Protein AF-A0A350BWB2-F1 (afdb_monomer)

Mean predicted aligned error: 15.2 Å

Radius of gyration: 39.46 Å; Cα contacts (8 Å, |Δi|>4): 2607; chains: 1; bounding box: 106×67×143 Å

Secondary structure (DSSP, 8-state):
------------------------PPPEEBSEEEEE-EEEEEEEBSS-TTEEEEEEEEEES--SEEEEEEETTEESEESSHHHHHHHSSS-----TT-PPP---EEEGGGT-EE--B--B-SS-B---SSS--GGGGS-TTS-TT---EE--B--B-----S--EESS-BPTT-EEEE-SSSEEEEEEEE--SS-PPPHHHHHHHT-SSGGGSBHHHHHH-SSHHHHS-TT---TTEEEEEEEEE--TT--SPPPEEEEEE-B-EE-TTTTS--EE-GGGHHHHHHHGGG--TT-EEEEEETTT--B---SS-EEEEEEEEEE-TTS-EEEEEEEEETTSPPP---TT-EEEEEETTEEEEEE-TT-BSSSS-EE--S-SEEE--EEEBTEEE-TT--HHHHHHHHSTT--EEEEESS-GGGGG-EE-SPEEETTEEES-SSS-B--TTEEEEEETTEEEPPTTS-SSTTTTTT-EEEEEEEPTTS-EEEEEEEEEEEETTTTEEEESSPPPTTS-TT-S--SS--EEEEES---EE----HHHHHHHHHH-TTTS----GGGB-HHHHHHHHHHHTPBPPEEEEEEHHHHTT--TT-EEEES-TTS---EEEEEEEE--S-EEETTEEEEEEEEEEEEE-S-EE--TTSEEPTT-EEEETTEEEEPPSEE-TTSS-SSPPBSEEEEEE--TTS------SEEEEESSS---TTS-SSSEEEEGGGTEEEEESBSS--GGG-TTGGGGT-SS--GGG-BS-----EE-TTS-HHHHHHHHHTTTTEEEEEETTEEEEEE--PPPSS--GGGEEEGGGEEEEEEEEE--GGG--SEEEEEEEEGGGTTEEEEEEEE-HHHHHHTTT---EEEEE-TT---HHHHHHHHHHHHHHTT--EEEEEEE-GGGGG--TT-EEEEEEGGGTEEEEEEEEEEEEE-TTS-EEEEEEE--SGGG-----------S----SS---PPPPPPPEEEEEEEEETTEEEEEEEPPTT--TTTEEEEEEEESSSSTTSEEEE----S---SSEEEEEEES-----TT-B---TTPPTT-BEEEEEEETTTTEEEESS---------S---------------SS--EEPP-------EEEEEEEEESS--------------

Foldseek 3Di:
DPDDDDDDDPQPPDFDADQPADDAFFWAWFFKFKWFWHWDDKFAFLLARLKIKTKTFHHFFFFLAFFWKQWQNRTQAQAADLSCVAQADPPRDQDPPRQRHHHHDYHLLLQKGFEFDQQFDDAFDFFADDDDFVVVQQDDPPDPDDFDARDTAGDGHDDADPDGIDQRHYAAQTWHFDPPPFTKIKGKHRQAQDTWDNRHQQCQLRPPDLSSHTPCCSVPPPGSVVVPHRVPDRHSTIMMMMITRHDRPDRYDITIMTTTLGFWFFQQCLVVKFFFFLLCVVLQVVCVLVAAFFDFKWKAFPVVRHTLDDPATKGFLAKDWDQGSVRDTTIITFIAGLLGDGGDADQQTKMWIDDPNRITITGHANHWPDPDWFFFDAFLKAWWPDWFFQKTAGVPGDPQNLVQLQWPFWKKFWAFQSHRSSLQYIWTSWDDDPRMTHNTHYRYTDDPRTTMIGRFQKTAGDPPQALDWPSQAQWKKKKWDAAPVRDIDIDIFGFHTAHSNRRMTGTPDGDRSVCHANPDDGVDTMTMITGGIRRTGSAQQLLSVLVRQQCDPPLHVVDDVVQAPVVQSSVQSVQQLDAWKFKFKDFCVLLPFAFFQWKWFADDRPPNGAKIFTFHDKDPDWQQDPNTTMIMTITDSMGHHQEEEDDQSDFDDFQGWYDDQLWIFGDHGGGPNVDDDPGDTDQKGWIATDPRRDPPRIHDRIRITGQHDEAALVNGSGTFDADPVVSGRHHGRIQQAQLNVPSSQSSQNDSDSISSPRGLAGWTDTRRSVDDNVVSSVLSCLLQQWDWFRDPSHIGIDHQAAADPDDDPLQEAEPVFFDDDKDKDFPDPLQQAFKEWEWEQEVSSVRHIDIDMDGDPVSCVVVVNDHRYHYYYRHTGHDPRSSVLSVLLSNVLSVFGMKIKTKGALSCVPDTQQHKGFYHYVVVPGDRFIWGWHDWDADPNNMIITITTGDDNVSNRRHRDDDDSPPDPPPDDDDSPQDDWDDWADWDWDDPDVQKIKIKTWGGLSDDPVWKDKWWWWDQDDDPPDIDTDPFDWPDDDSTMTMTIDGDDDDDDFFDDDDDVPDDPRKTFHDVQQDPVQRKTDIPDDDDDDDDDDDDDDDDDDDDDDDDDDPDDIDGDDDDDDDDIDGAFMFMDTPDPDDDDTDTDGDDDD

Structure (mmCIF, N/CA/C/O backbone):
data_AF-A0A350BWB2-F1
#
_entry.id   AF-A0A350BWB2-F1
#
loop_
_atom_site.group_PDB
_atom_site.id
_atom_site.type_symbol
_atom_site.label_atom_id
_atom_site.label_alt_id
_atom_site.label_comp_id
_atom_site.label_asym_id
_atom_site.label_entity_id
_atom_site.label_seq_id
_atom_site.pdbx_PDB_ins_code
_atom_site.Cartn_x
_atom_site.Cartn_y
_atom_site.Cartn_z
_atom_site.occupancy
_atom_site.B_iso_or_equiv
_atom_site.auth_seq_id
_atom_site.auth_comp_id
_atom_site.auth_asym_id
_atom_site.auth_atom_id
_atom_site.pdbx_PDB_model_num
ATOM 1 N N . ASP A 1 1 ? 66.773 4.063 32.942 1.00 42.44 1 ASP A N 1
ATOM 2 C CA . ASP A 1 1 ? 66.621 3.094 31.844 1.00 42.44 1 ASP A CA 1
ATOM 3 C C . ASP A 1 1 ? 65.324 2.323 31.968 1.00 42.44 1 ASP A C 1
ATOM 5 O O . ASP A 1 1 ? 65.250 1.336 32.687 1.00 42.44 1 ASP A O 1
ATOM 9 N N . VAL A 1 2 ? 64.278 2.819 31.308 1.00 38.03 2 VAL A N 1
ATOM 10 C CA . VAL A 1 2 ? 63.053 2.050 31.067 1.00 38.03 2 VAL A CA 1
ATOM 11 C C . VAL A 1 2 ? 63.307 1.299 29.765 1.00 38.03 2 VAL A C 1
ATOM 13 O O . VAL A 1 2 ? 63.425 1.932 28.719 1.00 38.03 2 VAL A O 1
ATOM 16 N N . SER A 1 3 ? 63.490 -0.022 29.823 1.00 45.19 3 SER A N 1
ATOM 17 C CA . SER A 1 3 ? 63.681 -0.814 28.608 1.00 45.19 3 SER A CA 1
ATOM 18 C C . SER A 1 3 ? 62.367 -0.863 27.831 1.00 45.19 3 SER A C 1
ATOM 20 O O . SER A 1 3 ? 61.437 -1.573 28.215 1.00 45.19 3 SER A O 1
ATOM 22 N N . THR A 1 4 ? 62.282 -0.114 26.739 1.00 43.50 4 THR A N 1
ATOM 23 C CA . THR A 1 4 ? 61.265 -0.320 25.709 1.00 43.50 4 THR A CA 1
ATOM 24 C C . THR A 1 4 ? 61.541 -1.660 25.037 1.00 43.50 4 THR A C 1
ATOM 26 O O . THR A 1 4 ? 62.596 -1.853 24.433 1.00 43.50 4 THR A O 1
ATOM 29 N N . ARG A 1 5 ? 60.619 -2.609 25.196 1.00 46.88 5 ARG A N 1
ATOM 30 C CA . ARG A 1 5 ? 60.636 -3.892 24.494 1.00 46.88 5 ARG A CA 1
ATOM 31 C C . ARG A 1 5 ? 59.687 -3.752 23.308 1.00 46.88 5 ARG A C 1
ATOM 33 O O . ARG A 1 5 ? 58.508 -3.487 23.524 1.00 46.88 5 ARG A O 1
ATOM 40 N N . GLU A 1 6 ? 60.195 -3.886 22.087 1.00 48.97 6 GLU A N 1
ATOM 41 C CA . GLU A 1 6 ? 59.332 -4.085 20.920 1.00 48.97 6 GLU A CA 1
ATOM 42 C C . GLU A 1 6 ? 58.594 -5.416 21.093 1.00 48.97 6 GLU A C 1
ATOM 44 O O . GLU A 1 6 ? 59.198 -6.440 21.426 1.00 48.97 6 GLU A O 1
ATOM 49 N N . VAL A 1 7 ? 57.274 -5.372 20.936 1.00 46.03 7 VAL A N 1
ATOM 50 C CA . VAL A 1 7 ? 56.407 -6.547 20.887 1.00 46.03 7 VAL A CA 1
ATOM 51 C C . VAL A 1 7 ? 55.892 -6.615 19.457 1.00 46.03 7 VAL A C 1
ATOM 53 O O . VAL A 1 7 ? 55.115 -5.758 19.044 1.00 46.03 7 VAL A O 1
ATOM 56 N N . GLU A 1 8 ? 56.366 -7.598 18.694 1.00 45.47 8 GLU A N 1
ATOM 57 C CA . GLU A 1 8 ? 55.754 -7.965 17.418 1.00 45.47 8 GLU A CA 1
ATOM 58 C C . GLU A 1 8 ? 54.410 -8.638 17.709 1.00 45.47 8 GLU A C 1
ATOM 60 O O . GLU A 1 8 ? 54.341 -9.633 18.434 1.00 45.47 8 GLU A O 1
ATOM 65 N N . TYR A 1 9 ? 53.338 -8.079 17.154 1.00 45.09 9 TYR A N 1
ATOM 66 C CA . TYR A 1 9 ? 52.053 -8.756 17.051 1.00 45.09 9 TYR A CA 1
ATOM 67 C C . TYR A 1 9 ? 51.957 -9.315 15.633 1.00 45.09 9 TYR A C 1
ATOM 69 O O . TYR A 1 9 ? 52.077 -8.556 14.671 1.00 45.09 9 TYR A O 1
ATOM 77 N N . ASP A 1 10 ? 51.730 -10.622 15.496 1.00 47.88 10 ASP A N 1
ATOM 78 C CA . ASP A 1 10 ? 51.314 -11.204 14.221 1.00 47.88 10 ASP A CA 1
ATOM 79 C C . ASP A 1 10 ? 49.934 -10.630 13.875 1.00 47.88 10 ASP A C 1
ATOM 81 O O . ASP A 1 10 ? 48.904 -11.090 14.373 1.00 47.88 10 ASP A O 1
ATOM 85 N N . VAL A 1 11 ? 49.907 -9.581 13.052 1.00 50.56 11 VAL A N 1
ATOM 86 C CA . VAL A 1 11 ? 48.665 -9.089 12.456 1.00 50.56 11 VAL A CA 1
ATOM 87 C C . VAL A 1 11 ? 48.263 -10.111 11.392 1.00 50.56 11 VAL A C 1
ATOM 89 O O . VAL A 1 11 ? 49.033 -10.336 10.454 1.00 50.56 11 VAL A O 1
ATOM 92 N N . PRO A 1 12 ? 47.095 -10.768 11.505 1.00 47.25 12 PRO A N 1
ATOM 93 C CA . PRO A 1 12 ? 46.642 -11.687 10.474 1.00 47.25 12 PRO A CA 1
ATOM 94 C C . PRO A 1 12 ? 46.481 -10.919 9.157 1.00 47.25 12 PRO A C 1
ATOM 96 O O . PRO A 1 12 ? 45.591 -10.087 9.008 1.00 47.25 12 PRO A O 1
ATOM 99 N N . THR A 1 13 ? 47.365 -11.193 8.199 1.00 52.56 13 THR A N 1
ATOM 100 C CA . THR A 1 13 ? 47.349 -10.598 6.851 1.00 52.56 13 THR A CA 1
ATOM 101 C C . THR A 1 13 ? 46.398 -11.331 5.900 1.00 52.56 13 THR A C 1
ATOM 103 O O . THR A 1 13 ? 46.124 -10.849 4.801 1.00 52.56 13 THR A O 1
ATOM 106 N N . GLU A 1 14 ? 45.866 -12.483 6.321 1.00 54.72 14 GLU A N 1
ATOM 107 C CA . GLU A 1 14 ? 44.925 -13.297 5.557 1.00 54.72 14 GLU A CA 1
ATOM 108 C C . GLU A 1 14 ? 43.503 -13.174 6.121 1.00 54.72 14 GLU A C 1
ATOM 110 O O . GLU A 1 14 ? 43.213 -13.577 7.249 1.00 54.72 14 GLU A O 1
ATOM 115 N N . LEU A 1 15 ? 42.600 -12.640 5.298 1.00 59.91 15 LEU A N 1
ATOM 116 C CA . LEU A 1 15 ? 41.173 -12.542 5.579 1.00 59.91 15 LEU A CA 1
ATOM 117 C C . LEU A 1 15 ? 40.404 -13.619 4.798 1.00 59.91 15 LEU A C 1
ATOM 119 O O . LEU A 1 15 ? 40.282 -13.538 3.575 1.00 59.91 15 LEU A O 1
ATOM 123 N N . ASP A 1 16 ? 39.856 -14.616 5.497 1.00 62.59 16 ASP A N 1
ATOM 124 C CA . ASP A 1 16 ? 39.038 -15.673 4.883 1.00 62.59 16 ASP A CA 1
ATOM 125 C C . ASP A 1 16 ? 37.584 -15.204 4.679 1.00 62.59 16 ASP A C 1
ATOM 127 O O . ASP A 1 16 ? 36.755 -15.197 5.597 1.00 62.59 16 ASP A O 1
ATOM 131 N N . LEU A 1 17 ? 37.263 -14.800 3.448 1.00 67.00 17 LEU A N 1
ATOM 132 C CA . LEU A 1 17 ? 35.926 -14.366 3.050 1.00 67.00 17 LEU A CA 1
ATOM 133 C C . LEU A 1 17 ? 35.028 -15.570 2.711 1.00 67.00 17 LEU A C 1
ATOM 135 O O . LEU A 1 17 ? 34.913 -15.995 1.559 1.00 67.00 17 LEU A O 1
ATOM 139 N N . LYS A 1 18 ? 34.324 -16.104 3.715 1.00 66.88 18 LYS A N 1
ATOM 140 C CA . LYS A 1 18 ? 33.342 -17.186 3.513 1.00 66.88 18 LYS A CA 1
ATOM 141 C C . LYS A 1 18 ? 31.977 -16.661 3.075 1.00 66.88 18 LYS A C 1
ATOM 143 O O . LYS A 1 18 ? 31.115 -16.339 3.895 1.00 66.88 18 LYS A O 1
ATOM 148 N N . PHE A 1 19 ? 31.735 -16.674 1.770 1.00 67.38 19 PHE A N 1
ATOM 149 C CA . PHE A 1 19 ? 30.406 -16.459 1.198 1.00 67.38 19 PHE A CA 1
ATOM 150 C C . PHE A 1 19 ? 29.638 -17.787 1.202 1.00 67.38 19 PHE A C 1
ATOM 152 O O . PHE A 1 19 ? 29.778 -18.599 0.292 1.00 67.38 19 PHE A O 1
ATOM 159 N N . ASN A 1 20 ? 28.838 -18.042 2.241 1.00 68.62 20 ASN A N 1
ATOM 160 C CA . ASN A 1 20 ? 27.991 -19.241 2.352 1.00 68.62 20 ASN A CA 1
ATOM 161 C C . ASN A 1 20 ? 26.819 -19.208 1.344 1.00 68.62 20 ASN A C 1
ATOM 163 O O . ASN A 1 20 ? 25.651 -19.115 1.730 1.00 68.62 20 ASN A O 1
ATOM 167 N N . MET A 1 21 ? 27.126 -19.249 0.046 1.00 77.56 21 MET A N 1
ATOM 168 C CA . MET A 1 21 ? 26.142 -19.255 -1.032 1.00 77.56 21 MET A CA 1
ATOM 169 C C . MET A 1 21 ? 25.388 -20.585 -1.035 1.00 77.56 21 MET A C 1
ATOM 171 O O . MET A 1 21 ? 25.976 -21.660 -1.133 1.00 77.56 21 MET A O 1
ATOM 175 N N . GLN A 1 22 ? 24.067 -20.511 -0.905 1.00 78.62 22 GLN A N 1
ATOM 176 C CA . GLN A 1 22 ? 23.173 -21.665 -0.907 1.00 78.62 22 GLN A CA 1
ATOM 177 C C . GLN A 1 22 ? 21.912 -21.317 -1.688 1.00 78.62 22 GLN A C 1
ATOM 179 O O . GLN A 1 22 ? 21.411 -20.196 -1.592 1.00 78.62 22 GLN A O 1
ATOM 184 N N . ALA A 1 23 ? 21.370 -22.289 -2.420 1.00 80.69 23 ALA A N 1
ATOM 185 C CA . ALA A 1 23 ? 20.078 -22.129 -3.071 1.00 80.69 23 ALA A CA 1
ATOM 186 C C . ALA A 1 23 ? 18.986 -21.914 -2.011 1.00 80.69 23 ALA A C 1
ATOM 188 O O . ALA A 1 23 ? 18.803 -22.742 -1.115 1.00 80.69 23 ALA A O 1
ATOM 189 N N . LYS A 1 24 ? 18.267 -20.793 -2.107 1.00 85.62 24 LYS A N 1
ATOM 190 C CA . LYS A 1 24 ? 17.168 -20.430 -1.208 1.00 85.62 24 LYS A CA 1
ATOM 191 C C . LYS A 1 24 ? 16.029 -19.802 -2.001 1.00 85.62 24 LYS A C 1
ATOM 193 O O . LYS A 1 24 ? 16.261 -19.117 -2.993 1.00 85.62 24 LYS A O 1
ATOM 198 N N . PHE A 1 25 ? 14.805 -20.029 -1.536 1.00 88.75 25 PHE A N 1
ATOM 199 C CA . PHE A 1 25 ? 13.625 -19.335 -2.043 1.00 88.75 25 PHE A CA 1
ATOM 200 C C . PHE A 1 25 ? 13.619 -17.892 -1.537 1.00 88.75 25 PHE A C 1
ATOM 202 O O . PHE A 1 25 ? 13.942 -17.646 -0.372 1.00 88.75 25 PHE A O 1
ATOM 209 N N . LEU A 1 26 ? 13.243 -16.956 -2.406 1.00 92.00 26 LEU A N 1
ATOM 210 C CA . LEU A 1 26 ? 13.038 -15.561 -2.031 1.00 92.00 26 LEU A CA 1
ATOM 211 C C . LEU A 1 26 ? 11.595 -15.357 -1.551 1.00 92.00 26 LEU A C 1
ATOM 213 O O . LEU A 1 26 ? 10.675 -15.940 -2.126 1.00 92.00 26 LEU A O 1
ATOM 217 N N . PRO A 1 27 ? 11.369 -14.549 -0.503 1.00 94.12 27 PRO A N 1
ATOM 218 C CA . PRO A 1 27 ? 10.026 -14.269 -0.024 1.00 94.12 27 PRO A CA 1
ATOM 219 C C . PRO A 1 27 ? 9.282 -13.295 -0.946 1.00 94.12 27 PRO A C 1
ATOM 221 O O . PRO A 1 27 ? 9.893 -12.462 -1.615 1.00 94.12 27 PRO A O 1
ATOM 224 N N . VAL A 1 28 ? 7.951 -13.336 -0.902 1.00 94.44 28 VAL A N 1
ATOM 225 C CA . VAL A 1 28 ? 7.087 -12.260 -1.417 1.00 94.44 28 VAL A CA 1
ATOM 226 C C . VAL A 1 28 ? 6.718 -11.351 -0.255 1.00 94.44 28 VAL A C 1
ATOM 228 O O . VAL A 1 28 ? 6.311 -11.842 0.799 1.00 94.44 28 VAL A O 1
ATOM 231 N N . VAL A 1 29 ? 6.848 -10.036 -0.429 1.00 95.12 29 VAL A N 1
ATOM 232 C CA . VAL A 1 29 ? 6.621 -9.071 0.654 1.00 95.12 29 VAL A CA 1
ATOM 233 C C . VAL A 1 29 ? 5.465 -8.135 0.323 1.00 95.12 29 VAL A C 1
ATOM 235 O O . VAL A 1 29 ? 5.483 -7.476 -0.713 1.00 95.12 29 VAL A O 1
ATOM 238 N N . TYR A 1 30 ? 4.498 -8.032 1.231 1.00 95.44 30 TYR A N 1
ATOM 239 C CA . TYR A 1 30 ? 3.396 -7.072 1.198 1.00 95.44 30 TYR A CA 1
ATOM 240 C C . TYR A 1 30 ? 3.505 -6.090 2.366 1.00 95.44 30 TYR A C 1
ATOM 242 O O . TYR A 1 30 ? 3.940 -6.464 3.457 1.00 95.44 30 TYR A O 1
ATOM 250 N N . GLY A 1 31 ? 3.072 -4.845 2.160 1.00 94.62 31 GLY A N 1
ATOM 251 C CA . GLY A 1 31 ? 3.166 -3.811 3.192 1.00 94.62 31 GLY A CA 1
ATOM 252 C C . GLY A 1 31 ? 4.623 -3.456 3.521 1.00 94.62 31 GLY A C 1
ATOM 253 O O . GLY A 1 31 ? 5.437 -3.362 2.607 1.00 94.62 31 GLY A O 1
ATOM 254 N N . VAL A 1 32 ? 4.973 -3.241 4.792 1.00 95.44 32 VAL A N 1
ATOM 255 C CA . VAL A 1 32 ? 6.356 -2.956 5.223 1.00 95.44 32 VAL A CA 1
ATOM 256 C C . VAL A 1 32 ? 6.872 -4.023 6.177 1.00 95.44 32 VAL A C 1
ATOM 258 O O . VAL A 1 32 ? 6.314 -4.222 7.253 1.00 95.44 32 VAL A O 1
ATOM 261 N N . GLN A 1 33 ? 7.956 -4.700 5.798 1.00 94.62 33 GLN A N 1
ATOM 262 C CA . GLN A 1 33 ? 8.518 -5.799 6.582 1.00 94.62 33 GLN A CA 1
ATOM 263 C C . GLN A 1 33 ? 10.042 -5.862 6.444 1.00 94.62 33 GLN A C 1
ATOM 265 O O . GLN A 1 33 ? 10.607 -5.441 5.432 1.00 94.62 33 GLN A O 1
ATOM 270 N N . ARG A 1 34 ? 10.706 -6.420 7.458 1.00 94.12 34 ARG A N 1
ATOM 271 C CA . ARG A 1 34 ? 12.128 -6.749 7.396 1.00 94.12 34 ARG A CA 1
ATOM 272 C C . ARG A 1 34 ? 12.345 -8.112 6.746 1.00 94.12 34 ARG A C 1
ATOM 274 O O . ARG A 1 34 ? 11.670 -9.086 7.073 1.00 94.12 34 ARG A O 1
ATOM 281 N N . ILE A 1 35 ? 13.339 -8.184 5.875 1.00 93.81 35 ILE A N 1
ATOM 282 C CA . ILE A 1 35 ? 13.767 -9.405 5.198 1.00 93.81 35 ILE A CA 1
ATOM 283 C C . ILE A 1 35 ? 15.278 -9.585 5.287 1.00 93.81 35 ILE A C 1
ATOM 285 O O . ILE A 1 35 ? 16.040 -8.620 5.387 1.00 93.81 35 ILE A O 1
ATOM 289 N N . ASP A 1 36 ? 15.701 -10.843 5.240 1.00 90.50 36 ASP A N 1
ATOM 290 C CA . ASP A 1 36 ? 17.112 -11.198 5.180 1.00 90.50 36 ASP A CA 1
ATOM 291 C C . ASP A 1 36 ? 17.651 -11.019 3.758 1.00 90.50 36 ASP A C 1
ATOM 293 O O . ASP A 1 36 ? 16.947 -11.242 2.771 1.00 90.50 36 ASP A O 1
ATOM 297 N N . SER A 1 37 ? 18.923 -10.645 3.660 1.00 89.81 37 SER A N 1
ATOM 298 C CA . SER A 1 37 ? 19.649 -10.613 2.395 1.00 89.81 37 SER A CA 1
ATOM 299 C C . SER A 1 37 ? 20.270 -11.984 2.096 1.00 89.81 37 SER A C 1
ATOM 301 O O . SER A 1 37 ? 20.828 -12.641 2.979 1.00 89.81 37 SER A O 1
ATOM 303 N N . ILE A 1 38 ? 20.158 -12.451 0.850 1.00 89.81 38 ILE A N 1
ATOM 304 C CA . ILE A 1 38 ? 20.660 -13.769 0.432 1.00 89.81 38 ILE A CA 1
ATOM 305 C C . ILE A 1 38 ? 21.788 -13.588 -0.589 1.00 89.81 38 ILE A C 1
ATOM 307 O O . ILE A 1 38 ? 21.505 -13.157 -1.707 1.00 89.81 38 ILE A O 1
ATOM 311 N N . PRO A 1 39 ? 23.053 -13.915 -0.263 1.00 89.19 39 PRO A N 1
ATOM 312 C CA . PRO A 1 39 ? 24.157 -13.762 -1.206 1.00 89.19 39 PRO A CA 1
ATOM 313 C C . PRO A 1 39 ? 23.993 -14.717 -2.394 1.00 89.19 39 PRO A C 1
ATOM 315 O O . PRO A 1 39 ? 23.750 -15.911 -2.211 1.00 89.19 39 PRO A O 1
ATOM 318 N N . MET A 1 40 ? 24.147 -14.185 -3.605 1.00 88.69 40 MET A N 1
ATOM 319 C CA . MET A 1 40 ? 24.031 -14.936 -4.866 1.00 88.69 40 MET A CA 1
ATOM 320 C C . MET A 1 40 ? 25.247 -14.780 -5.787 1.00 88.69 40 MET A C 1
ATOM 322 O O . MET A 1 40 ? 25.415 -15.565 -6.714 1.00 88.69 40 MET A O 1
ATOM 326 N N . PHE A 1 41 ? 26.084 -13.773 -5.542 1.00 89.75 41 PHE A N 1
ATOM 327 C CA . PHE A 1 41 ? 27.330 -13.532 -6.263 1.00 89.75 41 PHE A CA 1
ATOM 328 C C . PHE A 1 41 ? 28.309 -12.823 -5.327 1.00 89.75 41 PHE A C 1
ATOM 330 O O . PHE A 1 41 ? 27.880 -11.951 -4.567 1.00 89.75 41 PHE A O 1
ATOM 337 N N . ALA A 1 42 ? 29.596 -13.157 -5.412 1.00 90.25 42 ALA A N 1
ATOM 338 C CA . ALA A 1 42 ? 30.676 -12.411 -4.777 1.00 90.25 42 ALA A CA 1
ATOM 339 C C . ALA A 1 42 ? 31.986 -12.575 -5.567 1.00 90.25 42 ALA A C 1
ATOM 341 O O . ALA A 1 42 ? 32.315 -13.691 -5.965 1.00 90.25 42 ALA A O 1
ATOM 342 N N . ASP A 1 43 ? 32.727 -11.486 -5.776 1.00 91.88 43 ASP A N 1
ATOM 343 C CA . ASP A 1 43 ? 34.082 -11.500 -6.348 1.00 91.88 43 ASP A CA 1
ATOM 344 C C . ASP A 1 43 ? 34.856 -10.235 -5.931 1.00 91.88 43 ASP A C 1
ATOM 346 O O . ASP A 1 43 ? 34.266 -9.245 -5.492 1.00 91.88 43 ASP A O 1
ATOM 350 N N . THR A 1 44 ? 36.176 -10.251 -6.078 1.00 91.94 44 THR A N 1
ATOM 351 C CA . THR A 1 44 ? 37.066 -9.112 -5.833 1.00 91.94 44 THR A CA 1
ATOM 352 C C . THR A 1 44 ? 37.638 -8.573 -7.137 1.00 91.94 44 THR A C 1
ATOM 354 O O . THR A 1 44 ? 37.592 -9.225 -8.187 1.00 91.94 44 THR A O 1
ATOM 357 N N . ARG A 1 45 ? 38.183 -7.356 -7.111 1.00 90.88 45 ARG A N 1
ATOM 358 C CA . ARG A 1 45 ? 38.934 -6.839 -8.262 1.00 90.88 45 ARG A CA 1
ATOM 359 C C . ARG A 1 45 ? 40.333 -7.426 -8.296 1.00 90.88 45 ARG A C 1
ATOM 361 O O . ARG A 1 45 ? 40.979 -7.560 -7.261 1.00 90.88 45 ARG A O 1
ATOM 368 N N . PHE A 1 46 ? 40.828 -7.735 -9.496 1.00 89.81 46 PHE A N 1
ATOM 369 C CA . PHE A 1 46 ? 42.159 -8.318 -9.629 1.00 89.81 46 PHE A CA 1
ATOM 370 C C . PHE A 1 46 ? 43.261 -7.362 -9.149 1.00 89.81 46 PHE A C 1
ATOM 372 O O . PHE A 1 46 ? 44.101 -7.746 -8.340 1.00 89.81 46 PHE A O 1
ATOM 379 N N . ASN A 1 47 ? 43.245 -6.118 -9.628 1.00 90.62 47 ASN A N 1
ATOM 380 C CA . ASN A 1 47 ? 44.221 -5.098 -9.247 1.00 90.62 47 ASN A CA 1
ATOM 381 C C . ASN A 1 47 ? 43.969 -4.457 -7.871 1.00 90.62 47 ASN A C 1
ATOM 383 O O . ASN A 1 47 ? 44.775 -3.636 -7.439 1.00 90.62 47 ASN A O 1
ATOM 387 N N . LEU A 1 48 ? 42.859 -4.786 -7.202 1.00 88.81 48 LEU A N 1
ATOM 388 C CA . LEU A 1 48 ? 42.482 -4.218 -5.909 1.00 88.81 48 LEU A CA 1
ATOM 389 C C . LEU A 1 48 ? 41.707 -5.253 -5.082 1.00 88.81 48 LEU A C 1
ATOM 391 O O . LEU A 1 48 ? 40.479 -5.230 -5.022 1.00 88.81 48 LEU A O 1
ATOM 395 N N . SER A 1 49 ? 42.436 -6.161 -4.434 1.00 84.44 49 SER A N 1
ATOM 396 C CA . SER A 1 49 ? 41.858 -7.259 -3.644 1.00 84.44 49 SER A CA 1
ATOM 397 C C . SER A 1 49 ? 41.038 -6.794 -2.437 1.00 84.44 49 SER A C 1
ATOM 399 O O . SER A 1 49 ? 40.164 -7.529 -1.986 1.00 84.44 49 SER A O 1
ATOM 401 N N . THR A 1 50 ? 41.278 -5.576 -1.942 1.00 87.19 50 THR A N 1
ATOM 402 C CA . THR A 1 50 ? 40.505 -4.957 -0.854 1.00 87.19 50 THR A CA 1
ATOM 403 C C . THR A 1 50 ? 39.106 -4.522 -1.283 1.00 87.19 50 THR A C 1
ATOM 405 O O . THR A 1 50 ? 38.261 -4.266 -0.430 1.00 87.19 50 THR A O 1
ATOM 408 N N . GLN A 1 51 ? 38.830 -4.444 -2.589 1.00 90.62 51 GLN A N 1
ATOM 409 C CA . GLN A 1 51 ? 37.513 -4.103 -3.108 1.00 90.62 51 GLN A CA 1
ATOM 410 C C . GLN A 1 51 ? 36.715 -5.370 -3.444 1.00 90.62 51 GLN A C 1
ATOM 412 O O . GLN A 1 51 ? 37.034 -6.093 -4.392 1.00 90.62 51 GLN A O 1
ATOM 417 N N . VAL A 1 52 ? 35.650 -5.608 -2.676 1.00 90.75 52 VAL A N 1
ATOM 418 C CA . VAL A 1 52 ? 34.769 -6.777 -2.804 1.00 90.75 52 VAL A CA 1
ATOM 419 C C . VAL A 1 52 ? 33.416 -6.346 -3.351 1.00 90.75 52 VAL A C 1
ATOM 421 O O . VAL A 1 52 ? 32.815 -5.395 -2.860 1.00 90.75 52 VAL A O 1
ATOM 424 N N . HIS A 1 53 ? 32.894 -7.073 -4.335 1.00 92.50 53 HIS A N 1
ATOM 425 C CA . HIS A 1 53 ? 31.556 -6.855 -4.872 1.00 92.50 53 HIS A CA 1
ATOM 426 C C . HIS A 1 53 ? 30.682 -8.071 -4.611 1.00 92.50 53 HIS A C 1
ATOM 428 O O . HIS A 1 53 ? 31.071 -9.191 -4.932 1.00 92.50 53 HIS A O 1
ATOM 434 N N . ALA A 1 54 ? 29.480 -7.844 -4.091 1.00 91.19 54 ALA A N 1
ATOM 435 C CA . ALA A 1 54 ? 28.503 -8.891 -3.835 1.00 91.19 54 ALA A CA 1
ATOM 436 C C . ALA A 1 54 ? 27.113 -8.506 -4.350 1.00 91.19 54 ALA A C 1
ATOM 438 O O . ALA A 1 54 ? 26.746 -7.330 -4.389 1.00 91.19 54 ALA A O 1
ATOM 439 N N . LEU A 1 55 ? 26.326 -9.510 -4.732 1.00 92.38 55 LEU A N 1
ATOM 440 C CA . LEU A 1 55 ? 24.900 -9.357 -5.008 1.00 92.38 55 LEU A CA 1
ATOM 441 C C . LEU A 1 55 ? 24.097 -10.123 -3.967 1.00 92.38 55 LEU A C 1
ATOM 443 O O . LEU A 1 55 ? 24.368 -11.298 -3.704 1.00 92.38 55 LEU A O 1
ATOM 447 N N . TYR A 1 56 ? 23.075 -9.465 -3.430 1.00 92.44 56 TYR A N 1
ATOM 448 C CA . TYR A 1 56 ? 22.177 -10.023 -2.433 1.00 92.44 56 TYR A CA 1
ATOM 449 C C . TYR A 1 56 ? 20.730 -10.002 -2.921 1.00 92.44 56 TYR A C 1
ATOM 451 O O . TYR A 1 56 ? 20.177 -8.935 -3.173 1.00 92.44 56 TYR A O 1
ATOM 459 N N . GLY A 1 57 ? 20.097 -11.167 -3.022 1.00 93.44 57 GLY A N 1
ATOM 460 C CA . GLY A 1 57 ? 18.665 -11.293 -3.281 1.00 93.44 57 GLY A CA 1
ATOM 461 C C . GLY A 1 57 ? 17.848 -10.899 -2.056 1.00 93.44 57 GLY A C 1
ATOM 462 O O . GLY A 1 57 ? 18.222 -11.225 -0.929 1.00 93.44 57 GLY A O 1
ATOM 463 N N . LEU A 1 58 ? 16.743 -10.196 -2.291 1.00 94.19 58 LEU A N 1
ATOM 464 C CA . LEU A 1 58 ? 15.866 -9.654 -1.257 1.00 94.19 58 LEU A CA 1
ATOM 465 C C . LEU A 1 58 ? 14.471 -10.288 -1.322 1.00 94.19 58 LEU A C 1
ATOM 467 O O . LEU A 1 58 ? 14.016 -10.898 -0.359 1.00 94.19 58 LEU A O 1
ATOM 471 N N . ALA A 1 59 ? 13.793 -10.163 -2.462 1.00 94.44 59 ALA A N 1
ATOM 472 C CA . ALA A 1 59 ? 12.410 -10.603 -2.614 1.00 94.44 59 ALA A CA 1
ATOM 473 C C . ALA A 1 59 ? 12.111 -11.073 -4.042 1.00 94.44 59 ALA A C 1
ATOM 475 O O . ALA A 1 59 ? 12.768 -10.663 -5.003 1.00 94.44 59 ALA A O 1
ATOM 476 N N . GLU A 1 60 ? 11.101 -11.930 -4.163 1.00 91.62 60 GLU A N 1
ATOM 477 C CA . GLU A 1 60 ? 10.534 -12.346 -5.439 1.00 91.62 60 GLU A CA 1
ATOM 478 C C . GLU A 1 60 ? 9.526 -11.301 -5.940 1.00 91.62 60 GLU A C 1
ATOM 480 O O . GLU A 1 60 ? 8.581 -10.932 -5.242 1.00 91.62 60 GLU A O 1
ATOM 485 N N . GLY A 1 61 ? 9.714 -10.846 -7.177 1.00 88.44 61 GLY A N 1
ATOM 486 C CA . GLY A 1 61 ? 8.915 -9.801 -7.805 1.00 88.44 61 GLY A CA 1
ATOM 487 C C . GLY A 1 61 ? 9.351 -8.379 -7.446 1.00 88.44 61 GLY A C 1
ATOM 488 O O . GLY A 1 61 ? 10.358 -8.144 -6.773 1.00 88.44 61 GLY A O 1
ATOM 489 N N . ARG A 1 62 ? 8.573 -7.413 -7.944 1.00 90.25 62 ARG A N 1
ATOM 490 C CA . ARG A 1 62 ? 8.844 -5.988 -7.766 1.00 90.25 62 ARG A CA 1
ATOM 491 C C . ARG A 1 62 ? 8.440 -5.521 -6.370 1.00 90.25 62 ARG A C 1
ATOM 493 O O . ARG A 1 62 ? 7.264 -5.581 -6.026 1.00 90.25 62 ARG A O 1
ATOM 500 N N . ILE A 1 63 ? 9.376 -4.946 -5.622 1.00 93.25 63 ILE A N 1
ATOM 501 C CA . ILE A 1 63 ? 9.084 -4.201 -4.388 1.00 93.25 63 ILE A CA 1
ATOM 502 C C . ILE A 1 63 ? 9.116 -2.690 -4.653 1.00 93.25 63 ILE A C 1
ATOM 504 O O . ILE A 1 63 ? 9.781 -2.214 -5.575 1.00 93.25 63 ILE A O 1
ATOM 508 N N . THR A 1 64 ? 8.369 -1.924 -3.862 1.00 91.75 64 THR A N 1
ATOM 509 C CA . THR A 1 64 ? 8.138 -0.491 -4.099 1.00 91.75 64 THR A CA 1
ATOM 510 C C . THR A 1 64 ? 9.335 0.369 -3.682 1.00 91.75 64 THR A C 1
ATOM 512 O O . THR A 1 64 ? 9.613 1.376 -4.327 1.00 91.75 64 THR A O 1
ATOM 515 N N . GLY A 1 65 ? 10.076 -0.024 -2.643 1.00 92.88 65 GLY A N 1
ATOM 516 C CA . GLY A 1 65 ? 11.265 0.706 -2.197 1.00 92.88 65 GLY A CA 1
ATOM 517 C C . GLY A 1 65 ? 11.926 0.093 -0.967 1.00 92.88 65 GLY A C 1
ATOM 518 O O . GLY A 1 65 ? 11.360 -0.789 -0.319 1.00 92.88 65 GLY A O 1
ATOM 519 N N . LEU A 1 66 ? 13.124 0.574 -0.634 1.00 94.25 66 LEU A N 1
ATOM 520 C CA . LEU A 1 66 ? 13.887 0.132 0.535 1.00 94.25 66 LEU A CA 1
ATOM 521 C C . LEU A 1 66 ? 13.957 1.261 1.569 1.00 94.25 66 LEU A C 1
ATOM 523 O O . LEU A 1 66 ? 14.559 2.299 1.312 1.00 94.25 66 LEU A O 1
ATOM 527 N N . TYR A 1 67 ? 13.317 1.083 2.723 1.00 94.50 67 TYR A N 1
ATOM 528 C CA . TYR A 1 67 ? 13.190 2.132 3.740 1.00 94.50 67 TYR A CA 1
ATOM 529 C C . TYR A 1 67 ? 14.411 2.254 4.646 1.00 94.50 67 TYR A C 1
ATOM 531 O O . TYR A 1 67 ? 14.811 3.374 4.950 1.00 94.50 67 TYR A O 1
ATOM 539 N N . ASP A 1 68 ? 14.984 1.129 5.064 1.00 93.31 68 ASP A N 1
ATOM 540 C CA . ASP A 1 68 ? 16.111 1.077 5.996 1.00 93.31 68 ASP A CA 1
ATOM 541 C C . ASP A 1 68 ? 16.973 -0.162 5.726 1.00 93.31 68 ASP A C 1
ATOM 543 O O . ASP A 1 68 ? 16.479 -1.194 5.255 1.00 93.31 68 ASP A O 1
ATOM 547 N N . LEU A 1 69 ? 18.263 -0.051 6.029 1.00 90.44 69 LEU A N 1
ATOM 548 C CA . LEU A 1 69 ? 19.229 -1.140 5.995 1.00 90.44 69 LEU A CA 1
ATOM 549 C C . LEU A 1 69 ? 19.747 -1.377 7.408 1.00 90.44 69 LEU A C 1
ATOM 551 O O . LEU A 1 69 ? 20.206 -0.456 8.078 1.00 90.44 69 LEU A O 1
ATOM 555 N N . GLN A 1 70 ? 19.694 -2.629 7.842 1.00 87.62 70 GLN A N 1
ATOM 556 C CA . GLN A 1 70 ? 20.262 -3.054 9.109 1.00 87.62 70 GLN A CA 1
ATOM 557 C C . GLN A 1 70 ? 21.605 -3.732 8.849 1.00 87.62 70 GLN A C 1
ATOM 559 O O . GLN A 1 70 ? 21.650 -4.778 8.195 1.00 87.62 70 GLN A O 1
ATOM 564 N N . LEU A 1 71 ? 22.670 -3.131 9.369 1.00 80.88 71 LEU A N 1
ATOM 565 C CA . LEU A 1 71 ? 24.052 -3.591 9.274 1.00 80.88 71 LEU A CA 1
ATOM 566 C C . LEU A 1 71 ? 24.429 -4.244 10.602 1.00 80.88 71 LEU A C 1
ATOM 568 O O . LEU A 1 71 ? 24.315 -3.616 11.652 1.00 80.88 71 LEU A O 1
ATOM 572 N N . ASP A 1 72 ? 24.763 -5.535 10.576 1.00 77.19 72 ASP A N 1
ATOM 573 C CA . ASP A 1 72 ? 25.124 -6.321 11.769 1.00 77.19 72 ASP A CA 1
ATOM 574 C C . ASP A 1 72 ? 24.122 -6.193 12.938 1.00 77.19 72 ASP A C 1
ATOM 576 O O . ASP A 1 72 ? 24.474 -6.207 14.114 1.00 77.19 72 ASP A O 1
ATOM 580 N N . GLY A 1 73 ? 22.829 -6.076 12.607 1.00 77.94 73 GLY A N 1
ATOM 581 C CA . GLY A 1 73 ? 21.735 -5.944 13.581 1.00 77.94 73 GLY A CA 1
ATOM 582 C C . GLY A 1 73 ? 21.440 -4.509 14.044 1.00 77.94 73 GLY A C 1
ATOM 583 O O . GLY A 1 73 ? 20.518 -4.293 14.842 1.00 77.94 73 GLY A O 1
ATOM 584 N N . HIS A 1 74 ? 22.156 -3.511 13.528 1.00 82.19 74 HIS A N 1
ATOM 585 C CA . HIS A 1 74 ? 21.942 -2.097 13.824 1.00 82.19 74 HIS A CA 1
ATOM 586 C C . HIS A 1 74 ? 21.238 -1.384 12.669 1.00 82.19 74 HIS A C 1
ATOM 588 O O . HIS A 1 74 ? 21.625 -1.518 11.516 1.00 82.19 74 HIS A O 1
ATOM 594 N N . SER A 1 75 ? 20.178 -0.634 12.983 1.00 87.56 75 SER A N 1
ATOM 595 C CA . SER A 1 75 ? 19.394 0.138 12.008 1.00 87.56 75 SER A CA 1
ATOM 596 C C . SER A 1 75 ? 20.144 1.389 11.576 1.00 87.56 75 SER A C 1
ATOM 598 O O . SER A 1 75 ? 20.604 2.142 12.448 1.00 87.56 75 SER A O 1
ATOM 600 N N . SER A 1 76 ? 20.230 1.619 10.259 1.00 87.62 76 SER A N 1
ATOM 601 C CA . SER A 1 76 ? 20.877 2.797 9.660 1.00 87.62 76 SER A CA 1
ATOM 602 C C . SER A 1 76 ? 20.152 4.101 9.953 1.00 87.62 76 SER A C 1
ATOM 604 O O . SER A 1 76 ? 20.746 5.176 9.881 1.00 87.62 76 SER A O 1
ATOM 606 N N . ILE A 1 77 ? 18.886 4.010 10.354 1.00 89.44 77 ILE A N 1
ATOM 607 C CA . ILE A 1 77 ? 18.099 5.150 10.812 1.00 89.44 77 ILE A CA 1
ATOM 608 C C . ILE A 1 77 ? 17.935 5.074 12.323 1.00 89.44 77 ILE A C 1
ATOM 610 O O . ILE A 1 77 ? 17.613 4.009 12.859 1.00 89.44 77 ILE A O 1
ATOM 614 N N . CYS A 1 78 ? 18.162 6.189 13.020 1.00 88.69 78 CYS A N 1
ATOM 615 C CA . CYS A 1 78 ? 17.997 6.217 14.469 1.00 88.69 78 CYS A CA 1
ATOM 616 C C . CYS A 1 78 ? 16.516 6.070 14.824 1.00 88.69 78 CYS A C 1
ATOM 618 O O . CYS A 1 78 ? 15.643 6.623 14.153 1.00 88.69 78 CYS A O 1
ATOM 620 N N . MET A 1 79 ? 16.210 5.335 15.885 1.00 86.50 79 MET A N 1
ATOM 621 C CA . MET A 1 79 ? 14.841 5.095 16.329 1.00 86.50 79 MET A CA 1
ATOM 622 C C . MET A 1 79 ? 14.158 6.399 16.758 1.00 86.50 79 MET A C 1
ATOM 624 O O . MET A 1 79 ? 13.010 6.659 16.388 1.00 86.50 79 MET A O 1
ATOM 628 N N . ASP A 1 80 ? 14.862 7.222 17.533 1.00 85.00 80 ASP A N 1
ATOM 629 C CA . ASP A 1 80 ? 14.412 8.521 18.026 1.00 85.00 80 ASP A CA 1
ATOM 630 C C . ASP A 1 80 ? 15.601 9.407 18.446 1.00 85.00 80 ASP A C 1
ATOM 632 O O . ASP A 1 80 ? 16.753 9.117 18.126 1.00 85.00 80 ASP A O 1
ATOM 636 N N . LYS A 1 81 ? 15.313 10.520 19.135 1.00 82.81 81 LYS A N 1
ATOM 637 C CA . LYS A 1 81 ? 16.332 11.458 19.615 1.00 82.81 81 LYS A CA 1
ATOM 638 C C . LYS A 1 81 ? 17.319 10.830 20.598 1.00 82.81 81 LYS A C 1
ATOM 640 O O . LYS A 1 81 ? 18.495 11.154 20.511 1.00 82.81 81 LYS A O 1
ATOM 645 N N . GLN A 1 82 ? 16.866 9.963 21.500 1.00 82.38 82 GLN A N 1
ATOM 646 C CA . GLN A 1 82 ? 17.765 9.345 22.474 1.00 82.38 82 GLN A CA 1
ATOM 647 C C . GLN A 1 82 ? 18.770 8.436 21.763 1.00 82.38 82 GLN A C 1
ATOM 649 O O . GLN A 1 82 ? 19.953 8.473 22.070 1.00 82.38 82 GLN A O 1
ATOM 654 N N . ASP A 1 83 ? 18.304 7.675 20.774 1.00 82.06 83 ASP A N 1
ATOM 655 C CA . ASP A 1 83 ? 19.164 6.828 19.945 1.00 82.06 83 ASP A CA 1
ATOM 656 C C . ASP A 1 83 ? 20.134 7.652 19.078 1.00 82.06 83 ASP A C 1
ATOM 658 O O . ASP A 1 83 ? 21.298 7.294 18.935 1.00 82.06 83 ASP A O 1
ATOM 662 N N . TYR A 1 84 ? 19.692 8.795 18.544 1.00 83.19 84 TYR A N 1
ATOM 663 C CA . TYR A 1 84 ? 20.565 9.711 17.799 1.00 83.19 84 TYR A CA 1
ATOM 664 C C . TYR A 1 84 ? 21.639 10.365 18.674 1.00 83.19 84 TYR A C 1
ATOM 666 O O . TYR A 1 84 ? 22.767 10.522 18.226 1.00 83.19 84 TYR A O 1
ATOM 674 N N . ASP A 1 85 ? 21.317 10.742 19.912 1.00 81.88 85 ASP A N 1
ATOM 675 C CA . ASP A 1 85 ? 22.295 11.347 20.825 1.00 81.88 85 ASP A CA 1
ATOM 676 C C . ASP A 1 85 ? 23.414 10.356 21.220 1.00 81.88 85 ASP A C 1
ATOM 678 O O . ASP A 1 85 ? 24.440 10.778 21.738 1.00 81.88 85 ASP A O 1
ATOM 682 N N . VAL A 1 86 ? 23.218 9.055 20.966 1.00 79.75 86 VAL A N 1
ATOM 683 C CA . VAL A 1 86 ? 24.182 7.977 21.238 1.00 79.75 86 VAL A CA 1
ATOM 684 C C . VAL A 1 86 ? 24.897 7.544 19.958 1.00 79.75 86 VAL A C 1
ATOM 686 O O . VAL A 1 86 ? 26.118 7.528 19.907 1.00 79.75 86 VAL A O 1
ATOM 689 N N . ARG A 1 87 ? 24.138 7.194 18.912 1.00 79.94 87 ARG A N 1
ATOM 690 C CA . ARG A 1 87 ? 24.655 6.594 17.671 1.00 79.94 87 ARG A CA 1
ATOM 691 C C . ARG A 1 87 ? 24.685 7.551 16.482 1.00 79.94 87 ARG A C 1
ATOM 693 O O . ARG A 1 87 ? 25.045 7.130 15.395 1.00 79.94 87 ARG A O 1
ATOM 700 N N . GLY A 1 88 ? 24.199 8.782 16.612 1.00 73.56 88 GLY A N 1
ATOM 701 C CA . GLY A 1 88 ? 23.992 9.717 15.494 1.00 73.56 88 GLY A CA 1
ATOM 702 C C . GLY A 1 88 ? 24.992 10.872 15.428 1.00 73.56 88 GLY A C 1
ATOM 703 O O . GLY A 1 88 ? 24.988 11.630 14.455 1.00 73.56 88 GLY A O 1
ATOM 704 N N . THR A 1 89 ? 25.848 11.028 16.437 1.00 65.25 89 THR A N 1
ATOM 705 C CA . THR A 1 89 ? 26.913 12.036 16.471 1.00 65.25 89 THR A CA 1
ATOM 706 C C . THR A 1 89 ? 28.228 11.443 15.980 1.00 65.25 89 THR A C 1
ATOM 708 O O . THR A 1 89 ? 28.559 10.317 16.316 1.00 65.25 89 THR A O 1
ATOM 711 N N . ILE A 1 90 ? 29.001 12.206 15.200 1.00 56.62 90 ILE A N 1
ATOM 712 C CA . ILE A 1 90 ? 30.326 11.789 14.693 1.00 56.62 90 ILE A CA 1
ATOM 713 C C . ILE A 1 90 ? 31.315 11.517 15.850 1.00 56.62 90 ILE A C 1
ATOM 715 O O . ILE A 1 90 ? 32.259 10.757 15.684 1.00 56.62 90 ILE A O 1
ATOM 719 N N . GLU A 1 91 ? 31.062 12.091 17.028 1.00 48.25 91 GLU A N 1
ATOM 720 C CA . GLU A 1 91 ? 31.802 11.879 18.278 1.00 48.25 91 GLU A CA 1
ATOM 721 C C . GLU A 1 91 ? 31.256 10.685 19.084 1.00 48.25 91 GLU A C 1
ATOM 723 O O . GLU A 1 91 ? 30.976 10.827 20.275 1.00 48.25 91 GLU A O 1
ATOM 728 N N . VAL A 1 92 ? 31.021 9.520 18.467 1.00 44.72 92 VAL A N 1
ATOM 729 C CA . VAL A 1 92 ? 30.732 8.338 19.297 1.00 44.72 92 VAL A CA 1
ATOM 730 C C . VAL A 1 92 ? 32.011 7.987 20.046 1.00 44.72 92 VAL A C 1
ATOM 732 O O . VAL A 1 92 ? 33.079 7.906 19.439 1.00 44.72 92 VAL A O 1
ATOM 735 N N . ALA A 1 93 ? 31.883 7.873 21.368 1.00 40.97 93 ALA A N 1
ATOM 736 C CA . ALA A 1 93 ? 32.954 7.526 22.281 1.00 40.97 93 ALA A CA 1
ATOM 737 C C . ALA A 1 93 ? 33.758 6.352 21.715 1.00 40.97 93 ALA A C 1
ATOM 739 O O . ALA A 1 93 ? 33.193 5.311 21.388 1.00 40.97 93 ALA A O 1
ATOM 740 N N . GLU A 1 94 ? 35.070 6.534 21.587 1.00 39.91 94 GLU A N 1
ATOM 741 C CA . GLU A 1 94 ? 35.971 5.398 21.488 1.00 39.91 94 GLU A CA 1
ATOM 742 C C . GLU A 1 94 ? 35.727 4.558 22.746 1.00 39.91 94 GLU A C 1
ATOM 744 O O . GLU A 1 94 ? 36.091 4.964 23.853 1.00 39.91 94 GLU A O 1
ATOM 749 N N . ASP A 1 95 ? 35.073 3.406 22.598 1.00 45.12 95 ASP A N 1
ATOM 750 C CA . ASP A 1 95 ? 35.182 2.370 23.613 1.00 45.12 95 ASP A CA 1
ATOM 751 C C . ASP A 1 95 ? 36.678 2.089 23.823 1.00 45.12 95 ASP A C 1
ATOM 753 O O . ASP A 1 95 ? 37.487 2.243 22.902 1.00 45.12 95 ASP A O 1
ATOM 757 N N . ALA A 1 96 ? 37.062 1.650 25.022 1.00 42.12 96 ALA A N 1
ATOM 758 C CA . ALA A 1 96 ? 38.458 1.359 25.375 1.00 42.12 96 ALA A CA 1
ATOM 759 C C . ALA A 1 96 ? 39.168 0.367 24.414 1.00 42.12 96 ALA A C 1
ATOM 761 O O . ALA A 1 96 ? 40.393 0.255 24.454 1.00 42.12 96 ALA A O 1
ATOM 762 N N . ASP A 1 97 ? 38.401 -0.298 23.539 1.00 42.66 97 ASP A N 1
ATOM 763 C CA . ASP A 1 97 ? 38.829 -1.249 22.510 1.00 42.66 97 ASP A CA 1
ATOM 764 C C . ASP A 1 97 ? 38.901 -0.660 21.075 1.00 42.66 97 ASP A C 1
ATOM 766 O O . ASP A 1 97 ? 39.175 -1.394 20.125 1.00 42.66 97 ASP A O 1
ATOM 770 N N . GLY A 1 98 ? 38.653 0.642 20.868 1.00 41.81 98 GLY A N 1
ATOM 771 C CA . GLY A 1 98 ? 38.854 1.329 19.579 1.00 41.81 98 GLY A CA 1
ATOM 772 C C . GLY A 1 98 ? 37.884 0.949 18.447 1.00 41.81 98 GLY A C 1
ATOM 773 O O . GLY A 1 98 ? 38.198 1.153 17.274 1.00 41.81 98 GLY A O 1
ATOM 774 N N . THR A 1 99 ? 36.712 0.384 18.760 1.00 44.44 99 THR A N 1
ATOM 775 C CA . THR A 1 99 ? 35.702 0.005 17.753 1.00 44.44 99 THR A CA 1
ATOM 776 C C . THR A 1 99 ? 34.753 1.177 17.485 1.00 44.44 99 THR A C 1
ATOM 778 O O . THR A 1 99 ? 34.097 1.660 18.401 1.00 44.44 99 THR A O 1
ATOM 781 N N . ILE A 1 100 ? 34.670 1.643 16.233 1.00 50.97 100 ILE A N 1
ATOM 782 C CA . ILE A 1 100 ? 33.751 2.722 15.834 1.00 50.97 100 ILE A CA 1
ATOM 783 C C . ILE A 1 100 ? 32.315 2.185 15.837 1.00 50.97 100 ILE A C 1
ATOM 785 O O . ILE A 1 100 ? 31.983 1.271 15.079 1.00 50.97 100 ILE A O 1
ATOM 789 N N . ASP A 1 101 ? 31.458 2.782 16.660 1.00 56.44 101 ASP A N 1
ATOM 790 C CA . ASP A 1 101 ? 30.039 2.448 16.736 1.00 56.44 101 ASP A CA 1
ATOM 791 C C . ASP A 1 101 ? 29.289 2.865 15.453 1.00 56.44 101 ASP A C 1
ATOM 793 O O . ASP A 1 101 ? 29.611 3.854 14.786 1.00 56.44 101 ASP A O 1
ATOM 797 N N . PHE A 1 102 ? 28.269 2.096 15.070 1.00 67.88 102 PHE A N 1
ATOM 798 C CA . PHE A 1 102 ? 27.565 2.303 13.804 1.00 67.88 102 PHE A CA 1
ATOM 799 C C . PHE A 1 102 ? 26.742 3.606 13.782 1.00 67.88 102 PHE A C 1
ATOM 801 O O . PHE A 1 102 ? 25.706 3.706 14.451 1.00 67.88 102 PHE A O 1
ATOM 808 N N . LEU A 1 103 ? 27.151 4.559 12.930 1.00 75.38 103 LEU A N 1
ATOM 809 C CA . LEU A 1 103 ? 26.512 5.872 12.804 1.00 75.38 103 LEU A CA 1
ATOM 810 C C . LEU A 1 103 ? 25.116 5.781 12.159 1.00 75.38 103 LEU A C 1
ATOM 812 O O . LEU A 1 103 ? 24.980 5.549 10.953 1.00 75.38 103 LEU A O 1
ATOM 816 N N . CYS A 1 104 ? 24.065 6.034 12.940 1.00 83.94 104 CYS A N 1
ATOM 817 C CA . CYS A 1 104 ? 22.694 6.126 12.436 1.00 83.94 104 CYS A CA 1
ATOM 818 C C . CYS A 1 104 ? 22.328 7.552 11.996 1.00 83.94 104 CYS A C 1
ATOM 820 O O . CYS A 1 104 ? 22.934 8.537 12.413 1.00 83.94 104 CYS A O 1
ATOM 822 N N . LYS A 1 105 ? 21.315 7.687 11.129 1.00 85.25 105 LYS A N 1
ATOM 823 C CA . LYS A 1 105 ? 20.917 8.975 10.535 1.00 85.25 105 LYS A CA 1
ATOM 824 C C . LYS A 1 105 ? 19.413 9.220 10.650 1.00 85.25 105 LYS A C 1
ATOM 826 O O . LYS A 1 105 ? 18.616 8.315 10.443 1.00 85.25 105 LYS A O 1
ATOM 831 N N . GLY A 1 106 ? 19.006 10.466 10.897 1.00 87.88 106 GLY A N 1
ATOM 832 C CA . GLY A 1 106 ? 17.589 10.854 10.990 1.00 87.88 106 GLY A CA 1
ATOM 833 C C . GLY A 1 106 ? 16.794 10.078 12.040 1.00 87.88 106 GLY A C 1
ATOM 834 O O . GLY A 1 106 ? 17.366 9.529 12.972 1.00 87.88 106 GLY A O 1
ATOM 835 N N . PHE A 1 107 ? 15.467 10.063 11.895 1.00 88.94 107 PHE A N 1
ATOM 836 C CA . PHE A 1 107 ? 14.560 9.589 12.940 1.00 88.94 107 PHE A CA 1
ATOM 837 C C . PHE A 1 107 ? 13.427 8.718 12.381 1.00 88.94 107 PHE A C 1
ATOM 839 O O . PHE A 1 107 ? 12.570 9.195 11.627 1.00 88.94 107 PHE A O 1
ATOM 846 N N . GLN A 1 108 ? 13.368 7.446 12.782 1.00 90.38 108 GLN A N 1
ATOM 847 C CA . GLN A 1 108 ? 12.301 6.532 12.371 1.00 90.38 108 GLN A CA 1
ATOM 848 C C . GLN A 1 108 ? 10.932 6.998 12.872 1.00 90.38 108 GLN A C 1
ATOM 850 O O . GLN A 1 108 ? 9.948 6.922 12.134 1.00 90.38 108 GLN A O 1
ATOM 855 N N . ASN A 1 109 ? 10.858 7.533 14.095 1.00 88.06 109 ASN A N 1
ATOM 856 C CA . ASN A 1 109 ? 9.619 8.080 14.654 1.00 88.06 109 ASN A CA 1
ATOM 857 C C . ASN A 1 109 ? 9.120 9.346 13.929 1.00 88.06 109 ASN A C 1
ATOM 859 O O . ASN A 1 109 ? 7.960 9.722 14.075 1.00 88.06 109 ASN A O 1
ATOM 863 N N . TYR A 1 110 ? 9.960 9.996 13.115 1.00 88.94 110 TYR A N 1
ATOM 864 C CA . TYR A 1 110 ? 9.546 1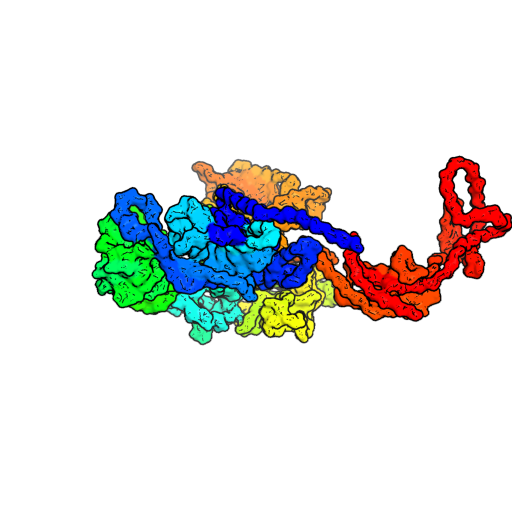1.109 12.246 1.00 88.94 110 TYR A CA 1
ATOM 865 C C . TYR A 1 110 ? 9.117 10.613 10.856 1.00 88.94 110 TYR A C 1
ATOM 867 O O .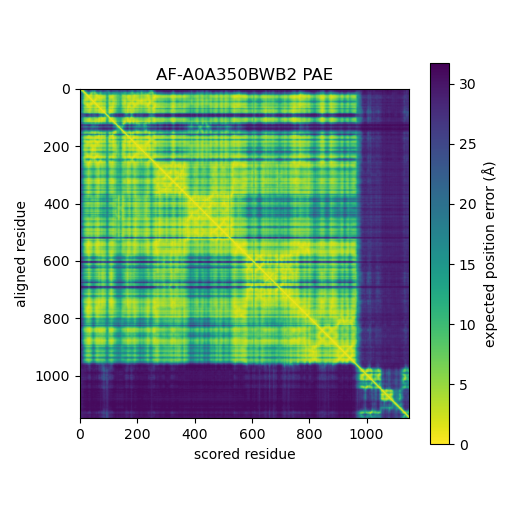 TYR A 1 110 ? 8.750 11.409 9.994 1.00 88.94 110 TYR A O 1
ATOM 875 N N . GLY A 1 111 ? 9.188 9.299 10.619 1.00 89.94 111 GLY A N 1
ATOM 876 C CA . GLY A 1 111 ? 8.943 8.674 9.324 1.00 89.94 111 GLY A CA 1
ATOM 877 C C . GLY A 1 111 ? 10.071 8.870 8.315 1.00 89.94 111 GLY A C 1
ATOM 878 O O . GLY A 1 111 ? 9.824 8.779 7.111 1.00 89.94 111 GLY A O 1
ATOM 879 N N . ASN A 1 112 ? 11.297 9.152 8.775 1.00 92.50 112 ASN A N 1
ATOM 880 C CA . ASN A 1 112 ? 12.450 9.207 7.885 1.00 92.50 112 ASN A CA 1
ATOM 881 C C . ASN A 1 112 ? 12.804 7.809 7.366 1.00 92.50 112 ASN A C 1
ATOM 883 O O . ASN A 1 112 ? 12.695 6.810 8.075 1.00 92.50 112 ASN A O 1
ATOM 887 N N . THR A 1 113 ? 13.236 7.776 6.112 1.00 93.44 113 THR A N 1
ATOM 888 C CA . THR A 1 113 ? 13.680 6.603 5.349 1.00 93.44 113 THR A CA 1
ATOM 889 C C . THR A 1 113 ? 14.984 6.946 4.635 1.00 93.44 113 THR A C 1
ATOM 891 O O . THR A 1 113 ? 15.282 8.130 4.455 1.00 93.44 113 THR A O 1
ATOM 894 N N . LEU A 1 114 ? 15.746 5.944 4.205 1.00 91.88 114 LEU A N 1
ATOM 895 C CA . LEU A 1 114 ? 16.964 6.152 3.431 1.00 91.88 114 LEU A CA 1
ATOM 896 C C . LEU A 1 114 ? 16.637 6.782 2.078 1.00 91.88 114 LEU A C 1
ATOM 898 O O . LEU A 1 114 ? 15.573 6.554 1.506 1.00 91.88 114 LEU A O 1
ATOM 902 N N . VAL A 1 115 ? 17.569 7.565 1.544 1.00 90.88 115 VAL A N 1
ATOM 903 C CA . VAL A 1 115 ? 17.458 8.141 0.196 1.00 90.88 115 VAL A CA 1
ATOM 904 C C . VAL A 1 115 ? 18.612 7.661 -0.657 1.00 90.88 115 VAL A C 1
ATOM 906 O O . VAL A 1 115 ? 19.764 7.721 -0.237 1.00 90.88 115 VAL A O 1
ATOM 909 N N . GLY A 1 116 ? 18.300 7.203 -1.865 1.00 90.56 116 GLY A N 1
ATOM 910 C CA . GLY A 1 116 ? 19.310 6.913 -2.873 1.00 90.56 116 GLY A CA 1
ATOM 911 C C . GLY A 1 116 ? 19.597 8.121 -3.766 1.00 90.56 116 GLY A C 1
ATOM 912 O O . GLY A 1 116 ? 18.724 8.960 -3.985 1.00 90.56 116 GLY A O 1
ATOM 913 N N . TYR A 1 117 ? 20.804 8.182 -4.315 1.00 90.75 117 TYR A N 1
ATOM 914 C CA . TYR A 1 117 ? 21.190 9.097 -5.387 1.00 90.75 117 TYR A CA 1
ATOM 915 C C . TYR A 1 117 ? 21.467 8.310 -6.672 1.00 90.75 117 TYR A C 1
ATOM 917 O O . TYR A 1 117 ? 21.790 7.123 -6.629 1.00 90.75 117 TYR A O 1
ATOM 925 N N . ASP A 1 118 ? 21.340 8.959 -7.828 1.00 90.44 118 ASP A N 1
ATOM 926 C CA . ASP A 1 118 ? 21.739 8.349 -9.096 1.00 90.44 118 ASP A CA 1
ATOM 927 C C . ASP A 1 118 ? 23.271 8.374 -9.202 1.00 90.44 118 ASP A C 1
ATOM 929 O O . ASP A 1 118 ? 23.878 9.435 -9.379 1.00 90.44 118 ASP A O 1
ATOM 933 N N . ALA A 1 119 ? 23.901 7.212 -9.024 1.00 89.69 119 ALA A N 1
ATOM 934 C CA . ALA A 1 119 ? 25.345 7.046 -9.183 1.00 89.69 119 ALA A CA 1
ATOM 935 C C . ALA A 1 119 ? 25.749 6.833 -10.651 1.00 89.69 119 ALA A C 1
ATOM 937 O O . ALA A 1 119 ? 26.939 6.849 -10.977 1.00 89.69 119 ALA A O 1
ATOM 938 N N . SER A 1 120 ? 24.785 6.614 -11.550 1.00 85.25 120 SER A N 1
ATOM 939 C CA . SER A 1 120 ? 25.059 6.458 -12.971 1.00 85.25 120 SER A CA 1
ATOM 940 C C . SER A 1 120 ? 25.425 7.816 -13.581 1.00 85.25 120 SER A C 1
ATOM 942 O O . SER A 1 120 ? 24.725 8.814 -13.429 1.00 85.25 120 SER A O 1
ATOM 944 N N . SER A 1 121 ? 26.576 7.887 -14.243 1.00 74.75 121 SER A N 1
ATOM 945 C CA . SER A 1 121 ? 27.180 9.143 -14.691 1.00 74.75 121 SER A CA 1
ATOM 946 C C . SER A 1 121 ? 27.798 9.009 -16.083 1.00 74.75 121 SER A C 1
ATOM 948 O O . SER A 1 121 ? 28.136 7.914 -16.527 1.00 74.75 121 SER A O 1
ATOM 950 N N . GLY A 1 122 ? 27.955 10.138 -16.776 1.00 68.06 122 GLY A N 1
ATOM 951 C CA . GLY A 1 122 ? 28.573 10.181 -18.101 1.00 68.06 122 GLY A CA 1
ATOM 952 C C . GLY A 1 122 ? 27.661 9.722 -19.242 1.00 68.06 122 GLY A C 1
ATOM 953 O O . GLY A 1 122 ? 26.457 9.512 -19.077 1.00 68.06 122 GLY A O 1
ATOM 954 N N . GLN A 1 123 ? 28.252 9.630 -20.434 1.00 63.78 123 GLN A N 1
ATOM 955 C CA . GLN A 1 123 ? 27.566 9.110 -21.614 1.00 63.78 123 GLN A CA 1
ATOM 956 C C . GLN A 1 123 ? 27.359 7.604 -21.477 1.00 63.78 123 GLN A C 1
ATOM 958 O O . GLN A 1 123 ? 28.179 6.903 -20.882 1.00 63.78 123 GLN A O 1
ATOM 963 N N . ALA A 1 124 ? 26.250 7.124 -22.030 1.00 67.50 124 ALA A N 1
ATOM 964 C CA . ALA A 1 124 ? 25.980 5.703 -22.135 1.00 67.50 124 ALA A CA 1
ATOM 965 C C . ALA A 1 124 ? 27.122 5.038 -22.925 1.00 67.50 124 ALA A C 1
ATOM 967 O O . ALA A 1 124 ? 27.499 5.505 -24.001 1.00 67.50 124 ALA A O 1
ATOM 968 N N . VAL A 1 125 ? 27.732 4.006 -22.345 1.00 66.31 125 VAL A N 1
ATOM 969 C CA . VAL A 1 125 ? 28.833 3.277 -22.969 1.00 66.31 125 VAL A CA 1
ATOM 970 C C . VAL A 1 125 ? 28.240 2.044 -23.625 1.00 66.31 125 VAL A C 1
ATOM 972 O O . VAL A 1 125 ? 27.821 1.096 -22.956 1.00 66.31 125 VAL A O 1
ATOM 975 N N . SER A 1 126 ? 28.233 2.057 -24.955 1.00 61.66 126 SER A N 1
ATOM 976 C CA . SER A 1 126 ? 28.017 0.835 -25.716 1.00 61.66 126 SER A CA 1
ATOM 977 C C . SER A 1 126 ? 29.227 -0.079 -25.514 1.00 61.66 126 SER A C 1
ATOM 979 O O . SER A 1 126 ? 30.354 0.406 -25.395 1.00 61.66 126 SER A O 1
ATOM 981 N N . GLN A 1 127 ? 29.002 -1.393 -25.411 1.00 61.16 127 GLN A N 1
ATOM 982 C CA . GLN A 1 127 ? 30.032 -2.379 -25.037 1.00 61.16 127 GLN A CA 1
ATOM 983 C C . GLN A 1 127 ? 31.347 -2.191 -25.823 1.00 61.16 127 GLN A C 1
ATOM 985 O O . GLN A 1 127 ? 31.344 -1.671 -26.937 1.00 61.16 127 GLN A O 1
ATOM 990 N N . THR A 1 128 ? 32.488 -2.645 -25.297 1.00 47.69 128 THR A N 1
ATOM 991 C CA . THR A 1 128 ? 33.758 -2.649 -26.047 1.00 47.69 128 THR A CA 1
ATOM 992 C C . THR A 1 128 ? 34.436 -4.028 -25.977 1.00 47.69 128 THR A C 1
ATOM 994 O O . THR A 1 128 ? 34.984 -4.390 -24.943 1.00 47.69 128 THR A O 1
ATOM 997 N N . THR A 1 129 ? 34.371 -4.763 -27.104 1.00 49.22 129 THR A N 1
ATOM 998 C CA . THR A 1 129 ? 35.141 -5.959 -27.553 1.00 49.22 129 THR A CA 1
ATOM 999 C C . THR A 1 129 ? 35.170 -7.180 -26.605 1.00 49.22 129 THR A C 1
ATOM 1001 O O . THR A 1 129 ? 35.663 -7.068 -25.489 1.00 49.22 129 THR A O 1
ATOM 1004 N N . SER A 1 130 ? 34.698 -8.387 -26.962 1.00 45.81 130 SER A N 1
ATOM 1005 C CA . SER A 1 130 ? 34.996 -9.232 -28.142 1.00 45.81 130 SER A CA 1
ATOM 1006 C C . SER A 1 130 ? 34.003 -10.405 -28.350 1.00 45.81 130 SER A C 1
ATOM 1008 O O . SER A 1 130 ? 34.382 -11.400 -28.969 1.00 45.81 130 SER A O 1
ATOM 1010 N N . ALA A 1 131 ? 32.755 -10.356 -27.875 1.00 43.22 131 ALA A N 1
ATOM 1011 C CA . ALA A 1 131 ? 31.771 -11.403 -28.185 1.00 43.22 131 ALA A CA 1
ATOM 1012 C C . ALA A 1 131 ? 30.586 -10.869 -29.004 1.00 43.22 131 ALA A C 1
ATOM 1014 O O . ALA A 1 131 ? 29.957 -9.877 -28.645 1.00 43.22 131 ALA A O 1
ATOM 1015 N N . VAL A 1 132 ? 30.252 -11.599 -30.073 1.00 48.88 132 VAL A N 1
ATOM 1016 C CA . VAL A 1 132 ? 29.054 -11.489 -30.919 1.00 48.88 132 VAL A CA 1
ATOM 1017 C C . VAL A 1 132 ? 29.031 -10.341 -31.948 1.00 48.88 132 VAL A C 1
ATOM 1019 O O . VAL A 1 132 ? 28.202 -9.435 -31.900 1.00 48.88 132 VAL A O 1
ATOM 1022 N N . GLY A 1 133 ? 29.912 -10.412 -32.955 1.00 49.62 133 GLY A N 1
ATOM 1023 C CA . GLY A 1 133 ? 29.738 -9.667 -34.213 1.00 49.62 133 GLY A CA 1
ATOM 1024 C C . GLY A 1 133 ? 28.637 -10.294 -35.081 1.00 49.62 133 GLY A C 1
ATOM 1025 O O . GLY A 1 133 ? 28.199 -11.409 -34.811 1.00 49.62 133 GLY A O 1
ATOM 1026 N N . GLN A 1 134 ? 28.203 -9.648 -36.175 1.00 57.47 134 GLN A N 1
ATOM 1027 C CA . GLN A 1 134 ? 27.207 -10.238 -37.095 1.00 57.47 134 GLN A CA 1
ATOM 1028 C C . GLN A 1 134 ? 27.551 -11.690 -37.504 1.00 57.47 134 GLN A C 1
ATOM 1030 O O . GLN A 1 134 ? 26.659 -12.526 -37.663 1.00 57.47 134 GLN A O 1
ATOM 1035 N N . ASN A 1 135 ? 28.845 -12.008 -37.614 1.00 54.97 135 ASN A N 1
ATOM 1036 C CA . ASN A 1 135 ? 29.367 -13.335 -37.947 1.00 54.97 135 ASN A CA 1
ATOM 1037 C C . ASN A 1 135 ? 29.014 -14.421 -36.915 1.00 54.97 135 ASN A C 1
ATOM 1039 O O . ASN A 1 135 ? 28.734 -15.551 -37.304 1.00 54.97 135 ASN A O 1
ATOM 1043 N N . ASP A 1 136 ? 28.929 -14.087 -35.629 1.00 54.00 136 ASP A N 1
ATOM 1044 C CA . ASP A 1 136 ? 28.535 -15.027 -34.570 1.00 54.00 136 ASP A CA 1
ATOM 1045 C C . ASP A 1 136 ? 27.019 -15.322 -34.592 1.00 54.00 136 ASP A C 1
ATOM 1047 O O . ASP A 1 136 ? 26.556 -16.339 -34.074 1.00 54.00 136 ASP A O 1
ATOM 1051 N N . PHE A 1 137 ? 26.243 -14.471 -35.276 1.00 57.38 137 PHE A N 1
ATOM 1052 C CA . PHE A 1 137 ? 24.817 -14.661 -35.574 1.00 57.38 137 PHE A CA 1
ATOM 1053 C C . PHE A 1 137 ? 24.553 -15.291 -36.940 1.00 57.38 137 PHE A C 1
ATOM 1055 O O . PHE A 1 137 ? 23.409 -15.620 -37.244 1.00 57.38 137 PHE A O 1
ATOM 1062 N N . SER A 1 138 ? 25.582 -15.444 -37.775 1.00 52.47 138 SER A N 1
ATOM 1063 C CA . SER A 1 138 ? 25.451 -15.874 -39.172 1.00 52.47 138 SER A CA 1
ATOM 1064 C C . SER A 1 138 ? 25.326 -17.392 -39.341 1.00 52.47 138 SER A C 1
ATOM 1066 O O . SER A 1 138 ? 25.004 -17.851 -40.436 1.00 52.47 138 SER A O 1
ATOM 1068 N N . PHE A 1 139 ? 25.561 -18.177 -38.281 1.00 53.12 139 PHE A N 1
ATOM 1069 C CA . PHE A 1 139 ? 25.532 -19.640 -38.325 1.00 53.12 139 PHE A CA 1
ATOM 1070 C C . PHE A 1 139 ? 24.303 -20.201 -37.601 1.00 53.12 139 PHE A C 1
ATOM 1072 O O . PHE A 1 139 ? 24.224 -20.206 -36.371 1.00 53.12 139 PHE A O 1
ATOM 1079 N N . ASN A 1 140 ? 23.358 -20.718 -38.387 1.00 47.72 140 ASN A N 1
ATOM 1080 C CA . ASN A 1 140 ? 22.209 -21.490 -37.920 1.00 47.72 140 ASN A CA 1
ATOM 1081 C C . ASN A 1 140 ? 22.729 -22.791 -37.262 1.00 47.72 140 ASN A C 1
ATOM 1083 O O . ASN A 1 140 ? 23.024 -23.758 -37.958 1.00 47.72 140 ASN A O 1
ATOM 1087 N N . GLY A 1 141 ? 22.945 -22.796 -35.941 1.00 49.25 141 GLY A N 1
ATOM 1088 C CA . GLY A 1 141 ? 23.316 -24.016 -35.203 1.00 49.25 141 GLY A CA 1
ATOM 1089 C C . GLY A 1 141 ? 24.298 -23.883 -34.033 1.00 49.25 141 GLY A C 1
ATOM 1090 O O . GLY A 1 141 ? 24.415 -24.836 -33.273 1.00 49.25 141 GLY A O 1
ATOM 1091 N N . LYS A 1 142 ? 24.986 -22.746 -33.836 1.00 46.06 142 LYS A N 1
ATOM 1092 C CA . LYS A 1 142 ? 25.883 -22.556 -32.665 1.00 46.06 142 LYS A CA 1
ATOM 1093 C C . LYS A 1 142 ? 25.244 -21.823 -31.477 1.00 46.06 142 LYS A C 1
ATOM 1095 O O . LYS A 1 142 ? 25.802 -21.854 -30.386 1.00 46.06 142 LYS A O 1
ATOM 1100 N N . SER A 1 143 ? 24.076 -21.210 -31.673 1.00 48.75 143 SER A N 1
ATOM 1101 C CA . SER A 1 143 ? 23.498 -20.238 -30.730 1.00 48.75 143 SER A CA 1
ATOM 1102 C C . SER A 1 143 ? 22.016 -20.499 -30.430 1.00 48.75 143 SER A C 1
ATOM 1104 O O . SER A 1 143 ? 21.237 -19.562 -30.267 1.00 48.75 143 SER A O 1
ATOM 1106 N N . THR A 1 144 ? 21.590 -21.765 -30.365 1.00 39.69 144 THR A N 1
ATOM 1107 C CA . THR A 1 144 ? 20.282 -22.124 -29.792 1.00 39.69 144 THR A CA 1
ATOM 1108 C C . THR A 1 144 ? 20.309 -21.833 -28.291 1.00 39.69 144 THR A C 1
ATOM 1110 O O . THR A 1 144 ? 20.692 -22.689 -27.501 1.00 39.69 144 THR A O 1
ATOM 1113 N N . GLY A 1 145 ? 19.966 -20.602 -27.899 1.00 42.94 145 GLY A N 1
ATOM 1114 C CA . GLY A 1 145 ? 19.743 -20.233 -26.496 1.00 42.94 145 GLY A CA 1
ATOM 1115 C C . GLY A 1 145 ? 20.247 -18.854 -26.065 1.00 42.94 145 GLY A C 1
ATOM 1116 O O . GLY A 1 145 ? 19.751 -18.335 -25.071 1.00 42.94 145 GLY A O 1
ATOM 1117 N N . VAL A 1 146 ? 21.174 -18.223 -26.797 1.00 46.28 146 VAL A N 1
ATOM 1118 C CA . VAL A 1 146 ? 21.715 -16.903 -26.418 1.00 46.28 146 VAL A CA 1
ATOM 1119 C C . VAL A 1 146 ? 21.151 -15.834 -27.347 1.00 46.28 146 VAL A C 1
ATOM 1121 O O . VAL A 1 146 ? 21.625 -15.647 -28.465 1.00 46.28 146 VAL A O 1
ATOM 1124 N N . VAL A 1 147 ? 20.116 -15.138 -26.880 1.00 54.88 147 VAL A N 1
ATOM 1125 C CA . VAL A 1 147 ? 19.610 -13.912 -27.504 1.00 54.88 147 VAL A CA 1
ATOM 1126 C C . VAL A 1 147 ? 20.353 -12.737 -26.866 1.00 54.88 147 VAL A C 1
ATOM 1128 O O . VAL A 1 147 ? 20.100 -12.442 -25.698 1.00 54.88 147 VAL A O 1
ATOM 1131 N N . PRO A 1 148 ? 21.268 -12.055 -27.568 1.00 54.72 148 PRO A N 1
ATOM 1132 C CA . PRO A 1 148 ? 21.978 -10.936 -26.982 1.00 54.72 148 PRO A CA 1
ATOM 1133 C C . PRO A 1 148 ? 21.092 -9.704 -26.948 1.00 54.72 148 PRO A C 1
ATOM 1135 O O . PRO A 1 148 ? 20.454 -9.322 -27.933 1.00 54.72 148 PRO A O 1
ATOM 1138 N N . GLN A 1 149 ? 21.100 -9.063 -25.792 1.00 60.62 149 GLN A N 1
ATOM 1139 C CA . GLN A 1 149 ? 20.628 -7.712 -25.606 1.00 60.62 149 GLN A CA 1
ATOM 1140 C C . GLN A 1 149 ? 21.826 -6.773 -25.528 1.00 60.62 149 GLN A C 1
ATOM 1142 O O . GLN A 1 149 ? 22.768 -6.971 -24.758 1.00 60.62 149 GLN A O 1
ATOM 1147 N N . PHE A 1 150 ? 21.776 -5.750 -26.369 1.00 66.06 150 PHE A N 1
ATOM 1148 C CA . PHE A 1 150 ? 22.691 -4.626 -26.382 1.00 66.06 150 PHE A CA 1
ATOM 1149 C C . PHE A 1 150 ? 21.987 -3.492 -25.652 1.00 66.06 150 PHE A C 1
ATOM 1151 O O . PHE A 1 150 ? 21.361 -2.627 -26.264 1.00 66.06 150 PHE A O 1
ATOM 1158 N N . ASP A 1 151 ? 22.029 -3.581 -24.325 1.00 69.12 151 ASP A N 1
ATOM 1159 C CA . ASP A 1 151 ? 21.650 -2.483 -23.453 1.00 69.12 151 ASP A CA 1
ATOM 1160 C C . ASP A 1 151 ? 22.909 -1.722 -23.057 1.00 69.12 151 ASP A C 1
ATOM 1162 O O . ASP A 1 151 ? 23.890 -2.317 -22.599 1.00 69.12 151 ASP A O 1
ATOM 1166 N N . ASP A 1 152 ? 22.873 -0.405 -23.234 1.00 69.56 152 ASP A N 1
ATOM 1167 C CA . ASP A 1 152 ? 23.935 0.449 -22.731 1.00 69.56 152 ASP A CA 1
ATOM 1168 C C . ASP A 1 152 ? 23.976 0.403 -21.206 1.00 69.56 152 ASP A C 1
ATOM 1170 O O . ASP A 1 152 ? 22.938 0.409 -20.527 1.00 69.56 152 ASP A O 1
ATOM 1174 N N . PHE A 1 153 ? 25.196 0.445 -20.681 1.00 76.81 153 PHE A N 1
ATOM 1175 C CA . PHE A 1 153 ? 25.446 0.728 -19.279 1.00 76.81 153 PHE A CA 1
ATOM 1176 C C . PHE A 1 153 ? 26.046 2.125 -19.148 1.00 76.81 153 PHE A C 1
ATOM 1178 O O . PHE A 1 153 ? 26.641 2.672 -20.078 1.00 76.81 153 PHE A O 1
ATOM 1185 N N . LYS A 1 154 ? 25.894 2.716 -17.971 1.00 80.12 154 LYS A N 1
ATOM 1186 C CA . LYS A 1 154 ? 26.533 3.990 -17.644 1.00 80.12 154 LYS A CA 1
ATOM 1187 C C . LYS A 1 154 ? 27.663 3.758 -16.643 1.00 80.12 154 LYS A C 1
ATOM 1189 O O . LYS A 1 154 ? 27.461 2.989 -15.700 1.00 80.12 154 LYS A O 1
ATOM 1194 N N . PRO A 1 155 ? 28.827 4.406 -16.804 1.00 80.69 155 PRO A N 1
ATOM 1195 C CA . PRO A 1 155 ? 29.848 4.451 -15.767 1.00 80.69 155 PRO A CA 1
ATOM 1196 C C . PRO A 1 155 ? 29.258 4.900 -14.428 1.00 80.69 155 PRO A C 1
ATOM 1198 O O . PRO A 1 155 ? 28.403 5.783 -14.376 1.00 80.69 155 PRO A O 1
ATOM 1201 N N . VAL A 1 156 ? 29.714 4.296 -13.336 1.00 86.50 156 VAL A N 1
ATOM 1202 C CA . VAL A 1 156 ? 29.191 4.585 -11.998 1.00 86.50 156 VAL A CA 1
ATOM 1203 C C . VAL A 1 156 ? 30.216 5.393 -11.216 1.00 86.50 156 VAL A C 1
ATOM 1205 O O . VAL A 1 156 ? 31.380 5.000 -11.139 1.00 86.50 156 VAL A O 1
ATOM 1208 N N . VAL A 1 157 ? 29.777 6.514 -10.644 1.00 87.06 157 VAL A N 1
ATOM 1209 C CA . VAL A 1 157 ? 30.572 7.363 -9.754 1.00 87.06 157 VAL A CA 1
ATOM 1210 C C . VAL A 1 157 ? 29.831 7.481 -8.434 1.00 87.06 157 VAL A C 1
ATOM 1212 O O . VAL A 1 157 ? 28.764 8.095 -8.352 1.00 87.06 157 VAL A O 1
ATOM 1215 N N . PHE A 1 158 ? 30.409 6.881 -7.401 1.00 88.44 158 PHE A N 1
ATOM 1216 C CA . PHE A 1 158 ? 29.851 6.936 -6.063 1.00 88.44 158 PHE A CA 1
ATOM 1217 C C . PHE A 1 158 ? 30.173 8.255 -5.375 1.00 88.44 158 PHE A C 1
ATOM 1219 O O . PHE A 1 158 ? 31.185 8.905 -5.641 1.00 88.44 158 PHE A O 1
ATOM 1226 N N . LYS A 1 159 ? 29.257 8.651 -4.502 1.00 83.69 159 LYS A N 1
ATOM 1227 C CA . LYS A 1 159 ? 29.349 9.828 -3.649 1.00 83.69 159 LYS A CA 1
ATOM 1228 C C . LYS A 1 159 ? 28.909 9.431 -2.252 1.00 83.69 159 LYS A C 1
ATOM 1230 O O . LYS A 1 159 ? 27.996 8.616 -2.092 1.00 83.69 159 LYS A O 1
ATOM 1235 N N . HIS A 1 160 ? 29.482 10.053 -1.241 1.00 73.50 160 HIS A N 1
ATOM 1236 C CA . HIS A 1 160 ? 28.917 10.012 0.099 1.00 73.50 160 HIS A CA 1
ATOM 1237 C C . HIS A 1 160 ? 27.872 11.127 0.182 1.00 73.50 160 HIS A C 1
ATOM 1239 O O . HIS A 1 160 ? 28.164 12.298 -0.050 1.00 73.50 160 HIS A O 1
ATOM 1245 N N . SER A 1 161 ? 26.601 10.742 0.333 1.00 60.28 161 SER A N 1
ATOM 1246 C CA . SER A 1 161 ? 25.476 11.680 0.242 1.00 60.28 161 SER A CA 1
ATOM 1247 C C . SER A 1 161 ? 25.392 12.559 1.492 1.00 60.28 161 SER A C 1
ATOM 1249 O O . SER A 1 161 ? 25.221 12.036 2.592 1.00 60.28 161 SER A O 1
ATOM 1251 N N . GLU A 1 162 ? 25.388 13.886 1.314 1.00 54.72 162 GLU A N 1
ATOM 1252 C CA . GLU A 1 162 ? 25.090 14.864 2.379 1.00 54.72 162 GLU A CA 1
ATOM 1253 C C . GLU A 1 162 ? 23.636 14.754 2.883 1.00 54.72 162 GLU A C 1
ATOM 1255 O O . GLU A 1 162 ? 23.329 15.086 4.027 1.00 54.72 162 GLU A O 1
ATOM 1260 N N . ARG A 1 163 ? 22.713 14.262 2.038 1.00 58.62 163 ARG A N 1
ATOM 1261 C CA . ARG A 1 163 ? 21.309 13.991 2.391 1.00 58.62 163 ARG A CA 1
ATOM 1262 C C . ARG A 1 163 ? 21.064 12.493 2.454 1.00 58.62 163 ARG A C 1
ATOM 1264 O O . ARG A 1 163 ? 20.760 11.856 1.447 1.00 58.62 163 ARG A O 1
ATOM 1271 N N . ALA A 1 164 ? 21.167 11.931 3.649 1.00 73.81 164 ALA A N 1
ATOM 1272 C CA . ALA A 1 164 ? 20.981 10.498 3.842 1.00 73.81 164 ALA A CA 1
ATOM 1273 C C . ALA A 1 164 ? 19.526 10.065 4.086 1.00 73.81 164 ALA A C 1
ATOM 1275 O O . ALA A 1 164 ? 19.243 8.869 4.074 1.00 73.81 164 ALA A O 1
ATOM 1276 N N . ILE A 1 165 ? 18.609 11.016 4.302 1.00 88.25 165 ILE A N 1
ATOM 1277 C CA . ILE A 1 165 ? 17.236 10.738 4.736 1.00 88.25 165 ILE A CA 1
ATOM 1278 C C . ILE A 1 165 ? 16.176 11.456 3.893 1.00 88.25 165 ILE A C 1
ATOM 1280 O O . ILE A 1 165 ? 16.401 12.543 3.358 1.00 88.25 165 ILE A O 1
ATOM 1284 N N . GLY A 1 166 ? 14.994 10.849 3.807 1.00 88.44 166 GLY A N 1
ATOM 1285 C CA . GLY A 1 166 ? 13.827 11.347 3.081 1.00 88.44 166 GLY A CA 1
ATOM 1286 C C . GLY A 1 166 ? 12.581 10.504 3.352 1.00 88.44 166 GLY A C 1
ATOM 1287 O O . GLY A 1 166 ? 12.474 9.877 4.403 1.00 88.44 166 GLY A O 1
ATOM 1288 N N . ASN A 1 167 ? 11.630 10.489 2.410 1.00 87.06 167 ASN A N 1
ATOM 1289 C CA . ASN A 1 167 ? 10.282 9.936 2.636 1.00 87.06 167 ASN A CA 1
ATOM 1290 C C . ASN A 1 167 ? 9.939 8.684 1.810 1.00 87.06 167 ASN A C 1
ATOM 1292 O O . ASN A 1 167 ? 8.887 8.087 2.045 1.00 87.06 167 ASN A O 1
ATOM 1296 N N . ASN A 1 168 ? 10.761 8.321 0.824 1.00 86.38 168 ASN A N 1
ATOM 1297 C CA . ASN A 1 168 ? 10.389 7.352 -0.213 1.00 86.38 168 ASN A CA 1
ATOM 1298 C C . ASN A 1 168 ? 11.150 6.023 -0.109 1.00 86.38 168 ASN A C 1
ATOM 1300 O O . ASN A 1 168 ? 10.764 5.058 -0.765 1.00 86.38 168 ASN A O 1
ATOM 1304 N N . GLY A 1 169 ? 12.208 5.960 0.701 1.00 92.00 169 GLY A N 1
ATOM 1305 C CA . GLY A 1 169 ? 13.206 4.903 0.602 1.00 92.00 169 GLY A CA 1
ATOM 1306 C C . GLY A 1 169 ? 14.137 5.061 -0.608 1.00 92.00 169 GLY A C 1
ATOM 1307 O O . GLY A 1 169 ? 14.005 5.976 -1.428 1.00 92.00 169 GLY A O 1
ATOM 1308 N N . ILE A 1 170 ? 15.075 4.126 -0.735 1.00 93.94 170 ILE A N 1
ATOM 1309 C CA . ILE A 1 170 ? 15.898 3.937 -1.930 1.00 93.94 170 ILE A CA 1
ATOM 1310 C C . ILE A 1 170 ? 15.007 3.336 -3.025 1.00 93.94 170 ILE A C 1
ATOM 1312 O O . ILE A 1 170 ? 14.334 2.323 -2.810 1.00 93.94 170 ILE A O 1
ATOM 1316 N N . LEU A 1 171 ? 15.002 3.971 -4.198 1.00 94.38 171 LEU A N 1
ATOM 1317 C CA . LEU A 1 171 ? 14.234 3.551 -5.372 1.00 94.38 171 LEU A CA 1
ATOM 1318 C C . LEU A 1 171 ? 15.124 2.803 -6.373 1.00 94.38 171 LEU A C 1
ATOM 1320 O O . LEU A 1 171 ? 16.339 2.711 -6.210 1.00 94.38 171 LEU A O 1
ATOM 1324 N N . HIS A 1 172 ? 14.502 2.244 -7.409 1.00 93.88 172 HIS A N 1
ATOM 1325 C CA . HIS A 1 172 ? 15.180 1.438 -8.421 1.00 93.88 172 HIS A CA 1
ATOM 1326 C C . HIS A 1 172 ? 16.382 2.148 -9.068 1.00 93.88 172 HIS A C 1
ATOM 1328 O O . HIS A 1 172 ? 16.257 3.285 -9.509 1.00 93.88 172 HIS A O 1
ATOM 1334 N N . GLU A 1 173 ? 17.504 1.431 -9.159 1.00 92.62 173 GLU A N 1
ATOM 1335 C CA . GLU A 1 173 ? 18.803 1.866 -9.698 1.00 92.62 173 GLU A CA 1
ATOM 1336 C C . GLU A 1 173 ? 19.470 3.022 -8.940 1.00 92.62 173 GLU A C 1
ATOM 1338 O O . GLU A 1 173 ? 20.529 3.489 -9.355 1.00 92.62 173 GLU A O 1
ATOM 1343 N N . LEU A 1 174 ? 18.919 3.438 -7.795 1.00 93.12 174 LEU A N 1
ATOM 1344 C CA . LEU A 1 174 ? 19.563 4.422 -6.934 1.00 93.12 174 LEU A CA 1
ATOM 1345 C C . LEU A 1 174 ? 20.538 3.754 -5.959 1.00 93.12 174 LEU A C 1
ATOM 1347 O O . LEU A 1 174 ? 20.335 2.623 -5.502 1.00 93.12 174 LEU A O 1
ATOM 1351 N N . THR A 1 175 ? 21.589 4.495 -5.621 1.00 92.94 175 THR A N 1
ATOM 1352 C CA . THR A 1 175 ? 22.667 4.069 -4.732 1.00 92.94 175 THR A CA 1
ATOM 1353 C C . THR A 1 175 ? 22.608 4.805 -3.399 1.00 92.94 175 THR A C 1
ATOM 1355 O O . THR A 1 175 ? 22.311 5.996 -3.353 1.00 92.94 175 THR A O 1
ATOM 1358 N N . HIS A 1 176 ? 22.928 4.113 -2.309 1.00 91.44 176 HIS A N 1
ATOM 1359 C CA . HIS A 1 176 ? 23.215 4.711 -1.006 1.00 91.44 176 HIS A CA 1
ATOM 1360 C C . HIS A 1 176 ? 24.620 4.312 -0.550 1.00 91.44 176 HIS A C 1
ATOM 1362 O O . HIS A 1 176 ? 25.061 3.204 -0.847 1.00 91.44 176 HIS A O 1
ATOM 1368 N N . SER A 1 177 ? 25.315 5.203 0.158 1.00 88.62 177 SER A N 1
ATOM 1369 C CA . SER A 1 177 ? 26.693 4.977 0.614 1.00 88.62 177 SER A CA 1
ATOM 1370 C C . SER A 1 177 ? 26.795 5.111 2.131 1.00 88.62 177 SER A C 1
ATOM 1372 O O . SER A 1 177 ? 26.172 6.011 2.704 1.00 88.62 177 SER A O 1
ATOM 1374 N N . PHE A 1 178 ? 27.613 4.264 2.750 1.00 82.12 178 PHE A N 1
ATOM 1375 C CA . PHE A 1 178 ? 27.991 4.338 4.159 1.00 82.12 178 PHE A CA 1
ATOM 1376 C C . PHE A 1 178 ? 29.509 4.457 4.289 1.00 82.12 178 PHE A C 1
ATOM 1378 O O . PHE A 1 178 ? 30.232 3.812 3.540 1.00 82.12 178 PHE A O 1
ATOM 1385 N N . ASP A 1 179 ? 29.958 5.264 5.248 1.00 78.44 179 ASP A N 1
ATOM 1386 C CA . ASP A 1 179 ? 31.374 5.412 5.621 1.00 78.44 179 ASP A CA 1
ATOM 1387 C C . ASP A 1 179 ? 31.765 4.523 6.815 1.00 78.44 179 ASP A C 1
ATOM 1389 O O . ASP A 1 179 ? 32.939 4.259 7.037 1.00 78.44 179 ASP A O 1
ATOM 1393 N N . SER A 1 180 ? 30.778 4.081 7.603 1.00 73.69 180 SER A N 1
ATOM 1394 C CA . SER A 1 180 ? 30.939 3.287 8.827 1.00 73.69 180 SER A CA 1
ATOM 1395 C C . SER A 1 180 ? 29.850 2.197 8.884 1.00 73.69 180 SER A C 1
ATOM 1397 O O . SER A 1 180 ? 28.720 2.458 8.447 1.00 73.69 180 SER A O 1
ATOM 1399 N N . PRO A 1 181 ? 30.155 0.972 9.367 1.00 68.00 181 PRO A N 1
ATOM 1400 C CA . PRO A 1 181 ? 31.434 0.552 9.957 1.00 68.00 181 PRO A CA 1
ATOM 1401 C C . PRO A 1 181 ? 32.504 0.203 8.908 1.00 68.00 181 PRO A C 1
ATOM 1403 O O . PRO A 1 181 ? 33.668 0.090 9.253 1.00 68.00 181 PRO A O 1
ATOM 1406 N N . ILE A 1 182 ? 32.102 0.055 7.642 1.00 78.12 182 ILE A N 1
ATOM 1407 C CA . ILE A 1 182 ? 32.967 -0.176 6.481 1.00 78.12 182 ILE A CA 1
ATOM 1408 C C . ILE A 1 182 ? 32.510 0.741 5.344 1.00 78.12 182 ILE A C 1
ATOM 1410 O O . ILE A 1 182 ? 31.301 0.943 5.162 1.00 78.12 182 ILE A O 1
ATOM 1414 N N . ASP A 1 183 ? 33.455 1.260 4.558 1.00 85.25 183 ASP A N 1
ATOM 1415 C CA . ASP A 1 183 ? 33.151 2.022 3.344 1.00 85.25 183 ASP A CA 1
ATOM 1416 C C . ASP A 1 183 ? 32.420 1.115 2.347 1.00 85.25 183 ASP A C 1
ATOM 1418 O O . ASP A 1 183 ? 32.974 0.137 1.821 1.00 85.25 183 ASP A O 1
ATOM 1422 N N . CYS A 1 184 ? 31.133 1.401 2.136 1.00 87.62 184 CYS A N 1
ATOM 1423 C CA . CYS A 1 184 ? 30.306 0.614 1.242 1.00 87.62 184 CYS A CA 1
ATOM 1424 C C . CYS A 1 184 ? 29.319 1.427 0.406 1.00 87.62 184 CYS A C 1
ATOM 1426 O O . CYS A 1 184 ? 28.713 2.406 0.847 1.00 87.62 184 CYS A O 1
ATOM 1428 N N . HIS A 1 185 ? 29.106 0.954 -0.822 1.00 91.56 185 HIS A N 1
ATOM 1429 C CA . HIS A 1 185 ? 28.153 1.512 -1.776 1.00 91.56 185 HIS A CA 1
ATOM 1430 C C . HIS A 1 185 ? 27.134 0.458 -2.184 1.00 91.56 185 HIS A C 1
ATOM 1432 O O . HIS A 1 185 ? 27.485 -0.628 -2.646 1.00 91.56 185 HIS A O 1
ATOM 1438 N N . LEU A 1 186 ? 25.856 0.791 -2.038 1.00 92.38 186 LEU A N 1
ATOM 1439 C CA . LEU A 1 186 ? 24.752 -0.146 -2.174 1.00 92.38 186 LEU A CA 1
ATOM 1440 C C . LEU A 1 186 ? 23.777 0.341 -3.244 1.00 92.38 186 LEU A C 1
ATOM 1442 O O . LEU A 1 186 ? 23.098 1.346 -3.053 1.00 92.38 186 LEU A O 1
ATOM 1446 N N . THR A 1 187 ? 23.697 -0.364 -4.370 1.00 94.38 187 THR A N 1
ATOM 1447 C CA . THR A 1 187 ? 22.807 -0.021 -5.491 1.00 94.38 187 THR A CA 1
ATOM 1448 C C . THR A 1 187 ? 21.613 -0.961 -5.531 1.00 94.38 187 THR A C 1
ATOM 1450 O O . THR A 1 187 ? 21.768 -2.175 -5.691 1.00 94.38 187 THR A O 1
ATOM 1453 N N . PHE A 1 188 ? 20.413 -0.399 -5.409 1.00 95.25 188 PHE A N 1
ATOM 1454 C CA . PHE A 1 188 ? 19.185 -1.168 -5.256 1.00 95.25 188 PHE A CA 1
ATOM 1455 C C . PHE A 1 188 ? 18.486 -1.452 -6.592 1.00 95.25 188 PHE A C 1
ATOM 1457 O O . PHE A 1 188 ? 18.225 -0.560 -7.394 1.00 95.25 188 PHE A O 1
ATOM 1464 N N . HIS A 1 189 ? 18.115 -2.710 -6.813 1.00 95.62 189 HIS A N 1
ATOM 1465 C CA . HIS A 1 189 ? 17.351 -3.177 -7.964 1.00 95.62 189 HIS A CA 1
ATOM 1466 C C . HIS A 1 189 ? 15.998 -3.713 -7.495 1.00 95.62 189 HIS A C 1
ATOM 1468 O O . HIS A 1 189 ? 15.929 -4.680 -6.746 1.00 95.62 189 HIS A O 1
ATOM 1474 N N . SER A 1 190 ? 14.909 -3.066 -7.918 1.00 93.94 190 SER A N 1
ATOM 1475 C CA . SER A 1 190 ? 13.571 -3.278 -7.347 1.00 93.94 190 SER A CA 1
ATOM 1476 C C . SER A 1 190 ? 12.872 -4.570 -7.765 1.00 93.94 190 SER A C 1
ATOM 1478 O O . SER A 1 190 ? 11.853 -4.895 -7.169 1.00 93.94 190 SER A O 1
ATOM 1480 N N . GLY A 1 191 ? 13.389 -5.299 -8.758 1.00 92.50 191 GLY A N 1
ATOM 1481 C CA . GLY A 1 191 ? 12.793 -6.540 -9.256 1.00 92.50 191 GLY A CA 1
ATOM 1482 C C . GLY A 1 191 ? 11.742 -6.336 -10.340 1.00 92.50 191 GLY A C 1
ATOM 1483 O O . GLY A 1 191 ? 10.717 -7.008 -10.338 1.00 92.50 191 GLY A O 1
ATOM 1484 N N . LYS A 1 192 ? 11.969 -5.399 -11.267 1.00 89.62 192 LYS A N 1
ATOM 1485 C CA . LYS A 1 192 ? 11.080 -5.202 -12.426 1.00 89.62 192 LYS A CA 1
ATOM 1486 C C . LYS A 1 192 ? 11.104 -6.421 -13.367 1.00 89.62 192 LYS A C 1
ATOM 1488 O O . LYS A 1 192 ? 12.130 -7.089 -13.495 1.00 89.62 192 LYS A O 1
ATOM 1493 N N . ALA A 1 193 ? 10.004 -6.641 -14.092 1.00 83.69 193 ALA A N 1
ATOM 1494 C CA . ALA A 1 193 ? 9.899 -7.685 -15.122 1.00 83.69 193 ALA A CA 1
ATOM 1495 C C . ALA A 1 193 ? 10.941 -7.526 -16.235 1.00 83.69 193 ALA A C 1
ATOM 1497 O O . ALA A 1 193 ? 11.509 -8.503 -16.719 1.00 83.69 193 ALA A O 1
ATOM 1498 N N . TYR A 1 194 ? 11.242 -6.277 -16.587 1.00 84.06 194 TYR A N 1
ATOM 1499 C CA . TYR A 1 194 ? 12.408 -5.915 -17.374 1.00 84.06 194 TYR A CA 1
ATOM 1500 C C . TYR A 1 194 ? 13.334 -5.067 -16.508 1.00 84.06 194 TYR A C 1
ATOM 1502 O O . TYR A 1 194 ? 13.053 -3.903 -16.225 1.00 84.06 194 TYR A O 1
ATOM 1510 N N . GLN A 1 195 ? 14.421 -5.678 -16.055 1.00 87.81 195 GLN A N 1
ATOM 1511 C CA . GLN A 1 195 ? 15.425 -5.050 -15.208 1.00 87.81 195 GLN A CA 1
ATOM 1512 C C . GLN A 1 195 ? 16.787 -5.227 -15.863 1.00 87.81 195 GLN A C 1
ATOM 1514 O O . GLN A 1 195 ? 17.135 -6.335 -16.272 1.00 87.81 195 GLN A O 1
ATOM 1519 N N . LYS A 1 196 ? 17.541 -4.134 -16.000 1.00 85.75 196 LYS A N 1
ATOM 1520 C CA . LYS A 1 196 ? 18.875 -4.159 -16.602 1.00 85.75 196 LYS A CA 1
ATOM 1521 C C . LYS A 1 196 ? 19.882 -4.826 -15.666 1.00 85.75 196 LYS A C 1
ATOM 1523 O O . LYS A 1 196 ? 19.658 -4.945 -14.464 1.00 85.75 196 LYS A O 1
ATOM 1528 N N . ALA A 1 197 ? 21.001 -5.271 -16.231 1.00 87.94 197 ALA A N 1
ATOM 1529 C CA . ALA A 1 197 ? 22.131 -5.715 -15.426 1.00 87.94 197 ALA A CA 1
ATOM 1530 C C . ALA A 1 197 ? 22.689 -4.520 -14.640 1.00 87.94 197 ALA A C 1
ATOM 1532 O O . ALA A 1 197 ? 22.628 -3.381 -15.102 1.00 87.94 197 ALA A O 1
ATOM 1533 N N . ASN A 1 198 ? 23.259 -4.766 -13.460 1.00 91.62 198 ASN A N 1
ATOM 1534 C CA . ASN A 1 198 ? 23.838 -3.689 -12.667 1.00 91.62 198 ASN A CA 1
ATOM 1535 C C . ASN A 1 198 ? 24.990 -2.997 -13.433 1.00 91.62 198 ASN A C 1
ATOM 1537 O O . ASN A 1 198 ? 25.957 -3.648 -13.832 1.00 91.62 198 ASN A O 1
ATOM 1541 N N . ASN A 1 199 ? 24.896 -1.672 -13.592 1.00 89.19 199 ASN A N 1
ATOM 1542 C CA . ASN A 1 199 ? 25.860 -0.859 -14.340 1.00 89.19 199 ASN A CA 1
ATOM 1543 C C . ASN A 1 199 ? 27.309 -1.020 -13.853 1.00 89.19 199 ASN A C 1
ATOM 1545 O O . ASN A 1 199 ? 28.223 -1.122 -14.670 1.00 89.19 199 ASN A O 1
ATOM 1549 N N . ARG A 1 200 ? 27.531 -1.077 -12.532 1.00 90.81 200 ARG A N 1
ATOM 1550 C CA . ARG A 1 200 ? 28.869 -1.214 -11.941 1.00 90.81 200 ARG A CA 1
ATOM 1551 C C . ARG A 1 200 ? 29.471 -2.578 -12.264 1.00 90.81 200 ARG A C 1
ATOM 1553 O O . ARG A 1 200 ? 30.603 -2.635 -12.737 1.00 90.81 200 ARG A O 1
ATOM 1560 N N . MET A 1 201 ? 28.691 -3.646 -12.102 1.00 90.69 201 MET A N 1
ATOM 1561 C CA . MET A 1 201 ? 29.106 -5.014 -12.436 1.00 90.69 201 MET A CA 1
ATOM 1562 C C . MET A 1 201 ? 29.509 -5.147 -13.907 1.00 90.69 201 MET A C 1
ATOM 1564 O O . MET A 1 201 ? 30.571 -5.682 -14.220 1.00 90.69 201 MET A O 1
ATOM 1568 N N . VAL A 1 202 ? 28.685 -4.602 -14.808 1.00 87.31 202 VAL A N 1
ATOM 1569 C CA . VAL A 1 202 ? 28.991 -4.578 -16.243 1.00 87.31 202 VAL A CA 1
ATOM 1570 C C . VAL A 1 202 ? 30.252 -3.752 -16.507 1.00 87.31 202 VAL A C 1
ATOM 1572 O O . VAL A 1 202 ? 31.136 -4.225 -17.211 1.00 87.31 202 VAL A O 1
ATOM 1575 N N . SER A 1 203 ? 30.388 -2.564 -15.909 1.00 86.06 203 SER A N 1
ATOM 1576 C CA . SER A 1 203 ? 31.545 -1.688 -16.142 1.00 86.06 203 SER A CA 1
ATOM 1577 C C . SER A 1 203 ? 32.887 -2.325 -15.765 1.00 86.06 203 SER A C 1
ATOM 1579 O O . SER A 1 203 ? 33.861 -2.162 -16.495 1.00 86.06 203 SER A O 1
ATOM 1581 N N . ILE A 1 204 ? 32.932 -3.094 -14.671 1.00 89.19 204 ILE A N 1
ATOM 1582 C CA . ILE A 1 204 ? 34.144 -3.789 -14.216 1.00 89.19 204 ILE A CA 1
ATOM 1583 C C . ILE A 1 204 ? 34.443 -4.970 -15.132 1.00 89.19 204 ILE A C 1
ATOM 1585 O O . ILE A 1 204 ? 35.559 -5.107 -15.631 1.00 89.19 204 ILE A O 1
ATOM 1589 N N . ALA A 1 205 ? 33.438 -5.807 -15.400 1.00 87.56 205 ALA A N 1
ATOM 1590 C CA . ALA A 1 205 ? 33.632 -6.990 -16.228 1.00 87.56 205 ALA A CA 1
ATOM 1591 C C . ALA A 1 205 ? 34.028 -6.645 -17.670 1.00 87.56 205 ALA A C 1
ATOM 1593 O O . ALA A 1 205 ? 34.738 -7.412 -18.323 1.00 87.56 205 ALA A O 1
ATOM 1594 N N . GLN A 1 206 ? 33.586 -5.484 -18.156 1.00 80.81 206 GLN A N 1
ATOM 1595 C CA . GLN A 1 206 ? 33.848 -4.994 -19.506 1.00 80.81 206 GLN A CA 1
ATOM 1596 C C . GLN A 1 206 ? 35.046 -4.033 -19.589 1.00 80.81 206 GLN A C 1
ATOM 1598 O O . GLN A 1 206 ? 35.285 -3.457 -20.651 1.00 80.81 206 GLN A O 1
ATOM 1603 N N . ALA A 1 207 ? 35.829 -3.880 -18.513 1.00 82.75 207 ALA A N 1
ATOM 1604 C CA . ALA A 1 207 ? 37.002 -3.011 -18.506 1.00 82.75 207 ALA A CA 1
ATOM 1605 C C . ALA A 1 207 ? 37.990 -3.373 -19.635 1.00 82.75 207 ALA A C 1
ATOM 1607 O O . ALA A 1 207 ? 38.278 -4.550 -19.910 1.00 82.75 207 ALA A O 1
ATOM 1608 N N . ALA A 1 208 ? 38.505 -2.338 -20.309 1.00 80.31 208 ALA A N 1
ATOM 1609 C CA . ALA A 1 208 ? 39.442 -2.492 -21.419 1.00 80.31 208 ALA A CA 1
ATOM 1610 C C . ALA A 1 208 ? 40.723 -3.199 -20.955 1.00 80.31 208 ALA A C 1
ATOM 1612 O O . ALA A 1 208 ? 41.126 -4.198 -21.557 1.00 80.31 208 ALA A O 1
ATOM 1613 N N . ASN A 1 209 ? 41.296 -2.739 -19.840 1.00 85.75 209 ASN A N 1
ATOM 1614 C CA . ASN A 1 209 ? 42.426 -3.385 -19.189 1.00 85.75 209 ASN A CA 1
ATOM 1615 C C . ASN A 1 209 ? 41.970 -4.665 -18.464 1.00 85.75 209 ASN A C 1
ATOM 1617 O O . ASN A 1 209 ? 41.013 -4.642 -17.692 1.00 85.75 209 ASN A O 1
ATOM 1621 N N . ALA A 1 210 ? 42.647 -5.789 -18.713 1.00 83.62 210 ALA A N 1
ATOM 1622 C CA . ALA A 1 210 ? 42.324 -7.067 -18.081 1.00 83.62 210 ALA A CA 1
ATOM 1623 C C . ALA A 1 210 ? 42.571 -7.067 -16.566 1.00 83.62 210 ALA A C 1
ATOM 1625 O O . ALA A 1 210 ? 41.870 -7.773 -15.847 1.00 83.62 210 ALA A O 1
ATOM 1626 N N . ASP A 1 211 ? 43.504 -6.247 -16.081 1.00 87.31 211 ASP A N 1
ATOM 1627 C CA . ASP A 1 211 ? 43.823 -6.184 -14.654 1.00 87.31 211 ASP A CA 1
ATOM 1628 C C . ASP A 1 211 ? 42.788 -5.400 -13.837 1.00 87.31 211 ASP A C 1
ATOM 1630 O O . ASP A 1 211 ? 42.697 -5.556 -12.624 1.00 87.31 211 ASP A O 1
ATOM 1634 N N . GLU A 1 212 ? 41.961 -4.588 -14.495 1.00 88.31 212 GLU A N 1
ATOM 1635 C CA . GLU A 1 212 ? 40.878 -3.840 -13.850 1.00 88.31 212 GLU A CA 1
ATOM 1636 C C . GLU A 1 212 ? 39.607 -4.674 -13.641 1.00 88.31 212 GLU A C 1
ATOM 1638 O O . GLU A 1 212 ? 38.669 -4.190 -12.996 1.00 88.31 212 GLU A O 1
ATOM 1643 N N . ARG A 1 213 ? 39.579 -5.895 -14.188 1.00 89.75 213 ARG A N 1
ATOM 1644 C CA . ARG A 1 213 ? 38.452 -6.832 -14.158 1.00 89.75 213 ARG A CA 1
ATOM 1645 C C . ARG A 1 213 ? 38.370 -7.586 -12.829 1.00 89.75 213 ARG A C 1
ATOM 1647 O O . ARG A 1 213 ? 39.215 -7.445 -11.942 1.00 89.75 213 ARG A O 1
ATOM 1654 N N . PHE A 1 214 ? 37.338 -8.412 -12.702 1.00 93.31 214 PHE A N 1
ATOM 1655 C CA . PHE A 1 214 ? 37.188 -9.304 -11.559 1.00 93.31 214 PHE A CA 1
ATOM 1656 C C . PHE A 1 214 ? 38.294 -10.370 -11.503 1.00 93.31 214 PHE A C 1
ATOM 1658 O O . PHE A 1 214 ? 38.803 -10.808 -12.541 1.00 93.31 214 PHE A O 1
ATOM 1665 N N . LYS A 1 215 ? 38.655 -10.810 -10.292 1.00 91.62 215 LYS A N 1
ATOM 1666 C CA . LYS A 1 215 ? 39.716 -11.797 -10.054 1.00 91.62 215 LYS A CA 1
ATOM 1667 C C . LYS A 1 215 ? 39.416 -13.115 -10.759 1.00 91.62 215 LYS A C 1
ATOM 1669 O O . LYS A 1 215 ? 40.223 -13.559 -11.578 1.00 91.62 215 LYS A O 1
ATOM 1674 N N . VAL A 1 216 ? 38.249 -13.706 -10.483 1.00 90.81 216 VAL A N 1
ATOM 1675 C CA . VAL A 1 216 ? 37.849 -14.997 -11.067 1.00 90.81 216 VAL A CA 1
ATOM 1676 C C . VAL A 1 216 ? 37.699 -14.873 -12.580 1.00 90.81 216 VAL A C 1
ATOM 1678 O O . VAL A 1 216 ? 38.144 -15.749 -13.322 1.00 90.81 216 VAL A O 1
ATOM 1681 N N . GLN A 1 217 ? 37.135 -13.761 -13.056 1.00 91.06 217 GLN A N 1
ATOM 1682 C CA . GLN A 1 217 ? 37.023 -13.491 -14.487 1.00 91.06 217 GLN A CA 1
ATOM 1683 C C . GLN A 1 217 ? 38.384 -13.555 -15.178 1.00 91.06 217 GLN A C 1
ATOM 1685 O O . GLN A 1 217 ? 38.548 -14.266 -16.160 1.00 91.06 217 GLN A O 1
ATOM 1690 N N . ARG A 1 218 ? 39.366 -12.811 -14.675 1.00 88.50 218 ARG A N 1
ATOM 1691 C CA . ARG A 1 218 ? 40.678 -12.714 -15.311 1.00 88.50 218 ARG A CA 1
ATOM 1692 C C . ARG A 1 218 ? 41.450 -14.035 -15.262 1.00 88.50 218 ARG A C 1
ATOM 1694 O O . ARG A 1 218 ? 42.154 -14.355 -16.213 1.00 88.50 218 ARG A O 1
ATOM 1701 N N . ASP A 1 219 ? 41.329 -14.788 -14.173 1.00 90.00 219 ASP A N 1
ATOM 1702 C CA . ASP A 1 219 ? 42.047 -16.055 -14.006 1.00 90.00 219 ASP A CA 1
ATOM 1703 C C . ASP A 1 219 ? 41.496 -17.188 -14.882 1.00 90.00 219 ASP A C 1
ATOM 1705 O O . ASP A 1 219 ? 42.265 -18.021 -15.359 1.00 90.00 219 ASP A O 1
ATOM 1709 N N . TYR A 1 220 ? 40.170 -17.248 -15.055 1.00 88.62 220 TYR A N 1
ATOM 1710 C CA . TYR A 1 220 ? 39.494 -18.433 -15.599 1.00 88.62 220 TYR A CA 1
ATOM 1711 C C . TYR A 1 220 ? 38.692 -18.175 -16.882 1.00 88.62 220 TYR A C 1
ATOM 1713 O O . TYR A 1 220 ? 38.281 -19.135 -17.536 1.00 88.62 220 TYR A O 1
ATOM 1721 N N . TYR A 1 221 ? 38.454 -16.916 -17.267 1.00 83.00 221 TYR A N 1
ATOM 1722 C CA . TYR A 1 221 ? 37.608 -16.567 -18.412 1.00 83.00 221 TYR A CA 1
ATOM 1723 C C . TYR A 1 221 ? 38.385 -15.798 -19.484 1.00 83.00 221 TYR A C 1
ATOM 1725 O O . TYR A 1 221 ? 38.928 -14.720 -19.260 1.00 83.00 221 TYR A O 1
ATOM 1733 N N . ASN A 1 222 ? 38.350 -16.323 -20.711 1.00 71.62 222 ASN A N 1
ATOM 1734 C CA . ASN A 1 222 ? 39.012 -15.710 -21.868 1.00 71.62 222 ASN A CA 1
ATOM 1735 C C . ASN A 1 222 ? 38.151 -14.638 -22.568 1.00 71.62 222 ASN A C 1
ATOM 1737 O O . ASN A 1 222 ? 38.681 -13.803 -23.297 1.00 71.62 222 ASN A O 1
ATOM 1741 N N . GLN A 1 223 ? 36.826 -14.661 -22.370 1.00 68.19 223 GLN A N 1
ATOM 1742 C CA . GLN A 1 223 ? 35.867 -13.718 -22.961 1.00 68.19 223 GLN A CA 1
ATOM 1743 C C . GLN A 1 223 ? 35.187 -12.896 -21.862 1.00 68.19 223 GLN A C 1
ATOM 1745 O O . GLN A 1 223 ? 34.754 -13.452 -20.851 1.00 68.19 223 GLN A O 1
ATOM 1750 N N . LYS A 1 224 ? 35.077 -11.576 -22.061 1.00 73.06 224 LYS A N 1
ATOM 1751 C CA . LYS A 1 224 ? 34.585 -10.643 -21.033 1.00 73.06 224 LYS A CA 1
ATOM 1752 C C . LYS A 1 224 ? 33.127 -10.925 -20.672 1.00 73.06 224 LYS A C 1
ATOM 1754 O O . LYS A 1 224 ? 32.753 -10.954 -19.505 1.00 73.06 224 LYS A O 1
ATOM 1759 N N . GLU A 1 225 ? 32.318 -11.156 -21.696 1.00 67.00 225 GLU A N 1
ATOM 1760 C CA . GLU A 1 225 ? 30.862 -11.237 -21.672 1.00 67.00 225 GLU A CA 1
ATOM 1761 C C . GLU A 1 225 ? 30.343 -12.566 -21.121 1.00 67.00 225 GLU A C 1
ATOM 1763 O O . GLU A 1 225 ? 29.188 -12.624 -20.711 1.00 67.00 225 GLU A O 1
ATOM 1768 N N . VAL A 1 226 ? 31.180 -13.610 -21.094 1.00 74.38 226 VAL A N 1
ATOM 1769 C CA . VAL A 1 226 ? 30.837 -14.932 -20.537 1.00 74.38 226 VAL A CA 1
ATOM 1770 C C . VAL A 1 226 ? 30.793 -14.896 -19.010 1.00 74.38 226 VAL A C 1
ATOM 1772 O O . VAL A 1 226 ? 30.055 -15.667 -18.409 1.00 74.38 226 VAL A O 1
ATOM 1775 N N . TYR A 1 227 ? 31.559 -13.996 -18.389 1.00 84.12 227 TYR A N 1
ATOM 1776 C CA . TYR A 1 227 ? 31.571 -13.844 -16.937 1.00 84.12 227 TYR A CA 1
ATOM 1777 C C . TYR A 1 227 ? 30.423 -12.960 -16.442 1.00 84.12 227 TYR A C 1
ATOM 1779 O O . TYR A 1 227 ? 29.562 -13.407 -15.690 1.00 84.12 227 TYR A O 1
ATOM 1787 N N . TRP A 1 228 ? 30.400 -11.695 -16.876 1.00 84.62 228 TRP A N 1
ATOM 1788 C CA . TRP A 1 228 ? 29.309 -10.771 -16.583 1.00 84.62 228 TRP A CA 1
ATOM 1789 C C . TRP A 1 228 ? 29.171 -9.734 -17.698 1.00 84.62 228 TRP A C 1
ATOM 1791 O O . TRP A 1 228 ? 30.144 -9.149 -18.174 1.00 84.62 228 TRP A O 1
ATOM 1801 N N . GLY A 1 229 ? 27.939 -9.467 -18.110 1.00 78.75 229 GLY A N 1
ATOM 1802 C CA . GLY A 1 229 ? 27.628 -8.541 -19.197 1.00 78.75 229 GLY A CA 1
ATOM 1803 C C . GLY A 1 229 ? 26.155 -8.145 -19.168 1.00 78.75 229 GLY A C 1
ATOM 1804 O O . GLY A 1 229 ? 25.421 -8.648 -18.317 1.00 78.75 229 GLY A O 1
ATOM 1805 N N . PRO A 1 230 ? 25.682 -7.292 -20.090 1.00 76.31 230 PRO A N 1
ATOM 1806 C CA . PRO A 1 230 ? 24.303 -6.790 -20.073 1.00 76.31 230 PRO A CA 1
ATOM 1807 C C . PRO A 1 230 ? 23.209 -7.869 -20.110 1.00 76.31 230 PRO A C 1
ATOM 1809 O O . PRO A 1 230 ? 22.086 -7.607 -19.693 1.00 76.31 230 PRO A O 1
ATOM 1812 N N . ASN A 1 231 ? 23.530 -9.091 -20.549 1.00 75.94 231 ASN A N 1
ATOM 1813 C CA . ASN A 1 231 ? 22.611 -10.235 -20.541 1.00 75.94 231 ASN A CA 1
ATOM 1814 C C . ASN A 1 231 ? 22.467 -10.920 -19.170 1.00 75.94 231 ASN A C 1
ATOM 1816 O O . ASN A 1 231 ? 21.482 -11.624 -18.951 1.00 75.94 231 ASN A O 1
ATOM 1820 N N . HIS A 1 232 ? 23.404 -10.704 -18.242 1.00 82.75 232 HIS A N 1
ATOM 1821 C CA . HIS A 1 232 ? 23.384 -11.263 -16.888 1.00 82.75 232 HIS A CA 1
ATOM 1822 C C . HIS A 1 232 ? 22.460 -10.432 -15.997 1.00 82.75 232 HIS A C 1
ATOM 1824 O O . HIS A 1 232 ? 22.886 -9.543 -15.258 1.00 82.75 232 HIS A O 1
ATOM 1830 N N . ARG A 1 233 ? 21.159 -10.683 -16.138 1.00 84.31 233 ARG A N 1
ATOM 1831 C CA . ARG A 1 233 ? 20.090 -9.910 -15.502 1.00 84.31 233 ARG A CA 1
ATOM 1832 C C . ARG A 1 233 ? 19.279 -10.783 -14.574 1.00 84.31 233 ARG A C 1
ATOM 1834 O O . ARG A 1 233 ? 18.984 -11.934 -14.881 1.00 84.31 233 ARG A O 1
ATOM 1841 N N . LEU A 1 234 ? 18.853 -10.179 -13.477 1.00 88.81 234 LEU A N 1
ATOM 1842 C CA . LEU A 1 234 ? 17.939 -10.785 -12.525 1.00 88.81 234 LEU A CA 1
ATOM 1843 C C . LEU A 1 234 ? 16.572 -10.143 -12.744 1.00 88.81 234 LEU A C 1
ATOM 1845 O O . LEU A 1 234 ? 16.324 -9.018 -12.308 1.00 88.81 234 LEU A O 1
ATOM 1849 N N . LEU A 1 235 ? 15.728 -10.834 -13.505 1.00 88.06 235 LEU A N 1
ATOM 1850 C CA . LEU A 1 235 ? 14.369 -10.394 -13.814 1.00 88.06 235 LEU A CA 1
ATOM 1851 C C . LEU A 1 235 ? 13.431 -10.783 -12.673 1.00 88.06 235 LEU A C 1
ATOM 1853 O O . LEU A 1 235 ? 13.616 -11.836 -12.058 1.00 88.06 235 LEU A O 1
ATOM 1857 N N . ASP A 1 236 ? 12.433 -9.941 -12.392 1.00 86.94 236 ASP A N 1
ATOM 1858 C CA . ASP A 1 236 ? 11.430 -10.193 -11.345 1.00 86.94 236 ASP A CA 1
ATOM 1859 C C . ASP A 1 236 ? 12.048 -10.591 -9.991 1.00 86.94 236 ASP A C 1
ATOM 1861 O O . ASP A 1 236 ? 11.498 -11.395 -9.243 1.00 86.94 236 ASP A O 1
ATOM 1865 N N . THR A 1 237 ? 13.237 -10.065 -9.698 1.00 92.19 237 THR A N 1
ATOM 1866 C CA . THR A 1 237 ? 14.005 -10.360 -8.489 1.00 92.19 237 THR A CA 1
ATOM 1867 C C . THR A 1 237 ? 14.522 -9.050 -7.927 1.00 92.19 237 THR A C 1
ATOM 1869 O O . THR A 1 237 ? 15.327 -8.368 -8.571 1.00 92.19 237 THR A O 1
ATOM 1872 N N . ALA A 1 238 ? 14.052 -8.682 -6.739 1.00 95.19 238 ALA A N 1
ATOM 1873 C CA . ALA A 1 238 ? 14.602 -7.547 -6.022 1.00 95.19 238 ALA A CA 1
ATOM 1874 C C . ALA A 1 238 ? 15.963 -7.944 -5.440 1.00 95.19 238 ALA A C 1
ATOM 1876 O O . ALA A 1 238 ? 16.070 -8.965 -4.754 1.00 95.19 238 ALA A O 1
ATOM 1877 N N . TYR A 1 239 ? 17.002 -7.159 -5.715 1.00 95.12 239 TYR A N 1
ATOM 1878 C CA . TYR A 1 239 ? 18.353 -7.432 -5.234 1.00 95.12 239 TYR A CA 1
ATOM 1879 C C . TYR A 1 239 ? 19.126 -6.149 -4.923 1.00 95.12 239 TYR A C 1
ATOM 1881 O O . TYR A 1 239 ? 18.794 -5.058 -5.387 1.00 95.12 239 TYR A O 1
ATOM 1889 N N . LEU A 1 240 ? 20.178 -6.288 -4.125 1.00 94.31 240 LEU A N 1
ATOM 1890 C CA . LEU A 1 240 ? 21.112 -5.229 -3.776 1.00 94.31 240 LEU A CA 1
ATOM 1891 C C . LEU A 1 240 ? 22.491 -5.591 -4.320 1.00 94.31 240 LEU A C 1
ATOM 1893 O O . LEU A 1 240 ? 22.988 -6.687 -4.069 1.00 94.31 240 LEU A O 1
ATOM 1897 N N . HIS A 1 241 ? 23.109 -4.682 -5.064 1.00 94.25 241 HIS A N 1
ATOM 1898 C CA . HIS A 1 241 ? 24.543 -4.746 -5.333 1.00 94.25 241 HIS A CA 1
ATOM 1899 C C . HIS A 1 241 ? 25.275 -3.999 -4.232 1.00 94.25 241 HIS A C 1
ATOM 1901 O O . HIS A 1 241 ? 24.916 -2.861 -3.951 1.00 94.25 241 HIS A O 1
ATOM 1907 N N . ALA A 1 242 ? 26.274 -4.636 -3.635 1.00 92.44 242 ALA A N 1
ATOM 1908 C CA . ALA A 1 242 ? 27.118 -4.046 -2.617 1.00 92.44 242 ALA A CA 1
ATOM 1909 C C . ALA A 1 242 ? 28.578 -4.040 -3.069 1.00 92.44 242 ALA A C 1
ATOM 1911 O O . ALA A 1 242 ? 29.097 -5.060 -3.522 1.00 92.44 242 ALA A O 1
ATOM 1912 N N . GLU A 1 243 ? 29.227 -2.891 -2.942 1.00 93.00 243 GLU A N 1
ATOM 1913 C CA . GLU A 1 243 ? 30.666 -2.704 -3.103 1.00 93.00 243 GLU A CA 1
ATOM 1914 C C . GLU A 1 243 ? 31.247 -2.349 -1.738 1.00 93.00 243 GLU A C 1
ATOM 1916 O O . GLU A 1 243 ? 30.812 -1.372 -1.139 1.00 93.00 243 GLU A O 1
ATOM 1921 N N . PHE A 1 244 ? 32.187 -3.159 -1.259 1.00 89.69 244 PHE A N 1
ATOM 1922 C CA . PHE A 1 244 ? 32.909 -2.977 -0.002 1.00 89.69 244 PHE A CA 1
ATOM 1923 C C . PHE A 1 244 ? 34.345 -2.595 -0.282 1.00 89.69 244 PHE A C 1
ATOM 1925 O O . PHE A 1 244 ? 34.952 -3.123 -1.220 1.00 89.69 244 PHE A O 1
ATOM 1932 N N . ARG A 1 245 ? 34.905 -1.757 0.581 1.00 88.44 245 ARG A N 1
ATOM 1933 C CA . ARG A 1 245 ? 36.336 -1.510 0.634 1.00 88.44 245 ARG A CA 1
ATOM 1934 C C . ARG A 1 245 ? 36.869 -1.905 2.004 1.00 88.44 245 ARG A C 1
ATOM 1936 O O . ARG A 1 245 ? 36.599 -1.229 2.984 1.00 88.44 245 ARG A O 1
ATOM 1943 N N . ILE A 1 246 ? 37.634 -2.991 2.025 1.00 83.00 246 ILE A N 1
ATOM 1944 C CA . ILE A 1 246 ? 38.219 -3.552 3.240 1.00 83.00 246 ILE A CA 1
ATOM 1945 C C . ILE A 1 246 ? 39.452 -2.740 3.638 1.00 83.00 246 ILE A C 1
ATOM 1947 O O . ILE A 1 246 ? 40.338 -2.506 2.806 1.00 83.00 246 ILE A O 1
ATOM 1951 N N . THR A 1 247 ? 39.505 -2.324 4.899 1.00 77.75 247 THR A N 1
ATOM 1952 C CA . THR A 1 247 ? 40.640 -1.601 5.496 1.00 77.75 247 THR A CA 1
ATOM 1953 C C . THR A 1 247 ? 41.384 -2.449 6.535 1.00 77.75 247 THR A C 1
ATOM 1955 O O . THR A 1 247 ? 40.946 -3.539 6.905 1.00 77.75 247 THR A O 1
ATOM 1958 N N . GLU A 1 248 ? 42.575 -2.007 6.949 1.00 64.06 248 GLU A N 1
ATOM 1959 C CA . GLU A 1 248 ? 43.411 -2.732 7.915 1.00 64.06 248 GLU A CA 1
ATOM 1960 C C . GLU A 1 248 ? 42.714 -2.797 9.287 1.00 64.06 248 GLU A C 1
ATOM 1962 O O . GLU A 1 248 ? 42.354 -1.768 9.848 1.00 64.06 248 GLU A O 1
ATOM 1967 N N . GLY A 1 249 ? 42.492 -4.013 9.803 1.00 62.66 249 GLY A N 1
ATOM 1968 C CA . GLY A 1 249 ? 41.758 -4.271 11.053 1.00 62.66 249 GLY A CA 1
ATOM 1969 C C . GLY A 1 249 ? 40.356 -4.875 10.870 1.00 62.66 249 GLY A C 1
ATOM 1970 O O . GLY A 1 249 ? 39.813 -5.464 11.806 1.00 62.66 249 GLY A O 1
ATOM 1971 N N . GLU A 1 250 ? 39.781 -4.829 9.666 1.00 66.44 250 GLU A N 1
ATOM 1972 C CA . GLU A 1 250 ? 38.470 -5.427 9.388 1.00 66.44 250 GLU A CA 1
ATOM 1973 C C . GLU A 1 250 ? 38.583 -6.929 9.084 1.00 66.44 250 GLU A C 1
ATOM 1975 O O . GLU A 1 250 ? 39.232 -7.349 8.127 1.00 66.44 250 GLU A O 1
ATOM 1980 N N . THR A 1 251 ? 37.909 -7.764 9.883 1.00 66.38 251 THR A N 1
ATOM 1981 C CA . THR A 1 251 ? 38.007 -9.234 9.769 1.00 66.38 251 THR A CA 1
ATOM 1982 C C . THR A 1 251 ? 36.736 -9.928 9.272 1.00 66.38 251 THR A C 1
ATOM 1984 O O . THR A 1 251 ? 36.717 -11.153 9.117 1.00 66.38 251 THR A O 1
ATOM 1987 N N . LYS A 1 252 ? 35.644 -9.190 9.025 1.00 68.38 252 LYS A N 1
ATOM 1988 C CA . LYS A 1 252 ? 34.360 -9.744 8.557 1.00 68.38 252 LYS A CA 1
ATOM 1989 C C . LYS A 1 252 ? 33.615 -8.740 7.686 1.00 68.38 252 LYS A C 1
ATOM 1991 O O . LYS A 1 252 ? 33.603 -7.554 7.982 1.00 68.38 252 LYS A O 1
ATOM 1996 N N . LEU A 1 253 ? 32.930 -9.238 6.656 1.00 74.25 253 LEU A N 1
ATOM 1997 C CA . LEU A 1 253 ? 31.965 -8.436 5.906 1.00 74.25 253 LEU A CA 1
ATOM 1998 C C . LEU A 1 253 ? 30.652 -8.304 6.696 1.00 74.25 253 LEU A C 1
ATOM 2000 O O . LEU A 1 253 ? 30.199 -9.306 7.268 1.00 74.25 253 LEU A O 1
ATOM 2004 N N . PRO A 1 254 ? 30.013 -7.122 6.685 1.00 73.81 254 PRO A N 1
ATOM 2005 C CA . PRO A 1 254 ? 28.769 -6.896 7.407 1.00 73.81 254 PRO A CA 1
ATOM 2006 C C . PRO A 1 254 ? 27.624 -7.727 6.823 1.00 73.81 254 PRO A C 1
ATOM 2008 O O . PRO A 1 254 ? 27.534 -7.963 5.612 1.00 73.81 254 PRO A O 1
ATOM 2011 N N . LYS A 1 255 ? 26.703 -8.160 7.685 1.00 78.88 255 LYS A N 1
ATOM 2012 C CA . LYS A 1 255 ? 25.450 -8.807 7.272 1.00 78.88 255 LYS A CA 1
ATOM 2013 C C . LYS A 1 255 ? 24.350 -7.769 7.085 1.00 78.88 255 LYS A C 1
ATOM 2015 O O . LYS A 1 255 ? 24.119 -6.948 7.969 1.00 78.88 255 LYS A O 1
ATOM 2020 N N . PHE A 1 256 ? 23.603 -7.883 5.985 1.00 81.19 256 PHE A N 1
ATOM 2021 C CA . PHE A 1 256 ? 22.478 -6.993 5.682 1.00 81.19 256 PHE A CA 1
ATOM 2022 C C . PHE A 1 256 ? 21.144 -7.646 6.020 1.00 81.19 256 PHE A C 1
ATOM 2024 O O . PHE A 1 256 ? 20.857 -8.772 5.598 1.00 81.19 256 PHE A O 1
ATOM 2031 N N . LYS A 1 257 ? 20.275 -6.890 6.680 1.00 90.94 257 LYS A N 1
ATOM 2032 C CA . LYS A 1 257 ? 18.825 -7.074 6.578 1.00 90.94 257 LYS A CA 1
ATOM 2033 C C . LYS A 1 257 ? 18.221 -5.800 6.006 1.00 90.94 257 LYS A C 1
ATOM 2035 O O . LYS A 1 257 ? 18.716 -4.710 6.271 1.00 90.94 257 LYS A O 1
ATOM 2040 N N . ALA A 1 258 ? 17.169 -5.924 5.212 1.00 93.31 258 ALA A N 1
ATOM 2041 C CA . ALA A 1 258 ? 16.516 -4.780 4.584 1.00 93.31 258 ALA A CA 1
ATOM 2042 C C . ALA A 1 258 ? 15.093 -4.633 5.114 1.00 93.31 258 ALA A C 1
ATOM 2044 O O . ALA A 1 258 ? 14.351 -5.613 5.181 1.00 93.31 258 ALA A O 1
ATOM 2045 N N . VAL A 1 259 ? 14.695 -3.409 5.452 1.00 95.31 259 VAL A N 1
ATOM 2046 C CA . VAL A 1 259 ? 13.291 -3.059 5.663 1.00 95.31 259 VAL A CA 1
ATOM 2047 C C . VAL A 1 259 ? 12.732 -2.572 4.337 1.00 95.31 259 VAL A C 1
ATOM 2049 O O . VAL A 1 259 ? 13.162 -1.545 3.805 1.00 95.31 259 VAL A O 1
ATOM 2052 N N . VAL A 1 260 ? 11.777 -3.315 3.785 1.00 95.00 260 VAL A N 1
ATOM 2053 C CA . VAL A 1 260 ? 11.256 -3.067 2.438 1.00 95.00 260 VAL A CA 1
ATOM 2054 C C . VAL A 1 260 ? 9.806 -2.618 2.466 1.00 95.00 260 VAL A C 1
ATOM 2056 O O . VAL A 1 260 ? 8.996 -3.151 3.223 1.00 95.00 260 VAL A O 1
ATOM 2059 N N . LYS A 1 261 ? 9.470 -1.670 1.587 1.00 94.62 261 LYS A N 1
ATOM 2060 C CA . LYS A 1 261 ? 8.099 -1.404 1.151 1.00 94.62 261 LYS A CA 1
ATOM 2061 C C . LYS A 1 261 ? 7.796 -2.393 0.028 1.00 94.62 261 LYS A C 1
ATOM 2063 O O . LYS A 1 261 ? 8.397 -2.312 -1.042 1.00 94.62 261 LYS A O 1
ATOM 2068 N N . GLY A 1 262 ? 6.918 -3.347 0.306 1.00 93.81 262 GLY A N 1
ATOM 2069 C CA . GLY A 1 262 ? 6.604 -4.506 -0.522 1.00 93.81 262 GLY A CA 1
ATOM 2070 C C . GLY A 1 262 ? 5.911 -4.190 -1.848 1.00 93.81 262 GLY A C 1
ATOM 2071 O O . GLY A 1 262 ? 5.988 -3.078 -2.374 1.00 93.81 262 GLY A O 1
ATOM 2072 N N . VAL A 1 263 ? 5.256 -5.202 -2.407 1.00 92.62 263 VAL A N 1
ATOM 2073 C CA . VAL A 1 263 ? 4.560 -5.155 -3.699 1.00 92.62 263 VAL A CA 1
ATOM 2074 C C . VAL A 1 263 ? 3.410 -4.141 -3.661 1.00 92.62 263 VAL A C 1
ATOM 2076 O O . VAL A 1 263 ? 2.675 -4.053 -2.674 1.00 92.62 263 VAL A O 1
ATOM 2079 N N . SER A 1 264 ? 3.243 -3.381 -4.746 1.00 91.88 264 SER A N 1
ATOM 2080 C CA . SER A 1 264 ? 2.028 -2.595 -4.966 1.00 91.88 264 SER A CA 1
ATOM 2081 C C . SER A 1 264 ? 0.949 -3.475 -5.603 1.00 91.88 264 SER A C 1
ATOM 2083 O O . SER A 1 264 ? 1.222 -4.225 -6.534 1.00 91.88 264 SER A O 1
ATOM 2085 N N . VAL A 1 265 ? -0.270 -3.413 -5.073 1.00 93.38 265 VAL A N 1
ATOM 2086 C CA . VAL A 1 265 ? -1.389 -4.287 -5.447 1.00 93.38 265 VAL A CA 1
ATOM 2087 C C . VAL A 1 265 ? -2.508 -3.475 -6.086 1.00 93.38 265 VAL A C 1
ATOM 2089 O O . VAL A 1 265 ? -2.787 -2.347 -5.672 1.00 93.38 265 VAL A O 1
ATOM 2092 N N . GLU A 1 266 ? -3.172 -4.056 -7.083 1.00 92.88 266 GLU A N 1
ATOM 2093 C CA . GLU A 1 266 ? -4.366 -3.463 -7.691 1.00 92.88 266 GLU A CA 1
ATOM 2094 C C . GLU A 1 266 ? -5.528 -3.475 -6.686 1.00 92.88 266 GLU A C 1
ATOM 2096 O O . GLU A 1 266 ? -5.958 -4.533 -6.220 1.00 92.88 266 GLU A O 1
ATOM 2101 N N . CYS A 1 267 ? -6.021 -2.284 -6.355 1.00 94.56 267 CYS A N 1
ATOM 2102 C CA . CYS A 1 267 ? -7.021 -2.042 -5.322 1.00 94.56 267 CYS A CA 1
ATOM 2103 C C . CYS A 1 267 ? -8.436 -1.838 -5.884 1.00 94.56 267 CYS A C 1
ATOM 2105 O O . CYS A 1 267 ? -9.382 -1.773 -5.101 1.00 94.56 267 CYS A O 1
ATOM 2107 N N . PHE A 1 268 ? -8.624 -1.757 -7.208 1.00 94.19 268 PHE A N 1
ATOM 2108 C CA . PHE A 1 268 ? -9.947 -1.728 -7.849 1.00 94.19 268 PHE A CA 1
ATOM 2109 C C . PHE A 1 268 ? -10.888 -0.616 -7.342 1.00 94.19 268 PHE A C 1
ATOM 2111 O O . PHE A 1 268 ? -12.110 -0.786 -7.346 1.00 94.19 268 PHE A O 1
ATOM 2118 N N . ASN A 1 269 ? -10.342 0.510 -6.864 1.00 94.38 269 ASN A N 1
ATOM 2119 C CA . ASN A 1 269 ? -11.090 1.575 -6.186 1.00 94.38 269 ASN A CA 1
ATOM 2120 C C . ASN A 1 269 ? -11.998 1.050 -5.059 1.00 94.38 269 ASN A C 1
ATOM 2122 O O . ASN A 1 269 ? -13.096 1.577 -4.850 1.00 94.38 269 ASN A O 1
ATOM 2126 N N . TYR A 1 270 ? -11.575 -0.004 -4.344 1.00 94.44 270 TYR A N 1
ATOM 2127 C CA . TYR A 1 270 ? -12.414 -0.658 -3.339 1.00 94.44 270 TYR A CA 1
ATOM 2128 C C . TYR A 1 270 ? -12.935 0.335 -2.296 1.00 94.44 270 TYR A C 1
ATOM 2130 O O . TYR A 1 270 ? -14.084 0.232 -1.895 1.00 94.44 270 TYR A O 1
ATOM 2138 N N . ASP A 1 271 ? -12.151 1.342 -1.921 1.00 92.31 271 ASP A N 1
ATOM 2139 C CA . ASP A 1 271 ? -12.474 2.365 -0.922 1.00 92.31 271 ASP A CA 1
ATOM 2140 C C . ASP A 1 271 ? -13.240 3.581 -1.480 1.00 92.31 271 ASP A C 1
ATOM 2142 O O . ASP A 1 271 ? -13.370 4.597 -0.797 1.00 92.31 271 ASP A O 1
ATOM 2146 N N . HIS A 1 272 ? -13.747 3.497 -2.717 1.00 92.81 272 HIS A N 1
ATOM 2147 C CA . HIS A 1 272 ? -14.382 4.605 -3.449 1.00 92.81 272 HIS A CA 1
ATOM 2148 C C . HIS A 1 272 ? -13.474 5.822 -3.651 1.00 92.81 272 HIS A C 1
ATOM 2150 O O . HIS A 1 272 ? -13.964 6.938 -3.843 1.00 92.81 272 HIS A O 1
ATOM 2156 N N . SER A 1 273 ? -12.156 5.622 -3.621 1.00 92.62 273 SER A N 1
ATOM 2157 C CA . SER A 1 273 ? -11.201 6.640 -4.036 1.00 92.62 273 SER A CA 1
ATOM 2158 C C . SER A 1 273 ? -10.608 6.321 -5.405 1.00 92.62 273 SER A C 1
ATOM 2160 O O . SER A 1 273 ? -10.306 5.171 -5.737 1.00 92.62 273 SER A O 1
ATOM 2162 N N . TYR A 1 274 ? -10.471 7.362 -6.224 1.00 92.38 274 TYR A N 1
ATOM 2163 C CA . TYR A 1 274 ? -10.172 7.232 -7.649 1.00 92.38 274 TYR A CA 1
ATOM 2164 C C . TYR A 1 274 ? -8.826 7.854 -8.001 1.00 92.38 274 TYR A C 1
ATOM 2166 O O . TYR A 1 274 ? -8.425 8.873 -7.428 1.00 92.38 274 TYR A O 1
ATOM 2174 N N . ALA A 1 275 ? -8.135 7.238 -8.960 1.00 89.62 275 ALA A N 1
ATOM 2175 C CA . ALA A 1 275 ? -6.903 7.772 -9.511 1.00 89.62 275 ALA A CA 1
ATOM 2176 C C . ALA A 1 275 ? -7.186 8.996 -10.389 1.00 89.62 275 ALA A C 1
ATOM 2178 O O . ALA A 1 275 ? -8.233 9.097 -11.036 1.00 89.62 275 ALA A O 1
ATOM 2179 N N . LEU A 1 276 ? -6.232 9.928 -10.418 1.00 91.75 276 LEU A N 1
ATOM 2180 C CA . LEU A 1 276 ? -6.256 11.024 -11.381 1.00 91.75 276 LEU A CA 1
ATOM 2181 C C . LEU A 1 276 ? -6.183 10.449 -12.799 1.00 91.75 276 LEU A C 1
ATOM 2183 O O . LEU A 1 276 ? -5.400 9.538 -13.055 1.00 91.75 276 LEU A O 1
ATOM 2187 N N . ASP A 1 277 ? -6.972 11.000 -13.722 1.00 92.12 277 ASP A N 1
ATOM 2188 C CA . ASP A 1 277 ? -6.935 10.591 -15.128 1.00 92.12 277 ASP A CA 1
ATOM 2189 C C . ASP A 1 277 ? -5.550 10.903 -15.711 1.00 92.12 277 ASP A C 1
ATOM 2191 O O . ASP A 1 277 ? -5.166 12.072 -15.854 1.00 92.12 277 ASP A O 1
ATOM 2195 N N . ILE A 1 278 ? -4.801 9.849 -16.046 1.00 88.12 278 ILE A N 1
ATOM 2196 C CA . ILE A 1 278 ? -3.421 9.968 -16.523 1.00 88.12 278 ILE A CA 1
ATOM 2197 C C . ILE A 1 278 ? -3.323 10.757 -17.831 1.00 88.12 278 ILE A C 1
ATOM 2199 O O . ILE A 1 278 ? -2.366 11.503 -18.026 1.00 88.12 278 ILE A O 1
ATOM 2203 N N . SER A 1 279 ? -4.379 10.727 -18.658 1.00 87.00 279 SER A N 1
ATOM 2204 C CA . SER A 1 279 ? -4.459 11.518 -19.894 1.00 87.00 279 SER A CA 1
ATOM 2205 C C . SER A 1 279 ? -4.503 13.029 -19.669 1.00 87.00 279 SER A C 1
ATOM 2207 O O . SER A 1 279 ? -4.432 13.816 -20.611 1.00 87.00 279 SER A O 1
ATOM 2209 N N . ARG A 1 280 ? -4.635 13.461 -18.413 1.00 87.69 280 ARG A N 1
ATOM 2210 C CA . ARG A 1 280 ? -4.724 14.863 -18.002 1.00 87.69 280 ARG A CA 1
ATOM 2211 C C . ARG A 1 280 ? -3.803 15.171 -16.819 1.00 87.69 280 ARG A C 1
ATOM 2213 O O . ARG A 1 280 ? -4.001 16.184 -16.146 1.00 87.69 280 ARG A O 1
ATOM 2220 N N . LEU A 1 281 ? -2.789 14.339 -16.562 1.00 81.25 281 LEU A N 1
ATOM 2221 C CA . LEU A 1 281 ? -1.997 14.377 -15.328 1.00 81.25 281 LEU A CA 1
ATOM 2222 C C . LEU A 1 281 ? -1.303 15.724 -15.061 1.00 81.25 281 LEU A C 1
ATOM 2224 O O . LEU A 1 281 ? -1.318 16.203 -13.925 1.00 81.25 281 LEU A O 1
ATOM 2228 N N . SER A 1 282 ? -0.749 16.367 -16.094 1.00 79.06 282 SER A N 1
ATOM 2229 C CA . SER A 1 282 ? -0.107 17.686 -15.973 1.00 79.06 282 SER A CA 1
ATOM 2230 C C . SER A 1 282 ? -1.102 18.756 -15.515 1.00 79.06 282 SER A C 1
ATOM 2232 O O . SER A 1 282 ? -0.849 19.483 -14.552 1.00 79.06 282 SER A O 1
ATOM 2234 N N . SER A 1 283 ? -2.279 18.794 -16.148 1.00 82.62 283 SER A N 1
ATOM 2235 C CA . SER A 1 283 ? -3.359 19.696 -15.754 1.00 82.62 283 SER A CA 1
ATOM 2236 C C . SER A 1 283 ? -3.851 19.381 -14.342 1.00 82.62 283 SER A C 1
ATOM 2238 O O . SER A 1 283 ? -3.885 20.280 -13.509 1.00 82.62 283 SER A O 1
ATOM 2240 N N . ASN A 1 284 ? -4.100 18.111 -14.014 1.00 87.50 284 ASN A N 1
ATOM 2241 C CA . ASN A 1 284 ? -4.583 17.698 -12.699 1.00 87.50 284 ASN A CA 1
ATOM 2242 C C . ASN A 1 284 ? -3.632 18.110 -11.569 1.00 87.50 284 ASN A C 1
ATOM 2244 O O . ASN A 1 284 ? -4.064 18.706 -10.583 1.00 87.50 284 ASN A O 1
ATOM 2248 N N . THR A 1 285 ? -2.331 17.860 -11.732 1.00 84.25 285 THR A N 1
ATOM 2249 C CA . THR A 1 285 ? -1.315 18.176 -10.714 1.00 84.25 285 THR A CA 1
ATOM 2250 C C . THR A 1 285 ? -1.322 19.660 -10.344 1.00 84.25 285 THR A C 1
ATOM 2252 O O . THR A 1 285 ? -1.232 20.008 -9.168 1.00 84.25 285 THR A O 1
ATOM 2255 N N . SER A 1 286 ? -1.508 20.544 -11.330 1.00 86.44 286 SER A N 1
ATOM 2256 C CA . SER A 1 286 ? -1.575 21.994 -11.104 1.00 86.44 286 SER A CA 1
ATOM 2257 C C . SER A 1 286 ? -2.820 22.446 -10.324 1.00 86.44 286 SER A C 1
ATOM 2259 O O . SER A 1 286 ? -2.773 23.465 -9.628 1.00 86.44 286 SER A O 1
ATOM 2261 N N . GLN A 1 287 ? -3.915 21.680 -10.409 1.00 89.88 287 GLN A N 1
ATOM 2262 C CA . GLN A 1 287 ? -5.209 22.027 -9.818 1.00 89.88 287 GLN A CA 1
ATOM 2263 C C . GLN A 1 287 ? -5.433 21.442 -8.419 1.00 89.88 287 GLN A C 1
ATOM 2265 O O . GLN A 1 287 ? -6.305 21.931 -7.712 1.00 89.88 287 GLN A O 1
ATOM 2270 N N . LEU A 1 288 ? -4.641 20.460 -7.970 1.00 88.38 288 LEU A N 1
ATOM 2271 C CA . LEU A 1 288 ? -4.804 19.788 -6.665 1.00 88.38 288 LEU A CA 1
ATOM 2272 C C . LEU A 1 288 ? -4.929 20.739 -5.462 1.00 88.38 288 LEU A C 1
ATOM 2274 O O . LEU A 1 288 ? -5.596 20.414 -4.485 1.00 88.38 288 LEU A O 1
ATOM 2278 N N . LYS A 1 289 ? -4.283 21.908 -5.515 1.00 86.88 289 LYS A N 1
ATOM 2279 C CA . LYS A 1 289 ? -4.339 22.931 -4.458 1.00 86.88 289 LYS A CA 1
ATOM 2280 C C . LYS A 1 289 ? -5.701 23.628 -4.335 1.00 86.88 289 LYS A C 1
ATOM 2282 O O . LYS A 1 289 ? -5.976 24.211 -3.294 1.00 86.88 289 LYS A O 1
ATOM 2287 N N . ASN A 1 290 ? -6.529 23.568 -5.377 1.00 87.88 290 ASN A N 1
ATOM 2288 C CA . ASN A 1 290 ? -7.837 24.222 -5.439 1.00 87.88 290 ASN A CA 1
ATOM 2289 C C . ASN A 1 290 ? -8.964 23.349 -4.865 1.00 87.88 290 ASN A C 1
ATOM 2291 O O . ASN A 1 290 ? -10.105 23.789 -4.849 1.00 87.88 290 ASN A O 1
ATOM 2295 N N . PHE A 1 291 ? -8.651 22.127 -4.422 1.00 87.88 291 PHE A N 1
ATOM 2296 C CA . PHE A 1 291 ? -9.617 21.178 -3.878 1.00 87.88 291 PHE A CA 1
ATOM 2297 C C . PHE A 1 291 ? -9.200 20.754 -2.469 1.00 87.88 291 PHE A C 1
ATOM 2299 O O . PHE A 1 291 ? -8.211 20.034 -2.278 1.00 87.88 291 PHE A O 1
ATOM 2306 N N . GLN A 1 292 ? -9.952 21.212 -1.477 1.00 81.19 292 GLN A N 1
ATOM 2307 C CA . GLN A 1 292 ? -9.707 20.983 -0.061 1.00 81.19 292 GLN A CA 1
ATOM 2308 C C . GLN A 1 292 ? -10.802 20.116 0.561 1.00 81.19 292 GLN A C 1
ATOM 2310 O O . GLN A 1 292 ? -11.919 19.996 0.061 1.00 81.19 292 GLN A O 1
ATOM 2315 N N . ILE A 1 293 ? -10.460 19.473 1.677 1.00 78.12 293 ILE A N 1
ATOM 2316 C CA . ILE A 1 293 ? -11.426 18.692 2.451 1.00 78.12 293 ILE A CA 1
ATOM 2317 C C . ILE A 1 293 ? -12.560 19.618 2.905 1.00 78.12 293 ILE A C 1
ATOM 2319 O O . ILE A 1 293 ? -12.320 20.698 3.448 1.00 78.12 293 ILE A O 1
ATOM 2323 N N . GLY A 1 294 ? -13.797 19.171 2.698 1.00 74.44 294 GLY A N 1
ATOM 2324 C CA . GLY A 1 294 ? -15.005 19.912 3.042 1.00 74.44 294 GLY A CA 1
ATOM 2325 C C . GLY A 1 294 ? -15.567 20.800 1.931 1.00 74.44 294 GLY A C 1
ATOM 2326 O O . GLY A 1 294 ? -16.692 21.273 2.110 1.00 74.44 294 GLY A O 1
ATOM 2327 N N . ASP A 1 295 ? -14.858 20.982 0.812 1.00 79.19 295 ASP A N 1
ATOM 2328 C CA . ASP A 1 295 ? -15.363 21.735 -0.340 1.00 79.19 295 ASP A CA 1
ATOM 2329 C C . ASP A 1 295 ? -16.573 21.033 -0.965 1.00 79.19 295 ASP A C 1
ATOM 2331 O O . ASP A 1 295 ? -16.593 19.805 -1.114 1.00 79.19 295 ASP A O 1
ATOM 2335 N N . GLN A 1 296 ? -17.580 21.822 -1.346 1.00 84.44 296 GLN A N 1
ATOM 2336 C CA . GLN A 1 296 ? -18.690 21.351 -2.169 1.00 84.44 296 GLN A CA 1
ATOM 2337 C C . GLN A 1 296 ? -18.249 21.283 -3.626 1.00 84.44 296 GLN A C 1
ATOM 2339 O O . GLN A 1 296 ? -17.649 22.226 -4.137 1.00 84.44 296 GLN A O 1
ATOM 2344 N N . VAL A 1 297 ? -18.568 20.178 -4.290 1.00 90.06 297 VAL A N 1
ATOM 2345 C CA . VAL A 1 297 ? -18.147 19.913 -5.666 1.00 90.06 297 VAL A CA 1
ATOM 2346 C C . VAL A 1 297 ? -19.341 19.513 -6.517 1.00 90.06 297 VAL A C 1
ATOM 2348 O O . VAL A 1 297 ? -20.296 18.913 -6.027 1.00 90.06 297 VAL A O 1
ATOM 2351 N N . GLN A 1 298 ? -19.272 19.799 -7.810 1.00 93.75 298 GLN A N 1
ATOM 2352 C CA . GLN A 1 298 ? -20.147 19.169 -8.796 1.00 93.75 298 GLN A CA 1
ATOM 2353 C C . GLN A 1 298 ? -19.389 18.050 -9.496 1.00 93.75 298 GLN A C 1
ATOM 2355 O O . GLN A 1 298 ? -18.186 18.168 -9.726 1.00 93.75 298 GLN A O 1
ATOM 2360 N N . LEU A 1 299 ? -20.080 16.963 -9.828 1.00 95.56 299 LEU A N 1
ATOM 2361 C CA . LEU A 1 299 ? -19.487 15.807 -10.491 1.00 95.56 299 LEU A CA 1
ATOM 2362 C C . LEU A 1 299 ? -20.075 15.655 -11.881 1.00 95.56 299 LEU A C 1
ATOM 2364 O O . LEU A 1 299 ? -21.286 15.719 -12.046 1.00 95.56 299 LEU A O 1
ATOM 2368 N N . TYR A 1 300 ? -19.230 15.385 -12.867 1.00 95.44 300 TYR A N 1
ATOM 2369 C CA . TYR A 1 300 ? -19.652 15.219 -14.253 1.00 95.44 300 TYR A CA 1
ATOM 2370 C C . TYR A 1 300 ? -18.951 14.027 -14.884 1.00 95.44 300 TYR A C 1
ATOM 2372 O O . TYR A 1 300 ? -17.775 13.768 -14.629 1.00 95.44 300 TYR A O 1
ATOM 2380 N N . ASN A 1 301 ? -19.647 13.311 -15.760 1.00 94.38 301 ASN A N 1
ATOM 2381 C CA . ASN A 1 301 ? -19.025 12.290 -16.589 1.00 94.38 301 ASN A CA 1
ATOM 2382 C C . ASN A 1 301 ? -18.112 12.951 -17.636 1.00 94.38 301 ASN A C 1
ATOM 2384 O O . ASN A 1 301 ? -18.541 13.825 -18.383 1.00 94.38 301 ASN A O 1
ATOM 2388 N N . THR A 1 302 ? -16.859 12.510 -17.743 1.00 91.62 302 THR A N 1
ATOM 2389 C CA . THR A 1 302 ? -15.870 13.122 -18.648 1.00 91.62 302 THR A CA 1
ATOM 2390 C C . THR A 1 302 ? -16.228 12.944 -20.124 1.00 91.62 302 THR A C 1
ATOM 2392 O O . THR A 1 302 ? -15.822 13.757 -20.950 1.00 91.62 302 THR A O 1
ATOM 2395 N N . VAL A 1 303 ? -16.953 11.876 -20.472 1.00 85.69 303 VAL A N 1
ATOM 2396 C CA . VAL A 1 303 ? -17.297 11.535 -21.859 1.00 85.69 303 VAL A CA 1
ATOM 2397 C C . VAL A 1 303 ? -18.629 12.158 -22.266 1.00 85.69 303 VAL A C 1
ATOM 2399 O O . VAL A 1 303 ? -18.700 12.816 -23.297 1.00 85.69 303 VAL A O 1
ATOM 2402 N N . THR A 1 304 ? -19.684 11.950 -21.476 1.00 89.62 304 THR A N 1
ATOM 2403 C CA . THR A 1 304 ? -21.032 12.441 -21.808 1.00 89.62 304 THR A CA 1
ATOM 2404 C C . THR A 1 304 ? -21.275 13.871 -21.349 1.00 89.62 304 THR A C 1
ATOM 2406 O O . THR A 1 304 ? -22.234 14.484 -21.799 1.00 89.62 304 THR A O 1
ATOM 2409 N N . THR A 1 305 ? -20.432 14.413 -20.463 1.00 89.44 305 THR A N 1
ATOM 2410 C CA . THR A 1 305 ? -20.588 15.725 -19.802 1.00 89.44 305 THR A CA 1
ATOM 2411 C C . THR A 1 305 ? -21.846 15.872 -18.945 1.00 89.44 305 THR A C 1
ATOM 2413 O O . THR A 1 305 ? -22.096 16.940 -18.397 1.00 89.44 305 THR A O 1
ATOM 2416 N N . ASN A 1 306 ? -22.602 14.788 -18.762 1.00 93.94 306 ASN A N 1
ATOM 2417 C CA . ASN A 1 306 ? -23.763 14.761 -17.883 1.00 93.94 306 ASN A CA 1
ATOM 2418 C C . ASN A 1 306 ? -23.325 14.876 -16.422 1.00 93.94 306 ASN A C 1
ATOM 2420 O O . ASN A 1 306 ? -22.360 14.224 -16.005 1.00 93.94 306 ASN A O 1
ATOM 2424 N N . GLU A 1 307 ? -24.063 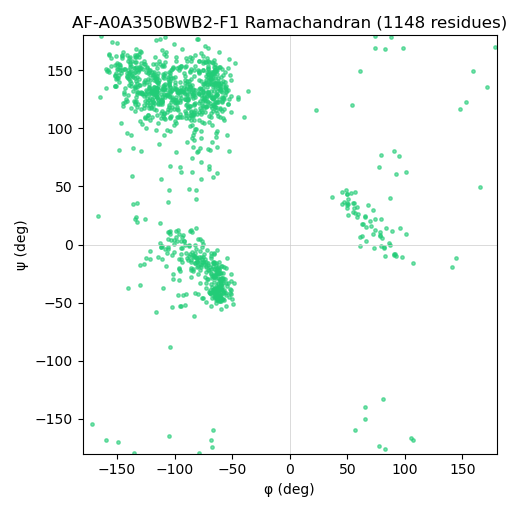15.668 -15.647 1.00 93.38 307 GLU A N 1
ATOM 2425 C CA . GLU A 1 307 ? -23.877 15.757 -14.201 1.00 93.38 307 GLU A CA 1
ATOM 2426 C C . GLU A 1 307 ? -24.223 14.416 -13.534 1.00 93.38 307 GLU A C 1
ATOM 2428 O O . GLU A 1 307 ? -25.206 13.754 -13.874 1.00 93.38 307 GLU A O 1
ATOM 2433 N N . ILE A 1 308 ? -23.399 14.006 -12.576 1.00 93.44 308 ILE A N 1
ATOM 2434 C CA . ILE A 1 308 ? -23.648 12.872 -11.689 1.00 93.44 308 ILE A CA 1
ATOM 2435 C C . ILE A 1 308 ? -24.407 13.436 -10.489 1.00 93.44 308 ILE A C 1
ATOM 2437 O O . ILE A 1 308 ? -23.817 13.888 -9.508 1.00 93.44 308 ILE A O 1
ATOM 2441 N N . THR A 1 309 ? -25.730 13.482 -10.609 1.00 88.81 309 THR A N 1
ATOM 2442 C CA . THR A 1 309 ? -26.615 14.184 -9.672 1.00 88.81 309 THR A CA 1
ATOM 2443 C C . THR A 1 309 ? -26.798 13.441 -8.345 1.00 88.81 309 THR A C 1
ATOM 2445 O O . THR A 1 309 ? -26.816 12.212 -8.310 1.00 88.81 309 THR A O 1
ATOM 2448 N N . SER A 1 310 ? -27.024 14.192 -7.265 1.00 85.25 310 SER A N 1
ATOM 2449 C CA . SER A 1 310 ? -27.475 13.704 -5.953 1.00 85.25 310 SER A CA 1
ATOM 2450 C C . SER A 1 310 ? -28.526 14.666 -5.390 1.00 85.25 310 SER A C 1
ATOM 2452 O O . SER A 1 310 ? -28.514 15.851 -5.721 1.00 85.25 310 SER A O 1
ATOM 2454 N N . LEU A 1 311 ? -29.436 14.170 -4.541 1.00 82.81 311 LEU A N 1
ATOM 2455 C CA . LEU A 1 311 ? -30.454 14.995 -3.867 1.00 82.81 311 LEU A CA 1
ATOM 2456 C C . LEU A 1 311 ? -29.835 16.044 -2.934 1.00 82.81 311 LEU A C 1
ATOM 2458 O O . LEU A 1 311 ? -30.450 17.070 -2.650 1.00 82.81 311 LEU A O 1
ATOM 2462 N N . THR A 1 312 ? -28.619 15.786 -2.460 1.00 80.75 312 THR A N 1
ATOM 2463 C CA . THR A 1 312 ? -27.831 16.722 -1.661 1.00 80.75 312 THR A CA 1
ATOM 2464 C C . THR A 1 312 ? -26.441 16.930 -2.271 1.00 80.75 312 THR A C 1
ATOM 2466 O O . THR A 1 312 ? -25.963 16.051 -2.997 1.00 80.75 312 THR A O 1
ATOM 2469 N N . PRO A 1 313 ? -25.772 18.074 -2.018 1.00 82.75 313 PRO A N 1
ATOM 2470 C CA . PRO A 1 313 ? -24.497 18.386 -2.660 1.00 82.75 313 PRO A CA 1
ATOM 2471 C C . PRO A 1 313 ? -23.413 17.355 -2.357 1.00 82.75 313 PRO A C 1
ATOM 2473 O O . PRO A 1 313 ? -23.311 16.864 -1.229 1.00 82.75 313 PRO A O 1
ATOM 2476 N N . TRP A 1 314 ? -22.558 17.097 -3.344 1.00 87.94 314 TRP A N 1
ATOM 2477 C CA . TRP A 1 314 ? -21.331 16.342 -3.138 1.00 87.94 314 TRP A CA 1
ATOM 2478 C C . TRP A 1 314 ? -20.306 17.181 -2.385 1.00 87.94 314 TRP A C 1
ATOM 2480 O O . TRP A 1 314 ? -20.158 18.381 -2.619 1.00 87.94 314 TRP A O 1
ATOM 2490 N N . VAL A 1 315 ? -19.575 16.530 -1.490 1.00 83.19 315 VAL A N 1
ATOM 2491 C CA . VAL A 1 315 ? -18.540 17.137 -0.663 1.00 83.19 315 VAL A CA 1
ATOM 2492 C C . VAL A 1 315 ? -17.295 16.262 -0.696 1.00 83.19 315 VAL A C 1
ATOM 2494 O O . VAL A 1 315 ? -17.385 15.031 -0.642 1.00 83.19 315 VAL A O 1
ATOM 2497 N N . ILE A 1 316 ? -16.121 16.892 -0.742 1.00 85.81 316 ILE A N 1
ATOM 2498 C CA . ILE A 1 316 ? -14.849 16.194 -0.537 1.00 85.81 316 ILE A CA 1
ATOM 2499 C C . ILE A 1 316 ? -14.794 15.730 0.920 1.00 85.81 316 ILE A C 1
ATOM 2501 O O . ILE A 1 316 ? -14.568 16.524 1.835 1.00 85.81 316 ILE A O 1
ATOM 2505 N N . HIS A 1 317 ? -15.036 14.439 1.126 1.00 81.69 317 HIS A N 1
ATOM 2506 C CA . HIS A 1 317 ? -15.043 13.804 2.437 1.00 81.69 317 HIS A CA 1
ATOM 2507 C C . HIS A 1 317 ? -13.623 13.517 2.914 1.00 81.69 317 HIS A C 1
ATOM 2509 O O . HIS A 1 317 ? -13.317 13.733 4.075 1.00 81.69 317 HIS A O 1
ATOM 2515 N N . ASP A 1 318 ? -12.748 13.031 2.037 1.00 84.19 318 ASP A N 1
ATOM 2516 C CA . ASP A 1 318 ? -11.356 12.747 2.387 1.00 84.19 318 ASP A CA 1
ATOM 2517 C C . ASP A 1 318 ? -10.431 13.060 1.209 1.00 84.19 318 ASP A C 1
ATOM 2519 O O . ASP A 1 318 ? -10.825 12.956 0.042 1.00 84.19 318 ASP A O 1
ATOM 2523 N N . ARG A 1 319 ? -9.190 13.427 1.522 1.00 86.56 319 ARG A N 1
ATOM 2524 C CA . ARG A 1 319 ? -8.115 13.674 0.562 1.00 86.56 319 ARG A CA 1
ATOM 2525 C C . ARG A 1 319 ? -6.820 13.151 1.154 1.00 86.56 319 ARG A C 1
ATOM 2527 O O . ARG A 1 319 ? -6.389 13.594 2.210 1.00 86.56 319 ARG A O 1
ATOM 2534 N N . TRP A 1 320 ? -6.148 12.287 0.414 1.00 87.88 320 TRP A N 1
ATOM 2535 C CA . TRP A 1 320 ? -4.937 11.634 0.887 1.00 87.88 320 TRP A CA 1
ATOM 2536 C C . TRP A 1 320 ? -3.991 11.321 -0.266 1.00 87.88 320 TRP A C 1
ATOM 2538 O O . TRP A 1 320 ? -4.320 11.542 -1.434 1.00 87.88 320 TRP A O 1
ATOM 2548 N N . PHE A 1 321 ? -2.793 10.844 0.058 1.00 91.06 321 PHE A N 1
ATOM 2549 C CA . PHE A 1 321 ? -1.820 10.415 -0.937 1.00 91.06 321 PHE A CA 1
ATOM 2550 C C . PHE A 1 321 ? -0.991 9.229 -0.448 1.00 91.06 321 PHE A C 1
ATOM 2552 O O . PHE A 1 321 ? -0.895 8.976 0.751 1.00 91.06 321 PHE A O 1
ATOM 2559 N N . PHE A 1 322 ? -0.356 8.549 -1.395 1.00 92.12 322 PHE A N 1
ATOM 2560 C CA . PHE A 1 322 ? 0.694 7.565 -1.150 1.00 92.12 322 PHE A CA 1
ATOM 2561 C C . PHE A 1 322 ? 1.862 7.796 -2.112 1.00 92.12 322 PHE A C 1
ATOM 2563 O O . PHE A 1 322 ? 1.704 8.473 -3.135 1.00 92.12 322 PHE A O 1
ATOM 2570 N N . TYR A 1 323 ? 3.031 7.248 -1.784 1.00 91.38 323 TYR A N 1
ATOM 2571 C CA . TYR A 1 323 ? 4.176 7.229 -2.701 1.00 91.38 323 TYR A CA 1
ATOM 2572 C C . TYR A 1 323 ? 4.202 5.918 -3.485 1.00 91.38 323 TYR A C 1
ATOM 2574 O O . TYR A 1 323 ? 4.187 4.841 -2.875 1.00 91.38 323 TYR A O 1
ATOM 2582 N N . ASP A 1 324 ? 4.246 6.021 -4.813 1.00 89.00 324 ASP A N 1
ATOM 2583 C CA . ASP A 1 324 ? 4.417 4.875 -5.710 1.00 89.00 324 ASP A CA 1
ATOM 2584 C C . ASP A 1 324 ? 5.880 4.403 -5.789 1.00 89.00 324 ASP A C 1
ATOM 2586 O O . ASP A 1 324 ? 6.778 4.950 -5.146 1.00 89.00 324 ASP A O 1
ATOM 2590 N N . ALA A 1 325 ? 6.118 3.369 -6.598 1.00 86.94 325 ALA A N 1
ATOM 2591 C CA . ALA A 1 325 ? 7.437 2.774 -6.804 1.00 86.94 325 ALA A CA 1
ATOM 2592 C C . ALA A 1 325 ? 8.400 3.656 -7.626 1.00 86.94 325 ALA A C 1
ATOM 2594 O O . ALA A 1 325 ? 9.563 3.293 -7.807 1.00 86.94 325 ALA A O 1
ATOM 2595 N N . GLU A 1 326 ? 7.927 4.791 -8.146 1.00 87.00 326 GLU A N 1
ATOM 2596 C CA . GLU A 1 326 ? 8.739 5.840 -8.761 1.00 87.00 326 GLU A CA 1
ATOM 2597 C C . GLU A 1 326 ? 8.975 7.026 -7.802 1.00 87.00 326 GLU A C 1
ATOM 2599 O O . GLU A 1 326 ? 9.649 7.989 -8.163 1.00 87.00 326 GLU A O 1
ATOM 2604 N N . GLY A 1 327 ? 8.454 6.968 -6.570 1.00 88.19 327 GLY A N 1
ATOM 2605 C CA . GLY A 1 327 ? 8.573 8.029 -5.572 1.00 88.19 327 GLY A CA 1
ATOM 2606 C C . GLY A 1 327 ? 7.626 9.213 -5.784 1.00 88.19 327 GLY A C 1
ATOM 2607 O O . GLY A 1 327 ? 7.777 10.240 -5.114 1.00 88.19 327 GLY A O 1
ATOM 2608 N N . SER A 1 328 ? 6.651 9.094 -6.688 1.00 87.81 328 SER A N 1
ATOM 2609 C CA . SER A 1 328 ? 5.679 10.146 -6.985 1.00 87.81 328 SER A CA 1
ATOM 2610 C C . SER A 1 328 ? 4.483 10.091 -6.034 1.00 87.81 328 SER A C 1
ATOM 2612 O O . SER A 1 328 ? 4.005 9.021 -5.648 1.00 87.81 328 SER A O 1
ATOM 2614 N N . LYS A 1 329 ? 3.978 11.270 -5.643 1.00 89.56 329 LYS A N 1
ATOM 2615 C CA . LYS A 1 329 ? 2.772 11.387 -4.810 1.00 89.56 329 LYS A CA 1
ATOM 2616 C C . LYS A 1 329 ? 1.525 11.148 -5.650 1.00 89.56 329 LYS A C 1
ATOM 2618 O O . LYS A 1 329 ? 1.176 11.969 -6.495 1.00 89.56 329 LYS A O 1
ATOM 2623 N N . ASN A 1 330 ? 0.805 10.082 -5.338 1.00 89.81 330 ASN A N 1
ATOM 2624 C CA . ASN A 1 330 ? -0.470 9.761 -5.957 1.00 89.81 330 ASN A CA 1
ATOM 2625 C C . ASN A 1 330 ? -1.603 10.199 -5.039 1.00 89.81 330 ASN A C 1
ATOM 2627 O O . ASN A 1 330 ? -1.847 9.576 -4.009 1.00 89.81 330 ASN A O 1
ATOM 2631 N N . TYR A 1 331 ? -2.285 11.286 -5.406 1.00 90.50 331 TYR A N 1
ATOM 2632 C CA . TYR A 1 331 ? -3.432 11.780 -4.649 1.00 90.50 331 TYR A CA 1
ATOM 2633 C C . TYR A 1 331 ? -4.694 10.966 -4.940 1.00 90.50 331 TYR A C 1
ATOM 2635 O O . TYR A 1 331 ? -4.902 10.458 -6.047 1.00 90.50 331 TYR A O 1
ATOM 2643 N N . ARG A 1 332 ? -5.539 10.867 -3.918 1.00 91.00 332 ARG A N 1
ATOM 2644 C CA . ARG A 1 332 ? -6.818 10.165 -3.912 1.00 91.00 332 ARG A CA 1
ATOM 2645 C C . ARG A 1 332 ? -7.840 10.998 -3.144 1.00 91.00 332 ARG A C 1
ATOM 2647 O O . ARG A 1 332 ? -7.496 11.697 -2.189 1.00 91.00 332 ARG A O 1
ATOM 2654 N N . PHE A 1 333 ? -9.088 10.923 -3.587 1.00 91.12 333 PHE A N 1
ATOM 2655 C CA . PHE A 1 333 ? -10.202 11.685 -3.031 1.00 91.12 333 PHE A CA 1
ATOM 2656 C C . PHE A 1 333 ? -11.370 10.747 -2.765 1.00 91.12 333 PHE A C 1
ATOM 2658 O O . PHE A 1 333 ? -11.681 9.907 -3.607 1.00 91.12 333 PHE A O 1
ATOM 2665 N N . ILE A 1 334 ? -12.014 10.917 -1.614 1.00 90.06 334 ILE A N 1
ATOM 2666 C CA . ILE A 1 334 ? -13.298 10.294 -1.300 1.00 90.06 334 ILE A CA 1
ATOM 2667 C C . ILE A 1 334 ? -14.343 11.395 -1.315 1.00 90.06 334 ILE A C 1
ATOM 2669 O O . ILE A 1 334 ? -14.183 12.429 -0.664 1.00 90.06 334 ILE A O 1
ATOM 2673 N N . ILE A 1 335 ? -15.417 11.161 -2.055 1.00 90.62 335 ILE A N 1
ATOM 2674 C CA . ILE A 1 335 ? -16.500 12.119 -2.239 1.00 90.62 335 ILE A CA 1
ATOM 2675 C C . ILE A 1 335 ? -17.764 11.479 -1.686 1.00 90.62 335 ILE A C 1
ATOM 2677 O O . ILE A 1 335 ? -18.067 10.330 -2.011 1.00 90.62 335 ILE A O 1
ATOM 2681 N N . LYS A 1 336 ? -18.478 12.215 -0.836 1.00 86.75 336 LYS A N 1
ATOM 2682 C CA . LYS A 1 336 ? -19.774 11.796 -0.300 1.00 86.75 336 LYS A CA 1
ATOM 2683 C C . LYS A 1 336 ? -20.772 12.931 -0.389 1.00 86.75 336 LYS A C 1
ATOM 2685 O O . LYS A 1 336 ? -20.379 14.096 -0.371 1.00 86.75 336 LYS A O 1
ATOM 2690 N N . ASN A 1 337 ? -22.053 12.609 -0.479 1.00 82.31 337 ASN A N 1
ATOM 2691 C CA . ASN A 1 337 ? -23.088 13.615 -0.294 1.00 82.31 337 ASN A CA 1
ATOM 2692 C C . ASN A 1 337 ? -23.310 13.888 1.206 1.00 82.31 337 ASN A C 1
ATOM 2694 O O . ASN A 1 337 ? -22.683 13.275 2.076 1.00 82.31 337 ASN A O 1
ATOM 2698 N N . SER A 1 338 ? -24.193 14.832 1.524 1.00 69.88 338 SER A N 1
ATOM 2699 C CA . SER A 1 338 ? -24.421 15.262 2.908 1.00 69.88 338 SER A CA 1
ATOM 2700 C C . SER A 1 338 ? -24.980 14.153 3.816 1.00 69.88 338 SER A C 1
ATOM 2702 O O . SER A 1 338 ? -24.729 14.188 5.018 1.00 69.88 338 SER A O 1
ATOM 2704 N N . VAL A 1 339 ? -25.653 13.145 3.249 1.00 71.31 339 VAL A N 1
ATOM 2705 C CA . VAL A 1 339 ? -26.205 11.987 3.974 1.00 71.31 339 VAL A CA 1
ATOM 2706 C C . VAL A 1 339 ? -25.239 10.793 4.032 1.00 71.31 339 VAL A C 1
ATOM 2708 O O . VAL A 1 339 ? -25.568 9.760 4.608 1.00 71.31 339 VAL A O 1
ATOM 2711 N N . GLY A 1 340 ? -24.021 10.942 3.497 1.00 74.88 340 GLY A N 1
ATOM 2712 C CA . GLY A 1 340 ? -22.953 9.945 3.589 1.00 74.88 340 GLY A CA 1
ATOM 2713 C C . GLY A 1 340 ? -22.936 8.898 2.472 1.00 74.88 340 GLY A C 1
ATOM 2714 O O . GLY A 1 340 ? -22.196 7.920 2.582 1.00 74.88 340 GLY A O 1
ATOM 2715 N N . GLU A 1 341 ? -23.698 9.091 1.398 1.00 85.81 341 GLU A N 1
ATOM 2716 C CA . GLU A 1 341 ? -23.694 8.207 0.228 1.00 85.81 341 GLU A CA 1
ATOM 2717 C C . GLU A 1 341 ? -22.532 8.536 -0.715 1.00 85.81 341 GLU A C 1
ATOM 2719 O O . GLU A 1 341 ? -22.060 9.673 -0.776 1.00 85.81 341 GLU A O 1
ATOM 2724 N N . TYR A 1 342 ? -22.086 7.536 -1.475 1.00 90.94 342 TYR A N 1
ATOM 2725 C CA . TYR A 1 342 ? -21.020 7.660 -2.471 1.00 90.94 342 TYR A CA 1
ATOM 2726 C C . TYR A 1 342 ? -21.596 7.884 -3.878 1.00 90.94 342 TYR A C 1
ATOM 2728 O O . TYR A 1 342 ? -22.673 7.365 -4.186 1.00 90.94 342 TYR A O 1
ATOM 2736 N N . PRO A 1 343 ? -20.882 8.590 -4.774 1.00 92.81 343 PRO A N 1
ATOM 2737 C CA . PRO A 1 343 ? -21.288 8.685 -6.170 1.00 92.81 343 PRO A CA 1
ATOM 2738 C C . PRO A 1 343 ? -21.231 7.313 -6.850 1.00 92.81 343 PRO A C 1
ATOM 2740 O O . PRO A 1 343 ? -20.286 6.544 -6.666 1.00 92.81 343 PRO A O 1
ATOM 2743 N N . THR A 1 344 ? -22.230 7.017 -7.682 1.00 91.62 344 THR A N 1
ATOM 2744 C CA . THR A 1 344 ? -22.246 5.785 -8.482 1.00 91.62 344 THR A CA 1
ATOM 2745 C C . THR A 1 344 ? -21.382 5.973 -9.725 1.00 91.62 344 THR A C 1
ATOM 2747 O O . THR A 1 344 ? -21.813 6.564 -10.715 1.00 91.62 344 THR A O 1
ATOM 2750 N N . ILE A 1 345 ? -20.149 5.470 -9.675 1.00 91.88 345 ILE A N 1
ATOM 2751 C CA . ILE A 1 345 ? -19.198 5.501 -10.790 1.00 91.88 345 ILE A CA 1
ATOM 2752 C C . ILE A 1 345 ? -19.044 4.085 -11.347 1.00 91.88 345 ILE A C 1
ATOM 2754 O O . ILE A 1 345 ? -18.757 3.141 -10.614 1.00 91.88 345 ILE A O 1
ATOM 2758 N N . LEU A 1 346 ? -19.232 3.924 -12.658 1.00 90.38 346 LEU A N 1
ATOM 2759 C CA . LEU A 1 346 ? -18.971 2.649 -13.331 1.00 90.38 346 LEU A CA 1
ATOM 2760 C C . LEU A 1 346 ? -17.473 2.319 -13.277 1.00 90.38 346 LEU A C 1
ATOM 2762 O O . LEU A 1 346 ? -16.641 3.218 -13.367 1.00 90.38 346 LEU A O 1
ATOM 2766 N N . SER A 1 347 ? -17.114 1.036 -13.236 1.00 87.69 347 SER A N 1
ATOM 2767 C CA . SER A 1 347 ? -15.705 0.601 -13.233 1.00 87.69 347 SER A CA 1
ATOM 2768 C C . SER A 1 347 ? -14.914 1.076 -14.456 1.00 87.69 347 SER A C 1
ATOM 2770 O O . SER A 1 347 ? -13.710 1.295 -14.371 1.00 87.69 347 SER A O 1
ATOM 2772 N N . THR A 1 348 ? -15.589 1.273 -15.590 1.00 89.00 348 THR A N 1
ATOM 2773 C CA . THR A 1 348 ? -15.025 1.825 -16.832 1.00 89.00 348 THR A CA 1
ATOM 2774 C C . THR A 1 348 ? -15.179 3.346 -16.941 1.00 89.00 348 THR A C 1
ATOM 2776 O O . THR A 1 348 ? -14.863 3.936 -17.976 1.00 89.00 348 THR A O 1
ATOM 2779 N N . GLY A 1 349 ? -15.731 3.984 -15.910 1.00 90.69 349 GLY A N 1
ATOM 2780 C CA . GLY A 1 349 ? -16.114 5.385 -15.896 1.00 90.69 349 GLY A CA 1
ATOM 2781 C C . GLY A 1 349 ? -14.923 6.336 -15.824 1.00 90.69 349 GLY A C 1
ATOM 2782 O O . GLY A 1 349 ? -13.923 6.088 -15.150 1.00 90.69 349 GLY A O 1
ATOM 2783 N N . ARG A 1 350 ? -15.072 7.475 -16.499 1.00 93.06 350 ARG A N 1
ATOM 2784 C CA . ARG A 1 350 ? -14.215 8.654 -16.355 1.00 93.06 350 ARG A CA 1
ATOM 2785 C C . ARG A 1 350 ? -15.104 9.805 -15.922 1.00 93.06 350 ARG A C 1
ATOM 2787 O O . ARG A 1 350 ? -16.170 10.002 -16.509 1.00 93.06 350 ARG A O 1
ATOM 2794 N N . PHE A 1 351 ? -14.682 10.549 -14.915 1.00 94.94 351 PHE A N 1
ATOM 2795 C CA . PHE A 1 351 ? -15.456 11.666 -14.384 1.00 94.94 351 PHE A CA 1
ATOM 2796 C C . PHE A 1 351 ? -14.526 12.792 -13.944 1.00 94.94 351 PHE A C 1
ATOM 2798 O O . PHE A 1 351 ? -13.316 12.600 -13.839 1.00 94.94 351 PHE A O 1
ATOM 2805 N N . TYR A 1 352 ? -15.069 13.975 -13.709 1.00 95.00 352 TYR A N 1
ATOM 2806 C CA . TYR A 1 352 ? -14.331 15.069 -13.099 1.00 95.00 352 TYR A CA 1
ATOM 2807 C C . TYR A 1 352 ? -15.169 15.733 -12.023 1.00 95.00 352 TYR A C 1
ATOM 2809 O O . TYR A 1 352 ? -16.399 15.719 -12.081 1.00 95.00 352 TYR A O 1
ATOM 2817 N N . MET A 1 353 ? -14.478 16.305 -11.044 1.00 94.81 353 MET A N 1
ATOM 2818 C CA . MET A 1 353 ? -15.090 17.199 -10.074 1.00 94.81 353 MET A CA 1
ATOM 2819 C C . MET A 1 353 ? -14.777 18.647 -10.436 1.00 94.81 353 MET A C 1
ATOM 2821 O O . MET A 1 353 ? -13.681 18.943 -10.923 1.00 94.81 353 MET A O 1
ATOM 2825 N N . GLU A 1 354 ? -15.741 19.534 -10.218 1.00 93.81 354 GLU A N 1
ATOM 2826 C CA . GLU A 1 354 ? -15.635 20.958 -10.520 1.00 93.81 354 GLU A CA 1
ATOM 2827 C C . GLU A 1 354 ? -15.917 21.811 -9.276 1.00 93.81 354 GLU A C 1
ATOM 2829 O O . GLU A 1 354 ? -16.905 21.587 -8.572 1.00 93.81 354 GLU A O 1
ATOM 2834 N N . VAL A 1 355 ? -15.037 22.787 -9.024 1.00 89.12 355 VAL A N 1
ATOM 2835 C CA . VAL A 1 355 ? -15.181 23.845 -8.008 1.00 89.12 355 VAL A CA 1
ATOM 2836 C C . VAL A 1 355 ? -14.817 25.166 -8.665 1.00 89.12 355 VAL A C 1
ATOM 2838 O O . VAL A 1 355 ? -13.719 25.297 -9.200 1.00 89.12 355 VAL A O 1
ATOM 2841 N N . SER A 1 356 ? -15.712 26.156 -8.638 1.00 87.19 356 SER A N 1
ATOM 2842 C CA . SER A 1 356 ? -15.447 27.499 -9.188 1.00 87.19 356 SER A CA 1
ATOM 2843 C C . SER A 1 356 ? -14.871 27.472 -10.617 1.00 87.19 356 SER A C 1
ATOM 2845 O O . SER A 1 356 ? -13.902 28.168 -10.915 1.00 87.19 356 SER A O 1
ATOM 2847 N N . SER A 1 357 ? -15.430 26.624 -11.493 1.00 87.69 357 SER A N 1
ATOM 2848 C CA . SER A 1 357 ? -14.962 26.384 -12.876 1.00 87.69 357 SER A CA 1
ATOM 2849 C C . SER A 1 357 ? -13.579 25.723 -13.023 1.00 87.69 357 SER A C 1
ATOM 2851 O O . SER A 1 357 ? -13.112 25.507 -14.143 1.00 87.69 357 SER A O 1
ATOM 2853 N N . VAL A 1 358 ? -12.918 25.357 -11.924 1.00 92.69 358 VAL A N 1
ATOM 2854 C CA . VAL A 1 358 ? -11.699 24.542 -11.925 1.00 92.69 358 VAL A CA 1
ATOM 2855 C C . VAL A 1 358 ? -12.081 23.069 -11.912 1.00 92.69 358 VAL A C 1
ATOM 2857 O O . VAL A 1 358 ? -12.909 22.654 -11.107 1.00 92.69 358 VAL A O 1
ATOM 2860 N N . ARG A 1 359 ? -11.444 22.264 -12.770 1.00 94.19 359 ARG A N 1
ATOM 2861 C CA . ARG A 1 359 ? -11.739 20.833 -12.929 1.00 94.19 359 ARG A CA 1
ATOM 2862 C C . ARG A 1 359 ? -10.575 19.953 -12.496 1.00 94.19 359 ARG A C 1
ATOM 2864 O O . ARG A 1 359 ? -9.429 20.234 -12.845 1.00 94.19 359 ARG A O 1
ATOM 2871 N N . LEU A 1 360 ? -10.893 18.849 -11.826 1.00 94.69 360 LEU A N 1
ATOM 2872 C CA . LEU A 1 360 ? -9.966 17.750 -11.559 1.00 94.69 360 LEU A CA 1
ATOM 2873 C C . LEU A 1 360 ? -10.550 16.447 -12.104 1.00 94.69 360 LEU A C 1
ATOM 2875 O O . LEU A 1 360 ? -11.662 16.069 -11.744 1.00 94.69 360 LEU A O 1
ATOM 2879 N N . TYR A 1 361 ? -9.812 15.785 -12.994 1.00 94.31 361 TYR A N 1
ATOM 2880 C CA . TYR A 1 361 ? -10.278 14.619 -13.745 1.00 94.31 361 TYR A CA 1
ATOM 2881 C C . TYR A 1 361 ? -9.786 13.312 -13.127 1.00 94.31 361 TYR A C 1
ATOM 2883 O O . TYR A 1 361 ? -8.613 13.186 -12.773 1.00 94.31 361 TYR A O 1
ATOM 2891 N N . PHE A 1 362 ? -10.663 12.315 -13.107 1.00 94.69 362 PHE A N 1
ATOM 2892 C CA . PHE A 1 362 ? -10.454 10.995 -12.530 1.00 94.69 362 PHE A CA 1
ATOM 2893 C C . PHE A 1 362 ? -10.817 9.882 -13.510 1.00 94.69 362 PHE A C 1
ATOM 2895 O O . PHE A 1 362 ? -11.646 10.043 -14.415 1.00 94.69 362 PHE A O 1
ATOM 2902 N N . ALA A 1 363 ? -10.219 8.722 -13.276 1.00 93.44 363 ALA A N 1
ATOM 2903 C CA . ALA A 1 363 ? -10.491 7.498 -14.005 1.00 93.44 363 ALA A CA 1
ATOM 2904 C C . ALA A 1 363 ? -10.651 6.334 -13.015 1.00 93.44 363 ALA A C 1
ATOM 2906 O O . ALA A 1 363 ? -9.873 6.204 -12.069 1.00 93.44 363 ALA A O 1
ATOM 2907 N N . ALA A 1 364 ? -11.678 5.507 -13.220 1.00 93.88 364 ALA A N 1
ATOM 2908 C CA . ALA A 1 364 ? -11.873 4.268 -12.467 1.00 93.88 364 ALA A CA 1
ATOM 2909 C C . ALA A 1 364 ? -10.932 3.148 -12.958 1.00 93.88 364 ALA A C 1
ATOM 2911 O O . ALA A 1 364 ? -10.367 3.238 -14.048 1.00 93.88 364 ALA A O 1
ATOM 2912 N N . TYR A 1 365 ? -10.782 2.077 -12.178 1.00 91.56 365 TYR A N 1
ATOM 2913 C CA . TYR A 1 365 ? -9.757 1.041 -12.372 1.00 91.56 365 TYR A CA 1
ATOM 2914 C C . TYR A 1 365 ? -9.803 0.342 -13.738 1.00 91.56 365 TYR A C 1
ATOM 2916 O O . TYR A 1 365 ? -8.769 -0.076 -14.253 1.00 91.56 365 TYR A O 1
ATOM 2924 N N . ALA A 1 366 ? -10.985 0.216 -14.350 1.00 90.00 366 ALA A N 1
ATOM 2925 C CA . ALA A 1 366 ? -11.164 -0.378 -15.676 1.00 90.00 366 ALA A CA 1
ATOM 2926 C C . ALA A 1 366 ? -11.413 0.679 -16.764 1.00 90.00 366 ALA A C 1
ATOM 2928 O O . ALA A 1 366 ? -11.816 0.344 -17.882 1.00 90.00 366 ALA A O 1
ATOM 2929 N N . ALA A 1 367 ? -11.209 1.963 -16.456 1.00 92.38 367 ALA A N 1
ATOM 2930 C CA . ALA A 1 367 ? -11.333 3.035 -17.424 1.00 92.38 367 ALA A CA 1
ATOM 2931 C C . ALA A 1 367 ? -10.238 2.910 -18.480 1.00 92.38 367 ALA A C 1
ATOM 2933 O O . ALA A 1 367 ? -9.039 2.897 -18.190 1.00 92.38 367 ALA A O 1
ATOM 2934 N N . LYS A 1 368 ? -10.675 2.864 -19.732 1.00 91.06 368 LYS A N 1
ATOM 2935 C CA . LYS A 1 368 ? -9.807 2.786 -20.899 1.00 91.06 368 LYS A CA 1
ATOM 2936 C C . LYS A 1 368 ? -9.829 4.110 -21.657 1.00 91.06 368 LYS A C 1
ATOM 2938 O O . LYS A 1 368 ? -10.825 4.836 -21.636 1.00 91.06 368 LYS A O 1
ATOM 2943 N N . ALA A 1 369 ? -8.756 4.403 -22.386 1.00 90.19 369 ALA A N 1
ATOM 2944 C CA . ALA A 1 369 ? -8.726 5.504 -23.347 1.00 90.19 369 ALA A CA 1
ATOM 2945 C C . ALA A 1 369 ? -9.790 5.323 -24.440 1.00 90.19 369 ALA A C 1
ATOM 2947 O O . ALA A 1 369 ? -10.347 6.302 -24.933 1.00 90.19 369 ALA A O 1
ATOM 2948 N N . HIS A 1 370 ? -10.105 4.064 -24.756 1.00 85.00 370 HIS A N 1
ATOM 2949 C CA . HIS A 1 370 ? -11.104 3.663 -25.733 1.00 85.00 370 HIS A CA 1
ATOM 2950 C C . HIS A 1 370 ? -12.057 2.627 -25.121 1.00 85.00 370 HIS A C 1
ATOM 2952 O O . HIS A 1 370 ? -11.611 1.702 -24.449 1.00 85.00 370 HIS A O 1
ATOM 2958 N N . GLY A 1 371 ? -13.367 2.753 -25.362 1.00 76.56 371 GLY A N 1
ATOM 2959 C CA . GLY A 1 371 ? -14.380 1.864 -24.767 1.00 76.56 371 GLY A CA 1
ATOM 2960 C C . GLY A 1 371 ? -14.322 0.401 -25.232 1.00 76.56 371 GLY A C 1
ATOM 2961 O O . GLY A 1 371 ? -14.883 -0.473 -24.579 1.00 76.56 371 GLY A O 1
ATOM 2962 N N . THR A 1 372 ? -13.623 0.122 -26.331 1.00 84.00 372 THR A N 1
ATOM 2963 C CA . THR A 1 372 ? -13.374 -1.220 -26.869 1.00 84.00 372 THR A CA 1
ATOM 2964 C C . THR A 1 372 ? -11.905 -1.367 -27.241 1.00 84.00 372 THR A C 1
ATOM 2966 O O . THR A 1 372 ? -11.222 -0.366 -27.478 1.00 84.00 372 THR A O 1
ATOM 2969 N N . ASP A 1 373 ? -11.423 -2.610 -27.284 1.00 89.44 373 ASP A N 1
ATOM 2970 C CA . ASP A 1 373 ? -10.075 -2.899 -27.766 1.00 89.44 373 ASP A CA 1
ATOM 2971 C C . ASP A 1 373 ? -9.951 -2.443 -29.232 1.00 89.44 373 ASP A C 1
ATOM 2973 O O . ASP A 1 373 ? -10.863 -2.636 -30.042 1.00 89.44 373 ASP A O 1
ATOM 2977 N N . LYS A 1 374 ? -8.843 -1.776 -29.552 1.00 93.62 374 LYS A N 1
ATOM 2978 C CA . LYS A 1 374 ? -8.580 -1.159 -30.857 1.00 93.62 374 LYS A CA 1
ATOM 2979 C C . LYS A 1 374 ? -7.587 -1.983 -31.650 1.00 93.62 374 LYS A C 1
ATOM 2981 O O . LYS A 1 374 ? -6.716 -2.611 -31.065 1.00 93.62 374 LYS A O 1
ATOM 2986 N N . SER A 1 375 ? -7.711 -1.988 -32.972 1.00 92.06 375 SER A N 1
ATOM 2987 C CA . SER A 1 375 ? -6.741 -2.657 -33.840 1.00 92.06 375 SER A CA 1
ATOM 2988 C C . SER A 1 375 ? -5.394 -1.950 -33.766 1.00 92.06 375 SER A C 1
ATOM 2990 O O . SER A 1 375 ? -5.338 -0.725 -33.829 1.00 92.06 375 SER A O 1
ATOM 2992 N N . VAL A 1 376 ? -4.311 -2.711 -33.650 1.00 92.81 376 VAL A N 1
ATOM 2993 C CA . VAL A 1 376 ? -2.953 -2.168 -33.763 1.00 92.81 376 VAL A CA 1
ATOM 2994 C C . VAL A 1 376 ? -2.753 -1.591 -35.170 1.00 92.81 376 VAL A C 1
ATOM 2996 O O . VAL A 1 376 ? -3.286 -2.119 -36.147 1.00 92.81 376 VAL A O 1
ATOM 2999 N N . GLY A 1 377 ? -2.017 -0.480 -35.266 1.00 90.56 377 GLY A N 1
ATOM 3000 C CA . GLY A 1 377 ? -1.620 0.120 -36.538 1.00 90.56 377 GLY A CA 1
ATOM 3001 C C . GLY A 1 377 ? -0.616 -0.738 -37.319 1.00 90.56 377 GLY A C 1
ATOM 3002 O O . GLY A 1 377 ? -0.367 -1.899 -36.999 1.00 90.56 377 GLY A O 1
ATOM 3003 N N . ALA A 1 378 ? -0.015 -0.161 -38.360 1.00 89.81 378 ALA A N 1
ATOM 3004 C CA . ALA A 1 378 ? 0.973 -0.879 -39.157 1.00 89.81 378 ALA A CA 1
ATOM 3005 C C . ALA A 1 378 ? 2.225 -1.219 -38.329 1.00 89.81 378 ALA A C 1
ATOM 3007 O O . ALA A 1 378 ? 2.588 -0.509 -37.387 1.00 89.81 378 ALA A O 1
ATOM 3008 N N . ALA A 1 379 ? 2.914 -2.294 -38.722 1.00 91.00 379 ALA A N 1
ATOM 3009 C CA . ALA A 1 379 ? 4.205 -2.658 -38.153 1.00 91.00 379 ALA A CA 1
ATOM 3010 C C . ALA A 1 379 ? 5.160 -1.457 -38.164 1.00 91.00 379 ALA A C 1
ATOM 3012 O O . ALA A 1 379 ? 5.426 -0.876 -39.222 1.00 91.00 379 ALA A O 1
ATOM 3013 N N . LEU A 1 380 ? 5.756 -1.133 -37.016 1.00 94.62 380 LEU A N 1
ATOM 3014 C CA . LEU A 1 380 ? 6.837 -0.150 -36.948 1.00 94.62 380 LEU A CA 1
ATOM 3015 C C . LEU A 1 380 ? 8.144 -0.780 -37.437 1.00 94.62 380 LEU A C 1
ATOM 3017 O O . LEU A 1 380 ? 9.052 -1.069 -36.660 1.00 94.62 380 LEU A O 1
ATOM 3021 N N . SER A 1 381 ? 8.217 -1.018 -38.744 1.00 93.06 381 SER A N 1
ATOM 3022 C CA . SER A 1 381 ? 9.356 -1.644 -39.405 1.00 93.06 381 SER A CA 1
ATOM 3023 C C . SER A 1 381 ? 9.697 -0.963 -40.727 1.00 93.06 381 SER A C 1
ATOM 3025 O O . SER A 1 381 ? 8.856 -0.320 -41.353 1.00 93.06 381 SER A O 1
ATOM 3027 N N . THR A 1 382 ? 10.952 -1.084 -41.148 1.00 94.50 382 THR A N 1
ATOM 3028 C CA . THR A 1 382 ? 11.436 -0.542 -42.420 1.00 94.50 382 THR A CA 1
ATOM 3029 C C . THR A 1 382 ? 12.589 -1.373 -42.963 1.00 94.50 382 THR A C 1
ATOM 3031 O O . THR A 1 382 ? 13.408 -1.903 -42.208 1.00 94.50 382 THR A O 1
ATOM 3034 N N . THR A 1 383 ? 12.689 -1.457 -44.287 1.00 93.00 383 THR A N 1
ATOM 3035 C CA . THR A 1 383 ? 13.860 -2.026 -44.960 1.00 93.00 383 THR A CA 1
ATOM 3036 C C . THR A 1 383 ? 15.071 -1.114 -44.772 1.00 93.00 383 THR A C 1
ATOM 3038 O O . THR A 1 383 ? 14.945 0.111 -44.699 1.00 93.00 383 THR A O 1
ATOM 3041 N N . ILE A 1 384 ? 16.250 -1.722 -44.685 1.00 93.62 384 ILE A N 1
ATOM 3042 C CA . ILE A 1 384 ? 17.522 -1.014 -44.541 1.00 93.62 384 ILE A CA 1
ATOM 3043 C C . ILE A 1 384 ? 18.031 -0.555 -45.910 1.00 93.62 384 ILE A C 1
ATOM 3045 O O . ILE A 1 384 ? 18.152 -1.367 -46.827 1.00 93.62 384 ILE A O 1
ATOM 3049 N N . SER A 1 385 ? 18.400 0.722 -46.023 1.00 92.38 385 SER A N 1
ATOM 3050 C CA . SER A 1 385 ? 18.942 1.329 -47.246 1.00 92.38 385 SER A CA 1
ATOM 3051 C C . SER A 1 385 ? 20.471 1.389 -47.283 1.00 92.38 385 SER A C 1
ATOM 3053 O O . SER A 1 385 ? 21.046 1.519 -48.358 1.00 92.38 385 SER A O 1
ATOM 3055 N N . GLY A 1 386 ? 21.144 1.310 -46.132 1.00 92.31 386 GLY A N 1
ATOM 3056 C CA . GLY A 1 386 ? 22.606 1.363 -46.042 1.00 92.31 386 GLY A CA 1
ATOM 3057 C C . GLY A 1 386 ? 23.127 0.760 -44.740 1.00 92.31 386 GLY A C 1
ATOM 3058 O O . GLY A 1 386 ? 22.423 0.771 -43.730 1.00 92.31 386 GLY A O 1
ATOM 3059 N N . ARG A 1 387 ? 24.348 0.215 -44.769 1.00 91.38 387 ARG A N 1
ATOM 3060 C CA . ARG A 1 387 ? 25.022 -0.383 -43.609 1.00 91.38 387 ARG A CA 1
ATOM 3061 C C . ARG A 1 387 ? 26.454 0.113 -43.505 1.00 91.38 387 ARG A C 1
ATOM 3063 O O . ARG A 1 387 ? 27.120 0.278 -44.523 1.00 91.38 387 ARG A O 1
ATOM 3070 N N . GLY A 1 388 ? 26.917 0.297 -42.280 1.00 88.19 388 GLY A N 1
ATOM 3071 C CA . GLY A 1 388 ? 28.288 0.676 -41.974 1.00 88.19 388 GLY A CA 1
ATOM 3072 C C . GLY A 1 388 ? 28.739 0.120 -40.628 1.00 88.19 388 GLY A C 1
ATOM 3073 O O . GLY A 1 388 ? 28.060 -0.704 -40.007 1.00 88.19 388 GLY A O 1
ATOM 3074 N N . ALA A 1 389 ? 29.898 0.585 -40.171 1.00 86.94 389 ALA A N 1
ATOM 3075 C CA . ALA A 1 389 ? 30.383 0.305 -38.825 1.00 86.94 389 ALA A CA 1
ATOM 3076 C C . ALA A 1 389 ? 29.421 0.928 -37.802 1.00 86.94 389 ALA A C 1
ATOM 3078 O O . ALA A 1 389 ? 29.252 2.144 -37.786 1.00 86.94 389 ALA A O 1
ATOM 3079 N N . GLN A 1 390 ? 28.756 0.091 -36.998 1.00 83.12 390 GLN A N 1
ATOM 3080 C CA . GLN A 1 390 ? 27.768 0.494 -35.982 1.00 83.12 390 GLN A CA 1
ATOM 3081 C C . GLN A 1 390 ? 26.669 1.438 -36.509 1.00 83.12 390 GLN A C 1
ATOM 3083 O O . GLN A 1 390 ? 26.086 2.222 -35.759 1.00 83.12 390 GLN A O 1
ATOM 3088 N N . GLN A 1 391 ? 26.391 1.382 -37.814 1.00 89.50 391 GLN A N 1
ATOM 3089 C CA . GLN A 1 391 ? 25.488 2.304 -38.495 1.00 89.50 391 GLN A CA 1
ATOM 3090 C C . GLN A 1 391 ? 24.527 1.566 -39.419 1.00 89.50 391 GLN A C 1
ATOM 3092 O O . GLN A 1 391 ? 24.930 0.696 -40.197 1.00 89.50 391 GLN A O 1
ATOM 3097 N N . ILE A 1 392 ? 23.255 1.959 -39.362 1.00 91.88 392 ILE A N 1
ATOM 3098 C CA . ILE A 1 392 ? 22.200 1.490 -40.264 1.00 91.88 392 ILE A CA 1
ATOM 3099 C C . ILE A 1 392 ? 21.392 2.693 -40.759 1.00 91.88 392 ILE A C 1
ATOM 3101 O O . ILE A 1 392 ? 20.870 3.462 -39.956 1.00 91.88 392 ILE A O 1
ATOM 3105 N N . SER A 1 393 ? 21.244 2.833 -42.077 1.00 94.38 393 SER A N 1
ATOM 3106 C CA . SER A 1 393 ? 20.429 3.879 -42.713 1.00 94.38 393 SER A CA 1
ATOM 3107 C C . SER A 1 393 ? 19.086 3.327 -43.208 1.00 94.38 393 SER A C 1
ATOM 3109 O O . SER A 1 393 ? 19.020 2.194 -43.691 1.00 94.38 393 SER A O 1
ATOM 3111 N N . ILE A 1 394 ? 18.019 4.128 -43.104 1.00 93.12 394 ILE A N 1
ATOM 3112 C CA . ILE A 1 394 ? 16.615 3.728 -43.342 1.00 93.12 394 ILE A CA 1
ATOM 3113 C C . ILE A 1 394 ? 15.819 4.775 -44.152 1.00 93.12 394 ILE A C 1
ATOM 3115 O O . ILE A 1 394 ? 14.811 5.324 -43.704 1.00 93.12 394 ILE A O 1
ATOM 3119 N N . SER A 1 395 ? 16.269 5.095 -45.365 1.00 82.38 395 SER A N 1
ATOM 3120 C CA . SER A 1 395 ? 15.735 6.225 -46.149 1.00 82.38 395 SER A CA 1
ATOM 3121 C C . SER A 1 395 ? 14.251 6.124 -46.557 1.00 82.38 395 SER A C 1
ATOM 3123 O O . SER A 1 395 ? 13.613 7.162 -46.738 1.00 82.38 395 SER A O 1
ATOM 3125 N N . SER A 1 396 ? 13.674 4.921 -46.652 1.00 85.44 396 SER A N 1
ATOM 3126 C CA . SER A 1 396 ? 12.275 4.674 -47.052 1.00 85.44 396 SER A CA 1
ATOM 3127 C C . SER A 1 396 ? 11.291 4.475 -45.885 1.00 85.44 396 SER A C 1
ATOM 3129 O O . SER A 1 396 ? 10.153 4.062 -46.105 1.00 85.44 396 SER A O 1
ATOM 3131 N N . ALA A 1 397 ? 11.695 4.776 -44.647 1.00 90.19 397 ALA A N 1
ATOM 3132 C CA . ALA A 1 397 ? 10.849 4.585 -43.469 1.00 90.19 397 ALA A CA 1
ATOM 3133 C C . ALA A 1 397 ? 9.613 5.508 -43.452 1.00 90.19 397 ALA A C 1
ATOM 3135 O O . ALA A 1 397 ? 9.692 6.688 -43.819 1.00 90.19 397 ALA A O 1
ATOM 3136 N N . SER A 1 398 ? 8.483 4.992 -42.956 1.00 93.88 398 SER A N 1
ATOM 3137 C CA . SER A 1 398 ? 7.265 5.782 -42.729 1.00 93.88 398 SER A CA 1
ATOM 3138 C C . SER A 1 398 ? 7.471 6.841 -41.636 1.00 93.88 398 SER A C 1
ATOM 3140 O O . SER A 1 398 ? 8.347 6.705 -40.778 1.00 93.88 398 SER A O 1
ATOM 3142 N N . ASN A 1 399 ? 6.639 7.889 -41.617 1.00 94.44 399 ASN A N 1
ATOM 3143 C CA . ASN A 1 399 ? 6.712 8.921 -40.572 1.00 94.44 399 ASN A CA 1
ATOM 3144 C C . ASN A 1 399 ? 6.507 8.342 -39.164 1.00 94.44 399 ASN A C 1
ATOM 3146 O O . ASN A 1 399 ? 7.165 8.787 -38.230 1.00 94.44 399 ASN A O 1
ATOM 3150 N N . ALA A 1 400 ? 5.675 7.306 -39.026 1.00 94.88 400 ALA A N 1
ATOM 3151 C CA . ALA A 1 400 ? 5.475 6.597 -37.765 1.00 94.88 400 ALA A CA 1
ATOM 3152 C C . ALA A 1 400 ? 6.763 5.915 -37.275 1.00 94.88 400 ALA A C 1
ATOM 3154 O O . ALA A 1 400 ? 7.128 6.069 -36.113 1.00 94.88 400 ALA A O 1
ATOM 3155 N N . VAL A 1 401 ? 7.502 5.234 -38.161 1.00 95.94 401 VAL A N 1
ATOM 3156 C CA . VAL A 1 401 ? 8.799 4.623 -37.814 1.00 95.94 401 VAL A CA 1
ATOM 3157 C C . VAL A 1 401 ? 9.812 5.696 -37.418 1.00 95.94 401 VAL A C 1
ATOM 3159 O O . VAL A 1 401 ? 10.459 5.575 -36.383 1.00 95.94 401 VAL A O 1
ATOM 3162 N N . LYS A 1 402 ? 9.917 6.776 -38.201 1.00 95.44 402 LYS A N 1
ATOM 3163 C CA . LYS A 1 402 ? 10.839 7.886 -37.907 1.00 95.44 402 LYS A CA 1
ATOM 3164 C C . LYS A 1 402 ? 10.519 8.556 -36.569 1.00 95.44 402 LYS A C 1
ATOM 3166 O O . LYS A 1 402 ? 11.438 8.852 -35.815 1.00 95.44 402 LYS A O 1
ATOM 3171 N N . ALA A 1 403 ? 9.236 8.769 -36.276 1.00 95.44 403 ALA A N 1
ATOM 3172 C CA . ALA A 1 403 ? 8.784 9.331 -35.010 1.00 95.44 403 ALA A CA 1
ATOM 3173 C C . ALA A 1 403 ? 9.100 8.392 -33.841 1.00 95.44 403 ALA A C 1
ATOM 3175 O O . ALA A 1 403 ? 9.651 8.840 -32.844 1.00 95.44 403 ALA A O 1
ATOM 3176 N N . ALA A 1 404 ? 8.834 7.091 -33.982 1.00 96.00 404 ALA A N 1
ATOM 3177 C CA . ALA A 1 404 ? 9.099 6.115 -32.931 1.00 96.00 404 ALA A CA 1
ATOM 3178 C C . ALA A 1 404 ? 10.597 5.985 -32.602 1.00 96.00 404 ALA A C 1
ATOM 3180 O O . ALA A 1 404 ? 10.953 5.864 -31.436 1.00 96.00 404 ALA A O 1
ATOM 3181 N N . LEU A 1 405 ? 11.478 6.065 -33.604 1.00 95.19 405 LEU A N 1
ATOM 3182 C CA . LEU A 1 405 ? 12.936 6.048 -33.411 1.00 95.19 405 LEU A CA 1
ATOM 3183 C C . LEU A 1 405 ? 13.492 7.328 -32.772 1.00 95.19 405 LEU A C 1
ATOM 3185 O O . LEU A 1 405 ? 14.597 7.303 -32.239 1.00 95.19 405 LEU A O 1
ATOM 3189 N N . ALA A 1 406 ? 12.757 8.440 -32.861 1.00 94.38 406 ALA A N 1
ATOM 3190 C CA . ALA A 1 406 ? 13.136 9.719 -32.265 1.00 94.38 406 ALA A CA 1
ATOM 3191 C C . ALA A 1 406 ? 12.653 9.880 -30.811 1.00 94.38 406 ALA A C 1
ATOM 3193 O O . ALA A 1 406 ? 13.097 10.805 -30.133 1.00 94.38 406 ALA A O 1
ATOM 3194 N N . LEU A 1 407 ? 11.746 9.015 -30.340 1.00 93.88 407 LEU A N 1
ATOM 3195 C CA . LEU A 1 407 ? 11.256 9.034 -28.961 1.00 93.88 407 LEU A CA 1
ATOM 3196 C C . LEU A 1 407 ? 12.331 8.559 -27.978 1.00 93.88 407 LEU A C 1
ATOM 3198 O O . LEU A 1 407 ? 13.185 7.726 -28.298 1.00 93.88 407 LEU A O 1
ATOM 3202 N N . SER A 1 408 ? 12.265 9.074 -26.750 1.00 86.81 408 SER A N 1
ATOM 3203 C CA . SER A 1 408 ? 13.204 8.683 -25.701 1.00 86.81 408 SER A CA 1
ATOM 3204 C C . SER A 1 408 ? 13.007 7.216 -25.313 1.00 86.81 408 SER A C 1
ATOM 3206 O O . SER A 1 408 ? 11.883 6.730 -25.187 1.00 86.81 408 SER A O 1
ATOM 3208 N N . GLY A 1 409 ? 14.110 6.491 -25.114 1.00 84.12 409 GLY A N 1
ATOM 3209 C CA . GLY A 1 409 ? 14.070 5.078 -24.728 1.00 84.12 409 GLY A CA 1
ATOM 3210 C C . GLY A 1 409 ? 13.669 4.120 -25.854 1.00 84.12 409 GLY A C 1
ATOM 3211 O O . GLY A 1 409 ? 13.396 2.951 -25.577 1.00 84.12 409 GLY A O 1
ATOM 3212 N N . ALA A 1 410 ? 13.640 4.574 -27.111 1.00 91.12 410 ALA A N 1
ATOM 3213 C CA . ALA A 1 410 ? 13.428 3.696 -28.253 1.00 91.12 410 ALA A CA 1
ATOM 3214 C C . ALA A 1 410 ? 14.493 2.586 -28.309 1.00 91.12 410 ALA A C 1
ATOM 3216 O O . ALA A 1 410 ? 15.686 2.801 -28.090 1.00 91.12 410 ALA A O 1
ATOM 3217 N N . SER A 1 411 ? 14.044 1.377 -28.623 1.00 89.75 411 SER A N 1
ATOM 3218 C CA . SER A 1 411 ? 14.887 0.214 -28.880 1.00 89.75 411 SER A CA 1
ATOM 3219 C C . SER A 1 411 ? 14.501 -0.400 -30.215 1.00 89.75 411 SER A C 1
ATOM 3221 O O . SER A 1 411 ? 13.351 -0.305 -30.654 1.00 89.75 411 SER A O 1
ATOM 3223 N N . VAL A 1 412 ? 15.461 -1.030 -30.878 1.00 90.94 412 VAL A N 1
ATOM 3224 C CA . VAL A 1 412 ? 15.251 -1.670 -32.171 1.00 90.94 412 VAL A CA 1
ATOM 3225 C C . VAL A 1 412 ? 15.644 -3.135 -32.146 1.00 90.94 412 VAL A C 1
ATOM 3227 O O . VAL A 1 412 ? 16.508 -3.579 -31.394 1.00 90.94 412 VAL A O 1
ATOM 3230 N N . LYS A 1 413 ? 14.993 -3.886 -33.020 1.00 88.44 413 LYS A N 1
ATOM 3231 C CA . LYS A 1 413 ? 15.272 -5.275 -33.349 1.00 88.44 413 LYS A CA 1
ATOM 3232 C C . LYS A 1 413 ? 15.654 -5.327 -34.815 1.00 88.44 413 LYS A C 1
ATOM 3234 O O . LYS A 1 413 ? 15.171 -4.534 -35.624 1.00 88.44 413 LYS A O 1
ATOM 3239 N N . LEU A 1 414 ? 16.522 -6.262 -35.152 1.00 85.69 414 LEU A N 1
ATOM 3240 C CA . LEU A 1 414 ? 17.030 -6.425 -36.502 1.00 85.69 414 LEU A CA 1
ATOM 3241 C C . LEU A 1 414 ? 16.625 -7.800 -37.020 1.00 85.69 414 LEU A C 1
ATOM 3243 O O . LEU A 1 414 ? 16.650 -8.781 -36.281 1.00 85.69 414 LEU A O 1
ATOM 3247 N N . THR A 1 415 ? 16.262 -7.888 -38.292 1.00 86.69 415 THR A N 1
ATOM 3248 C CA . THR A 1 415 ? 15.995 -9.174 -38.949 1.00 86.69 415 THR A CA 1
ATOM 3249 C C . THR A 1 415 ? 17.166 -9.551 -39.843 1.00 86.69 415 THR A C 1
ATOM 3251 O O . THR A 1 415 ? 17.831 -8.679 -40.401 1.00 86.69 415 THR A O 1
ATOM 3254 N N . SER A 1 416 ? 17.430 -10.850 -39.981 1.00 83.31 416 SER A N 1
ATOM 3255 C CA . SER A 1 416 ? 18.520 -11.373 -40.804 1.00 83.31 416 SER A CA 1
ATOM 3256 C C . SER A 1 416 ? 18.004 -12.413 -41.790 1.00 83.31 416 SER A C 1
ATOM 3258 O O . SER A 1 416 ? 17.219 -13.281 -41.427 1.00 83.31 416 SER A O 1
ATOM 3260 N N . SER A 1 417 ? 18.493 -12.344 -43.025 1.00 84.88 417 SER A N 1
ATOM 3261 C CA . SER A 1 417 ? 18.273 -13.327 -44.092 1.00 84.88 417 SER A CA 1
ATOM 3262 C C . SER A 1 417 ? 19.004 -14.654 -43.858 1.00 84.88 417 SER A C 1
ATOM 3264 O O . SER A 1 417 ? 18.667 -15.651 -44.490 1.00 84.88 417 SER A O 1
ATOM 3266 N N . LYS A 1 418 ? 19.990 -14.688 -42.947 1.00 78.25 418 LYS A N 1
ATOM 3267 C CA . LYS A 1 418 ? 20.745 -15.903 -42.589 1.00 78.25 418 LYS A CA 1
ATOM 3268 C C . LYS A 1 418 ? 20.296 -16.548 -41.279 1.00 78.25 418 LYS A C 1
ATOM 3270 O O . LYS A 1 418 ? 20.513 -17.742 -41.092 1.00 78.25 418 LYS A O 1
ATOM 3275 N N . ASN A 1 419 ? 19.706 -15.774 -40.366 1.00 75.25 419 ASN A N 1
ATOM 3276 C CA . ASN A 1 419 ? 19.291 -16.260 -39.051 1.00 75.25 419 ASN A CA 1
ATOM 3277 C C . ASN A 1 419 ? 18.026 -15.547 -38.561 1.00 75.25 419 ASN A C 1
ATOM 3279 O O . ASN A 1 419 ? 18.075 -14.420 -38.065 1.00 75.25 419 ASN A O 1
ATOM 3283 N N . ASN A 1 420 ? 16.895 -16.246 -38.624 1.00 73.69 420 ASN A N 1
ATOM 3284 C CA . ASN A 1 420 ? 15.606 -15.702 -38.200 1.00 73.69 420 ASN A CA 1
ATOM 3285 C C . ASN A 1 420 ? 15.535 -15.418 -36.691 1.00 73.69 420 ASN A C 1
ATOM 3287 O O . ASN A 1 420 ? 14.746 -14.574 -36.275 1.00 73.69 420 ASN A O 1
ATOM 3291 N N . SER A 1 421 ? 16.389 -16.041 -35.871 1.00 73.19 421 SER A N 1
ATOM 3292 C CA . SER A 1 421 ? 16.425 -15.800 -34.420 1.00 73.19 421 SER A CA 1
ATOM 3293 C C . SER A 1 421 ? 16.923 -14.392 -34.066 1.00 73.19 421 SER A C 1
ATOM 3295 O O . SER A 1 421 ? 16.775 -13.951 -32.926 1.00 73.19 421 SER A O 1
ATOM 3297 N N . PHE A 1 422 ? 17.484 -13.658 -35.035 1.00 74.88 422 PHE A N 1
ATOM 3298 C CA . PHE A 1 422 ? 18.019 -12.313 -34.824 1.00 74.88 422 PHE A CA 1
ATOM 3299 C C . PHE A 1 422 ? 16.952 -11.297 -34.389 1.00 74.88 422 PHE A C 1
ATOM 3301 O O . PHE A 1 422 ? 17.256 -10.370 -33.642 1.00 74.88 422 PHE A O 1
ATOM 3308 N N . ILE A 1 423 ? 15.681 -11.537 -34.734 1.00 78.31 423 ILE A N 1
ATOM 3309 C CA . ILE A 1 423 ? 14.546 -10.705 -34.305 1.00 78.31 423 ILE A CA 1
ATOM 3310 C C . ILE A 1 423 ? 14.361 -10.678 -32.776 1.00 78.31 423 ILE A C 1
ATOM 3312 O O . ILE A 1 423 ? 13.769 -9.751 -32.214 1.00 78.31 423 ILE A O 1
ATOM 3316 N N . HIS A 1 424 ? 14.887 -11.674 -32.061 1.00 77.50 424 HIS A N 1
ATOM 3317 C CA . HIS A 1 424 ? 14.816 -11.703 -30.605 1.00 77.50 424 HIS A CA 1
ATOM 3318 C C . HIS A 1 424 ? 15.845 -10.769 -29.953 1.00 77.50 424 HIS A C 1
ATOM 3320 O O . HIS A 1 424 ? 15.593 -10.314 -28.834 1.00 77.50 424 HIS A O 1
ATOM 3326 N N . ALA A 1 425 ? 16.931 -10.407 -30.652 1.00 76.25 425 ALA A N 1
ATOM 3327 C CA . ALA A 1 425 ? 17.914 -9.446 -30.157 1.00 76.25 425 ALA A CA 1
ATOM 3328 C C . ALA A 1 425 ? 17.267 -8.072 -29.933 1.00 76.25 425 ALA A C 1
ATOM 3330 O O . ALA A 1 425 ? 16.260 -7.734 -30.560 1.00 76.25 425 ALA A O 1
ATOM 3331 N N . ASN A 1 426 ? 17.817 -7.295 -29.006 1.00 80.88 426 ASN A N 1
ATOM 3332 C CA . ASN A 1 426 ? 17.344 -5.945 -28.714 1.00 80.88 426 ASN A CA 1
ATOM 3333 C C . ASN A 1 426 ? 18.530 -4.990 -28.652 1.00 80.88 426 ASN A C 1
ATOM 3335 O O . ASN A 1 426 ? 19.507 -5.290 -27.973 1.00 80.88 426 ASN A O 1
ATOM 3339 N N . PHE A 1 427 ? 18.425 -3.861 -29.341 1.00 81.69 427 PHE A N 1
ATOM 3340 C CA . PHE A 1 427 ? 19.440 -2.819 -29.380 1.00 81.69 427 PHE A CA 1
ATOM 3341 C C . PHE A 1 427 ? 18.826 -1.522 -28.863 1.00 81.69 427 PHE A C 1
ATOM 3343 O O . PHE A 1 427 ? 17.870 -1.010 -29.446 1.00 81.69 427 PHE A O 1
ATOM 3350 N N . SER A 1 428 ? 19.359 -0.995 -27.769 1.00 80.56 428 SER A N 1
ATOM 3351 C CA . SER A 1 428 ? 19.006 0.322 -27.234 1.00 80.56 428 SER A CA 1
ATOM 3352 C C . SER A 1 428 ? 20.229 1.247 -27.278 1.00 80.56 428 SER A C 1
ATOM 3354 O O . SER A 1 428 ? 21.293 0.830 -27.730 1.00 80.56 428 SER A O 1
ATOM 3356 N N . GLY A 1 429 ? 20.072 2.521 -26.901 1.00 75.25 429 GLY A N 1
ATOM 3357 C CA . GLY A 1 429 ? 21.221 3.426 -26.751 1.00 75.25 429 GLY A CA 1
ATOM 3358 C C . GLY A 1 429 ? 21.769 4.072 -28.029 1.00 75.25 429 GLY A C 1
ATOM 3359 O O . GLY A 1 429 ? 22.663 4.914 -27.978 1.00 75.25 429 GLY A O 1
ATOM 3360 N N . PHE A 1 430 ? 21.213 3.723 -29.190 1.00 84.19 430 PHE A N 1
ATOM 3361 C CA . PHE A 1 430 ? 21.572 4.349 -30.459 1.00 84.19 430 PHE A CA 1
ATOM 3362 C C . PHE A 1 430 ? 21.145 5.825 -30.507 1.00 84.19 430 PHE A C 1
ATOM 3364 O O . PHE A 1 430 ? 20.161 6.234 -29.888 1.00 84.19 430 PHE A O 1
ATOM 3371 N N . THR A 1 431 ? 21.821 6.607 -31.348 1.00 88.56 431 THR A N 1
ATOM 3372 C CA . THR A 1 431 ? 21.382 7.963 -31.703 1.00 88.56 431 THR A CA 1
ATOM 3373 C C . THR A 1 431 ? 20.736 7.943 -33.078 1.00 88.56 431 THR A C 1
ATOM 3375 O O . THR A 1 431 ? 21.365 7.542 -34.060 1.00 88.56 431 THR A O 1
ATOM 3378 N N . TYR A 1 432 ? 19.494 8.413 -33.173 1.00 92.00 432 TYR A N 1
ATOM 3379 C CA . TYR A 1 432 ? 18.788 8.533 -34.443 1.00 92.00 432 TYR A CA 1
ATOM 3380 C C . TYR A 1 432 ? 18.881 9.956 -35.003 1.00 92.00 432 TYR A C 1
ATOM 3382 O O . TYR A 1 432 ? 18.376 10.908 -34.412 1.00 92.00 432 TYR A O 1
ATOM 3390 N N . SER A 1 433 ? 19.526 10.109 -36.159 1.00 91.88 433 SER A N 1
ATOM 3391 C CA . SER A 1 433 ? 19.632 11.390 -36.865 1.00 91.88 433 SER A CA 1
ATOM 3392 C C . SER A 1 433 ? 19.781 11.173 -38.370 1.00 91.88 433 SER A C 1
ATOM 3394 O O . SER A 1 433 ? 20.357 10.182 -38.813 1.00 91.88 433 SER A O 1
ATOM 3396 N N . SER A 1 434 ? 19.227 12.076 -39.185 1.00 91.19 434 SER A N 1
ATOM 3397 C CA . SER A 1 434 ? 19.340 12.030 -40.657 1.00 91.19 434 SER A CA 1
ATOM 3398 C C . SER A 1 434 ? 18.998 10.659 -41.277 1.00 91.19 434 SER A C 1
ATOM 3400 O O . SER A 1 434 ? 19.705 10.167 -42.155 1.00 91.19 434 SER A O 1
ATOM 3402 N N . ASN A 1 435 ? 17.917 10.022 -40.805 1.00 93.19 435 ASN A N 1
ATOM 3403 C CA . ASN A 1 435 ? 17.489 8.666 -41.196 1.00 93.19 435 ASN A CA 1
ATOM 3404 C C . ASN A 1 435 ? 18.552 7.572 -40.970 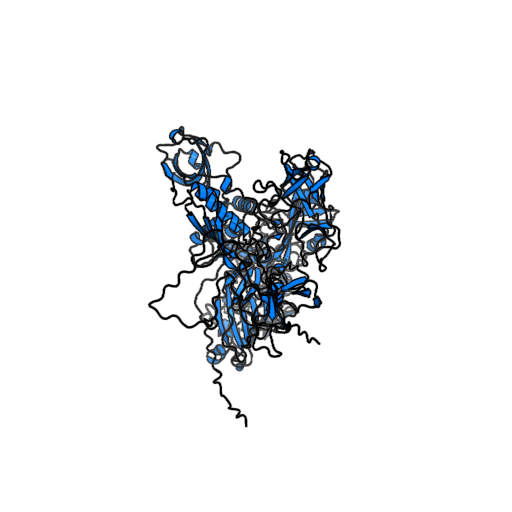1.00 93.19 435 ASN A C 1
ATOM 3406 O O . ASN A 1 435 ? 18.559 6.562 -41.675 1.00 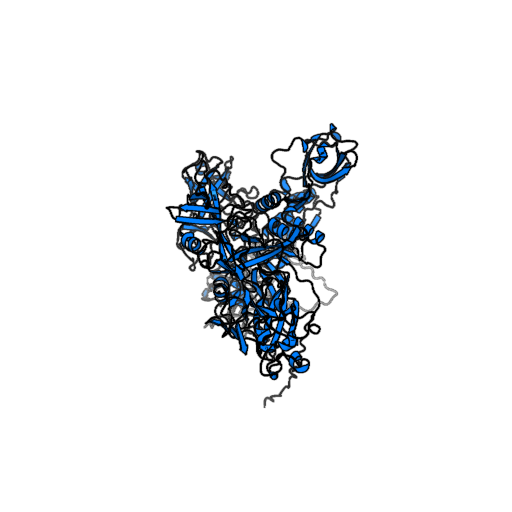93.19 435 ASN A O 1
ATOM 3410 N N . THR A 1 436 ? 19.455 7.771 -40.011 1.00 93.38 436 THR A N 1
ATOM 3411 C CA . THR A 1 436 ? 20.526 6.834 -39.670 1.00 93.38 436 THR A CA 1
ATOM 3412 C C . THR A 1 436 ? 20.525 6.562 -38.169 1.00 93.38 436 THR A C 1
ATOM 3414 O O . THR A 1 436 ? 20.461 7.478 -37.350 1.00 93.38 436 THR A O 1
ATOM 3417 N N . LEU A 1 437 ? 20.578 5.280 -37.820 1.00 91.88 437 LEU A N 1
ATOM 3418 C CA . LEU A 1 437 ? 20.828 4.780 -36.475 1.00 91.88 437 LEU A CA 1
ATOM 3419 C C . LEU A 1 437 ? 22.342 4.707 -36.302 1.00 91.88 437 LEU A C 1
ATOM 3421 O O . LEU A 1 437 ? 22.997 3.915 -36.979 1.00 91.88 437 LEU A O 1
ATOM 3425 N N . ASN A 1 438 ? 22.887 5.558 -35.441 1.00 88.75 438 ASN A N 1
ATOM 3426 C CA . ASN A 1 438 ? 24.307 5.610 -35.111 1.00 88.75 438 ASN A CA 1
ATOM 3427 C C . ASN A 1 438 ? 24.561 4.913 -33.776 1.00 88.75 438 ASN A C 1
ATOM 3429 O O . ASN A 1 438 ? 23.686 4.919 -32.911 1.00 88.75 438 ASN A O 1
ATOM 3433 N N . ASN A 1 439 ? 25.767 4.370 -33.597 1.00 81.44 439 ASN A N 1
ATOM 3434 C CA . ASN A 1 439 ? 26.158 3.609 -32.404 1.00 81.44 439 ASN A CA 1
ATOM 3435 C C . ASN A 1 439 ? 25.256 2.383 -32.168 1.00 81.44 439 ASN A C 1
ATOM 3437 O O . ASN A 1 439 ? 24.965 2.009 -31.036 1.00 81.44 439 ASN A O 1
ATOM 3441 N N . LEU A 1 440 ? 24.759 1.774 -33.248 1.00 81.69 440 LEU A N 1
ATOM 3442 C CA . LEU A 1 440 ? 23.876 0.620 -33.172 1.00 81.69 440 LEU A CA 1
ATOM 3443 C C . LEU A 1 440 ? 24.699 -0.671 -33.089 1.00 81.69 440 LEU A C 1
ATOM 3445 O O . LEU A 1 440 ? 25.184 -1.175 -34.107 1.00 81.69 440 LEU A O 1
ATOM 3449 N N . GLY A 1 441 ? 24.806 -1.209 -31.873 1.00 73.12 441 GLY A N 1
ATOM 3450 C CA . GLY A 1 441 ? 25.634 -2.372 -31.556 1.00 73.12 441 GLY A CA 1
ATOM 3451 C C . GLY A 1 441 ? 27.103 -2.007 -31.317 1.00 73.12 441 GLY A C 1
ATOM 3452 O O . GLY A 1 441 ? 27.550 -0.901 -31.608 1.00 73.12 441 GLY A O 1
ATOM 3453 N N . SER A 1 442 ? 27.870 -2.964 -30.795 1.00 67.88 442 SER A N 1
ATOM 3454 C CA . SER A 1 442 ? 29.281 -2.782 -30.443 1.00 67.88 442 SER A CA 1
ATOM 3455 C C . SER A 1 442 ? 30.198 -3.566 -31.375 1.00 67.88 442 SER A C 1
ATOM 3457 O O . SER A 1 442 ? 29.929 -4.727 -31.665 1.00 67.88 442 SER A O 1
ATOM 3459 N N . ASN A 1 443 ? 31.299 -2.939 -31.815 1.00 67.56 443 ASN A N 1
ATOM 3460 C CA . ASN A 1 443 ? 32.357 -3.554 -32.639 1.00 67.56 443 ASN A CA 1
ATOM 3461 C C . ASN A 1 443 ? 31.832 -4.392 -33.816 1.00 67.56 443 ASN A C 1
ATOM 3463 O O . ASN A 1 443 ? 32.410 -5.409 -34.195 1.00 67.56 443 ASN A O 1
ATOM 3467 N N . VAL A 1 444 ? 30.718 -3.943 -34.395 1.00 73.00 444 VAL A N 1
ATOM 3468 C CA . VAL A 1 444 ? 30.025 -4.614 -35.484 1.00 73.00 444 VAL A CA 1
ATOM 3469 C C . VAL A 1 444 ? 30.070 -3.749 -36.733 1.00 73.00 444 VAL A C 1
ATOM 3471 O O . VAL A 1 444 ? 29.807 -2.546 -36.692 1.00 73.00 444 VAL A O 1
ATOM 3474 N N . THR A 1 445 ? 30.372 -4.383 -37.860 1.00 83.94 445 THR A N 1
ATOM 3475 C CA . THR A 1 445 ? 30.128 -3.818 -39.185 1.00 83.94 445 THR A CA 1
ATOM 3476 C C . THR A 1 445 ? 28.958 -4.566 -39.784 1.00 83.94 445 THR A C 1
ATOM 3478 O O . THR A 1 445 ? 29.050 -5.768 -40.035 1.00 83.94 445 THR A O 1
ATOM 3481 N N . TRP A 1 446 ? 27.849 -3.861 -39.982 1.00 85.94 446 TRP A N 1
ATOM 3482 C CA . TRP A 1 446 ? 26.641 -4.457 -40.526 1.00 85.94 446 TRP A CA 1
ATOM 3483 C C . TRP A 1 446 ? 26.840 -4.782 -42.018 1.00 85.94 446 TRP A C 1
ATOM 3485 O O . TRP A 1 446 ? 27.308 -3.952 -42.794 1.00 85.94 446 TRP A O 1
ATOM 3495 N N . THR A 1 447 ? 26.488 -5.996 -42.433 1.00 86.19 447 THR A N 1
ATOM 3496 C CA . THR A 1 447 ? 26.552 -6.489 -43.818 1.00 86.19 447 THR A CA 1
ATOM 3497 C C . THR A 1 447 ? 25.147 -6.615 -44.395 1.00 86.19 447 THR A C 1
ATOM 3499 O O . THR A 1 447 ? 24.163 -6.378 -43.698 1.00 86.19 447 THR A O 1
ATOM 3502 N N . ASN A 1 448 ? 25.028 -7.030 -45.656 1.00 87.50 448 ASN A N 1
ATOM 3503 C CA . ASN A 1 448 ? 23.747 -7.227 -46.336 1.00 87.50 448 ASN A CA 1
ATOM 3504 C C . ASN A 1 448 ? 22.880 -8.365 -45.772 1.00 87.50 448 ASN A C 1
ATOM 3506 O O . ASN A 1 448 ? 21.730 -8.473 -46.187 1.00 87.50 448 ASN A O 1
ATOM 3510 N N . ASP A 1 449 ? 23.375 -9.182 -44.831 1.00 85.25 449 ASP A N 1
ATOM 3511 C CA . ASP A 1 449 ? 22.543 -10.262 -44.284 1.00 85.25 449 ASP A CA 1
ATOM 3512 C C . ASP A 1 449 ? 21.434 -9.735 -43.370 1.00 85.25 449 ASP A C 1
ATOM 3514 O O . ASP A 1 449 ? 20.372 -10.343 -43.317 1.00 85.25 449 ASP A O 1
ATOM 3518 N N . ILE A 1 450 ? 21.637 -8.606 -42.683 1.00 86.50 450 ILE A N 1
ATOM 3519 C CA . ILE A 1 450 ? 20.546 -7.922 -41.966 1.00 86.50 450 ILE A CA 1
ATOM 3520 C C . ILE A 1 450 ? 19.583 -7.358 -43.015 1.00 86.50 450 ILE A C 1
ATOM 3522 O O . ILE A 1 450 ? 20.054 -6.967 -44.067 1.00 86.50 450 ILE A O 1
ATOM 3526 N N . ILE A 1 451 ? 18.269 -7.289 -42.829 1.00 90.31 451 ILE A N 1
ATOM 3527 C CA . ILE A 1 451 ? 17.361 -6.860 -43.921 1.00 90.31 451 ILE A CA 1
ATOM 3528 C C . ILE A 1 451 ? 16.382 -5.763 -43.511 1.00 90.31 451 ILE A C 1
ATOM 3530 O O . ILE A 1 451 ? 16.121 -4.855 -44.305 1.00 90.31 451 ILE A O 1
ATOM 3534 N N . SER A 1 452 ? 15.900 -5.778 -42.271 1.00 91.06 452 SER A N 1
ATOM 3535 C CA . SER A 1 452 ? 15.004 -4.744 -41.757 1.00 91.06 452 SER A CA 1
ATOM 3536 C C . SER A 1 452 ? 15.329 -4.341 -40.325 1.00 91.06 452 SER A C 1
ATOM 3538 O O . SER A 1 452 ? 15.936 -5.095 -39.558 1.00 91.06 452 SER A O 1
ATOM 3540 N N . VAL A 1 453 ? 14.899 -3.127 -39.990 1.00 92.69 453 VAL A N 1
ATOM 3541 C CA . VAL A 1 453 ? 14.833 -2.603 -38.627 1.00 92.69 453 VAL A CA 1
ATOM 3542 C C . VAL A 1 453 ? 13.377 -2.624 -38.189 1.00 92.69 453 VAL A C 1
ATOM 3544 O O . VAL A 1 453 ? 12.495 -2.213 -38.944 1.00 92.69 453 VAL A O 1
ATOM 3547 N N . ILE A 1 454 ? 13.135 -3.072 -36.963 1.00 93.56 454 ILE A N 1
ATOM 3548 C CA . ILE A 1 454 ? 11.836 -3.052 -36.294 1.00 93.56 454 ILE A CA 1
ATOM 3549 C C . ILE A 1 454 ? 12.001 -2.263 -34.997 1.00 93.56 454 ILE A C 1
ATOM 3551 O O . ILE A 1 454 ? 12.957 -2.498 -34.264 1.00 93.56 454 ILE A O 1
ATOM 3555 N N . VAL A 1 455 ? 11.087 -1.351 -34.676 1.00 94.56 455 VAL A N 1
ATOM 3556 C CA . VAL A 1 455 ? 11.085 -0.675 -33.369 1.00 94.56 455 VAL A CA 1
ATOM 3557 C C . VAL A 1 455 ? 10.567 -1.660 -32.317 1.00 94.56 455 VAL A C 1
ATOM 3559 O O . VAL A 1 455 ? 9.380 -1.969 -32.267 1.00 94.56 455 VAL A O 1
ATOM 3562 N N . GLY A 1 456 ? 11.470 -2.198 -31.498 1.00 91.25 456 GLY A N 1
ATOM 3563 C CA . GLY A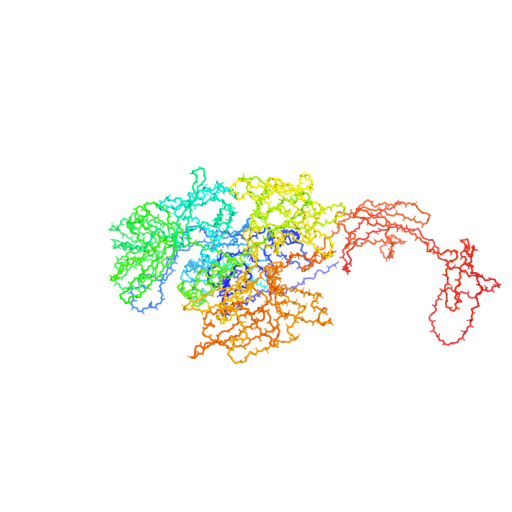 1 456 ? 11.234 -3.366 -30.645 1.00 91.25 456 GLY A CA 1
ATOM 3564 C C . GLY A 1 456 ? 10.313 -3.130 -29.456 1.00 91.25 456 GLY A C 1
ATOM 3565 O O . GLY A 1 456 ? 9.610 -4.044 -29.034 1.00 91.25 456 GLY A O 1
ATOM 3566 N N . ASN A 1 457 ? 10.297 -1.910 -28.930 1.00 94.38 457 ASN A N 1
ATOM 3567 C CA . ASN A 1 457 ? 9.390 -1.448 -27.876 1.00 94.38 457 ASN A CA 1
ATOM 3568 C C . ASN A 1 457 ? 8.410 -0.384 -28.392 1.00 94.38 457 ASN A C 1
ATOM 3570 O O . ASN A 1 457 ? 7.856 0.378 -27.605 1.00 94.38 457 ASN A O 1
ATOM 3574 N N . GLY A 1 458 ? 8.223 -0.298 -29.709 1.00 95.62 458 GLY A N 1
ATOM 3575 C CA . GLY A 1 458 ? 7.292 0.633 -30.329 1.00 95.62 458 GLY A CA 1
ATOM 3576 C C . GLY A 1 458 ? 5.938 -0.014 -30.592 1.00 95.62 458 GLY A C 1
ATOM 3577 O O . GLY A 1 458 ? 5.840 -1.221 -30.806 1.00 95.62 458 GLY A O 1
ATOM 3578 N N . ILE A 1 459 ? 4.888 0.798 -30.624 1.00 96.31 459 ILE A N 1
ATOM 3579 C CA . ILE A 1 459 ? 3.575 0.412 -31.143 1.00 96.31 459 ILE A CA 1
ATOM 3580 C C . ILE A 1 459 ? 2.935 1.595 -31.867 1.00 96.31 459 ILE A C 1
ATOM 3582 O O . ILE A 1 459 ? 2.947 2.720 -31.364 1.00 96.31 459 ILE A O 1
ATOM 3586 N N . GLN A 1 460 ? 2.373 1.342 -33.051 1.00 95.56 460 GLN A N 1
ATOM 3587 C CA . GLN A 1 460 ? 1.511 2.303 -33.728 1.00 95.56 460 GLN A CA 1
ATOM 3588 C C . GLN A 1 460 ? 0.068 2.094 -33.269 1.00 95.56 460 GLN A C 1
ATOM 3590 O O . GLN A 1 460 ? -0.474 0.993 -33.363 1.00 95.56 460 GLN A O 1
ATOM 3595 N N . LEU A 1 461 ? -0.545 3.157 -32.764 1.00 95.25 461 LEU A N 1
ATOM 3596 C CA . LEU A 1 461 ? -1.939 3.179 -32.351 1.00 95.25 461 LEU A CA 1
ATOM 3597 C C . LEU A 1 461 ? -2.852 3.477 -33.548 1.00 95.25 461 LEU A C 1
ATOM 3599 O O . LEU A 1 461 ? -2.422 4.009 -34.575 1.00 95.25 461 LEU A O 1
ATOM 3603 N N . ASP A 1 462 ? -4.129 3.132 -33.411 1.00 92.88 462 ASP A N 1
ATOM 3604 C CA . ASP A 1 462 ? -5.126 3.333 -34.455 1.00 92.88 462 ASP A CA 1
ATOM 3605 C C . ASP A 1 462 ? -5.481 4.821 -34.639 1.00 92.88 462 ASP A C 1
ATOM 3607 O O . ASP A 1 462 ? -5.155 5.691 -33.827 1.00 92.88 462 ASP A O 1
ATOM 3611 N N . SER A 1 463 ? -6.207 5.134 -35.713 1.00 91.06 463 SER A N 1
ATOM 3612 C CA . SER A 1 463 ? -6.634 6.504 -36.018 1.00 91.06 463 SER A CA 1
ATOM 3613 C C . SER A 1 463 ? -7.502 7.164 -34.930 1.00 91.06 463 SER A C 1
ATOM 3615 O O . SER A 1 463 ? -7.590 8.390 -34.900 1.00 91.06 463 SER A O 1
ATOM 3617 N N . SER A 1 464 ? -8.102 6.402 -34.016 1.00 89.38 464 SER A N 1
ATOM 3618 C CA . SER A 1 464 ? -8.890 6.923 -32.899 1.00 89.38 464 SER A CA 1
ATOM 3619 C C . SER A 1 464 ? -8.052 7.407 -31.707 1.00 89.38 464 SER A C 1
ATOM 3621 O O . SER A 1 464 ? -8.588 8.086 -30.828 1.00 89.38 464 SER A O 1
ATOM 3623 N N . ALA A 1 465 ? -6.746 7.111 -31.671 1.00 92.44 465 ALA A N 1
ATOM 3624 C CA . ALA A 1 465 ? -5.837 7.646 -30.661 1.00 92.44 465 ALA A CA 1
ATOM 3625 C C . ALA A 1 465 ? -5.679 9.171 -30.785 1.00 92.44 465 ALA A C 1
ATOM 3627 O O . ALA A 1 465 ? -5.738 9.749 -31.877 1.00 92.44 465 ALA A O 1
ATOM 3628 N N . THR A 1 466 ? -5.488 9.827 -29.641 1.00 91.69 466 THR A N 1
ATOM 3629 C CA . THR A 1 466 ? -5.386 11.291 -29.553 1.00 91.69 466 THR A CA 1
ATOM 3630 C C . THR A 1 466 ? -4.135 11.838 -30.248 1.00 91.69 466 THR A C 1
ATOM 3632 O O . THR A 1 466 ? -3.081 11.205 -30.255 1.00 91.69 466 THR A O 1
ATOM 3635 N N . GLY A 1 467 ? -4.249 13.047 -30.802 1.00 93.44 467 GLY A N 1
ATOM 3636 C CA . GLY A 1 467 ? -3.155 13.753 -31.473 1.00 93.44 467 GLY A CA 1
ATOM 3637 C C . GLY A 1 467 ? -2.189 14.495 -30.541 1.00 93.44 467 GLY A C 1
ATOM 3638 O O . GLY A 1 467 ? -1.226 15.080 -31.023 1.00 93.44 467 GLY A O 1
ATOM 3639 N N . SER A 1 468 ? -2.443 14.517 -29.230 1.00 92.25 468 SER A N 1
ATOM 3640 C CA . SER A 1 468 ? -1.621 15.255 -28.260 1.00 92.25 468 SER A CA 1
ATOM 3641 C C . SER A 1 468 ? -0.405 14.451 -27.802 1.00 92.25 468 SER A C 1
ATOM 3643 O O . SER A 1 468 ? -0.553 13.314 -27.363 1.00 92.25 468 SER A O 1
ATOM 3645 N N . ASP A 1 469 ? 0.782 15.052 -27.849 1.00 93.31 469 ASP A N 1
ATOM 3646 C CA . ASP A 1 469 ? 2.012 14.425 -27.353 1.00 93.31 469 ASP A CA 1
ATOM 3647 C C . ASP A 1 469 ? 1.952 14.165 -25.839 1.00 93.31 469 ASP A C 1
ATOM 3649 O O . ASP A 1 469 ? 1.292 14.892 -25.090 1.00 93.31 469 ASP A O 1
ATOM 3653 N N . ASN A 1 470 ? 2.653 13.121 -25.388 1.00 91.94 470 ASN A N 1
ATOM 3654 C CA . ASN A 1 470 ? 2.853 12.735 -23.982 1.00 91.94 470 ASN A CA 1
ATOM 3655 C C . ASN A 1 470 ? 1.603 12.391 -23.159 1.00 91.94 470 ASN A C 1
ATOM 3657 O O . ASN A 1 470 ? 1.701 12.022 -21.991 1.00 91.94 470 ASN A O 1
ATOM 3661 N N . VAL A 1 471 ? 0.416 12.485 -23.747 1.00 92.00 471 VAL A N 1
ATOM 3662 C CA . VAL A 1 471 ? -0.867 12.275 -23.065 1.00 92.00 471 VAL A CA 1
ATOM 3663 C C . VAL A 1 471 ? -1.023 10.873 -22.469 1.00 92.00 471 VAL A C 1
ATOM 3665 O O . VAL A 1 471 ? -1.708 10.709 -21.473 1.00 92.00 471 VAL A O 1
ATOM 3668 N N . TYR A 1 472 ? -0.395 9.850 -23.047 1.00 93.25 472 TYR A N 1
ATOM 3669 C CA . TYR A 1 472 ? -0.461 8.484 -22.530 1.00 93.25 472 TYR A CA 1
ATOM 3670 C C . TYR A 1 472 ? 0.769 8.104 -21.700 1.00 93.25 472 TYR A C 1
ATOM 3672 O O . TYR A 1 472 ? 0.881 6.949 -21.299 1.00 93.25 472 TYR A O 1
ATOM 3680 N N . ASN A 1 473 ? 1.686 9.036 -21.419 1.00 91.56 473 ASN A N 1
ATOM 3681 C CA . ASN A 1 473 ? 2.893 8.723 -20.659 1.00 91.56 473 ASN A CA 1
ATOM 3682 C C . ASN A 1 473 ? 2.520 8.260 -19.246 1.00 91.56 473 ASN A C 1
ATOM 3684 O O . ASN A 1 473 ? 1.729 8.885 -18.542 1.00 91.56 473 ASN A O 1
ATOM 3688 N N . GLY A 1 474 ? 3.085 7.124 -18.850 1.00 88.38 474 GLY A N 1
ATOM 3689 C CA . GLY A 1 474 ? 2.781 6.424 -17.611 1.00 88.38 474 GLY A CA 1
ATOM 3690 C C . GLY A 1 474 ? 1.542 5.524 -17.659 1.00 88.38 474 GLY A C 1
ATOM 3691 O O . GLY A 1 474 ? 1.362 4.739 -16.729 1.00 88.38 474 GLY A O 1
ATOM 3692 N N . ALA A 1 475 ? 0.718 5.586 -18.712 1.00 92.12 475 ALA A N 1
ATOM 3693 C CA . ALA A 1 475 ? -0.448 4.719 -18.860 1.00 92.12 475 ALA A CA 1
ATOM 3694 C C . ALA A 1 475 ? -0.033 3.271 -19.150 1.00 92.12 475 ALA A C 1
ATOM 3696 O O . ALA A 1 475 ? 1.010 3.003 -19.758 1.00 92.12 475 ALA A O 1
ATOM 3697 N N . ARG A 1 476 ? -0.879 2.324 -18.738 1.00 92.44 476 ARG A N 1
ATOM 3698 C CA . ARG A 1 476 ? -0.661 0.901 -18.995 1.00 92.44 476 ARG A CA 1
ATOM 3699 C C . ARG A 1 476 ? -1.286 0.529 -20.332 1.00 92.44 476 ARG A C 1
ATOM 3701 O O . ARG A 1 476 ? -2.469 0.780 -20.550 1.00 92.44 476 ARG A O 1
ATOM 3708 N N . ILE A 1 477 ? -0.504 -0.077 -21.218 1.00 95.00 477 ILE A N 1
ATOM 3709 C CA . ILE A 1 477 ? -0.976 -0.584 -22.505 1.00 95.00 477 ILE A CA 1
ATOM 3710 C C . ILE A 1 477 ? -0.924 -2.106 -22.514 1.00 95.00 477 ILE A C 1
ATOM 3712 O O . ILE A 1 477 ? 0.096 -2.711 -22.181 1.00 95.00 477 ILE A O 1
ATOM 3716 N N . THR A 1 478 ? -2.036 -2.721 -22.899 1.00 94.81 478 THR A N 1
ATOM 3717 C CA . THR A 1 478 ? -2.154 -4.169 -23.058 1.00 94.81 478 THR A CA 1
ATOM 3718 C C . THR A 1 478 ? -2.391 -4.483 -24.523 1.00 94.81 478 THR A C 1
ATOM 3720 O O . THR A 1 478 ? -3.343 -3.976 -25.112 1.00 94.81 478 THR A O 1
ATOM 3723 N N . VAL A 1 479 ? -1.544 -5.334 -25.096 1.00 94.88 479 VAL A N 1
ATOM 3724 C CA . VAL A 1 479 ? -1.655 -5.831 -26.471 1.00 94.88 479 VAL A CA 1
ATOM 3725 C C . VAL A 1 479 ? -2.065 -7.294 -26.432 1.00 94.88 479 VAL A C 1
ATOM 3727 O O . VAL A 1 479 ? -1.531 -8.072 -25.642 1.00 94.88 479 VAL A O 1
ATOM 3730 N N . THR A 1 480 ? -3.017 -7.669 -27.280 1.00 93.25 480 THR A N 1
ATOM 3731 C CA . THR A 1 480 ? -3.503 -9.037 -27.432 1.00 93.25 480 THR A CA 1
ATOM 3732 C C . THR A 1 480 ? -3.363 -9.481 -28.878 1.00 93.25 480 THR A C 1
ATOM 3734 O O . THR A 1 480 ? -3.973 -8.905 -29.778 1.00 93.25 480 THR A O 1
ATOM 3737 N N . ARG A 1 481 ? -2.592 -10.548 -29.082 1.00 90.50 481 ARG A N 1
ATOM 3738 C CA . ARG A 1 481 ? -2.557 -11.296 -30.335 1.00 90.50 481 ARG A CA 1
ATOM 3739 C C . ARG A 1 481 ? -3.606 -12.395 -30.293 1.00 90.50 481 ARG A C 1
ATOM 3741 O O . ARG A 1 481 ? -3.654 -13.160 -29.328 1.00 90.50 481 ARG A O 1
ATOM 3748 N N . ASN A 1 482 ? -4.436 -12.456 -31.327 1.00 85.06 482 ASN A N 1
ATOM 3749 C CA . ASN A 1 482 ? -5.456 -13.486 -31.494 1.00 85.06 482 ASN A CA 1
ATOM 3750 C C . ASN A 1 482 ? -4.968 -14.493 -32.541 1.00 85.06 482 ASN A C 1
ATOM 3752 O O . ASN A 1 482 ? -4.597 -14.087 -33.642 1.00 85.06 482 ASN A O 1
ATOM 3756 N N . PHE A 1 483 ? -4.963 -15.780 -32.202 1.00 84.81 483 PHE A N 1
ATOM 3757 C CA . PHE A 1 483 ? -4.608 -16.856 -33.129 1.00 84.81 483 PHE A CA 1
ATOM 3758 C C . PHE A 1 483 ? -5.861 -17.510 -33.715 1.00 84.81 483 PHE A C 1
ATOM 3760 O O . PHE A 1 483 ? -6.958 -17.398 -33.164 1.00 84.81 483 PHE A O 1
ATOM 3767 N N . ASP A 1 484 ? -5.687 -18.212 -34.831 1.00 82.50 484 ASP A N 1
ATOM 3768 C CA . ASP A 1 484 ? -6.784 -18.849 -35.571 1.00 82.50 484 ASP A CA 1
ATOM 3769 C C . ASP A 1 484 ? -7.456 -19.986 -34.795 1.00 82.50 484 ASP A C 1
ATOM 3771 O O . ASP A 1 484 ? -8.640 -20.255 -34.983 1.00 82.50 484 ASP A O 1
ATOM 3775 N N . ASP A 1 485 ? -6.723 -20.619 -33.879 1.00 83.00 485 ASP A N 1
ATOM 3776 C CA . ASP A 1 485 ? -7.237 -21.643 -32.963 1.00 83.00 485 ASP A CA 1
ATOM 3777 C C . ASP A 1 485 ? -8.066 -21.057 -31.800 1.00 83.00 485 ASP A C 1
ATOM 3779 O O . ASP A 1 485 ? -8.521 -21.786 -30.917 1.00 83.00 485 ASP A O 1
ATOM 3783 N N . GLY A 1 486 ? -8.267 -19.734 -31.785 1.00 79.56 486 GLY A N 1
ATOM 3784 C CA . GLY A 1 486 ? -8.987 -19.007 -30.744 1.00 79.56 486 GLY A CA 1
ATOM 3785 C C . GLY A 1 486 ? -8.164 -18.742 -29.480 1.00 79.56 486 GLY A C 1
ATOM 3786 O O . GLY A 1 486 ? -8.669 -18.095 -28.553 1.00 79.56 486 GLY A O 1
ATOM 3787 N N . THR A 1 487 ? -6.908 -19.195 -29.416 1.00 85.50 487 THR A N 1
ATOM 3788 C CA . THR A 1 487 ? -6.004 -18.853 -28.315 1.00 85.50 487 THR A CA 1
ATOM 3789 C C . THR A 1 487 ? -5.571 -17.389 -28.403 1.00 85.50 487 THR A C 1
ATOM 3791 O O . THR A 1 487 ? -5.654 -16.731 -29.445 1.00 85.50 487 THR A O 1
ATOM 3794 N N . LYS A 1 488 ? -5.147 -16.834 -27.263 1.00 88.69 488 LYS A N 1
ATOM 3795 C CA . LYS A 1 488 ? -4.749 -15.429 -27.145 1.00 88.69 488 LYS A CA 1
ATOM 3796 C C . LYS A 1 488 ? -3.430 -15.310 -26.408 1.00 88.69 488 LYS A C 1
ATOM 3798 O O . LYS A 1 488 ? -3.260 -15.921 -25.352 1.00 88.69 488 LYS A O 1
ATOM 3803 N N . TYR A 1 489 ? -2.539 -14.474 -26.928 1.00 89.56 489 TYR A N 1
ATOM 3804 C CA . TYR A 1 489 ? -1.324 -14.070 -26.232 1.00 89.56 489 TYR A CA 1
ATOM 3805 C C . TYR A 1 489 ? -1.420 -12.600 -25.848 1.00 89.56 489 TYR A C 1
ATOM 3807 O O . TYR A 1 489 ? -1.584 -11.739 -26.710 1.00 89.56 489 TYR A O 1
ATOM 3815 N N . THR A 1 490 ? -1.329 -12.313 -24.551 1.00 91.31 490 THR A N 1
ATOM 3816 C CA . THR A 1 490 ? -1.488 -10.960 -24.017 1.00 91.31 490 THR A CA 1
ATOM 3817 C C . THR A 1 490 ? -0.213 -10.517 -23.317 1.00 91.31 490 THR A C 1
ATOM 3819 O O . THR A 1 490 ? 0.299 -11.226 -22.451 1.00 91.31 490 THR A O 1
ATOM 3822 N N . GLN A 1 491 ? 0.257 -9.322 -23.661 1.00 92.12 491 GLN A N 1
ATOM 3823 C CA . GLN A 1 491 ? 1.396 -8.663 -23.030 1.00 92.12 491 GLN A CA 1
ATOM 3824 C C . GLN A 1 491 ? 0.986 -7.270 -22.556 1.00 92.12 491 GLN A C 1
ATOM 3826 O O . GLN A 1 491 ? 0.266 -6.560 -23.258 1.00 92.12 491 GLN A O 1
ATOM 3831 N N . THR A 1 492 ? 1.483 -6.861 -21.392 1.00 92.25 492 THR A N 1
ATOM 3832 C CA . THR A 1 492 ? 1.200 -5.550 -20.799 1.00 92.25 492 THR A CA 1
ATOM 3833 C C . THR A 1 492 ? 2.501 -4.813 -20.504 1.00 92.25 492 THR A C 1
ATOM 3835 O O . THR A 1 492 ? 3.478 -5.439 -20.085 1.00 92.25 492 THR A O 1
ATOM 3838 N N . ARG A 1 493 ? 2.517 -3.500 -20.757 1.00 92.94 493 ARG A N 1
ATOM 3839 C CA . ARG A 1 493 ? 3.678 -2.609 -20.620 1.00 92.94 493 ARG A CA 1
ATOM 3840 C C . ARG A 1 493 ? 3.255 -1.212 -20.151 1.00 92.94 493 ARG A C 1
ATOM 3842 O O . ARG A 1 493 ? 2.078 -0.862 -20.261 1.00 92.94 493 ARG A O 1
ATOM 3849 N N . LYS A 1 494 ? 4.197 -0.405 -19.655 1.00 91.81 494 LYS A N 1
ATOM 3850 C CA . LYS A 1 494 ? 3.970 1.016 -19.324 1.00 91.81 494 LYS A CA 1
ATOM 3851 C C . LYS A 1 494 ? 4.460 1.885 -20.480 1.00 91.81 494 LYS A C 1
ATOM 3853 O O . LYS A 1 494 ? 5.569 1.687 -20.967 1.00 91.81 494 LYS A O 1
ATOM 3858 N N . ILE A 1 495 ? 3.650 2.839 -20.932 1.00 94.00 495 ILE A N 1
ATOM 3859 C CA . ILE A 1 495 ? 4.065 3.808 -21.954 1.00 94.00 495 ILE A CA 1
ATOM 3860 C C . ILE A 1 495 ? 5.060 4.780 -21.315 1.00 94.00 495 ILE A C 1
ATOM 3862 O O . ILE A 1 495 ? 4.751 5.416 -20.308 1.00 94.00 495 ILE A O 1
ATOM 3866 N N . VAL A 1 496 ? 6.256 4.880 -21.888 1.00 92.69 496 VAL A N 1
ATOM 3867 C CA . VAL A 1 496 ? 7.307 5.808 -21.443 1.00 92.69 496 VAL A CA 1
ATOM 3868 C C . VAL A 1 496 ? 7.174 7.137 -22.169 1.00 92.69 496 VAL A C 1
ATOM 3870 O O . VAL A 1 496 ? 7.284 8.186 -21.539 1.00 92.69 496 VAL A O 1
ATOM 3873 N N . ASP A 1 497 ? 6.909 7.078 -23.473 1.00 94.75 497 ASP A N 1
ATOM 3874 C CA . ASP A 1 497 ? 6.843 8.253 -24.334 1.00 94.75 497 ASP A CA 1
ATOM 3875 C C . ASP A 1 497 ? 5.810 8.063 -25.459 1.00 94.75 497 ASP A C 1
ATOM 3877 O O . ASP A 1 497 ? 5.563 6.935 -25.908 1.00 94.75 497 ASP A O 1
ATOM 3881 N N . TYR A 1 498 ? 5.194 9.155 -25.915 1.00 95.62 498 TYR A N 1
ATOM 3882 C CA . TYR A 1 498 ? 4.121 9.137 -26.911 1.00 95.62 498 TYR A CA 1
ATOM 3883 C C . TYR A 1 498 ? 4.167 10.348 -27.844 1.00 95.62 498 TYR A C 1
ATOM 3885 O O . TYR A 1 498 ? 3.999 11.491 -27.415 1.00 95.62 498 TYR A O 1
ATOM 3893 N N . ASN A 1 499 ? 4.274 10.079 -29.148 1.00 96.69 499 ASN A N 1
ATOM 3894 C CA . ASN A 1 499 ? 4.083 11.074 -30.198 1.00 96.69 499 ASN A CA 1
ATOM 3895 C C . ASN A 1 499 ? 2.637 11.019 -30.707 1.00 96.69 499 ASN A C 1
ATOM 3897 O O . ASN A 1 499 ? 2.248 10.081 -31.409 1.00 96.69 499 ASN A O 1
ATOM 3901 N N . GLY A 1 500 ? 1.855 12.049 -30.403 1.00 95.12 500 GLY A N 1
ATOM 3902 C CA . GLY A 1 500 ? 0.456 12.156 -30.799 1.00 95.12 500 GLY A CA 1
ATOM 3903 C C . GLY A 1 500 ? 0.267 12.440 -32.285 1.00 95.12 500 GLY A C 1
ATOM 3904 O O . GLY A 1 500 ? -0.663 11.913 -32.892 1.00 95.12 500 GLY A O 1
ATOM 3905 N N . SER A 1 501 ? 1.184 13.186 -32.908 1.00 95.88 501 SER A N 1
ATOM 3906 C CA . SER A 1 501 ? 1.094 13.520 -34.341 1.00 95.88 501 SER A CA 1
ATOM 3907 C C . SER A 1 501 ? 1.116 12.277 -35.242 1.00 95.88 501 SER A C 1
ATOM 3909 O O . SER A 1 501 ? 0.371 12.205 -36.217 1.00 95.88 501 SER A O 1
ATOM 3911 N N . ASN A 1 502 ? 1.939 11.280 -34.900 1.00 95.88 502 ASN A N 1
ATOM 3912 C CA . ASN A 1 502 ? 2.055 10.017 -35.639 1.00 95.88 502 ASN A CA 1
ATOM 3913 C C . ASN A 1 502 ? 1.392 8.828 -34.928 1.00 95.88 502 ASN A C 1
ATOM 3915 O O . ASN A 1 502 ? 1.373 7.728 -35.482 1.00 95.88 502 ASN A O 1
ATOM 3919 N N . LYS A 1 503 ? 0.838 9.049 -33.728 1.00 96.06 503 LYS A N 1
ATOM 3920 C CA . LYS A 1 503 ? 0.150 8.050 -32.898 1.00 96.06 503 LYS A CA 1
ATOM 3921 C C . LYS A 1 503 ? 1.033 6.848 -32.587 1.00 96.06 503 LYS A C 1
ATOM 3923 O O . LYS A 1 503 ? 0.609 5.702 -32.705 1.00 96.06 503 LYS A O 1
ATOM 3928 N N . VAL A 1 504 ? 2.280 7.111 -32.209 1.00 96.94 504 VAL A N 1
ATOM 3929 C CA . VAL A 1 504 ? 3.251 6.073 -31.849 1.00 96.94 504 VAL A CA 1
ATOM 3930 C C . VAL A 1 504 ? 3.646 6.202 -30.390 1.00 96.94 504 VAL A C 1
ATOM 3932 O O . VAL A 1 504 ? 3.931 7.300 -29.915 1.00 96.94 504 VAL A O 1
ATOM 3935 N N . ALA A 1 505 ? 3.656 5.075 -29.687 1.00 97.12 505 ALA A N 1
ATOM 3936 C CA . ALA A 1 505 ? 4.090 4.983 -28.300 1.00 97.12 505 ALA A CA 1
ATOM 3937 C C . ALA A 1 505 ? 5.344 4.112 -28.195 1.00 97.12 505 ALA A C 1
ATOM 3939 O O . ALA A 1 505 ? 5.470 3.111 -28.907 1.00 97.12 505 ALA A O 1
ATOM 3940 N N . VAL A 1 506 ? 6.234 4.475 -27.276 1.00 96.38 506 VAL A N 1
ATOM 3941 C CA . VAL A 1 506 ? 7.363 3.653 -26.837 1.00 96.38 506 VAL A CA 1
ATOM 3942 C C . VAL A 1 506 ? 7.101 3.192 -25.408 1.00 96.38 506 VAL A C 1
ATOM 3944 O O . VAL A 1 506 ? 6.686 3.978 -24.554 1.00 96.38 506 VAL A O 1
ATOM 3947 N N . VAL A 1 507 ? 7.310 1.902 -25.153 1.00 95.38 507 VAL A N 1
ATOM 3948 C CA . VAL A 1 507 ? 7.036 1.274 -23.857 1.00 95.38 507 VAL A CA 1
ATOM 3949 C C . VAL A 1 507 ? 8.306 0.928 -23.074 1.00 95.38 507 VAL A C 1
ATOM 3951 O O . VAL A 1 507 ? 9.406 0.855 -23.625 1.00 95.38 507 VAL A O 1
ATOM 3954 N N . ASP A 1 508 ? 8.132 0.711 -21.772 1.00 89.94 508 ASP A N 1
ATOM 3955 C CA . ASP A 1 508 ? 9.182 0.500 -20.768 1.00 89.94 508 ASP A CA 1
ATOM 3956 C C . ASP A 1 508 ? 10.034 -0.751 -20.978 1.00 89.94 508 ASP A C 1
ATOM 3958 O O . ASP A 1 508 ? 11.158 -0.824 -20.482 1.00 89.94 508 ASP A O 1
ATOM 3962 N N . SER A 1 509 ? 9.529 -1.723 -21.737 1.00 88.94 509 SER A N 1
ATOM 3963 C CA . SER A 1 509 ? 10.313 -2.876 -22.156 1.00 88.94 509 SER A CA 1
ATOM 3964 C C . SER A 1 509 ? 9.930 -3.388 -23.541 1.00 88.94 509 SER A C 1
ATOM 3966 O O . SER A 1 509 ? 8.756 -3.320 -23.916 1.00 88.94 509 SER A O 1
ATOM 3968 N N . PRO A 1 510 ? 10.899 -3.928 -24.304 1.00 89.62 510 PRO A N 1
ATOM 3969 C CA . PRO A 1 510 ? 10.642 -4.499 -25.619 1.00 89.62 510 PRO A CA 1
ATOM 3970 C C . PRO A 1 510 ? 9.517 -5.531 -25.608 1.00 89.62 510 PRO A C 1
ATOM 3972 O O . PRO A 1 510 ? 9.335 -6.294 -24.651 1.00 89.62 510 PRO A O 1
ATOM 3975 N N . TRP A 1 511 ? 8.773 -5.564 -26.708 1.00 91.44 511 TRP A N 1
ATOM 3976 C CA . TRP A 1 511 ? 7.812 -6.621 -26.969 1.00 91.44 511 TRP A CA 1
ATOM 3977 C C . TRP A 1 511 ? 8.541 -7.938 -27.222 1.00 91.44 511 TRP A C 1
ATOM 3979 O O . TRP A 1 511 ? 9.655 -7.969 -27.768 1.00 91.44 511 TRP A O 1
ATOM 3989 N N . ASP A 1 512 ? 7.901 -9.037 -26.837 1.00 87.88 512 ASP A N 1
ATOM 3990 C CA . ASP A 1 512 ? 8.465 -10.367 -27.017 1.00 87.88 512 ASP A CA 1
ATOM 3991 C C . ASP A 1 512 ? 8.693 -10.629 -28.513 1.00 87.88 512 ASP A C 1
ATOM 3993 O O . ASP A 1 512 ? 7.820 -10.365 -29.336 1.00 87.88 512 ASP A O 1
ATOM 3997 N N . GLY A 1 513 ? 9.870 -11.140 -28.893 1.00 81.75 513 GLY A N 1
ATOM 3998 C CA . GLY A 1 513 ? 10.316 -11.128 -30.298 1.00 81.75 513 GLY A CA 1
ATOM 3999 C C . GLY A 1 513 ? 9.412 -11.869 -31.298 1.00 81.75 513 GLY A C 1
ATOM 4000 O O . GLY A 1 513 ? 9.406 -11.514 -32.470 1.00 81.75 513 GLY A O 1
ATOM 4001 N N . GLY A 1 514 ? 8.625 -12.853 -30.847 1.00 83.06 514 GLY A N 1
ATOM 4002 C CA . GLY A 1 514 ? 7.626 -13.546 -31.680 1.00 83.06 514 GLY A CA 1
ATOM 4003 C C . GLY A 1 514 ? 6.251 -12.865 -31.727 1.00 83.06 514 GLY A C 1
ATOM 4004 O O . GLY A 1 514 ? 5.385 -13.265 -32.501 1.00 83.06 514 GLY A O 1
ATOM 4005 N N . TYR A 1 515 ? 6.043 -11.840 -30.902 1.00 88.75 515 TYR A N 1
ATOM 4006 C CA . TYR A 1 515 ? 4.750 -11.220 -30.616 1.00 88.75 515 TYR A CA 1
ATOM 4007 C C . TYR A 1 515 ? 4.843 -9.686 -30.612 1.00 88.75 515 TYR A C 1
ATOM 4009 O O . TYR A 1 515 ? 4.191 -9.014 -29.812 1.00 88.75 515 TYR A O 1
ATOM 4017 N N . ILE A 1 516 ? 5.689 -9.133 -31.488 1.00 91.19 516 ILE A N 1
ATOM 4018 C CA . ILE A 1 516 ? 5.844 -7.685 -31.670 1.00 91.19 516 ILE A CA 1
ATOM 4019 C C . ILE A 1 516 ? 4.579 -7.143 -32.365 1.00 91.19 516 ILE A C 1
ATOM 4021 O O . ILE A 1 516 ? 4.199 -7.695 -33.404 1.00 91.19 516 ILE A O 1
ATOM 4025 N N . PRO A 1 517 ? 3.935 -6.080 -31.845 1.00 92.06 517 PRO A N 1
ATOM 4026 C CA . PRO A 1 517 ? 2.672 -5.574 -32.377 1.00 92.06 517 PRO A CA 1
ATOM 4027 C C . PRO A 1 517 ? 2.752 -5.224 -33.867 1.00 92.06 517 PRO A C 1
ATOM 4029 O O . PRO A 1 517 ? 3.653 -4.502 -34.300 1.00 92.06 517 PRO A O 1
ATOM 4032 N N . GLY A 1 518 ? 1.805 -5.743 -34.648 1.00 87.81 518 GLY A N 1
ATOM 4033 C CA . GLY A 1 518 ? 1.715 -5.500 -36.090 1.00 87.81 518 GLY A CA 1
ATOM 4034 C C . GLY A 1 518 ? 2.767 -6.229 -36.937 1.00 87.81 518 GLY A C 1
ATOM 4035 O O . GLY A 1 518 ? 2.713 -6.131 -38.156 1.00 87.81 518 GLY A O 1
ATOM 4036 N N . VAL A 1 519 ? 3.712 -6.960 -36.332 1.00 86.81 519 VAL A N 1
ATOM 4037 C CA . VAL A 1 519 ? 4.744 -7.740 -37.038 1.00 86.81 519 VAL A CA 1
ATOM 4038 C C . VAL A 1 519 ? 4.347 -9.217 -37.116 1.00 86.81 519 VAL A C 1
ATOM 4040 O O . VAL A 1 519 ? 4.004 -9.833 -36.100 1.00 86.81 519 VAL A O 1
ATOM 4043 N N . GLY A 1 520 ? 4.501 -9.794 -38.310 1.00 75.94 520 GLY A N 1
ATOM 4044 C CA . GLY A 1 520 ? 4.069 -11.151 -38.655 1.00 75.94 520 GLY A CA 1
ATOM 4045 C C . GLY A 1 520 ? 2.719 -11.140 -39.375 1.00 75.94 520 GLY A C 1
ATOM 4046 O O . GLY A 1 520 ? 2.053 -10.113 -39.407 1.00 75.94 520 GLY A O 1
ATOM 4047 N N . GLU A 1 521 ? 2.325 -12.281 -39.939 1.00 57.72 521 GLU A N 1
ATOM 4048 C CA . GLU A 1 521 ? 1.043 -12.473 -40.638 1.00 57.72 521 GLU A CA 1
ATOM 4049 C C . GLU A 1 521 ? 0.059 -13.265 -39.751 1.00 57.72 521 GLU A C 1
ATOM 4051 O O . GLU A 1 521 ? -0.206 -14.434 -40.039 1.00 57.72 521 GLU A O 1
ATOM 4056 N N . PRO A 1 522 ? -0.453 -12.733 -38.621 1.00 56.66 522 PRO A N 1
ATOM 4057 C CA . PRO A 1 522 ? -1.616 -13.347 -38.010 1.00 56.66 522 PRO A CA 1
ATOM 4058 C C . PRO A 1 522 ? -2.828 -13.055 -38.903 1.00 56.66 522 PRO A C 1
ATOM 4060 O O . PRO A 1 522 ? -3.085 -11.914 -39.285 1.00 56.66 522 PRO A O 1
ATOM 4063 N N . THR A 1 523 ? -3.605 -14.086 -39.212 1.00 58.19 523 THR A N 1
ATOM 4064 C CA . THR A 1 523 ? -4.845 -14.003 -40.000 1.00 58.19 523 THR A CA 1
ATOM 4065 C C . THR A 1 523 ? -5.881 -13.066 -39.351 1.00 58.19 523 THR A C 1
ATOM 4067 O O . THR A 1 523 ? -6.779 -12.565 -40.025 1.00 58.19 523 THR A O 1
ATOM 4070 N N . ASN A 1 524 ? -5.717 -12.772 -38.051 1.00 65.12 524 ASN A N 1
ATOM 4071 C CA . ASN A 1 524 ? -6.466 -11.784 -37.277 1.00 65.12 524 ASN A CA 1
ATOM 4072 C C . ASN A 1 524 ? -5.555 -10.649 -36.783 1.00 65.12 524 ASN A C 1
ATOM 4074 O O . ASN A 1 524 ? -4.495 -10.897 -36.211 1.00 65.12 524 ASN A O 1
ATOM 4078 N N . ALA A 1 525 ? -6.000 -9.399 -36.930 1.00 80.50 525 ALA A N 1
ATOM 4079 C CA . ALA A 1 525 ? -5.243 -8.238 -36.468 1.00 80.50 525 ALA A CA 1
ATOM 4080 C C . ALA A 1 525 ? -5.035 -8.248 -34.938 1.00 80.50 525 ALA A C 1
ATOM 4082 O O . ALA A 1 525 ? -5.962 -8.533 -34.169 1.00 80.50 525 ALA A O 1
ATOM 4083 N N . ASP A 1 526 ? -3.826 -7.881 -34.501 1.00 91.38 526 ASP A N 1
ATOM 4084 C CA . ASP A 1 526 ? -3.536 -7.610 -33.091 1.00 91.38 526 ASP A CA 1
ATOM 4085 C C . ASP A 1 526 ? -4.457 -6.493 -32.570 1.00 91.38 526 ASP A C 1
ATOM 4087 O O . ASP A 1 526 ? -4.781 -5.541 -33.291 1.00 91.38 526 ASP A O 1
ATOM 4091 N N . THR A 1 527 ? -4.845 -6.570 -31.297 1.00 93.94 527 THR A N 1
ATOM 4092 C CA . THR A 1 527 ? -5.608 -5.511 -30.626 1.00 93.94 527 THR A CA 1
ATOM 4093 C C . THR A 1 527 ? -4.854 -4.926 -29.439 1.00 93.94 527 THR A C 1
ATOM 4095 O O . THR A 1 527 ? -4.001 -5.580 -28.843 1.00 93.94 527 THR A O 1
ATOM 4098 N N . TYR A 1 528 ? -5.171 -3.688 -29.068 1.00 95.12 528 TYR A N 1
ATOM 4099 C CA . TYR A 1 528 ? -4.636 -3.024 -27.888 1.00 95.12 528 TYR A CA 1
ATOM 4100 C C . TYR A 1 528 ? -5.722 -2.309 -27.080 1.00 95.12 528 TYR A C 1
ATOM 4102 O O . TYR A 1 528 ? -6.770 -1.914 -27.595 1.00 95.12 528 TYR A O 1
ATOM 4110 N N . ASN A 1 529 ? -5.441 -2.088 -25.800 1.00 94.69 529 ASN A N 1
ATOM 4111 C CA . ASN A 1 529 ? -6.150 -1.125 -24.970 1.00 94.69 529 ASN A CA 1
ATOM 4112 C C . ASN A 1 529 ? -5.167 -0.347 -24.091 1.00 94.69 529 ASN A C 1
ATOM 4114 O O . ASN A 1 529 ? -4.108 -0.853 -23.728 1.00 94.69 529 ASN A O 1
ATOM 4118 N N . ILE A 1 530 ? -5.525 0.900 -23.784 1.00 94.81 530 ILE A N 1
ATOM 4119 C CA . ILE A 1 530 ? -4.770 1.772 -22.882 1.00 94.81 530 ILE A CA 1
ATOM 4120 C C . ILE A 1 530 ? -5.648 2.027 -21.670 1.00 94.81 530 ILE A C 1
ATOM 4122 O O . ILE A 1 530 ? -6.762 2.531 -21.814 1.00 94.81 530 ILE A O 1
ATOM 4126 N N . GLU A 1 531 ? -5.156 1.680 -20.495 1.00 92.88 531 GLU A N 1
ATOM 4127 C CA . GLU A 1 531 ? -5.838 1.868 -19.224 1.00 92.88 531 GLU A CA 1
ATOM 4128 C C . GLU A 1 531 ? -5.413 3.197 -18.598 1.00 92.88 531 GLU A C 1
ATOM 4130 O O . GLU A 1 531 ? -4.226 3.522 -18.540 1.00 92.88 531 GLU A O 1
ATOM 4135 N N . LEU A 1 532 ? -6.397 3.978 -18.147 1.00 90.75 532 LEU A N 1
ATOM 4136 C CA . LEU A 1 532 ? -6.195 5.347 -17.666 1.00 90.75 532 LEU A CA 1
ATOM 4137 C C . LEU A 1 532 ? -6.325 5.505 -16.148 1.00 90.75 532 LEU A C 1
ATOM 4139 O O . LEU A 1 532 ? -5.896 6.529 -15.622 1.00 90.75 532 LEU A O 1
ATOM 4143 N N . GLY A 1 533 ? -6.951 4.544 -15.465 1.00 83.25 533 GLY A N 1
ATOM 4144 C CA . GLY A 1 533 ? -7.328 4.662 -14.052 1.00 83.25 533 GLY A CA 1
ATOM 4145 C C . GLY A 1 533 ? -6.816 3.548 -13.148 1.00 83.25 533 GLY A C 1
ATOM 4146 O O . GLY A 1 533 ? -7.408 3.341 -12.095 1.00 83.25 533 GLY A O 1
ATOM 4147 N N . VAL A 1 534 ? -5.755 2.840 -13.560 1.00 86.12 534 VAL A N 1
ATOM 4148 C CA . VAL A 1 534 ? -5.117 1.752 -12.791 1.00 86.12 534 VAL A CA 1
ATOM 4149 C C . VAL A 1 534 ? -4.939 2.172 -11.330 1.00 86.12 534 VAL A C 1
ATOM 4151 O O . VAL A 1 534 ? -4.381 3.238 -11.050 1.00 86.12 534 VAL A O 1
ATOM 4154 N N . ASP A 1 535 ? -5.423 1.349 -10.401 1.00 91.81 535 ASP A N 1
ATOM 4155 C CA . ASP A 1 535 ? -5.451 1.673 -8.980 1.00 91.81 535 ASP A CA 1
ATOM 4156 C C . ASP A 1 535 ? -4.480 0.796 -8.189 1.00 91.81 535 ASP A C 1
ATOM 4158 O O . ASP A 1 535 ? -4.834 0.105 -7.235 1.00 91.81 535 ASP A O 1
ATOM 4162 N N . GLU A 1 536 ? -3.219 0.846 -8.597 1.00 90.81 536 GLU A N 1
ATOM 4163 C CA . GLU A 1 536 ? -2.119 0.130 -7.964 1.00 90.81 536 GLU A CA 1
ATOM 4164 C C . GLU A 1 536 ? -1.573 0.920 -6.763 1.00 90.81 536 GLU A C 1
ATOM 4166 O O . GLU A 1 536 ? -1.232 2.102 -6.876 1.00 90.81 536 GLU A O 1
ATOM 4171 N N . ARG A 1 537 ? -1.515 0.277 -5.588 1.00 91.12 537 ARG A N 1
ATOM 4172 C CA . ARG A 1 537 ? -1.098 0.914 -4.329 1.00 91.12 537 ARG A CA 1
ATOM 4173 C C . ARG A 1 537 ? -0.254 -0.029 -3.472 1.00 91.12 537 ARG A C 1
ATOM 4175 O O . ARG A 1 537 ? -0.587 -1.211 -3.383 1.00 91.12 537 ARG A O 1
ATOM 4182 N N . PRO A 1 538 ? 0.757 0.463 -2.740 1.00 89.81 538 PRO A N 1
ATOM 4183 C CA . PRO A 1 538 ? 1.388 -0.298 -1.667 1.00 89.81 538 PRO A CA 1
ATOM 4184 C C . PRO A 1 538 ? 0.414 -0.395 -0.481 1.00 89.81 538 PRO A C 1
ATOM 4186 O O . PRO A 1 538 ? 0.436 0.421 0.437 1.00 89.81 538 PRO A O 1
ATOM 4189 N N . SER A 1 539 ? -0.511 -1.351 -0.559 1.00 92.50 539 SER A N 1
ATOM 4190 C CA . SER A 1 539 ? -1.643 -1.477 0.358 1.00 92.50 539 SER A CA 1
ATOM 4191 C C . SER A 1 539 ? -1.297 -2.327 1.576 1.00 92.50 539 SER A C 1
ATOM 4193 O O . SER A 1 539 ? -0.668 -3.376 1.447 1.00 92.50 539 SER A O 1
ATOM 4195 N N . ILE A 1 540 ? -1.785 -1.910 2.745 1.00 94.94 540 ILE A N 1
ATOM 4196 C CA . ILE A 1 540 ? -1.792 -2.702 3.987 1.00 94.94 540 ILE A CA 1
ATOM 4197 C C . ILE A 1 540 ? -3.115 -3.461 4.190 1.00 94.94 540 ILE A C 1
ATOM 4199 O O . ILE A 1 540 ? -3.303 -4.109 5.221 1.00 94.94 540 ILE A O 1
ATOM 4203 N N . ASN A 1 541 ? -4.042 -3.371 3.227 1.00 96.06 541 ASN A N 1
ATOM 4204 C CA . ASN A 1 541 ? -5.342 -4.026 3.294 1.00 96.06 541 ASN A CA 1
ATOM 4205 C C . ASN A 1 541 ? -5.208 -5.528 2.966 1.00 96.06 541 ASN A C 1
ATOM 4207 O O . ASN A 1 541 ? -4.846 -5.881 1.835 1.00 96.06 541 ASN A O 1
ATOM 4211 N N . PRO A 1 542 ? -5.521 -6.433 3.909 1.00 95.81 542 PRO A N 1
ATOM 4212 C CA . PRO A 1 542 ? -5.276 -7.862 3.737 1.00 95.81 542 PRO A CA 1
ATOM 4213 C C . PRO A 1 542 ? -6.150 -8.516 2.661 1.00 95.81 542 PRO A C 1
ATOM 4215 O O . PRO A 1 542 ? -5.708 -9.474 2.028 1.00 95.81 542 PRO A O 1
ATOM 4218 N N . ALA A 1 543 ? -7.360 -8.005 2.402 1.00 97.00 543 ALA A N 1
ATOM 4219 C CA . ALA A 1 543 ? -8.229 -8.542 1.354 1.00 97.00 543 ALA A CA 1
ATOM 4220 C C . ALA A 1 543 ? -7.643 -8.281 -0.043 1.00 97.00 543 ALA A C 1
ATOM 4222 O O . ALA A 1 543 ? -7.647 -9.172 -0.896 1.00 97.00 543 ALA A O 1
ATOM 4223 N N . MET A 1 544 ? -7.077 -7.087 -0.258 1.00 96.69 544 MET A N 1
ATOM 4224 C CA . MET A 1 544 ? -6.406 -6.743 -1.517 1.00 96.69 544 MET A CA 1
ATOM 4225 C C . MET A 1 544 ? -5.100 -7.530 -1.691 1.00 96.69 544 MET A C 1
ATOM 4227 O O . MET A 1 544 ? -4.856 -8.072 -2.768 1.00 96.69 544 MET A O 1
ATOM 4231 N N . GLN A 1 545 ? -4.309 -7.687 -0.622 1.00 96.00 545 GLN A N 1
ATOM 4232 C CA . GLN A 1 545 ? -3.104 -8.531 -0.639 1.00 96.00 545 GLN A CA 1
ATOM 4233 C C . GLN A 1 545 ? -3.430 -10.005 -0.934 1.00 96.00 545 GLN A C 1
ATOM 4235 O O . GLN A 1 545 ? -2.752 -10.643 -1.735 1.00 96.00 545 GLN A O 1
ATOM 4240 N N . MET A 1 546 ? -4.493 -10.552 -0.331 1.00 95.94 546 MET A N 1
ATOM 4241 C CA . MET A 1 546 ? -4.957 -11.918 -0.600 1.00 95.94 546 MET A CA 1
ATOM 4242 C C . MET A 1 546 ? -5.353 -12.097 -2.068 1.00 95.94 546 MET A C 1
ATOM 4244 O O . MET A 1 546 ? -4.973 -13.083 -2.700 1.00 95.94 546 MET A O 1
ATOM 4248 N N . MET A 1 547 ? -6.113 -11.152 -2.625 1.00 96.06 547 MET A N 1
ATOM 4249 C CA . MET A 1 547 ? -6.528 -11.217 -4.025 1.00 96.06 547 MET A CA 1
ATOM 4250 C C . MET A 1 547 ? -5.327 -11.194 -4.975 1.00 96.06 547 MET A C 1
ATOM 4252 O O . MET A 1 547 ? -5.294 -11.970 -5.930 1.00 96.06 547 MET A O 1
ATOM 4256 N N . ASP A 1 548 ? -4.342 -10.335 -4.712 1.00 95.69 548 ASP A N 1
ATOM 4257 C CA . ASP A 1 548 ? -3.101 -10.288 -5.483 1.00 95.69 548 ASP A CA 1
ATOM 4258 C C . ASP A 1 548 ? -2.345 -11.627 -5.418 1.00 95.69 548 ASP A C 1
ATOM 4260 O O . ASP A 1 548 ? -2.044 -12.223 -6.458 1.00 95.69 548 ASP A O 1
ATOM 4264 N N . TYR A 1 549 ? -2.171 -12.179 -4.211 1.00 95.31 549 TYR A N 1
ATOM 4265 C CA . TYR A 1 549 ? -1.507 -13.468 -4.009 1.00 95.31 549 TYR A CA 1
ATOM 4266 C C . TYR A 1 549 ? -2.193 -14.613 -4.768 1.00 95.31 549 TYR A C 1
ATOM 4268 O O . TYR A 1 549 ? -1.527 -15.428 -5.403 1.00 95.31 549 TYR A O 1
ATOM 4276 N N . LEU A 1 550 ? -3.529 -14.667 -4.777 1.00 96.00 550 LEU A N 1
ATOM 4277 C CA . LEU A 1 550 ? -4.286 -15.687 -5.515 1.00 96.00 550 LEU A CA 1
ATOM 4278 C C . LEU A 1 550 ? -4.171 -15.538 -7.045 1.00 96.00 550 LEU A C 1
ATOM 4280 O O . LEU A 1 550 ? -4.174 -16.543 -7.767 1.00 96.00 550 LEU A O 1
ATOM 4284 N N . ARG A 1 551 ? -4.072 -14.300 -7.546 1.00 95.06 551 ARG A N 1
ATOM 4285 C CA . ARG A 1 551 ? -4.005 -13.971 -8.982 1.00 95.06 551 ARG A CA 1
ATOM 4286 C C . ARG A 1 551 ? -2.603 -14.074 -9.572 1.00 95.06 551 ARG A C 1
ATOM 4288 O O . ARG A 1 551 ? -2.475 -14.242 -10.786 1.00 95.06 551 ARG A O 1
ATOM 4295 N N . SER A 1 552 ? -1.558 -13.977 -8.752 1.00 91.50 552 SER A N 1
ATOM 4296 C CA . SER A 1 552 ? -0.176 -14.087 -9.217 1.00 91.50 552 SER A CA 1
ATOM 4297 C C . SER A 1 552 ? 0.059 -15.419 -9.932 1.00 91.50 552 SER A C 1
ATOM 4299 O O . SER A 1 552 ? -0.176 -16.489 -9.373 1.00 91.50 552 SER A O 1
ATOM 4301 N N . LYS A 1 553 ? 0.548 -15.362 -11.177 1.00 88.12 553 LYS A N 1
ATOM 4302 C CA . LYS A 1 553 ? 0.946 -16.549 -11.960 1.00 88.12 553 LYS A CA 1
ATOM 4303 C C . LYS A 1 553 ? 2.301 -17.123 -11.535 1.00 88.12 553 LYS A C 1
ATOM 4305 O O . LYS A 1 553 ? 2.682 -18.181 -12.020 1.00 88.12 553 LYS A O 1
ATOM 4310 N N . ARG A 1 554 ? 3.046 -16.388 -10.706 1.00 83.75 554 ARG A N 1
ATOM 4311 C CA . ARG A 1 554 ? 4.445 -16.672 -10.371 1.00 83.75 554 ARG A CA 1
ATOM 4312 C C . ARG A 1 554 ? 4.563 -17.472 -9.076 1.00 83.75 554 ARG A C 1
ATOM 4314 O O . ARG A 1 554 ? 5.157 -18.539 -9.068 1.00 83.75 554 ARG A O 1
ATOM 4321 N N . TYR A 1 555 ? 3.932 -16.976 -8.018 1.00 87.38 555 TYR A N 1
ATOM 4322 C CA . TYR A 1 555 ? 3.966 -17.565 -6.673 1.00 87.38 555 TYR A CA 1
ATOM 4323 C C . TYR A 1 555 ? 2.570 -17.936 -6.142 1.00 87.38 555 TYR A C 1
ATOM 4325 O O . TYR A 1 555 ? 2.441 -18.504 -5.057 1.00 87.38 555 TYR A O 1
ATOM 4333 N N . GLY A 1 556 ? 1.525 -17.576 -6.891 1.00 90.06 556 GLY A N 1
ATOM 4334 C CA . GLY A 1 556 ? 0.126 -17.829 -6.576 1.00 90.06 556 GLY A CA 1
ATOM 4335 C C . GLY A 1 556 ? -0.485 -18.951 -7.412 1.00 90.06 556 GLY A C 1
ATOM 4336 O O . GLY A 1 556 ? 0.207 -19.712 -8.086 1.00 90.06 556 GLY A O 1
ATOM 4337 N N . LYS A 1 557 ? -1.821 -19.032 -7.410 1.00 91.88 557 LYS A N 1
ATOM 4338 C CA . LYS A 1 557 ? -2.569 -19.979 -8.259 1.00 91.88 557 LYS A CA 1
ATOM 4339 C C . LYS A 1 557 ? -2.731 -19.489 -9.704 1.00 91.88 557 LYS A C 1
ATOM 4341 O O . LYS A 1 557 ? -3.111 -20.272 -10.570 1.00 91.88 557 LYS A O 1
ATOM 4346 N N . GLY A 1 558 ? -2.480 -18.207 -9.971 1.00 93.19 558 GLY A N 1
ATOM 4347 C CA . GLY A 1 558 ? -2.680 -17.611 -11.291 1.00 93.19 558 GLY A CA 1
ATOM 4348 C C . GLY A 1 558 ? -4.151 -17.428 -11.671 1.00 93.19 558 GLY A C 1
ATOM 4349 O O . GLY A 1 558 ? -4.476 -17.509 -12.857 1.00 93.19 558 GLY A O 1
ATOM 4350 N N . LEU A 1 559 ? -5.042 -17.224 -10.690 1.00 94.31 559 LEU A N 1
ATOM 4351 C CA . LEU A 1 559 ? -6.477 -17.059 -10.946 1.00 94.31 559 LEU A CA 1
ATOM 4352 C C . LEU A 1 559 ? -6.756 -15.854 -11.850 1.00 94.31 559 LEU A C 1
ATOM 4354 O O . LEU A 1 559 ? -6.184 -14.772 -11.683 1.00 94.31 559 LEU A O 1
ATOM 4358 N N . LYS A 1 560 ? -7.682 -16.021 -12.796 1.00 92.19 560 LYS A N 1
ATOM 4359 C CA . LYS A 1 560 ? -8.182 -14.909 -13.607 1.00 92.19 560 LYS A CA 1
ATOM 4360 C C . LYS A 1 560 ? -9.193 -14.111 -12.793 1.00 92.19 560 LYS A C 1
ATOM 4362 O O . LYS A 1 560 ? -9.841 -14.633 -11.892 1.00 92.19 560 LYS A O 1
ATOM 4367 N N . LEU A 1 561 ? -9.400 -12.848 -13.165 1.00 90.69 561 LEU A N 1
ATOM 4368 C CA . LEU A 1 561 ? -10.428 -12.018 -12.526 1.00 90.69 561 LEU A CA 1
ATOM 4369 C C . LEU A 1 561 ? -11.844 -12.607 -12.703 1.00 90.69 561 LEU A C 1
ATOM 4371 O O . LEU A 1 561 ? -12.709 -12.374 -11.874 1.00 90.69 561 LEU A O 1
ATOM 4375 N N . THR A 1 562 ? -12.069 -13.411 -13.749 1.00 93.25 562 THR A N 1
ATOM 4376 C CA . THR A 1 562 ? -13.323 -14.152 -13.983 1.00 93.25 562 THR A CA 1
ATOM 4377 C C . THR A 1 562 ? -13.577 -15.268 -12.972 1.00 93.25 562 THR A C 1
ATOM 4379 O O . THR A 1 562 ? -14.732 -15.626 -12.754 1.00 93.25 562 THR A O 1
ATOM 4382 N N . ASP A 1 563 ? -12.515 -15.790 -12.355 1.00 95.31 563 ASP A N 1
ATOM 4383 C CA . ASP A 1 563 ? -12.563 -16.873 -11.365 1.00 95.31 563 ASP A CA 1
ATOM 4384 C C . ASP A 1 563 ? -12.774 -16.319 -9.943 1.00 95.31 563 ASP A C 1
ATOM 4386 O O . ASP A 1 563 ? -12.832 -17.071 -8.969 1.00 95.31 563 ASP A O 1
ATOM 4390 N N . ILE A 1 564 ? -12.862 -14.992 -9.813 1.00 96.38 564 ILE A N 1
ATOM 4391 C CA . ILE A 1 564 ? -12.968 -14.255 -8.559 1.00 96.38 564 ILE A CA 1
ATOM 4392 C C . ILE A 1 564 ? -14.293 -13.498 -8.544 1.00 96.38 564 ILE A C 1
ATOM 4394 O O . ILE A 1 564 ? -14.666 -12.813 -9.498 1.00 96.38 564 ILE A O 1
ATOM 4398 N N . ASP A 1 565 ? -15.010 -13.597 -7.434 1.00 96.00 565 ASP A N 1
ATOM 4399 C CA . ASP A 1 565 ? -16.139 -12.730 -7.144 1.00 96.00 565 ASP A CA 1
ATOM 4400 C C . ASP A 1 565 ? -15.630 -11.376 -6.628 1.00 96.00 565 ASP A C 1
ATOM 4402 O O . ASP A 1 565 ? -15.557 -11.131 -5.424 1.00 96.00 565 ASP A O 1
ATOM 4406 N N . LEU A 1 566 ? -15.209 -10.511 -7.556 1.00 95.06 566 LEU A N 1
ATOM 4407 C CA . LEU A 1 566 ? -14.595 -9.213 -7.250 1.00 95.06 566 LEU A CA 1
ATOM 4408 C C . LEU A 1 566 ? -15.415 -8.354 -6.257 1.00 95.06 566 LEU A C 1
ATOM 4410 O O . LEU A 1 566 ? -14.803 -7.803 -5.340 1.00 95.06 566 LEU A O 1
ATOM 4414 N N . PRO A 1 567 ? -16.759 -8.255 -6.358 1.00 95.38 567 PRO A N 1
ATOM 4415 C CA . PRO A 1 567 ? -17.576 -7.569 -5.356 1.00 95.38 567 PRO A CA 1
ATOM 4416 C C . PRO A 1 567 ? -17.338 -8.036 -3.913 1.00 95.38 567 PRO A C 1
ATOM 4418 O O . PRO A 1 567 ? -17.223 -7.188 -3.029 1.00 95.38 567 PRO A O 1
ATOM 4421 N N . SER A 1 568 ? -17.199 -9.345 -3.668 1.00 95.50 568 SER A N 1
ATOM 4422 C CA . SER A 1 568 ? -16.953 -9.878 -2.315 1.00 95.50 568 SER A CA 1
ATOM 4423 C C . SER A 1 568 ? -15.592 -9.456 -1.749 1.00 95.50 568 SER A C 1
ATOM 4425 O O . SER A 1 568 ? -15.485 -9.094 -0.577 1.00 95.50 568 SER A O 1
ATOM 4427 N N . PHE A 1 569 ? -14.555 -9.411 -2.591 1.00 97.06 569 PHE A N 1
ATOM 4428 C CA . PHE A 1 569 ? -13.227 -8.937 -2.197 1.00 97.06 569 PHE A CA 1
ATOM 4429 C C . PHE A 1 569 ? -13.221 -7.429 -1.935 1.00 97.06 569 PHE A C 1
ATOM 4431 O O . PHE A 1 569 ? -12.600 -6.986 -0.971 1.00 97.06 569 PHE A O 1
ATOM 4438 N N . ILE A 1 570 ? -13.938 -6.643 -2.747 1.00 96.12 570 ILE A N 1
ATOM 4439 C CA . ILE A 1 570 ? -14.110 -5.199 -2.528 1.00 96.12 570 ILE A CA 1
ATOM 4440 C C . ILE A 1 570 ? -14.842 -4.936 -1.206 1.00 96.12 570 ILE A C 1
ATOM 4442 O O . ILE A 1 570 ? -14.401 -4.094 -0.424 1.00 96.12 570 ILE A O 1
ATOM 4446 N N . ALA A 1 571 ? -15.931 -5.663 -0.936 1.00 94.62 571 ALA A N 1
ATOM 4447 C CA . ALA A 1 571 ? -16.678 -5.554 0.315 1.00 94.62 571 ALA A CA 1
ATOM 4448 C C . ALA A 1 571 ? -15.807 -5.928 1.525 1.00 94.62 571 ALA A C 1
ATOM 4450 O O . ALA A 1 571 ? -15.683 -5.129 2.450 1.00 94.62 571 ALA A O 1
ATOM 4451 N N . SER A 1 572 ? -15.105 -7.065 1.460 1.00 95.94 572 SER A N 1
ATOM 4452 C CA . SER A 1 572 ? -14.157 -7.488 2.501 1.00 95.94 572 SER A CA 1
ATOM 4453 C C . SER A 1 572 ? -13.044 -6.461 2.725 1.00 95.94 572 SER A C 1
ATOM 4455 O O . SER A 1 572 ? -12.665 -6.195 3.861 1.00 95.94 572 SER A O 1
ATOM 4457 N N . GLY A 1 573 ? -12.539 -5.834 1.657 1.00 96.12 573 GLY A N 1
ATOM 4458 C CA . GLY A 1 573 ? -11.562 -4.751 1.761 1.00 96.12 573 GLY A CA 1
ATOM 4459 C C . GLY A 1 573 ? -12.093 -3.569 2.569 1.00 96.12 573 GLY A C 1
ATOM 4460 O O . GLY A 1 573 ? -11.391 -3.068 3.443 1.00 96.12 573 GLY A O 1
ATOM 4461 N N . ARG A 1 574 ? -13.348 -3.164 2.348 1.00 93.94 574 ARG A N 1
ATOM 4462 C CA . ARG A 1 574 ? -13.995 -2.094 3.130 1.00 93.94 574 ARG A CA 1
ATOM 4463 C C . ARG A 1 574 ? -14.210 -2.482 4.590 1.00 93.94 574 ARG A C 1
ATOM 4465 O O . ARG A 1 574 ? -14.046 -1.636 5.460 1.00 93.94 574 ARG A O 1
ATOM 4472 N N . GLU A 1 575 ? -14.560 -3.738 4.856 1.00 92.44 575 GLU A N 1
ATOM 4473 C CA . GLU A 1 575 ? -14.695 -4.256 6.224 1.00 92.44 575 GLU A CA 1
ATOM 4474 C C . GLU A 1 575 ? -13.352 -4.240 6.966 1.00 92.44 575 GLU A C 1
ATOM 4476 O O . GLU A 1 575 ? -13.291 -3.852 8.133 1.00 92.44 575 GLU A O 1
ATOM 4481 N N . CYS A 1 576 ? -12.251 -4.581 6.287 1.00 93.94 576 CYS A N 1
ATOM 4482 C CA . CYS A 1 576 ? -10.907 -4.452 6.852 1.00 93.94 576 CYS A CA 1
ATOM 4483 C C . CYS A 1 576 ? -10.538 -2.999 7.193 1.00 93.94 576 CYS A C 1
ATOM 4485 O O . CYS A 1 576 ? -9.900 -2.757 8.222 1.00 93.94 576 CYS A O 1
ATOM 4487 N N . ASP A 1 577 ? -10.988 -2.052 6.367 1.00 92.38 577 ASP A N 1
ATOM 4488 C CA . ASP A 1 577 ? -10.728 -0.615 6.483 1.00 92.38 577 ASP A CA 1
ATOM 4489 C C . ASP A 1 577 ? -11.711 0.133 7.402 1.00 92.38 577 ASP A C 1
ATOM 4491 O O . ASP A 1 577 ? -11.728 1.365 7.428 1.00 92.38 577 ASP A O 1
ATOM 4495 N N . GLN A 1 578 ? -12.520 -0.583 8.192 1.00 87.81 578 GLN A N 1
ATOM 4496 C CA . GLN A 1 578 ? -13.422 0.045 9.154 1.00 87.81 578 GLN A CA 1
ATOM 4497 C C . GLN A 1 578 ? -12.650 1.000 10.082 1.00 87.81 578 GLN A C 1
ATOM 4499 O O . GLN A 1 578 ? -11.731 0.587 10.794 1.00 87.81 578 GLN A O 1
ATOM 4504 N N . GLN A 1 579 ? -13.043 2.277 10.061 1.00 85.44 579 GLN A N 1
ATOM 4505 C CA . GLN A 1 579 ? -12.394 3.365 10.794 1.00 85.44 579 GLN A CA 1
ATOM 4506 C C . GLN A 1 579 ? -12.921 3.499 12.227 1.00 85.44 579 GLN A C 1
ATOM 4508 O O . GLN A 1 579 ? -14.019 3.048 12.560 1.00 85.44 579 GLN A O 1
ATOM 4513 N N . SER A 1 580 ? -12.142 4.175 13.073 1.00 87.62 580 SER A N 1
ATOM 4514 C CA . SER A 1 580 ? -12.527 4.480 14.453 1.00 87.62 580 SER A CA 1
ATOM 4515 C C . SER A 1 580 ? -13.672 5.498 14.528 1.00 87.62 580 SER A C 1
ATOM 4517 O O . SER A 1 580 ? -13.642 6.527 13.853 1.00 87.62 580 SER A O 1
ATOM 4519 N N . THR A 1 581 ? -14.625 5.282 15.438 1.00 91.25 581 THR A N 1
ATOM 4520 C CA . THR A 1 581 ? -15.492 6.361 15.936 1.00 91.25 581 THR A CA 1
ATOM 4521 C C . THR A 1 581 ? -14.718 7.236 16.922 1.00 91.25 581 THR A C 1
ATOM 4523 O O . THR A 1 581 ? -13.724 6.784 17.500 1.00 91.25 581 THR A O 1
ATOM 4526 N N . VAL A 1 582 ? -15.168 8.476 17.125 1.00 93.50 582 VAL A N 1
ATOM 4527 C CA . VAL A 1 582 ? -14.536 9.454 18.028 1.00 93.50 582 VAL A CA 1
ATOM 4528 C C . VAL A 1 582 ? -15.529 9.896 19.090 1.00 93.50 582 VAL A C 1
ATOM 4530 O O . VAL A 1 582 ? -16.586 10.420 18.762 1.00 93.50 582 VAL A O 1
ATOM 4533 N N . THR A 1 583 ? -15.178 9.715 20.356 1.00 94.88 583 THR A N 1
ATOM 4534 C CA . THR A 1 583 ? -15.992 10.097 21.512 1.00 94.88 583 THR A CA 1
ATOM 4535 C C . THR A 1 583 ? -15.371 11.288 22.227 1.00 94.88 583 THR A C 1
ATOM 4537 O O . THR A 1 583 ? -14.164 11.327 22.474 1.00 94.88 583 THR A O 1
ATOM 4540 N N . VAL A 1 584 ? -16.207 12.269 22.547 1.00 95.44 584 VAL A N 1
ATOM 4541 C CA . VAL A 1 584 ? -15.837 13.481 23.286 1.00 95.44 584 VAL A CA 1
ATOM 4542 C C . VAL A 1 584 ? -16.795 13.684 24.449 1.00 95.44 584 VAL A C 1
ATOM 4544 O O . VAL A 1 584 ? -17.868 13.082 24.494 1.00 95.44 584 VAL A O 1
ATOM 4547 N N . VAL A 1 585 ? -16.419 14.560 25.375 1.00 95.06 585 VAL A N 1
ATOM 4548 C CA . VAL A 1 585 ? -17.176 14.825 26.602 1.00 95.06 585 VAL A CA 1
ATOM 4549 C C . VAL A 1 585 ? -17.541 16.299 26.660 1.00 95.06 585 VAL A C 1
ATOM 4551 O O . VAL A 1 585 ? -16.701 17.158 26.395 1.00 95.06 585 VAL A O 1
ATOM 4554 N N . GLY A 1 586 ? -18.785 16.589 27.021 1.00 93.94 586 GLY A N 1
ATOM 4555 C CA . GLY A 1 586 ? -19.282 17.937 27.280 1.00 93.94 586 GLY A CA 1
ATOM 4556 C C . GLY A 1 586 ? -20.078 17.974 28.580 1.00 93.94 586 GLY A C 1
ATOM 4557 O O . GLY A 1 586 ? -20.416 16.933 29.149 1.00 93.94 586 GLY A O 1
ATOM 4558 N N . THR A 1 587 ? -20.378 19.175 29.068 1.00 92.75 587 THR A N 1
ATOM 4559 C CA . THR A 1 587 ? -21.352 19.318 30.157 1.00 92.75 587 THR A CA 1
ATOM 4560 C C . THR A 1 587 ? -22.722 18.865 29.667 1.00 92.75 587 THR A C 1
ATOM 4562 O O . THR A 1 587 ? -23.039 19.024 28.487 1.00 92.75 587 THR A O 1
ATOM 4565 N N . SER A 1 588 ? -23.556 18.328 30.557 1.00 91.31 588 SER A N 1
ATOM 4566 C CA . SER A 1 588 ? -24.888 17.845 30.176 1.00 91.31 588 SER A CA 1
ATOM 4567 C C . SER A 1 588 ? -25.687 18.908 29.425 1.00 91.31 588 SER A C 1
ATOM 4569 O O . SER A 1 588 ? -26.164 18.644 28.329 1.00 91.31 588 SER A O 1
ATOM 4571 N N . ALA A 1 589 ? -25.677 20.153 29.911 1.00 88.75 589 ALA A N 1
ATOM 4572 C CA . ALA A 1 589 ? -26.352 21.277 29.260 1.00 88.75 589 ALA A CA 1
ATOM 4573 C C . ALA A 1 589 ? -25.859 21.574 27.827 1.00 88.75 589 ALA A C 1
ATOM 4575 O O . ALA A 1 589 ? -26.635 22.058 27.007 1.00 88.75 589 ALA A O 1
ATOM 4576 N N . ALA A 1 590 ? -24.584 21.311 27.515 1.00 86.56 590 ALA A N 1
ATOM 4577 C CA . ALA A 1 590 ? -24.034 21.506 26.171 1.00 86.56 590 ALA A CA 1
ATOM 4578 C C . ALA A 1 590 ? -24.395 20.363 25.207 1.00 86.56 590 ALA A C 1
ATOM 4580 O O . ALA A 1 590 ? -24.417 20.565 23.993 1.00 86.56 590 ALA A O 1
ATOM 4581 N N . VAL A 1 591 ? -24.651 19.169 25.748 1.00 88.81 591 VAL A N 1
ATOM 4582 C CA . VAL A 1 591 ? -24.966 17.947 24.994 1.00 88.81 591 VAL A CA 1
ATOM 4583 C C . VAL A 1 591 ? -26.480 17.729 24.865 1.00 88.81 591 VAL A C 1
ATOM 4585 O O . VAL A 1 591 ? -26.936 17.067 23.933 1.00 88.81 591 VAL A O 1
ATOM 4588 N N . ASP A 1 592 ? -27.278 18.301 25.764 1.00 83.56 592 ASP A N 1
ATOM 4589 C CA . ASP A 1 592 ? -28.732 18.188 25.733 1.00 83.56 592 ASP A CA 1
ATOM 4590 C C . ASP A 1 592 ? -29.307 18.723 24.406 1.00 83.56 592 ASP A C 1
ATOM 4592 O O . ASP A 1 592 ? -28.877 19.747 23.870 1.00 83.56 592 ASP A O 1
ATOM 4596 N N . ASN A 1 593 ? -30.322 18.031 23.878 1.00 82.69 593 ASN A N 1
ATOM 4597 C CA . ASN A 1 593 ? -30.968 18.283 22.576 1.00 82.69 593 ASN A CA 1
ATOM 4598 C C . ASN A 1 593 ? -30.152 17.903 21.326 1.00 82.69 593 ASN A C 1
ATOM 4600 O O . ASN A 1 593 ? -30.565 18.227 20.209 1.00 82.69 593 ASN A O 1
ATOM 4604 N N . LEU A 1 594 ? -29.021 17.212 21.481 1.00 88.19 594 LEU A N 1
ATOM 4605 C CA . LEU A 1 594 ? -28.268 16.648 20.364 1.00 88.19 594 LEU A CA 1
ATOM 4606 C C . LEU A 1 594 ? -28.972 15.403 19.790 1.00 88.19 594 LEU A C 1
ATOM 4608 O O . LEU A 1 594 ? -29.250 14.453 20.518 1.00 88.19 594 LEU A O 1
ATOM 4612 N N . GLU A 1 595 ? -29.249 15.384 18.484 1.00 86.56 595 GLU A N 1
ATOM 4613 C CA . GLU A 1 595 ? -29.897 14.250 17.808 1.00 86.56 595 GLU A CA 1
ATOM 4614 C C . GLU A 1 595 ? -28.896 13.418 16.987 1.00 86.56 595 GLU A C 1
ATOM 4616 O O . GLU A 1 595 ? -27.973 13.951 16.359 1.00 86.56 595 GLU A O 1
ATOM 4621 N N . LYS A 1 596 ? -29.111 12.094 16.935 1.00 88.31 596 LYS A N 1
ATOM 4622 C CA . LYS A 1 596 ? -28.370 11.192 16.038 1.00 88.31 596 LYS A CA 1
ATOM 4623 C C . LYS A 1 596 ? -28.510 11.651 14.582 1.00 88.31 596 LYS A C 1
ATOM 4625 O O . LYS A 1 596 ? -29.598 11.991 14.116 1.00 88.31 596 LYS A O 1
ATOM 4630 N N . GLY A 1 597 ? -27.393 11.649 13.861 1.00 81.00 597 GLY A N 1
ATOM 4631 C CA . GLY A 1 597 ? -27.288 12.138 12.487 1.00 81.00 597 GLY A CA 1
ATOM 4632 C C . GLY A 1 597 ? -26.917 13.619 12.354 1.00 81.00 597 GLY A C 1
ATOM 4633 O O . GLY A 1 597 ? -26.622 14.052 11.244 1.00 81.00 597 GLY A O 1
ATOM 4634 N N . ALA A 1 598 ? -26.884 14.409 13.437 1.00 84.56 598 ALA A N 1
ATOM 4635 C CA . ALA A 1 598 ? -26.392 15.786 13.365 1.00 84.56 598 ALA A CA 1
ATOM 4636 C C . ALA A 1 598 ? -24.889 15.821 13.028 1.00 84.56 598 ALA A C 1
ATOM 4638 O O . ALA A 1 598 ? -24.111 15.018 13.539 1.00 84.56 598 ALA A O 1
ATOM 4639 N N . VAL A 1 599 ? -24.461 16.760 12.178 1.00 83.12 599 VAL A N 1
ATOM 4640 C CA . VAL A 1 599 ? -23.066 16.860 11.717 1.00 83.12 599 VAL A CA 1
ATOM 4641 C C . VAL A 1 599 ? -22.389 18.077 12.330 1.00 83.12 599 VAL A C 1
ATOM 4643 O O . VAL A 1 599 ? -22.901 19.194 12.235 1.00 83.12 599 VAL A O 1
ATOM 4646 N N . TYR A 1 600 ? -21.215 17.864 12.917 1.00 86.88 600 TYR A N 1
ATOM 4647 C CA . TYR A 1 600 ? -20.409 18.895 13.564 1.00 86.88 600 TYR A CA 1
ATOM 4648 C C . TYR A 1 600 ? -19.015 18.962 12.956 1.00 86.88 600 TYR A C 1
ATOM 4650 O O . TYR A 1 600 ? -18.467 17.949 12.526 1.00 86.88 600 TYR A O 1
ATOM 4658 N N . THR A 1 601 ? -18.441 20.161 12.926 1.00 84.94 601 THR A N 1
ATOM 4659 C CA . THR A 1 601 ? -17.114 20.430 12.373 1.00 84.94 601 THR A CA 1
ATOM 4660 C C . THR A 1 601 ? -16.269 21.249 13.346 1.00 84.94 601 THR A C 1
ATOM 4662 O O . THR A 1 601 ? -16.793 22.059 14.108 1.00 84.94 601 THR A O 1
ATOM 4665 N N . TYR A 1 602 ? -14.955 21.053 13.303 1.00 86.62 602 TYR A N 1
ATOM 4666 C CA . TYR A 1 602 ? -13.966 21.895 13.970 1.00 86.62 602 TYR A CA 1
ATOM 4667 C C . TYR A 1 602 ? -13.046 22.540 12.926 1.00 86.62 602 TYR A C 1
ATOM 4669 O O . TYR A 1 602 ? -12.580 21.860 12.009 1.00 86.62 602 TYR A O 1
ATOM 4677 N N . GLY A 1 603 ? -12.774 23.839 13.073 1.00 77.44 603 GLY A N 1
ATOM 4678 C CA . GLY A 1 603 ? -12.002 24.634 12.110 1.00 77.44 603 GLY A CA 1
ATOM 4679 C C . GLY A 1 603 ? -12.847 25.264 10.994 1.00 77.44 603 GLY A C 1
ATOM 4680 O O . GLY A 1 603 ? -14.066 25.098 10.934 1.00 77.44 603 GLY A O 1
ATOM 4681 N N . THR A 1 604 ? -12.193 26.022 10.110 1.00 57.84 604 THR A N 1
ATOM 4682 C CA . THR A 1 604 ? -12.852 26.771 9.027 1.00 57.84 604 THR A CA 1
ATOM 4683 C C . THR A 1 604 ? -12.947 25.927 7.752 1.00 57.84 604 THR A C 1
ATOM 4685 O O . THR A 1 604 ? -11.950 25.376 7.286 1.00 57.84 604 THR A O 1
ATOM 4688 N N . ALA A 1 605 ? -14.143 25.835 7.163 1.00 42.84 605 ALA A N 1
ATOM 4689 C CA . ALA A 1 605 ? -14.350 25.184 5.867 1.00 42.84 605 ALA A CA 1
ATOM 4690 C C . ALA A 1 605 ? -13.512 25.876 4.767 1.00 42.84 605 ALA A C 1
ATOM 4692 O O . ALA A 1 605 ? -13.484 27.102 4.706 1.00 42.84 605 ALA A O 1
ATOM 4693 N N . GLY A 1 606 ? -12.817 25.102 3.922 1.00 44.66 606 GLY A N 1
ATOM 4694 C CA . GLY A 1 606 ? -11.907 25.616 2.881 1.00 44.66 606 GLY A CA 1
ATOM 4695 C C . GLY A 1 606 ? -10.435 25.756 3.308 1.00 44.66 606 GLY A C 1
ATOM 4696 O O . GLY A 1 606 ? -9.558 25.927 2.464 1.00 44.66 606 GLY A O 1
ATOM 4697 N N . THR A 1 607 ? -10.130 25.606 4.600 1.00 47.25 607 THR A N 1
ATOM 4698 C CA . THR A 1 607 ? -8.763 25.482 5.138 1.00 47.25 607 THR A CA 1
ATOM 4699 C C . THR A 1 607 ? -8.670 24.198 5.951 1.00 47.25 607 THR A C 1
ATOM 4701 O O . THR A 1 607 ? -9.162 24.168 7.073 1.00 47.25 607 THR A O 1
ATOM 4704 N N . THR A 1 608 ? -8.107 23.135 5.357 1.00 47.91 608 THR A N 1
ATOM 4705 C CA . THR A 1 608 ? -7.714 21.864 6.016 1.00 47.91 608 THR A CA 1
ATOM 4706 C C . THR A 1 608 ? -8.645 21.382 7.137 1.00 47.91 608 THR A C 1
ATOM 4708 O O . THR A 1 608 ? -8.140 20.947 8.166 1.00 47.91 608 THR A O 1
ATOM 4711 N N . GLY A 1 609 ? -9.974 21.494 6.963 1.00 54.62 609 GLY A N 1
ATOM 4712 C CA . GLY A 1 609 ? -10.968 21.313 8.029 1.00 54.62 609 GLY A CA 1
ATOM 4713 C C . GLY A 1 609 ? -10.600 20.151 8.949 1.00 54.62 609 GLY A C 1
ATOM 4714 O O . GLY A 1 609 ? -10.595 19.002 8.512 1.00 54.62 609 GLY A O 1
ATOM 4715 N N . TYR A 1 610 ? -10.209 20.480 10.184 1.00 69.06 610 TYR A N 1
ATOM 4716 C CA . TYR A 1 610 ? -9.439 19.572 11.037 1.00 69.06 610 TYR A CA 1
ATOM 4717 C C . TYR A 1 610 ? -10.238 18.342 11.417 1.00 69.06 610 TYR A C 1
ATOM 4719 O O . TYR A 1 610 ? -9.705 17.239 11.434 1.00 69.06 610 TYR A O 1
ATOM 4727 N N . PHE A 1 611 ? -11.528 18.531 11.684 1.00 84.69 611 PHE A N 1
ATOM 4728 C CA . PHE A 1 611 ? -12.426 17.453 12.042 1.00 84.69 611 PHE A CA 1
ATOM 4729 C C . PHE A 1 611 ? -13.838 17.718 11.552 1.00 84.69 611 PHE A C 1
ATOM 4731 O O . PHE A 1 611 ? -14.351 18.829 11.684 1.00 84.69 611 PHE A O 1
ATOM 4738 N N . ARG A 1 612 ? -14.500 16.675 11.064 1.00 82.56 612 ARG A N 1
ATOM 4739 C CA . ARG A 1 612 ? -15.955 16.641 10.918 1.00 82.56 612 ARG A CA 1
ATOM 4740 C C . ARG A 1 612 ? -16.457 15.275 11.350 1.00 82.56 612 ARG A C 1
ATOM 4742 O O . ARG A 1 612 ? -15.840 14.278 11.012 1.00 82.56 612 ARG A O 1
ATOM 4749 N N . GLY A 1 613 ? -17.570 15.224 12.067 1.00 86.44 613 GLY A N 1
ATOM 4750 C CA . GLY A 1 613 ? -18.170 13.973 12.515 1.00 86.44 613 GLY A CA 1
ATOM 4751 C C . GLY A 1 613 ? -19.690 14.033 12.480 1.00 86.44 613 GLY A C 1
ATOM 4752 O O . GLY A 1 613 ? -20.286 15.098 12.647 1.00 86.44 613 GLY A O 1
ATOM 4753 N N . THR A 1 614 ? -20.315 12.877 12.276 1.00 86.88 614 THR A N 1
ATOM 4754 C CA . THR A 1 614 ? -21.769 12.688 12.369 1.00 86.88 614 THR A CA 1
ATOM 4755 C C . THR A 1 614 ? -22.101 12.039 13.706 1.00 86.88 614 THR A C 1
ATOM 4757 O O . THR A 1 614 ? -21.552 10.982 14.015 1.00 86.88 614 THR A O 1
ATOM 4760 N N . VAL A 1 615 ? -22.983 12.645 14.501 1.00 90.81 615 VAL A N 1
ATOM 4761 C CA . VAL A 1 615 ? -23.406 12.121 15.807 1.00 90.81 615 VAL A CA 1
ATOM 4762 C C . VAL A 1 615 ? -24.008 10.730 15.618 1.00 90.81 615 VAL A C 1
ATOM 4764 O O . VAL A 1 615 ? -25.040 10.566 14.969 1.00 90.81 615 VAL A O 1
ATOM 4767 N N . TYR A 1 616 ? -23.338 9.729 16.174 1.00 90.75 616 TYR A N 1
ATOM 4768 C CA . TYR A 1 616 ? -23.725 8.324 16.137 1.00 90.75 616 TYR A CA 1
ATOM 4769 C C . TYR A 1 616 ? -24.473 7.927 17.409 1.00 90.75 616 TYR A C 1
ATOM 4771 O O . TYR A 1 616 ? -25.510 7.262 17.348 1.00 90.75 616 TYR A O 1
ATOM 4779 N N . ASP A 1 617 ? -23.969 8.380 18.557 1.00 91.69 617 ASP A N 1
ATOM 4780 C CA . ASP A 1 617 ? -24.567 8.105 19.855 1.00 91.69 617 ASP A CA 1
ATOM 4781 C C . ASP A 1 617 ? -24.399 9.274 20.826 1.00 91.69 617 ASP A C 1
ATOM 4783 O O . ASP A 1 617 ? -23.436 10.040 20.738 1.00 91.69 617 ASP A O 1
ATOM 4787 N N . VAL A 1 618 ? -25.364 9.414 21.732 1.00 91.12 618 VAL A N 1
ATOM 4788 C CA . VAL A 1 618 ? -25.397 10.448 22.771 1.00 91.12 618 VAL A CA 1
ATOM 4789 C C . VAL A 1 618 ? -25.778 9.762 24.072 1.00 91.12 618 VAL A C 1
ATOM 4791 O O . VAL A 1 618 ? -26.827 9.120 24.136 1.00 91.12 618 VAL A O 1
ATOM 4794 N N . GLU A 1 619 ? -24.938 9.882 25.100 1.00 90.38 619 GLU A N 1
ATOM 4795 C CA . GLU A 1 619 ? -25.227 9.267 26.394 1.00 90.38 619 GLU A CA 1
ATOM 4796 C C . GLU A 1 619 ? -26.482 9.893 27.017 1.00 90.38 619 GLU A C 1
ATOM 4798 O O . GLU A 1 619 ? -26.607 11.113 27.143 1.00 90.38 619 GLU A O 1
ATOM 4803 N N . THR A 1 620 ? -27.427 9.048 27.426 1.00 86.69 620 THR A N 1
ATOM 4804 C CA . THR A 1 620 ? -28.693 9.492 28.027 1.00 86.69 620 THR A CA 1
ATOM 4805 C C . THR A 1 620 ? -28.578 9.777 29.522 1.00 86.69 620 THR A C 1
ATOM 4807 O O . THR A 1 620 ? -29.418 10.478 30.079 1.00 86.69 620 THR A O 1
ATOM 4810 N N . THR A 1 621 ? -27.565 9.223 30.187 1.00 87.56 621 THR A N 1
ATOM 4811 C CA . THR A 1 621 ? -27.395 9.288 31.642 1.00 87.56 621 THR A CA 1
ATOM 4812 C C . THR A 1 621 ? -26.415 10.389 32.025 1.00 87.56 621 THR A C 1
ATOM 4814 O O . THR A 1 621 ? -25.282 10.401 31.556 1.00 87.56 621 THR A O 1
ATOM 4817 N N . ASP A 1 622 ? -26.828 11.287 32.921 1.00 89.75 622 ASP A N 1
ATOM 4818 C CA . ASP A 1 622 ? -25.929 12.286 33.499 1.00 89.75 622 ASP A CA 1
ATOM 4819 C C . ASP A 1 622 ? -24.926 11.644 34.462 1.00 89.75 622 ASP A C 1
ATOM 4821 O O . ASP A 1 622 ? -25.296 10.899 35.375 1.00 89.75 622 ASP A O 1
ATOM 4825 N N . ARG A 1 623 ? -23.644 11.979 34.296 1.00 89.81 623 ARG A N 1
ATOM 4826 C CA . ARG A 1 623 ? -22.573 11.575 35.212 1.00 89.81 623 ARG A CA 1
ATOM 4827 C C . ARG A 1 623 ? -22.167 12.760 36.077 1.00 89.81 623 ARG A C 1
ATOM 4829 O O . ARG A 1 623 ? -21.646 13.746 35.562 1.00 89.81 623 ARG A O 1
ATOM 4836 N N . ASN A 1 624 ? -22.380 12.657 37.389 1.00 87.69 624 ASN A N 1
ATOM 4837 C CA . ASN A 1 624 ? -21.906 13.656 38.345 1.00 87.69 624 ASN A CA 1
ATOM 4838 C C . ASN A 1 624 ? -20.448 13.376 38.716 1.00 87.69 624 ASN A C 1
ATOM 4840 O O . ASN A 1 624 ? -20.158 12.374 39.372 1.00 87.69 624 ASN A O 1
ATOM 4844 N N . ILE A 1 625 ? -19.543 14.261 38.300 1.00 82.06 625 ILE A N 1
ATOM 4845 C CA . ILE A 1 625 ? -18.121 14.170 38.624 1.00 82.06 625 ILE A CA 1
ATOM 4846 C C . ILE A 1 625 ? -17.651 15.545 39.092 1.00 82.06 625 ILE A C 1
ATOM 4848 O O . ILE A 1 625 ? -17.732 16.525 38.356 1.00 82.06 625 ILE A O 1
ATOM 4852 N N . GLY A 1 626 ? -17.184 15.630 40.340 1.00 75.19 626 GLY A N 1
ATOM 4853 C CA . GLY A 1 626 ? -16.706 16.892 40.914 1.00 75.19 626 GLY A CA 1
ATOM 4854 C C . GLY A 1 626 ? -17.791 17.966 41.088 1.00 75.19 626 GLY A C 1
ATOM 4855 O O . GLY A 1 626 ? -17.465 19.148 41.102 1.00 75.19 626 GLY A O 1
ATOM 4856 N N . GLY A 1 627 ? -19.069 17.581 41.205 1.00 80.69 627 GLY A N 1
ATOM 4857 C CA . GLY A 1 627 ? -20.191 18.508 41.408 1.00 80.69 627 GLY A CA 1
ATOM 4858 C C . GLY A 1 627 ? -20.797 19.086 40.123 1.00 80.69 627 GLY A C 1
ATOM 4859 O O . GLY A 1 627 ? -21.766 19.838 40.207 1.00 80.69 627 GLY A O 1
ATOM 4860 N N . ALA A 1 628 ? -20.275 18.719 38.949 1.00 87.75 628 ALA A N 1
ATOM 4861 C CA . ALA A 1 628 ? -20.831 19.070 37.645 1.00 87.75 628 ALA A CA 1
ATOM 4862 C C . ALA A 1 628 ? -21.311 17.819 36.889 1.00 87.75 628 ALA A C 1
ATOM 4864 O O . ALA A 1 628 ? -20.808 16.712 37.098 1.00 87.75 628 ALA A O 1
ATOM 4865 N N . LEU A 1 629 ? -22.312 18.004 36.021 1.00 93.25 629 LEU A N 1
ATOM 4866 C CA . LEU A 1 629 ? -22.903 16.938 35.211 1.00 93.25 629 LEU A CA 1
ATOM 4867 C C . LEU A 1 629 ? -22.297 16.929 33.807 1.00 93.25 629 LEU A C 1
ATOM 4869 O O . LEU A 1 629 ? -22.235 17.967 33.138 1.00 93.25 629 LEU A O 1
ATOM 4873 N N . TYR A 1 630 ? -21.878 15.746 33.368 1.00 93.38 630 TYR A N 1
ATOM 4874 C CA . TYR A 1 630 ? -21.258 15.514 32.068 1.00 93.38 630 TYR A CA 1
ATOM 4875 C C . TYR A 1 630 ? -21.922 14.356 31.330 1.00 93.38 630 TYR A C 1
ATOM 4877 O O . TYR A 1 630 ? -22.389 13.400 31.956 1.00 93.38 630 TYR A O 1
ATOM 4885 N N . LYS A 1 631 ? -21.855 14.425 29.998 1.00 93.62 631 LYS A N 1
ATOM 4886 C CA . LYS A 1 631 ? -22.253 13.373 29.056 1.00 93.62 631 LYS A CA 1
ATOM 4887 C C . LYS A 1 631 ? -21.183 13.202 27.986 1.00 93.62 631 LYS A C 1
ATOM 4889 O O . LYS A 1 631 ? -20.503 14.167 27.617 1.00 93.62 631 LYS A O 1
ATOM 4894 N N . GLN A 1 632 ? -21.079 11.996 27.438 1.00 94.19 632 GLN A N 1
ATOM 4895 C CA . GLN A 1 632 ? -20.288 11.751 26.233 1.00 94.19 632 GLN A CA 1
ATOM 4896 C C . GLN A 1 632 ? -21.133 11.731 24.953 1.00 94.19 632 GLN A C 1
ATOM 4898 O O . GLN A 1 632 ? -22.313 11.373 24.951 1.00 94.19 632 GLN A O 1
ATOM 4903 N N . VAL A 1 633 ? -20.488 12.088 23.844 1.00 94.88 633 VAL A N 1
ATOM 4904 C CA . VAL A 1 633 ? -21.042 12.064 22.487 1.00 94.88 633 VAL A CA 1
ATOM 4905 C C . VAL A 1 633 ? -20.083 11.300 21.591 1.00 94.88 633 VAL A C 1
ATOM 4907 O O . VAL A 1 633 ? -18.896 11.626 21.545 1.00 94.88 633 VAL A O 1
ATOM 4910 N N . THR A 1 634 ? -20.593 10.325 20.844 1.00 94.88 634 THR A N 1
ATOM 4911 C CA . THR A 1 634 ? -19.813 9.532 19.891 1.00 94.88 634 THR A CA 1
ATOM 4912 C C . THR A 1 634 ? -20.140 9.944 18.461 1.00 94.88 634 THR A C 1
ATOM 4914 O O . THR A 1 634 ? -21.300 9.975 18.050 1.00 94.88 634 THR A O 1
ATOM 4917 N N . PHE A 1 635 ? -19.101 10.215 17.678 1.00 92.56 635 PHE A N 1
ATOM 4918 C CA . PHE A 1 635 ? -19.157 10.553 16.264 1.00 92.56 635 PHE A CA 1
ATOM 4919 C C . PHE A 1 635 ? -18.706 9.380 15.391 1.00 92.56 635 PHE A C 1
ATOM 4921 O O . PHE A 1 635 ? -17.694 8.734 15.658 1.00 92.56 635 PHE A O 1
ATOM 4928 N N . SER A 1 636 ? -19.433 9.159 14.302 1.00 88.94 636 SER A N 1
ATOM 4929 C CA . SER A 1 636 ? -19.066 8.295 13.175 1.00 88.94 636 SER A CA 1
ATOM 4930 C C . SER A 1 636 ? -18.822 9.142 11.921 1.00 88.94 636 SER A C 1
ATOM 4932 O O . SER A 1 636 ? -19.000 10.363 11.959 1.00 88.94 636 SER A O 1
ATOM 4934 N N . ASN A 1 637 ? -18.416 8.512 10.810 1.00 80.06 637 ASN A N 1
ATOM 4935 C CA . ASN A 1 637 ? -18.062 9.211 9.565 1.00 80.06 637 ASN A CA 1
ATOM 4936 C C . ASN A 1 637 ? -17.093 10.372 9.830 1.00 80.06 637 ASN A C 1
ATOM 4938 O O . ASN A 1 637 ? -17.319 11.507 9.408 1.00 80.06 637 ASN A O 1
ATOM 4942 N N . VAL A 1 638 ? -16.064 10.081 10.627 1.00 83.25 638 VAL A N 1
ATOM 4943 C CA . VAL A 1 638 ? -15.100 11.080 11.065 1.00 83.25 638 VAL A CA 1
ATOM 4944 C C . VAL A 1 638 ? -14.151 11.398 9.917 1.00 83.25 638 VAL A C 1
ATOM 4946 O O . VAL A 1 638 ? -13.529 10.514 9.336 1.00 83.25 638 VAL A O 1
ATOM 4949 N N . ILE A 1 639 ? -14.051 12.681 9.605 1.00 78.31 639 ILE A N 1
ATOM 4950 C CA . ILE A 1 639 ? -13.119 13.257 8.646 1.00 78.31 639 ILE A CA 1
ATOM 4951 C C . ILE A 1 639 ? -12.021 13.953 9.433 1.00 78.31 639 ILE A C 1
ATOM 4953 O O . ILE A 1 639 ? -12.323 14.675 10.384 1.00 78.31 639 ILE A O 1
ATOM 4957 N N . GLY A 1 640 ? -10.772 13.781 9.004 1.00 80.69 640 GLY A N 1
ATOM 4958 C CA . GLY A 1 640 ? -9.619 14.393 9.654 1.00 80.69 640 GLY A CA 1
ATOM 4959 C C . GLY A 1 640 ? -9.397 13.861 11.071 1.00 80.69 640 GLY A C 1
ATOM 4960 O O . GLY A 1 640 ? -9.702 12.708 11.379 1.00 80.69 640 GLY A O 1
ATOM 4961 N N . LYS A 1 641 ? -8.832 14.700 11.934 1.00 85.94 641 LYS A N 1
ATOM 4962 C CA . LYS A 1 641 ? -8.530 14.387 13.326 1.00 85.94 641 LYS A CA 1
ATOM 4963 C C . LYS A 1 641 ? -8.827 15.595 14.215 1.00 85.94 641 LYS A C 1
ATOM 4965 O O . LYS A 1 641 ? -8.356 16.693 13.945 1.00 85.94 641 LYS A O 1
ATOM 4970 N N . LEU A 1 642 ? -9.597 15.384 15.288 1.00 90.00 642 LEU A N 1
ATOM 4971 C CA . LEU A 1 642 ? -10.059 16.475 16.159 1.00 90.00 642 LEU A CA 1
ATOM 4972 C C . LEU A 1 642 ? -8.920 17.196 16.876 1.00 90.00 642 LEU A C 1
ATOM 4974 O O . LEU A 1 642 ? -8.971 18.411 17.004 1.00 90.00 642 LEU A O 1
ATOM 4978 N N . GLY A 1 643 ? -7.900 16.465 17.312 1.00 89.44 643 GLY A N 1
ATOM 4979 C CA . GLY A 1 643 ? -6.685 17.055 17.849 1.00 89.44 643 GLY A CA 1
ATOM 4980 C C . GLY A 1 643 ? -5.510 16.094 17.758 1.00 89.44 643 GLY A C 1
ATOM 4981 O O . GLY A 1 643 ? -5.703 14.877 17.797 1.00 89.44 643 GLY A O 1
ATOM 4982 N N . ARG A 1 644 ? -4.304 16.649 17.626 1.00 89.44 644 ARG A N 1
ATOM 4983 C CA . ARG A 1 644 ? -3.051 15.899 17.473 1.00 89.44 644 ARG A CA 1
ATOM 4984 C C . ARG A 1 644 ? -2.171 16.007 18.709 1.00 89.44 644 ARG A C 1
ATOM 4986 O O . ARG A 1 644 ? -2.066 17.070 19.319 1.00 89.44 644 ARG A O 1
ATOM 4993 N N . LYS A 1 645 ? -1.468 14.934 19.042 1.00 90.62 645 LYS A N 1
ATOM 4994 C CA . LYS A 1 645 ? -0.384 14.970 20.015 1.00 90.62 645 LYS A CA 1
ATOM 4995 C C . LYS A 1 645 ? 0.723 15.864 19.481 1.00 90.62 645 LYS A C 1
ATOM 4997 O O . LYS A 1 645 ? 1.181 15.716 18.343 1.00 90.62 645 LYS A O 1
ATOM 5002 N N . PHE A 1 646 ? 1.150 16.803 20.309 1.00 90.12 646 PHE A N 1
ATOM 5003 C CA . PHE A 1 646 ? 2.202 17.726 19.951 1.00 90.12 646 PHE A CA 1
ATOM 5004 C C . PHE A 1 646 ? 3.506 16.988 19.655 1.00 90.12 646 PHE A C 1
ATOM 5006 O O . PHE A 1 646 ? 3.911 16.068 20.363 1.00 90.12 646 PHE A O 1
ATOM 5013 N N . ASN A 1 647 ? 4.182 17.435 18.603 1.00 85.81 647 ASN A N 1
ATOM 5014 C CA . ASN A 1 647 ? 5.541 17.038 18.301 1.00 85.81 647 ASN A CA 1
ATOM 5015 C C . ASN A 1 647 ? 6.223 18.126 17.457 1.00 85.81 647 ASN A C 1
ATOM 5017 O O . ASN A 1 647 ? 5.566 18.960 16.839 1.00 85.81 647 ASN A O 1
ATOM 5021 N N . LYS A 1 648 ? 7.558 18.132 17.421 1.00 83.81 648 LYS A N 1
ATOM 5022 C CA . LYS A 1 648 ? 8.332 19.205 16.766 1.00 83.81 648 LYS A CA 1
ATOM 5023 C C . LYS A 1 648 ? 8.456 19.055 15.243 1.00 83.81 648 LYS A C 1
ATOM 5025 O O . LYS A 1 648 ? 8.933 19.973 14.582 1.00 83.81 648 LYS A O 1
ATOM 5030 N N . TYR A 1 649 ? 8.075 17.902 14.699 1.00 80.94 649 TYR A N 1
ATOM 5031 C CA . TYR A 1 649 ? 8.337 17.495 13.314 1.00 80.94 649 TYR A CA 1
ATOM 5032 C C . TYR A 1 649 ? 7.073 17.412 12.450 1.00 80.94 649 TYR A C 1
ATOM 5034 O O . TYR A 1 649 ? 7.163 17.133 11.257 1.00 80.94 649 TYR A O 1
ATOM 5042 N N . THR A 1 650 ? 5.899 17.667 13.022 1.00 82.56 650 THR A N 1
ATOM 5043 C CA . THR A 1 650 ? 4.640 17.810 12.291 1.00 82.56 650 THR A CA 1
ATOM 5044 C C . THR A 1 650 ? 4.439 19.274 11.936 1.00 82.56 650 THR A C 1
ATOM 5046 O O . THR A 1 650 ? 4.722 20.174 12.728 1.00 82.56 650 THR A O 1
ATOM 5049 N N . ASN A 1 651 ? 3.971 19.512 10.716 1.00 83.88 651 ASN A N 1
ATOM 5050 C CA . ASN A 1 651 ? 3.517 20.826 10.300 1.00 83.88 651 ASN A CA 1
ATOM 5051 C C . ASN A 1 651 ? 2.048 20.956 10.705 1.00 83.88 651 ASN A C 1
ATOM 5053 O O . ASN A 1 651 ? 1.210 20.236 10.162 1.00 83.88 651 ASN A O 1
ATOM 5057 N N . PHE A 1 652 ? 1.768 21.821 11.674 1.00 84.00 652 PHE A N 1
ATOM 5058 C CA . PHE A 1 652 ? 0.406 22.098 12.117 1.00 84.00 652 PHE A CA 1
ATOM 5059 C C . PHE A 1 652 ? -0.154 23.278 11.338 1.00 84.00 652 PHE A C 1
ATOM 5061 O O . PHE A 1 652 ? 0.584 24.204 10.992 1.00 84.00 652 PHE A O 1
ATOM 5068 N N . ALA A 1 653 ? -1.458 23.289 11.088 1.00 80.38 653 ALA A N 1
ATOM 5069 C CA . ALA A 1 653 ? -2.097 24.490 10.561 1.00 80.38 653 ALA A CA 1
ATOM 5070 C C . ALA A 1 653 ? -2.599 25.402 11.698 1.00 80.38 653 ALA A C 1
ATOM 5072 O O . ALA A 1 653 ? -2.715 25.005 12.860 1.00 80.38 653 ALA A O 1
ATOM 5073 N N . THR A 1 654 ? -2.834 26.680 11.384 1.00 82.31 654 THR A N 1
ATOM 5074 C CA . THR A 1 654 ? -3.249 27.679 12.383 1.00 82.31 654 THR A CA 1
ATOM 5075 C C . THR A 1 654 ? -4.556 27.264 13.058 1.00 82.31 654 THR A C 1
ATOM 5077 O O . THR A 1 654 ? -5.544 26.983 12.378 1.00 82.31 654 THR A O 1
ATOM 5080 N N . ASN A 1 655 ? -4.590 27.310 14.389 1.00 82.50 655 ASN A N 1
ATOM 5081 C CA . ASN A 1 655 ? -5.726 26.915 15.228 1.00 82.50 655 ASN A CA 1
ATOM 5082 C C . ASN A 1 655 ? -6.077 25.416 15.200 1.00 82.50 655 ASN A C 1
ATOM 5084 O O . ASN A 1 655 ? -7.156 25.043 15.655 1.00 82.50 655 ASN A O 1
ATOM 5088 N N . GLU A 1 656 ? -5.195 24.548 14.699 1.00 86.25 656 GLU A N 1
ATOM 5089 C CA . GLU A 1 656 ? -5.336 23.103 14.911 1.00 86.25 656 GLU A CA 1
ATOM 5090 C C . GLU A 1 656 ? -5.247 22.788 16.412 1.00 86.25 656 GLU A C 1
ATOM 5092 O O . GLU A 1 656 ? -4.410 23.360 17.116 1.00 86.25 656 GLU A O 1
ATOM 5097 N N . LEU A 1 657 ? -6.101 21.901 16.930 1.00 89.75 657 LEU A N 1
ATOM 5098 C CA . LEU A 1 657 ? -6.000 21.493 18.331 1.00 89.75 657 LEU A CA 1
ATOM 5099 C C . LEU A 1 657 ? -4.805 20.564 18.511 1.00 89.75 657 LEU A C 1
ATOM 5101 O O . LEU A 1 657 ? -4.724 19.502 17.892 1.00 89.75 657 LEU A O 1
ATOM 5105 N N . ILE A 1 658 ? -3.914 20.945 19.415 1.00 91.50 658 ILE A N 1
ATOM 5106 C CA . ILE A 1 658 ? -2.763 20.144 19.816 1.00 91.50 658 ILE A CA 1
ATOM 5107 C C . ILE A 1 658 ? -2.801 19.868 21.310 1.00 91.50 658 ILE A C 1
ATOM 5109 O O . ILE A 1 658 ? -3.305 20.680 22.087 1.00 91.50 658 ILE A O 1
ATOM 5113 N N . TRP A 1 659 ? -2.248 18.735 21.729 1.00 92.75 659 TRP A N 1
ATOM 5114 C CA . TRP A 1 659 ? -2.190 18.374 23.141 1.00 92.75 659 TRP A CA 1
ATOM 5115 C C . TRP A 1 659 ? -0.856 17.748 23.545 1.00 92.75 659 TRP A C 1
ATOM 5117 O O . TRP A 1 659 ? -0.212 17.054 22.761 1.00 92.75 659 TRP A O 1
ATOM 5127 N N . GLU A 1 660 ? -0.452 17.986 24.788 1.00 91.81 660 GLU A N 1
ATOM 5128 C CA . GLU A 1 660 ? 0.710 17.364 25.423 1.00 91.81 660 GLU A CA 1
ATOM 5129 C C . GLU A 1 660 ? 0.473 17.300 26.936 1.00 91.81 660 GLU A C 1
ATOM 5131 O O . GLU A 1 660 ? -0.017 18.259 27.530 1.00 91.81 660 GLU A O 1
ATOM 5136 N N . ASN A 1 661 ? 0.799 16.168 27.568 1.00 86.19 661 ASN A N 1
ATOM 5137 C CA . ASN A 1 661 ? 0.749 15.993 29.027 1.00 86.19 661 ASN A CA 1
ATOM 5138 C C . ASN A 1 661 ? -0.582 16.423 29.690 1.00 86.19 661 ASN A C 1
ATOM 5140 O O . ASN A 1 661 ? -0.589 16.993 30.780 1.00 86.19 661 ASN A O 1
ATOM 5144 N N . GLY A 1 662 ? -1.723 16.143 29.047 1.00 90.19 662 GLY A N 1
ATOM 5145 C CA . GLY A 1 662 ? -3.054 16.486 29.567 1.00 90.19 662 GLY A CA 1
ATOM 5146 C C . GLY A 1 662 ? -3.483 17.939 29.358 1.00 90.19 662 GLY A C 1
ATOM 5147 O O . GLY A 1 662 ? -4.543 18.322 29.840 1.00 90.19 662 GLY A O 1
ATOM 5148 N N . VAL A 1 663 ? -2.698 18.743 28.640 1.00 92.88 663 VAL A N 1
ATOM 5149 C CA . VAL A 1 663 ? -3.020 20.136 28.313 1.00 92.88 663 VAL A CA 1
ATOM 5150 C C . VAL A 1 663 ? -3.332 20.244 26.824 1.00 92.88 663 VAL A C 1
ATOM 5152 O O . VAL A 1 663 ? -2.617 19.669 26.007 1.00 92.88 663 VAL A O 1
ATOM 5155 N N . ALA A 1 664 ? -4.379 20.991 26.463 1.00 93.75 664 ALA A N 1
ATOM 5156 C CA . ALA A 1 664 ? -4.721 21.322 25.080 1.00 93.75 664 ALA A CA 1
ATOM 5157 C C . ALA A 1 664 ? -4.379 22.783 24.749 1.00 93.75 664 ALA A C 1
ATOM 5159 O O . ALA A 1 664 ? -4.545 23.676 25.582 1.00 93.75 664 ALA A O 1
ATOM 5160 N N . LYS A 1 665 ? -3.936 23.034 23.515 1.00 92.12 665 LYS A N 1
ATOM 5161 C CA . LYS A 1 665 ? -3.642 24.363 22.961 1.00 92.12 665 LYS A CA 1
ATOM 5162 C C . LYS A 1 665 ? -4.069 24.450 21.496 1.00 92.12 665 LYS A C 1
ATOM 5164 O O . LYS A 1 665 ? -4.267 23.437 20.831 1.00 92.12 665 LYS A O 1
ATOM 5169 N N . ALA A 1 666 ? -4.174 25.675 20.991 1.00 87.69 666 ALA A N 1
ATOM 5170 C CA . ALA A 1 666 ? -4.273 25.946 19.562 1.00 87.69 666 ALA A CA 1
ATOM 5171 C C . ALA A 1 666 ? -2.864 26.063 18.957 1.00 87.69 666 ALA A C 1
ATOM 5173 O O . ALA A 1 666 ? -2.008 26.764 19.503 1.00 87.69 666 ALA A O 1
ATOM 5174 N N . ALA A 1 667 ? -2.620 25.379 17.843 1.00 85.75 667 ALA A N 1
ATOM 5175 C CA . ALA A 1 667 ? -1.348 25.421 17.140 1.00 85.75 667 ALA A CA 1
ATOM 5176 C C . ALA A 1 667 ? -1.159 26.727 16.356 1.00 85.75 667 ALA A C 1
ATOM 5178 O O . ALA A 1 667 ? -2.107 27.323 15.834 1.00 85.75 667 ALA A O 1
ATOM 5179 N N . THR A 1 668 ? 0.100 27.130 16.216 1.00 84.12 668 THR A N 1
ATOM 5180 C CA . THR A 1 668 ? 0.517 28.156 15.255 1.00 84.12 668 THR A CA 1
ATOM 5181 C C . THR A 1 668 ? 0.899 27.464 13.950 1.00 84.12 668 THR A C 1
ATOM 5183 O O . THR A 1 668 ? 1.512 26.400 13.993 1.00 84.12 668 THR A O 1
ATOM 5186 N N . SER A 1 669 ? 0.572 28.059 12.797 1.00 83.38 669 SER A N 1
ATOM 5187 C CA . SER A 1 669 ? 0.919 27.470 11.497 1.00 83.38 669 SER A CA 1
ATOM 5188 C C . SER A 1 669 ? 2.419 27.204 11.356 1.00 83.38 669 SER A C 1
ATOM 5190 O O . SER A 1 669 ? 3.240 28.091 11.594 1.00 83.38 669 SER A O 1
ATOM 5192 N N . GLY A 1 670 ? 2.752 26.019 10.849 1.00 81.69 670 GLY A N 1
ATOM 5193 C CA . GLY A 1 670 ? 4.106 25.579 10.543 1.00 81.69 670 GLY A CA 1
ATOM 5194 C C . GLY A 1 670 ? 4.660 24.569 11.546 1.00 81.69 670 GLY A C 1
ATOM 5195 O O . GLY A 1 670 ? 3.942 23.964 12.342 1.00 81.69 670 GLY A O 1
ATOM 5196 N N . TYR A 1 671 ? 5.975 24.360 11.478 1.00 82.88 671 TYR A N 1
ATOM 5197 C CA . TYR A 1 671 ? 6.690 23.523 12.438 1.00 82.88 671 TYR A CA 1
ATOM 5198 C C . TYR A 1 671 ? 6.895 24.280 13.745 1.00 82.88 671 TYR A C 1
ATOM 5200 O O . TYR A 1 671 ? 7.446 25.380 13.769 1.00 82.88 671 TYR A O 1
ATOM 5208 N N . MET A 1 672 ? 6.510 23.656 14.848 1.00 80.12 672 MET A N 1
ATOM 5209 C CA . MET A 1 672 ? 6.611 24.246 16.178 1.00 80.12 672 MET A CA 1
ATOM 5210 C C . MET A 1 672 ? 7.910 23.806 16.866 1.00 80.12 672 MET A C 1
ATOM 5212 O O . MET A 1 672 ? 7.918 23.069 17.852 1.00 80.12 672 MET A O 1
ATOM 5216 N N . THR A 1 673 ? 9.044 24.254 16.324 1.00 77.81 673 THR A N 1
ATOM 5217 C CA . THR A 1 673 ? 10.387 23.859 16.792 1.00 77.81 673 THR A CA 1
ATOM 5218 C C . THR A 1 673 ? 10.705 24.354 18.209 1.00 77.81 673 THR A C 1
ATOM 5220 O O . THR A 1 673 ? 11.452 23.695 18.933 1.00 77.81 673 THR A O 1
ATOM 5223 N N . GLY A 1 674 ? 10.082 25.461 18.633 1.00 73.44 674 GLY A N 1
ATOM 5224 C CA . GLY A 1 674 ? 10.218 26.062 19.967 1.00 73.44 674 GLY A CA 1
ATOM 5225 C C . GLY A 1 674 ? 9.476 25.348 21.107 1.00 73.44 674 GLY A C 1
ATOM 5226 O O . GLY A 1 674 ? 9.554 25.810 22.240 1.00 73.44 674 GLY A O 1
ATOM 5227 N N . GLY A 1 675 ? 8.774 24.237 20.844 1.00 81.31 675 GLY A N 1
ATOM 5228 C CA . GLY A 1 675 ? 8.040 23.466 21.860 1.00 81.31 675 GLY A CA 1
ATOM 5229 C C . GLY A 1 675 ? 6.519 23.620 21.780 1.00 81.31 675 GLY A C 1
ATOM 5230 O O . GLY A 1 675 ? 5.995 24.124 20.785 1.00 81.31 675 GLY A O 1
ATOM 5231 N N . PHE A 1 676 ? 5.821 23.138 22.815 1.00 83.19 676 PHE A N 1
ATOM 5232 C CA . PHE A 1 676 ? 4.358 23.029 22.901 1.00 83.19 676 PHE A CA 1
ATOM 5233 C C . PHE A 1 676 ? 3.658 24.396 23.019 1.00 83.19 676 PHE A C 1
ATOM 5235 O O . PHE A 1 676 ? 3.077 24.737 24.048 1.00 83.19 676 PHE A O 1
ATOM 5242 N N . GLY A 1 677 ? 3.742 25.183 21.941 1.00 67.94 677 GLY A N 1
ATOM 5243 C CA . GLY A 1 677 ? 3.016 26.424 21.657 1.00 67.94 677 GLY A CA 1
ATOM 5244 C C . GLY A 1 677 ? 3.212 27.604 22.613 1.00 67.94 677 GLY A C 1
ATOM 5245 O O . GLY A 1 677 ? 3.369 27.455 23.820 1.00 67.94 677 GLY A O 1
ATOM 5246 N N . THR A 1 678 ? 3.103 28.819 22.070 1.00 61.38 678 THR A N 1
ATOM 5247 C CA . THR A 1 678 ? 3.036 30.081 22.836 1.00 61.38 678 THR A CA 1
ATOM 5248 C C . THR A 1 678 ? 1.606 30.502 23.203 1.00 61.38 678 THR A C 1
ATOM 5250 O O . THR A 1 678 ? 1.429 31.450 23.962 1.00 61.38 678 THR A O 1
ATOM 5253 N N . GLY A 1 679 ? 0.579 29.812 22.689 1.00 68.62 679 GLY A N 1
ATOM 5254 C CA . GLY A 1 679 ? -0.827 30.060 23.029 1.00 68.62 679 GLY A CA 1
ATOM 5255 C C . GLY A 1 679 ? -1.194 29.621 24.453 1.00 68.62 679 GLY A C 1
ATOM 5256 O O . GLY A 1 679 ? -0.572 28.717 25.018 1.00 68.62 679 GLY A O 1
ATOM 5257 N N . GLY A 1 680 ? -2.219 30.263 25.025 1.00 82.25 680 GLY A N 1
ATOM 5258 C CA . GLY A 1 680 ? -2.771 29.901 26.333 1.00 82.25 680 GLY A CA 1
ATOM 5259 C C . GLY A 1 680 ? -3.406 28.506 26.342 1.00 82.25 680 GLY A C 1
ATOM 5260 O O . GLY A 1 680 ? -3.830 27.998 25.302 1.00 82.25 680 GLY A O 1
ATOM 5261 N N . ASN A 1 681 ? -3.471 27.892 27.524 1.00 91.62 681 ASN A N 1
ATOM 5262 C CA . ASN A 1 681 ? -4.115 26.592 27.712 1.00 91.62 681 ASN A CA 1
ATOM 5263 C C . ASN A 1 681 ? -5.620 26.704 27.436 1.00 91.62 681 ASN A C 1
ATOM 5265 O O . ASN A 1 681 ? -6.279 27.630 27.913 1.00 91.62 681 ASN A O 1
ATOM 5269 N N . LEU A 1 682 ? -6.164 25.744 26.695 1.00 91.94 682 LEU A N 1
ATOM 5270 C CA . LEU A 1 682 ? -7.593 25.653 26.426 1.00 91.94 682 LEU A CA 1
ATOM 5271 C C . LEU A 1 682 ? -8.290 24.868 27.538 1.00 91.94 682 LEU A C 1
ATOM 5273 O O . LEU A 1 682 ? -7.799 23.833 27.982 1.00 91.94 682 LEU A O 1
ATOM 5277 N N . THR A 1 683 ? -9.459 25.348 27.957 1.00 91.75 683 THR A N 1
ATOM 5278 C CA . THR A 1 683 ? -10.358 24.624 28.871 1.00 91.75 683 THR A CA 1
ATOM 5279 C C . THR A 1 683 ? -11.519 23.960 28.141 1.00 91.75 683 THR A C 1
ATOM 5281 O O . THR A 1 683 ? -11.996 22.904 28.555 1.00 91.75 683 THR A O 1
ATOM 5284 N N . THR A 1 684 ? -11.941 24.551 27.021 1.00 92.56 684 THR A N 1
ATOM 5285 C CA . THR A 1 684 ? -13.000 24.038 26.147 1.00 92.56 684 THR A CA 1
ATOM 5286 C C . THR A 1 684 ? -12.612 24.159 24.675 1.00 92.56 684 THR A C 1
ATOM 5288 O O . THR A 1 684 ? -11.774 24.984 24.303 1.00 92.56 684 THR A O 1
ATOM 5291 N N . ALA A 1 685 ? -13.245 23.349 23.829 1.00 91.56 685 ALA A N 1
ATOM 5292 C CA . ALA A 1 685 ? -13.249 23.524 22.379 1.00 91.56 685 ALA A CA 1
ATOM 5293 C C . ALA A 1 685 ? -14.698 23.576 21.875 1.00 91.56 685 ALA A C 1
ATOM 5295 O O . ALA A 1 685 ? -15.586 22.966 22.462 1.00 91.56 685 ALA A O 1
ATOM 5296 N N . THR A 1 686 ? -14.957 24.328 20.804 1.00 92.06 686 THR A N 1
ATOM 5297 C CA . THR A 1 686 ? -16.313 24.484 20.254 1.00 92.06 686 THR A CA 1
ATOM 5298 C C . THR A 1 686 ? -16.397 23.867 18.868 1.00 92.06 686 THR A C 1
ATOM 5300 O O . THR A 1 686 ? -15.673 24.266 17.959 1.00 92.06 686 THR A O 1
ATOM 5303 N N . LEU A 1 687 ? -17.298 22.902 18.718 1.00 90.81 687 LEU A N 1
ATOM 5304 C CA . LEU A 1 687 ? -17.672 22.294 17.451 1.00 90.81 687 LEU A CA 1
ATOM 5305 C C . LEU A 1 687 ? -18.877 23.035 16.867 1.00 90.81 687 LEU A C 1
ATOM 5307 O O . LEU A 1 687 ? -19.877 23.238 17.554 1.00 90.81 687 LEU A O 1
ATOM 5311 N N . THR A 1 688 ? -18.818 23.392 15.591 1.00 88.62 688 THR A N 1
ATOM 5312 C CA . THR A 1 688 ? -19.903 24.107 14.908 1.00 88.62 688 THR A CA 1
ATOM 5313 C C . THR A 1 688 ? -20.775 23.126 14.141 1.00 88.62 688 THR A C 1
ATOM 5315 O O . THR A 1 688 ? -20.271 22.295 13.381 1.00 88.62 688 THR A O 1
ATOM 5318 N N . LYS A 1 689 ? -22.094 23.226 14.308 1.00 85.12 689 LYS A N 1
ATOM 5319 C CA . LYS A 1 689 ? -23.063 22.430 13.554 1.00 85.12 689 LYS A CA 1
ATOM 5320 C C . LYS A 1 689 ? -23.065 22.844 12.087 1.00 85.12 689 LYS A C 1
ATOM 5322 O O . LYS A 1 689 ? -23.177 24.025 11.763 1.00 85.12 689 LYS A O 1
ATOM 5327 N N . LEU A 1 690 ? -23.008 21.869 11.189 1.00 76.88 690 LEU A N 1
ATOM 5328 C CA . LEU A 1 690 ? -23.133 22.105 9.758 1.00 76.88 690 LEU A CA 1
ATOM 5329 C C . LEU A 1 690 ? -24.620 22.117 9.370 1.00 76.88 690 LEU A C 1
ATOM 5331 O O . LEU A 1 690 ? -25.273 21.077 9.364 1.00 76.88 690 LEU A O 1
ATOM 5335 N N . THR A 1 691 ? -25.167 23.298 9.073 1.00 65.94 691 THR A N 1
ATOM 5336 C CA . THR A 1 691 ? -26.602 23.496 8.774 1.00 65.94 691 THR A CA 1
ATOM 5337 C C . THR A 1 691 ? -26.948 23.460 7.283 1.00 65.94 691 THR A C 1
ATOM 5339 O O . THR A 1 691 ? -28.122 23.360 6.935 1.00 65.94 691 THR A O 1
ATOM 5342 N N . ALA A 1 692 ? -25.960 23.506 6.386 1.00 54.12 692 ALA A N 1
ATOM 5343 C CA . ALA A 1 692 ? -26.196 23.459 4.945 1.00 54.12 692 ALA A CA 1
ATOM 5344 C C . ALA A 1 692 ? -26.584 22.039 4.475 1.00 54.12 692 ALA A C 1
ATOM 5346 O O . ALA A 1 692 ? -25.779 21.112 4.566 1.00 54.12 692 ALA A O 1
ATOM 5347 N N . ASN A 1 693 ? -27.798 21.895 3.927 1.00 49.06 693 ASN A N 1
ATOM 5348 C CA . ASN A 1 693 ? -28.304 20.724 3.186 1.00 49.06 693 ASN A CA 1
ATOM 5349 C C . ASN A 1 693 ? -28.239 19.365 3.910 1.00 49.06 693 ASN A C 1
ATOM 5351 O O . ASN A 1 693 ? -28.030 18.325 3.284 1.00 49.06 693 ASN A O 1
ATOM 5355 N N . GLN A 1 694 ? -28.456 19.367 5.223 1.00 54.56 694 GLN A N 1
ATOM 5356 C CA . GLN A 1 694 ? -28.755 18.162 5.998 1.00 54.56 694 GLN A CA 1
ATOM 5357 C C . GLN A 1 694 ? -30.272 18.017 6.160 1.00 54.56 694 GLN A C 1
ATOM 5359 O O . GLN A 1 694 ? -30.989 19.019 6.200 1.00 54.56 694 GLN A O 1
ATOM 5364 N N . VAL A 1 695 ? -30.769 16.784 6.321 1.00 50.75 695 VAL A N 1
ATOM 5365 C CA . VAL A 1 695 ? -32.073 16.582 6.976 1.00 50.75 695 VAL A CA 1
ATOM 5366 C C . VAL A 1 695 ? -31.984 17.330 8.304 1.00 50.75 695 VAL A C 1
ATOM 5368 O O . VAL A 1 695 ? -31.009 17.131 9.026 1.00 50.75 695 VAL A O 1
ATOM 5371 N N . ALA A 1 696 ? -32.914 18.243 8.595 1.00 54.94 696 ALA A N 1
ATOM 5372 C CA . ALA A 1 696 ? -32.859 19.092 9.783 1.00 54.94 696 ALA A CA 1
ATOM 5373 C C . ALA A 1 696 ? -32.934 18.238 11.062 1.00 54.94 696 ALA A C 1
ATOM 5375 O O . ALA A 1 696 ? -34.004 18.017 11.618 1.00 54.94 696 ALA A O 1
ATOM 5376 N N . LYS A 1 697 ? -31.787 17.711 11.494 1.00 73.88 697 LYS A N 1
ATOM 5377 C CA . LYS A 1 697 ? -31.612 16.996 12.753 1.00 73.88 697 LYS A CA 1
ATOM 5378 C C . LYS A 1 697 ? -31.413 18.016 13.857 1.00 73.88 697 LYS A C 1
ATOM 5380 O O . LYS A 1 697 ? -30.648 18.973 13.686 1.00 73.88 697 LYS A O 1
ATOM 5385 N N . ASN A 1 698 ? -32.124 17.856 14.964 1.00 76.88 698 ASN A N 1
ATOM 5386 C CA . ASN A 1 698 ? -32.055 18.780 16.087 1.00 76.88 698 ASN A CA 1
ATOM 5387 C C . ASN A 1 698 ? -30.666 18.729 16.747 1.00 76.88 698 ASN A C 1
ATOM 5389 O O . ASN A 1 698 ? -29.949 17.733 16.682 1.00 76.88 698 ASN A O 1
ATOM 5393 N N . GLY A 1 699 ? -30.225 19.863 17.286 1.00 81.81 699 GLY A N 1
ATOM 5394 C CA . GLY A 1 699 ? -28.914 19.984 17.930 1.00 81.81 699 GLY A CA 1
ATOM 5395 C C . GLY A 1 699 ? -28.433 21.432 17.996 1.00 81.81 699 GLY A C 1
ATOM 5396 O O . GLY A 1 699 ? -28.780 22.205 17.091 1.00 81.81 699 GLY A O 1
ATOM 5397 N N . PRO A 1 700 ? -27.647 21.803 19.023 1.00 86.81 700 PRO A N 1
ATOM 5398 C CA . PRO A 1 700 ? -27.162 23.167 19.223 1.00 86.81 700 PRO A CA 1
ATOM 5399 C C . PRO A 1 700 ? -26.247 23.624 18.081 1.00 86.81 700 PRO A C 1
ATOM 5401 O O . PRO A 1 700 ? -25.485 22.827 17.536 1.00 86.81 700 PRO A O 1
ATOM 5404 N N . THR A 1 701 ? -26.279 24.914 17.732 1.00 87.56 701 THR A N 1
ATOM 5405 C CA . THR A 1 701 ? -25.385 25.495 16.706 1.00 87.56 701 THR A CA 1
ATOM 5406 C C . THR A 1 701 ? -23.909 25.337 17.073 1.00 87.56 701 THR A C 1
ATOM 5408 O O . THR A 1 701 ? -23.077 25.111 16.197 1.00 87.56 701 THR A O 1
ATOM 5411 N N . SER A 1 702 ? -23.609 25.404 18.369 1.00 89.69 702 SER A N 1
ATOM 5412 C CA . SER A 1 702 ? -22.273 25.255 18.934 1.00 89.69 702 SER A CA 1
ATOM 5413 C C . SER A 1 702 ? -22.308 24.175 20.007 1.00 89.69 702 SER A C 1
ATOM 5415 O O . SER A 1 702 ? -23.006 24.326 21.006 1.00 89.69 702 SER A O 1
ATOM 5417 N N . LEU A 1 703 ? -21.562 23.095 19.803 1.00 92.19 703 LEU A N 1
ATOM 5418 C CA . LEU A 1 703 ? -21.358 22.038 20.786 1.00 92.19 703 LEU A CA 1
ATOM 5419 C C . LEU A 1 703 ? -20.023 22.289 21.492 1.00 92.19 703 LEU A C 1
ATOM 5421 O O . LEU A 1 703 ? -18.957 22.170 20.886 1.00 92.19 703 LEU A O 1
ATOM 5425 N N . VAL A 1 704 ? -20.089 22.670 22.765 1.00 94.00 704 VAL A N 1
ATOM 5426 C CA . VAL A 1 704 ? -18.908 22.945 23.592 1.00 94.00 704 VAL A CA 1
ATOM 5427 C C . VAL A 1 704 ? -18.464 21.656 24.277 1.00 94.00 704 VAL A C 1
ATOM 5429 O O . VAL A 1 704 ? -19.246 21.027 24.988 1.00 94.00 704 VAL A O 1
ATOM 5432 N N . ILE A 1 705 ? -17.206 21.278 24.069 1.00 94.69 705 ILE A N 1
ATOM 5433 C CA . ILE A 1 705 ? -16.588 20.086 24.655 1.00 94.69 705 ILE A CA 1
ATOM 5434 C C . ILE A 1 705 ? -15.542 20.482 25.699 1.00 94.69 705 ILE A C 1
ATOM 5436 O O . ILE A 1 705 ? -14.865 21.505 25.561 1.00 94.69 705 ILE A O 1
ATOM 5440 N N . ASP A 1 706 ? -15.403 19.663 26.738 1.00 94.38 706 ASP A N 1
ATOM 5441 C CA . ASP A 1 706 ? -14.329 19.779 27.724 1.00 94.38 706 ASP A CA 1
ATOM 5442 C C . ASP A 1 706 ? -12.997 19.347 27.101 1.00 94.38 706 ASP A C 1
ATOM 5444 O O . ASP A 1 706 ? -12.933 18.304 26.447 1.00 94.38 706 ASP A O 1
ATOM 5448 N N . VAL A 1 707 ? -11.928 20.112 27.347 1.00 93.44 707 VAL A N 1
ATOM 5449 C CA . VAL A 1 707 ? -10.554 19.751 26.951 1.00 93.44 707 VAL A CA 1
ATOM 5450 C C . VAL A 1 707 ? -9.529 19.963 28.071 1.00 93.44 707 VAL A C 1
ATOM 5452 O O . VAL A 1 707 ? -8.348 20.156 27.791 1.00 93.44 707 VAL A O 1
ATOM 5455 N N . SER A 1 708 ? -9.962 19.958 29.338 1.00 91.19 708 SER A N 1
ATOM 5456 C CA . SER A 1 708 ? -9.051 20.217 30.466 1.00 91.19 708 SER A CA 1
ATOM 5457 C C . SER A 1 708 ? -9.271 19.357 31.702 1.00 91.19 708 SER A C 1
ATOM 5459 O O . SER A 1 708 ? -8.293 18.988 32.348 1.00 91.19 708 SER A O 1
ATOM 5461 N N . ILE A 1 709 ? -10.519 19.042 32.058 1.00 89.62 709 ILE A N 1
ATOM 5462 C CA . ILE A 1 709 ? -10.817 18.412 33.351 1.00 89.62 709 ILE A CA 1
ATOM 5463 C C . ILE A 1 709 ? -10.448 16.934 33.328 1.00 89.62 709 ILE A C 1
ATOM 5465 O O . ILE A 1 709 ? -9.819 16.431 34.262 1.00 89.62 709 ILE A O 1
ATOM 5469 N N . PHE A 1 710 ? -10.827 16.236 32.258 1.00 91.81 710 PHE A N 1
ATOM 5470 C CA . PHE A 1 710 ? -10.512 14.822 32.102 1.00 91.81 710 PHE A CA 1
ATOM 5471 C C . PHE A 1 710 ? -9.502 14.600 30.987 1.00 91.81 710 PHE A C 1
ATOM 5473 O O . PHE A 1 710 ? -9.411 15.361 30.024 1.00 91.81 710 PHE A O 1
ATOM 5480 N N . LYS A 1 711 ? -8.768 13.501 31.114 1.00 90.25 711 LYS A N 1
ATOM 5481 C CA . LYS A 1 711 ? -7.774 13.053 30.149 1.00 90.25 711 LYS A CA 1
ATOM 5482 C C . LYS A 1 711 ? -7.876 11.551 30.014 1.00 90.25 711 LYS A C 1
ATOM 5484 O O . LYS A 1 711 ? -8.013 10.851 31.017 1.00 90.25 711 LYS A O 1
ATOM 5489 N N . SER A 1 712 ? -7.799 11.080 28.781 1.00 88.75 712 SER A N 1
ATOM 5490 C CA . SER A 1 712 ? -7.654 9.664 28.491 1.00 88.75 712 SER A CA 1
ATOM 5491 C C . SER A 1 712 ? -6.342 9.132 29.091 1.00 88.75 712 SER A C 1
ATOM 5493 O O . SER A 1 712 ? -5.430 9.891 29.427 1.00 88.75 712 SER A O 1
ATOM 5495 N N . GLY A 1 713 ? -6.208 7.812 29.169 1.00 78.00 713 GLY A N 1
ATOM 5496 C CA . GLY A 1 713 ? -4.994 7.156 29.639 1.00 78.00 713 GLY A CA 1
ATOM 5497 C C . GLY A 1 713 ? -3.673 7.594 28.989 1.00 78.00 713 GLY A C 1
ATOM 5498 O O . GLY A 1 713 ? -2.689 7.784 29.697 1.00 78.00 713 GLY A O 1
ATOM 5499 N N . ASN A 1 714 ? -3.648 7.852 27.676 1.00 81.62 714 ASN A N 1
ATOM 5500 C CA . ASN A 1 714 ? -2.460 8.374 26.978 1.00 81.62 714 ASN A CA 1
ATOM 5501 C C . ASN A 1 714 ? -2.229 9.888 27.190 1.00 81.62 714 ASN A C 1
ATOM 5503 O O . ASN A 1 714 ? -1.326 10.474 26.593 1.00 81.62 714 ASN A O 1
ATOM 5507 N N . GLY A 1 715 ? -3.038 10.529 28.037 1.00 88.62 715 GLY A N 1
ATOM 5508 C CA . GLY A 1 715 ? -2.952 11.948 28.358 1.00 88.62 715 GLY A CA 1
ATOM 5509 C C . GLY A 1 715 ? -3.649 12.868 27.357 1.00 88.62 715 GLY A C 1
ATOM 5510 O O . GLY A 1 715 ? -3.407 14.071 27.425 1.00 88.62 715 GLY A O 1
ATOM 5511 N N . ASN A 1 716 ? -4.496 12.350 26.459 1.00 92.19 716 ASN A N 1
ATOM 5512 C CA . ASN A 1 716 ? -5.280 13.149 25.515 1.00 92.19 716 ASN A CA 1
ATOM 5513 C C . ASN A 1 716 ? -6.485 13.780 26.243 1.00 92.19 716 ASN A C 1
ATOM 5515 O O . ASN A 1 716 ? -7.403 13.066 26.662 1.00 92.19 716 ASN A O 1
ATOM 5519 N N . PRO A 1 717 ? -6.525 15.113 26.420 1.00 94.00 717 PRO A N 1
ATOM 5520 C CA . PRO A 1 717 ? -7.636 15.761 27.098 1.00 94.00 717 PRO A CA 1
ATOM 5521 C C . PRO A 1 717 ? -8.810 16.050 26.152 1.00 94.00 717 PRO A C 1
ATOM 5523 O O . PRO A 1 717 ? -9.858 16.482 26.610 1.00 94.00 717 PRO A O 1
ATOM 5526 N N . ILE A 1 718 ? -8.675 15.823 24.843 1.00 94.50 718 ILE A N 1
ATOM 5527 C CA . ILE A 1 718 ? -9.668 16.203 23.830 1.00 94.50 718 ILE A CA 1
ATOM 5528 C C . ILE A 1 718 ? -10.611 15.034 23.526 1.00 94.50 718 ILE A C 1
ATOM 5530 O O . ILE A 1 718 ? -11.831 15.180 23.597 1.00 94.50 718 ILE A O 1
ATOM 5534 N N . VAL A 1 719 ? -10.049 13.868 23.197 1.00 93.81 719 VAL A N 1
ATOM 5535 C CA . VAL A 1 719 ? -10.799 12.671 22.786 1.00 93.81 719 VAL A CA 1
ATOM 5536 C C . VAL A 1 719 ? -10.714 11.621 23.886 1.00 93.81 719 VAL A C 1
ATOM 5538 O O . VAL A 1 719 ? -9.664 11.024 24.120 1.00 93.81 719 VAL A O 1
ATOM 5541 N N . LYS A 1 720 ? -11.834 11.401 24.574 1.00 93.06 720 LYS A N 1
ATOM 5542 C CA . LYS A 1 720 ? -11.909 10.599 25.800 1.00 93.06 720 LYS A CA 1
ATOM 5543 C C . LYS A 1 720 ? -13.310 10.030 26.011 1.00 93.06 720 LYS A C 1
ATOM 5545 O O . LYS A 1 720 ? -14.289 10.602 25.536 1.00 93.06 720 LYS A O 1
ATOM 5550 N N . SER A 1 721 ? -13.397 8.905 26.714 1.00 91.56 721 SER A N 1
ATOM 5551 C CA . SER A 1 721 ? -14.658 8.226 27.034 1.00 91.56 721 SER A CA 1
ATOM 5552 C C . SER A 1 721 ? -14.725 7.801 28.500 1.00 91.56 721 SER A C 1
ATOM 5554 O O . SER A 1 721 ? -13.717 7.775 29.214 1.00 91.56 721 SER A O 1
ATOM 5556 N N . PHE A 1 722 ? -15.938 7.511 28.962 1.00 89.56 722 PHE A N 1
ATOM 5557 C CA . PHE A 1 722 ? -16.203 7.074 30.324 1.00 89.56 722 PHE A CA 1
ATOM 5558 C C . PHE A 1 722 ? -15.674 5.659 30.571 1.00 89.56 722 PHE A C 1
ATOM 5560 O O . PHE A 1 722 ? -15.874 4.757 29.758 1.00 89.56 722 PHE A O 1
ATOM 5567 N N . THR A 1 723 ? -15.061 5.442 31.735 1.00 84.38 723 THR A N 1
ATOM 5568 C CA . THR A 1 723 ? -14.740 4.103 32.237 1.00 84.38 723 THR A CA 1
ATOM 5569 C C . THR A 1 723 ? -15.345 3.875 33.625 1.00 84.38 723 THR A C 1
ATOM 5571 O O . THR A 1 723 ? -15.082 4.655 34.549 1.00 84.38 723 THR A O 1
ATOM 5574 N N . PRO A 1 724 ? -16.123 2.789 33.815 1.00 79.06 724 PRO A N 1
ATOM 5575 C CA . PRO A 1 724 ? -16.696 2.449 35.115 1.00 79.06 724 PRO A CA 1
ATOM 5576 C C . PRO A 1 724 ? -15.644 2.201 36.202 1.00 79.06 724 PRO A C 1
ATOM 5578 O O . PRO A 1 724 ? -15.904 2.496 37.364 1.00 79.06 724 PRO A O 1
ATOM 5581 N N . ASN A 1 725 ? -14.452 1.712 35.836 1.00 76.44 725 ASN A N 1
ATOM 5582 C CA . ASN A 1 725 ? -13.406 1.314 36.788 1.00 76.44 725 ASN A CA 1
ATOM 5583 C C . ASN A 1 725 ? -12.934 2.470 37.679 1.00 76.44 725 ASN A C 1
ATOM 5585 O O . ASN A 1 725 ? -12.628 2.263 38.849 1.00 76.44 725 ASN A O 1
ATOM 5589 N N . PHE A 1 726 ? -12.884 3.682 37.122 1.00 78.56 726 PHE A N 1
ATOM 5590 C CA . PHE A 1 726 ? -12.447 4.889 37.829 1.00 78.56 726 PHE A CA 1
ATOM 5591 C C . PHE A 1 726 ? -13.581 5.895 38.035 1.00 78.56 726 PHE A C 1
ATOM 5593 O O . PHE A 1 726 ? -13.338 6.981 38.556 1.00 78.56 726 PHE A O 1
ATOM 5600 N N . ASN A 1 727 ? -14.799 5.557 37.594 1.00 82.62 727 ASN A N 1
ATOM 5601 C CA . ASN A 1 727 ? -15.947 6.462 37.540 1.00 82.62 727 ASN A CA 1
ATOM 5602 C C . ASN A 1 727 ? -15.579 7.843 36.952 1.00 82.62 727 ASN A C 1
ATOM 5604 O O . ASN A 1 727 ? -15.901 8.889 37.515 1.00 82.62 727 ASN A O 1
ATOM 5608 N N . SER A 1 728 ? -14.831 7.840 35.845 1.00 87.94 728 SER A N 1
ATOM 5609 C CA . SER A 1 728 ? -14.254 9.043 35.238 1.00 87.94 728 SER A CA 1
ATOM 5610 C C . SER A 1 728 ? -14.101 8.890 33.725 1.00 87.94 728 SER A C 1
ATOM 5612 O O . SER A 1 728 ? -14.109 7.777 33.196 1.00 87.94 728 SER A O 1
ATOM 5614 N N . TYR A 1 729 ? -13.938 10.009 33.018 1.00 89.25 729 TYR A N 1
ATOM 5615 C CA . TYR A 1 729 ? -13.674 10.041 31.578 1.00 89.25 729 TYR A CA 1
ATOM 5616 C C . TYR A 1 729 ? -12.181 9.877 31.273 1.00 89.25 729 TYR A C 1
ATOM 5618 O O . TYR A 1 729 ? -11.535 10.785 30.745 1.00 89.25 729 TYR A O 1
ATOM 5626 N N . SER A 1 730 ? -11.626 8.724 31.655 1.00 87.69 730 SER A N 1
ATOM 5627 C CA . SER A 1 730 ? -10.204 8.405 31.493 1.00 87.69 730 SER A CA 1
ATOM 5628 C C . SER A 1 730 ? -9.896 7.323 30.457 1.00 87.69 730 SER A C 1
ATOM 5630 O O . SER A 1 730 ? -8.725 7.052 30.203 1.00 87.69 730 SER A O 1
ATOM 5632 N N . ALA A 1 731 ? -10.903 6.739 29.803 1.00 85.38 731 ALA A N 1
ATOM 5633 C CA . ALA A 1 731 ? -10.681 5.824 28.685 1.00 85.38 731 ALA A CA 1
ATOM 5634 C C . ALA A 1 731 ? -10.447 6.584 27.368 1.00 85.38 731 ALA A C 1
ATOM 5636 O O . ALA A 1 731 ? -10.770 7.769 27.237 1.00 85.38 731 ALA A O 1
ATOM 5637 N N . SER A 1 732 ? -9.890 5.897 26.366 1.00 88.06 732 SER A N 1
ATOM 5638 C CA . SER A 1 732 ? -9.741 6.455 25.015 1.00 88.06 732 SER A CA 1
ATOM 5639 C C . SER A 1 732 ? -11.103 6.792 24.425 1.00 88.06 732 SER A C 1
ATOM 5641 O O . SER A 1 732 ? -12.042 6.004 24.533 1.00 88.06 732 SER A O 1
ATOM 5643 N N . GLY A 1 733 ? -11.223 7.951 23.780 1.00 90.75 733 GLY A N 1
ATOM 5644 C CA . GLY A 1 733 ? -12.416 8.280 23.004 1.00 90.75 733 GLY A CA 1
ATOM 5645 C C . GLY A 1 733 ? -12.446 7.618 21.622 1.00 90.75 733 GLY A C 1
ATOM 5646 O O . GLY A 1 733 ? -13.482 7.653 20.963 1.00 90.75 733 GLY A O 1
ATOM 5647 N N . TYR A 1 734 ? -11.344 7.013 21.171 1.00 90.88 734 TYR A N 1
ATOM 5648 C CA . TYR A 1 734 ? -11.287 6.270 19.913 1.00 90.88 734 TYR A CA 1
ATOM 5649 C C . TYR A 1 734 ? -11.741 4.820 20.126 1.00 90.88 734 TYR A C 1
ATOM 5651 O O . TYR A 1 734 ? -11.241 4.148 21.025 1.00 90.88 734 TYR A O 1
ATOM 5659 N N . SER A 1 735 ? -12.652 4.323 19.282 1.00 87.38 735 SER A N 1
ATOM 5660 C CA . SER A 1 735 ? -13.135 2.931 19.344 1.00 87.38 735 SER A CA 1
ATOM 5661 C C . SER A 1 735 ? -12.120 1.889 18.875 1.00 87.38 735 SER A C 1
ATOM 5663 O O . SER A 1 735 ? -12.292 0.709 19.155 1.00 87.38 735 SER A O 1
ATOM 5665 N N . LEU A 1 736 ? -11.105 2.298 18.107 1.00 88.88 736 LEU A N 1
ATOM 5666 C CA . LEU A 1 736 ? -9.955 1.454 17.781 1.00 88.88 736 LEU A CA 1
ATOM 5667 C C . LEU A 1 736 ? -8.750 1.889 18.620 1.00 88.88 736 LEU A C 1
ATOM 5669 O O . LEU A 1 736 ? -8.524 1.353 19.701 1.00 88.88 736 LEU A O 1
ATOM 5673 N N . TYR A 1 737 ? -7.983 2.855 18.118 1.00 89.88 737 TYR A N 1
ATOM 5674 C CA . TYR A 1 737 ? -6.829 3.450 18.787 1.00 89.88 737 TYR A CA 1
ATOM 5675 C C . TYR A 1 737 ? -6.548 4.851 18.219 1.00 89.88 737 TYR A C 1
ATOM 5677 O O . TYR A 1 737 ? -7.059 5.225 17.157 1.00 89.88 737 TYR A O 1
ATOM 5685 N N . ASP A 1 738 ? -5.770 5.651 18.944 1.00 90.00 738 ASP A N 1
ATOM 5686 C CA . ASP A 1 738 ? -5.341 6.980 18.504 1.00 90.00 738 ASP A CA 1
ATOM 5687 C C . ASP A 1 738 ? -4.176 6.835 17.506 1.00 90.00 738 ASP A C 1
ATOM 5689 O O . ASP A 1 738 ? -3.211 6.119 17.778 1.00 90.00 738 ASP A O 1
ATOM 5693 N N . SER A 1 739 ? -4.228 7.499 16.342 1.00 89.62 739 SER A N 1
ATOM 5694 C CA . SER A 1 739 ? -3.121 7.420 15.373 1.00 89.62 739 SER A CA 1
ATOM 5695 C C . SER A 1 739 ? -1.803 7.985 15.909 1.00 89.62 739 SER A C 1
ATOM 5697 O O . SER A 1 739 ? -0.748 7.609 15.403 1.00 89.62 739 SER A O 1
ATOM 5699 N N . ASP A 1 740 ? -1.849 8.847 16.932 1.00 88.62 740 ASP A N 1
ATOM 5700 C CA . ASP A 1 740 ? -0.649 9.436 17.541 1.00 88.62 740 ASP A CA 1
ATOM 5701 C C . ASP A 1 740 ? 0.068 8.474 18.500 1.00 88.62 740 ASP A C 1
ATOM 5703 O O . ASP A 1 740 ? 1.219 8.725 18.862 1.00 88.62 740 ASP A O 1
ATOM 5707 N N . ASP A 1 741 ? -0.577 7.368 18.890 1.00 88.50 741 ASP A N 1
ATOM 5708 C CA . ASP A 1 741 ? 0.062 6.312 19.684 1.00 88.50 741 ASP A CA 1
ATOM 5709 C C . ASP A 1 741 ? 0.991 5.440 18.810 1.00 88.50 741 ASP A C 1
ATOM 5711 O O . ASP A 1 741 ? 1.862 4.733 19.314 1.00 88.50 741 ASP A O 1
ATOM 5715 N N . ILE A 1 742 ? 0.880 5.522 17.476 1.00 89.62 742 ILE A N 1
ATOM 5716 C CA . ILE A 1 742 ? 1.773 4.816 16.548 1.00 89.62 742 ILE A CA 1
ATOM 5717 C C . ILE A 1 742 ? 3.047 5.634 16.304 1.00 89.62 742 ILE A C 1
ATOM 5719 O O . ILE A 1 742 ? 3.145 6.426 15.364 1.00 89.62 742 ILE A O 1
ATOM 5723 N N . LYS A 1 743 ? 4.077 5.379 17.117 1.00 87.75 743 LYS A N 1
ATOM 5724 C CA . LYS A 1 743 ? 5.377 6.066 17.022 1.00 87.75 743 LYS A CA 1
ATOM 5725 C C . LYS A 1 743 ? 6.082 5.850 15.673 1.00 87.75 743 LYS A C 1
ATOM 5727 O O . LYS A 1 743 ? 6.583 6.804 15.089 1.00 87.75 743 LYS A O 1
ATOM 5732 N N . TYR A 1 744 ? 6.100 4.619 15.154 1.00 91.56 744 TYR A N 1
ATOM 5733 C CA . TYR A 1 744 ? 6.819 4.239 13.923 1.00 91.56 744 TYR A CA 1
ATOM 5734 C C . TYR A 1 744 ? 5.872 4.050 12.727 1.00 91.56 744 TYR A C 1
ATOM 5736 O O . TYR A 1 744 ? 5.946 3.062 11.997 1.00 91.56 744 TYR A O 1
ATOM 5744 N N . TRP A 1 745 ? 4.959 5.004 12.522 1.00 92.69 745 TRP A N 1
ATOM 5745 C CA . TRP A 1 745 ? 3.863 4.934 11.541 1.00 92.69 745 TRP A CA 1
ATOM 5746 C C . TRP A 1 745 ? 4.315 4.583 10.111 1.00 92.69 745 TRP A C 1
ATOM 5748 O O . TRP A 1 745 ? 3.675 3.783 9.428 1.00 92.69 745 TRP A O 1
ATOM 5758 N N . LYS A 1 746 ? 5.464 5.105 9.664 1.00 93.56 746 LYS A N 1
ATOM 5759 C CA . LYS A 1 746 ? 6.016 4.806 8.331 1.00 93.56 746 LYS A CA 1
ATOM 5760 C C . LYS A 1 746 ? 6.381 3.329 8.171 1.00 93.56 746 LYS A C 1
ATOM 5762 O O . LYS A 1 746 ? 6.157 2.738 7.116 1.00 93.56 746 LYS A O 1
ATOM 5767 N N . TYR A 1 747 ? 6.892 2.731 9.243 1.00 94.00 747 TYR A N 1
ATOM 5768 C CA . TYR A 1 747 ? 7.396 1.360 9.301 1.00 94.00 747 TYR A CA 1
ATOM 5769 C C . TYR A 1 747 ? 6.295 0.317 9.540 1.00 94.00 747 TYR A C 1
ATOM 5771 O O . TYR A 1 747 ? 6.527 -0.871 9.335 1.00 94.00 747 TYR A O 1
ATOM 5779 N N . VAL A 1 748 ? 5.075 0.748 9.884 1.00 94.06 748 VAL A N 1
ATOM 5780 C CA . VAL A 1 748 ? 3.861 -0.090 9.814 1.00 94.06 748 VAL A CA 1
ATOM 5781 C C . VAL A 1 748 ? 3.104 0.069 8.486 1.00 94.06 748 VAL A C 1
ATOM 5783 O O . VAL A 1 748 ? 2.032 -0.508 8.317 1.00 94.06 748 VAL A O 1
ATOM 5786 N N . GLY A 1 749 ? 3.662 0.814 7.525 1.00 93.25 749 GLY A N 1
ATOM 5787 C CA . GLY A 1 749 ? 3.137 0.929 6.161 1.00 93.25 749 GLY A CA 1
ATOM 5788 C C . GLY A 1 749 ? 2.341 2.196 5.855 1.00 93.25 749 GLY A C 1
ATOM 5789 O O . GLY A 1 749 ? 1.756 2.283 4.778 1.00 93.25 749 GLY A O 1
ATOM 5790 N N . TRP A 1 750 ? 2.312 3.188 6.749 1.00 93.50 750 TRP A N 1
ATOM 5791 C CA . TRP A 1 750 ? 1.568 4.429 6.513 1.00 93.50 750 TRP A CA 1
ATOM 5792 C C . TRP A 1 750 ? 2.437 5.472 5.810 1.00 93.50 750 TRP A C 1
ATOM 5794 O O . TRP A 1 750 ? 3.590 5.680 6.171 1.00 93.50 750 TRP A O 1
ATOM 5804 N N . ASP A 1 751 ? 1.890 6.192 4.830 1.00 90.56 751 ASP A N 1
ATOM 5805 C CA . ASP A 1 751 ? 2.630 7.280 4.170 1.00 90.56 751 ASP A CA 1
ATOM 5806 C C . ASP A 1 751 ? 2.518 8.631 4.902 1.00 90.56 751 ASP A C 1
ATOM 5808 O O . ASP A 1 751 ? 3.327 9.526 4.641 1.00 90.56 751 ASP A O 1
ATOM 5812 N N . TYR A 1 752 ? 1.582 8.753 5.852 1.00 87.75 752 TYR A N 1
ATOM 5813 C CA . TYR A 1 752 ? 1.408 9.911 6.737 1.00 87.75 752 TYR A CA 1
ATOM 5814 C C . TYR A 1 752 ? 0.652 9.507 8.031 1.00 87.75 752 TYR A C 1
ATOM 5816 O O . TYR A 1 752 ? -0.177 8.602 7.956 1.00 87.75 752 TYR A O 1
ATOM 5824 N N . PRO A 1 753 ? 0.879 10.114 9.214 1.00 86.75 753 PRO A N 1
ATOM 5825 C CA . PRO A 1 753 ? 0.286 9.673 10.491 1.00 86.75 753 PRO A CA 1
ATOM 5826 C C . PRO A 1 753 ? -1.161 10.161 10.734 1.00 86.75 753 PRO A C 1
ATOM 5828 O O . PRO A 1 753 ? -1.497 10.660 11.807 1.00 86.75 753 PRO A O 1
ATOM 5831 N N . ASP A 1 754 ? -2.039 10.041 9.739 1.00 86.50 754 ASP A N 1
ATOM 5832 C CA . ASP A 1 754 ? -3.440 10.467 9.861 1.00 86.50 754 ASP A CA 1
ATOM 5833 C C . ASP A 1 754 ? -4.350 9.393 10.465 1.00 86.50 754 ASP A C 1
ATOM 5835 O O . ASP A 1 754 ? -4.179 8.196 10.225 1.00 86.50 754 ASP A O 1
ATOM 5839 N N . GLN A 1 755 ? -5.410 9.842 11.150 1.00 88.12 755 GLN A N 1
ATOM 5840 C CA . GLN A 1 755 ? -6.421 8.970 11.761 1.00 88.12 755 GLN A CA 1
ATOM 5841 C C . GLN A 1 755 ? -7.111 8.041 10.752 1.00 88.12 755 GLN A C 1
ATOM 5843 O O . GLN A 1 755 ? -7.565 6.962 11.120 1.00 88.12 755 GLN A O 1
ATOM 5848 N N . ARG A 1 756 ? -7.139 8.407 9.465 1.00 87.44 756 ARG A N 1
ATOM 5849 C CA . ARG A 1 756 ? -7.687 7.563 8.393 1.00 87.44 756 ARG A CA 1
ATOM 5850 C C . ARG A 1 756 ? -6.984 6.214 8.254 1.00 87.44 756 ARG A C 1
ATOM 5852 O O . ARG A 1 756 ? -7.606 5.261 7.802 1.00 87.44 756 ARG A O 1
ATOM 5859 N N . ASN A 1 757 ? -5.703 6.150 8.622 1.00 90.56 757 ASN A N 1
ATOM 5860 C CA . ASN A 1 757 ? -4.910 4.932 8.540 1.00 90.56 757 ASN A CA 1
ATOM 5861 C C . ASN A 1 757 ? -5.143 4.023 9.748 1.00 90.56 757 ASN A C 1
ATOM 5863 O O . ASN A 1 757 ? -4.540 2.966 9.813 1.00 90.56 757 ASN A O 1
ATOM 5867 N N . VAL A 1 758 ? -5.984 4.401 10.712 1.00 91.88 758 VAL A N 1
ATOM 5868 C CA . VAL A 1 758 ? -6.386 3.539 11.828 1.00 91.88 758 VAL A CA 1
ATOM 5869 C C . VAL A 1 758 ? -7.560 2.682 11.371 1.00 91.88 758 VAL A C 1
ATOM 5871 O O . VAL A 1 758 ? -8.697 3.153 11.309 1.00 91.88 758 VAL A O 1
ATOM 5874 N N . THR A 1 759 ? -7.277 1.419 11.060 1.00 92.12 759 THR A N 1
ATOM 5875 C CA . THR A 1 759 ? -8.266 0.463 10.545 1.00 92.12 759 THR A CA 1
ATOM 5876 C C . THR A 1 759 ? -8.305 -0.815 11.377 1.00 92.12 759 THR A C 1
ATOM 5878 O O . THR A 1 759 ? -7.351 -1.152 12.087 1.00 92.12 759 THR A O 1
ATOM 5881 N N . ARG A 1 760 ? -9.424 -1.548 11.307 1.00 89.31 760 ARG A N 1
ATOM 5882 C CA . ARG A 1 760 ? -9.643 -2.778 12.087 1.00 89.31 760 ARG A CA 1
ATOM 5883 C C . ARG A 1 760 ? -8.630 -3.881 11.770 1.00 89.31 760 ARG A C 1
ATOM 5885 O O . ARG A 1 760 ? -8.196 -4.586 12.691 1.00 89.31 760 ARG A O 1
ATOM 5892 N N . HIS A 1 761 ? -8.263 -4.037 10.498 1.00 92.69 761 HIS A N 1
ATOM 5893 C CA . HIS A 1 761 ? -7.312 -5.044 10.031 1.00 92.69 761 HIS A CA 1
ATOM 5894 C C . HIS A 1 761 ? -6.211 -4.410 9.176 1.00 92.69 761 HIS A C 1
ATOM 5896 O O . HIS A 1 761 ? -6.490 -3.681 8.228 1.00 92.69 761 HIS A O 1
ATOM 5902 N N . GLN A 1 762 ? -4.956 -4.733 9.494 1.00 93.81 762 GLN A N 1
ATOM 5903 C CA . GLN A 1 762 ? -3.766 -4.295 8.759 1.00 93.81 762 GLN A CA 1
ATOM 5904 C C . GLN A 1 762 ? -2.787 -5.444 8.629 1.00 93.81 762 GLN A C 1
ATOM 5906 O O . GLN A 1 762 ? -2.670 -6.264 9.544 1.00 93.81 762 GLN A O 1
ATOM 5911 N N . MET A 1 763 ? -2.078 -5.492 7.505 1.00 93.62 763 MET A N 1
ATOM 5912 C CA . MET A 1 763 ? -1.206 -6.611 7.191 1.00 93.62 763 MET A CA 1
ATOM 5913 C C . MET A 1 763 ? 0.070 -6.174 6.466 1.00 93.62 763 MET A C 1
ATOM 5915 O O . MET A 1 763 ? 0.036 -5.441 5.483 1.00 93.62 763 MET A O 1
ATOM 5919 N N . ASN A 1 764 ? 1.198 -6.664 6.972 1.00 95.38 764 ASN A N 1
ATOM 5920 C CA . ASN A 1 764 ? 2.566 -6.421 6.533 1.00 95.38 764 ASN A CA 1
ATOM 5921 C C . ASN A 1 764 ? 3.320 -7.763 6.525 1.00 95.38 764 ASN A C 1
ATOM 5923 O O . ASN A 1 764 ? 3.962 -8.155 7.507 1.00 95.38 764 ASN A O 1
ATOM 5927 N N . GLN A 1 765 ? 3.165 -8.528 5.445 1.00 91.56 765 GLN A N 1
ATOM 5928 C CA . GLN A 1 765 ? 3.563 -9.933 5.385 1.00 91.56 765 GLN A CA 1
ATOM 5929 C C . GLN A 1 765 ? 4.823 -10.199 4.579 1.00 91.56 765 GLN A C 1
ATOM 5931 O O . GLN A 1 765 ? 5.006 -9.655 3.500 1.00 91.56 765 GLN A O 1
ATOM 5936 N N . SER A 1 766 ? 5.626 -11.140 5.077 1.00 93.38 766 SER A N 1
ATOM 5937 C CA . SER A 1 766 ? 6.653 -11.840 4.308 1.00 93.38 766 SER A CA 1
ATOM 5938 C C . SER A 1 766 ? 6.213 -13.292 4.120 1.00 93.38 766 SER A C 1
ATOM 5940 O O . SER A 1 766 ? 6.107 -14.058 5.083 1.00 93.38 766 SER A O 1
ATOM 5942 N N . ILE A 1 767 ? 5.880 -13.650 2.882 1.00 93.56 767 ILE A N 1
ATOM 5943 C CA . ILE A 1 767 ? 5.380 -14.969 2.503 1.00 93.56 767 ILE A CA 1
ATOM 5944 C C . ILE A 1 767 ? 6.548 -15.808 2.005 1.00 93.56 767 ILE A C 1
ATOM 5946 O O . ILE A 1 767 ? 7.214 -15.465 1.030 1.00 93.56 767 ILE A O 1
ATOM 5950 N N . ASN A 1 768 ? 6.761 -16.952 2.652 1.00 91.75 768 ASN A N 1
ATOM 5951 C CA . ASN A 1 768 ? 7.741 -17.929 2.206 1.00 91.75 768 ASN A CA 1
ATOM 5952 C C . ASN A 1 768 ? 7.161 -18.778 1.065 1.00 91.75 768 ASN A C 1
ATOM 5954 O O . ASN A 1 768 ? 6.261 -19.597 1.279 1.00 91.75 768 ASN A O 1
ATOM 5958 N N . THR A 1 769 ? 7.708 -18.610 -0.136 1.00 89.62 769 THR A N 1
ATOM 5959 C CA . THR A 1 769 ? 7.279 -19.315 -1.351 1.00 89.62 769 THR A CA 1
ATOM 5960 C C . THR A 1 769 ? 7.720 -20.780 -1.397 1.00 89.62 769 THR A C 1
ATOM 5962 O O . THR A 1 769 ? 7.221 -21.532 -2.227 1.00 89.62 769 THR A O 1
ATOM 5965 N N . SER A 1 770 ? 8.561 -21.239 -0.459 1.00 90.00 770 SER A N 1
ATOM 5966 C CA . SER A 1 770 ? 8.875 -22.669 -0.309 1.00 90.00 770 SER A CA 1
ATOM 5967 C C . SER A 1 770 ? 7.740 -23.484 0.319 1.00 90.00 770 SER A C 1
ATOM 5969 O O . SER A 1 770 ? 7.764 -24.714 0.294 1.00 90.00 770 SER A O 1
ATOM 5971 N N . GLN A 1 771 ? 6.757 -22.815 0.928 1.00 92.25 771 GLN A N 1
ATOM 5972 C CA . GLN A 1 771 ? 5.618 -23.464 1.571 1.00 92.25 771 GLN A CA 1
ATOM 5973 C C . GLN A 1 771 ? 4.490 -23.737 0.564 1.00 92.25 771 GLN A C 1
ATOM 5975 O O . GLN A 1 771 ? 4.285 -22.940 -0.352 1.00 92.25 771 GLN A O 1
ATOM 5980 N N . PRO A 1 772 ? 3.695 -24.811 0.751 1.00 93.06 772 PRO A N 1
ATOM 5981 C CA . PRO A 1 772 ? 2.545 -25.077 -0.107 1.00 93.06 772 PRO A CA 1
ATOM 5982 C C . PRO A 1 772 ? 1.564 -23.900 -0.153 1.00 93.06 772 PRO A C 1
ATOM 5984 O O . PRO A 1 772 ? 1.237 -23.312 0.880 1.00 93.06 772 PRO A O 1
ATOM 5987 N N . LEU A 1 773 ? 1.024 -23.622 -1.343 1.00 91.62 773 LEU A N 1
ATOM 5988 C CA . LEU A 1 773 ? 0.110 -22.503 -1.599 1.00 91.62 773 LEU A CA 1
ATOM 5989 C C . LEU A 1 773 ? -1.044 -22.430 -0.583 1.00 91.62 773 LEU A C 1
ATOM 5991 O O . LEU A 1 773 ? -1.263 -21.390 0.030 1.00 91.62 773 LEU A O 1
ATOM 5995 N N . PHE A 1 774 ? -1.766 -23.537 -0.369 1.00 91.81 774 PHE A N 1
ATOM 5996 C CA . PHE A 1 774 ? -2.901 -23.575 0.563 1.00 91.81 774 PHE A CA 1
ATOM 5997 C C . PHE A 1 774 ? -2.492 -23.272 2.009 1.00 91.81 774 PHE A C 1
ATOM 5999 O O . PHE A 1 774 ? -3.245 -22.634 2.741 1.00 91.81 774 PHE A O 1
ATOM 6006 N N . THR A 1 775 ? -1.285 -23.674 2.415 1.00 94.38 775 THR A N 1
ATOM 6007 C CA . THR A 1 775 ? -0.742 -23.349 3.737 1.00 94.38 775 THR A CA 1
ATOM 6008 C C . THR A 1 775 ? -0.516 -21.847 3.875 1.00 94.38 775 THR A C 1
ATOM 6010 O O . THR A 1 775 ? -0.866 -21.276 4.907 1.00 94.38 775 THR A O 1
ATOM 6013 N N . ASN A 1 776 ? 0.030 -21.193 2.846 1.00 94.12 776 ASN A N 1
ATOM 6014 C CA . ASN A 1 776 ? 0.215 -19.742 2.843 1.00 94.12 776 ASN A CA 1
ATOM 6015 C C . ASN A 1 776 ? -1.128 -19.001 2.852 1.00 94.12 776 ASN A C 1
ATOM 6017 O O . ASN A 1 776 ? -1.320 -18.124 3.690 1.00 94.12 776 ASN A O 1
ATOM 6021 N N . VAL A 1 777 ? -2.090 -19.416 2.021 1.00 95.00 777 VAL A N 1
ATOM 6022 C CA . VAL A 1 777 ? -3.446 -18.835 1.999 1.00 95.00 777 VAL A CA 1
ATOM 6023 C C . VAL A 1 777 ? -4.116 -18.939 3.373 1.00 95.00 777 VAL A C 1
ATOM 6025 O O . VAL A 1 777 ? -4.607 -17.940 3.890 1.00 95.00 777 VAL A O 1
ATOM 6028 N N . ASN A 1 778 ? -4.081 -20.106 4.020 1.00 93.25 778 ASN A N 1
ATOM 6029 C CA . ASN A 1 778 ? -4.684 -20.275 5.346 1.00 93.25 778 ASN A CA 1
ATOM 6030 C C . ASN A 1 778 ? -3.998 -19.412 6.419 1.00 93.25 778 ASN A C 1
ATOM 6032 O O . ASN A 1 778 ? -4.676 -18.826 7.260 1.00 93.25 778 ASN A O 1
ATOM 6036 N N . LYS A 1 779 ? -2.664 -19.277 6.367 1.00 92.12 779 LYS A N 1
ATOM 6037 C CA . LYS A 1 779 ? -1.904 -18.387 7.264 1.00 92.12 779 LYS A CA 1
ATOM 6038 C C . LYS A 1 779 ? -2.218 -16.909 7.041 1.00 92.12 779 LYS A C 1
ATOM 6040 O O . LYS A 1 779 ? -2.147 -16.134 7.993 1.00 92.12 779 LYS A O 1
ATOM 6045 N N . MET A 1 780 ? -2.523 -16.511 5.807 1.00 93.69 780 MET A N 1
ATOM 6046 C CA . MET A 1 780 ? -2.989 -15.160 5.506 1.00 93.69 780 MET A CA 1
ATOM 6047 C C . MET A 1 780 ? -4.386 -14.940 6.094 1.00 93.69 780 MET A C 1
ATOM 6049 O O . MET A 1 780 ? -4.562 -14.004 6.864 1.00 93.69 780 MET A O 1
ATOM 6053 N N . LEU A 1 781 ? -5.349 -15.822 5.790 1.00 94.12 781 LEU A N 1
ATOM 6054 C CA . LEU A 1 781 ? -6.746 -15.718 6.241 1.00 94.12 781 LEU A CA 1
ATOM 6055 C C . LEU A 1 781 ? -6.879 -15.612 7.769 1.00 94.12 781 LEU A C 1
ATOM 6057 O O . LEU A 1 781 ? -7.631 -14.768 8.258 1.00 94.12 781 LEU A O 1
ATOM 6061 N N . ASP A 1 782 ? -6.118 -16.412 8.525 1.00 90.81 782 ASP A N 1
ATOM 6062 C CA . ASP A 1 782 ? -6.170 -16.432 9.998 1.00 90.81 782 ASP A CA 1
ATOM 6063 C C . ASP A 1 782 ? -5.797 -15.082 10.642 1.00 90.81 782 ASP A C 1
ATOM 6065 O O . ASP A 1 782 ? -6.241 -14.772 11.744 1.00 90.81 782 ASP A O 1
ATOM 6069 N N . GLN A 1 783 ? -5.020 -14.240 9.954 1.00 90.56 783 GLN A N 1
ATOM 6070 C CA . GLN A 1 783 ? -4.548 -12.967 10.509 1.00 90.56 783 GLN A CA 1
ATOM 6071 C C . GLN A 1 783 ? -5.557 -11.823 10.407 1.00 90.56 783 GLN A C 1
ATOM 6073 O O . GLN A 1 783 ? -5.395 -10.809 11.083 1.00 90.56 783 GLN A O 1
ATOM 6078 N N . PHE A 1 784 ? -6.594 -11.953 9.582 1.00 91.75 784 PHE A N 1
ATOM 6079 C CA . PHE A 1 784 ? -7.590 -10.894 9.398 1.00 91.75 784 PHE A CA 1
ATOM 6080 C C . PHE A 1 784 ? -9.024 -11.417 9.428 1.00 91.75 784 PHE A C 1
ATOM 6082 O O . PHE A 1 784 ? -9.926 -10.776 8.902 1.00 91.75 784 PHE A O 1
ATOM 6089 N N . ASN A 1 785 ? -9.242 -12.582 10.045 1.00 90.62 785 ASN A N 1
ATOM 6090 C CA . ASN A 1 785 ? -10.547 -13.239 10.107 1.00 90.62 785 ASN A CA 1
ATOM 6091 C C . ASN A 1 785 ? -11.141 -13.564 8.726 1.00 90.62 785 ASN A C 1
ATOM 6093 O O . ASN A 1 785 ? -12.360 -13.651 8.578 1.00 90.62 785 ASN A O 1
ATOM 6097 N N . GLY A 1 786 ? -10.297 -13.748 7.713 1.00 92.88 786 GLY A N 1
ATOM 6098 C CA . GLY A 1 786 ? -10.738 -14.028 6.356 1.00 92.88 786 GLY A CA 1
ATOM 6099 C C . GLY A 1 786 ? -11.360 -15.419 6.222 1.00 92.88 786 GLY A C 1
ATOM 6100 O O . GLY A 1 786 ? -10.883 -16.401 6.791 1.00 92.88 786 GLY A O 1
ATOM 6101 N N . MET A 1 787 ? -12.406 -15.515 5.409 1.00 91.69 787 MET A N 1
ATOM 6102 C CA . MET A 1 787 ? -13.043 -16.759 4.989 1.00 91.69 787 MET A CA 1
ATOM 6103 C C . MET A 1 787 ? -13.079 -16.800 3.469 1.00 91.69 787 MET A C 1
ATOM 6105 O O . MET A 1 787 ? -13.820 -16.049 2.837 1.00 91.69 787 MET A O 1
ATOM 6109 N N . LEU A 1 788 ? -12.273 -17.686 2.887 1.00 92.81 788 LEU A N 1
ATOM 6110 C CA . LEU A 1 788 ? -12.286 -17.927 1.452 1.00 92.81 788 LEU A CA 1
ATOM 6111 C C . LEU A 1 788 ? -13.294 -19.033 1.135 1.00 92.81 788 LEU A C 1
ATOM 6113 O O . LEU A 1 788 ? -13.167 -20.162 1.608 1.00 92.81 788 LEU A O 1
ATOM 6117 N N . ARG A 1 789 ? -14.289 -18.698 0.322 1.00 89.44 789 ARG A N 1
ATOM 6118 C CA . ARG A 1 789 ? -15.370 -19.579 -0.120 1.00 89.44 789 ARG A CA 1
ATOM 6119 C C . ARG A 1 789 ? -15.189 -19.880 -1.604 1.00 89.44 789 ARG A C 1
ATOM 6121 O O . ARG A 1 789 ? -14.601 -19.090 -2.341 1.00 89.44 789 ARG A O 1
ATOM 6128 N N . TYR A 1 790 ? -15.709 -21.017 -2.051 1.00 87.75 790 TYR A N 1
ATOM 6129 C CA . TYR A 1 790 ? -15.786 -21.348 -3.470 1.00 87.75 790 TYR A CA 1
ATOM 6130 C C . TYR A 1 790 ? -17.212 -21.773 -3.804 1.00 87.75 790 TYR A C 1
ATOM 6132 O O . TYR A 1 790 ? -17.707 -22.755 -3.257 1.00 87.75 790 TYR A O 1
ATOM 6140 N N . SER A 1 791 ? -17.879 -21.013 -4.669 1.00 82.06 791 SER A N 1
ATOM 6141 C CA . SER A 1 791 ? -19.267 -21.258 -5.070 1.00 82.06 791 SER A CA 1
ATOM 6142 C C . SER A 1 791 ? -19.483 -20.804 -6.512 1.00 82.06 791 SER A C 1
ATOM 6144 O O . SER A 1 791 ? -18.846 -19.857 -6.970 1.00 82.06 791 SER A O 1
ATOM 6146 N N . SER A 1 792 ? -20.336 -21.509 -7.260 1.00 82.56 792 SER A N 1
ATOM 6147 C CA . SER A 1 792 ? -20.682 -21.159 -8.651 1.00 82.56 792 SER A CA 1
ATOM 6148 C C . SER A 1 792 ? -19.471 -20.913 -9.570 1.00 82.56 792 SER A C 1
ATOM 6150 O O . SER A 1 792 ? -19.497 -20.043 -10.438 1.00 82.56 792 SER A O 1
ATOM 6152 N N . GLY A 1 793 ? -18.380 -21.659 -9.362 1.00 86.12 793 GLY A N 1
ATOM 6153 C CA . GLY A 1 793 ? -17.151 -21.535 -10.149 1.00 86.12 793 GLY A CA 1
ATOM 6154 C C . GLY A 1 793 ? -16.205 -20.404 -9.725 1.00 86.12 793 GLY A C 1
ATOM 6155 O O . GLY A 1 793 ? -15.124 -20.297 -10.303 1.00 86.12 793 GLY A O 1
ATOM 6156 N N . LYS A 1 794 ? -16.566 -19.590 -8.724 1.00 94.00 794 LYS A N 1
ATOM 6157 C CA . LYS A 1 794 ? -15.798 -18.420 -8.281 1.00 94.00 794 LYS A CA 1
ATOM 6158 C C . LYS A 1 794 ? -15.350 -18.518 -6.831 1.00 94.00 794 LYS A C 1
ATOM 6160 O O . LYS A 1 794 ? -16.043 -19.073 -5.978 1.00 94.00 794 LYS A O 1
ATOM 6165 N N . TYR A 1 795 ? -14.199 -17.920 -6.552 1.00 94.75 795 TYR A N 1
ATOM 6166 C CA . TYR A 1 795 ? -13.739 -17.664 -5.194 1.00 94.75 795 TYR A CA 1
ATOM 6167 C C . TYR A 1 795 ? -14.345 -16.365 -4.668 1.00 94.75 795 TYR A C 1
ATOM 6169 O O . TYR A 1 795 ? -14.239 -15.337 -5.335 1.00 94.75 795 TYR A O 1
ATOM 6177 N N . SER A 1 796 ? -14.933 -16.403 -3.475 1.00 94.50 796 SER A N 1
ATOM 6178 C CA . SER A 1 796 ? -15.425 -15.222 -2.762 1.00 94.50 796 SER A CA 1
ATOM 6179 C C . SER A 1 796 ? -14.769 -15.101 -1.391 1.00 94.50 796 SER A C 1
ATOM 6181 O O . SER A 1 796 ? -14.392 -16.103 -0.778 1.00 94.50 796 SER A O 1
ATOM 6183 N N . LEU A 1 797 ? -14.586 -13.868 -0.928 1.00 95.12 797 LEU A N 1
ATOM 6184 C CA . LEU A 1 797 ? -13.983 -13.556 0.366 1.00 95.12 797 LEU A CA 1
ATOM 6185 C C . LEU A 1 797 ? -15.028 -12.902 1.269 1.00 95.12 797 LEU A C 1
ATOM 6187 O O . LEU A 1 797 ? -15.805 -12.067 0.814 1.00 95.12 797 LEU A O 1
ATOM 6191 N N . ALA A 1 798 ? -15.025 -13.282 2.541 1.00 93.06 798 ALA A N 1
ATOM 6192 C CA . ALA A 1 798 ? -15.796 -12.636 3.596 1.00 93.06 798 ALA A CA 1
ATOM 6193 C C . ALA A 1 798 ? -14.936 -12.503 4.858 1.00 93.06 798 ALA A C 1
ATOM 6195 O O . ALA A 1 798 ? -14.034 -13.318 5.072 1.00 93.06 798 ALA A O 1
ATOM 6196 N N . ILE A 1 799 ? -15.221 -11.522 5.712 1.00 92.12 799 ILE A N 1
ATOM 6197 C CA . ILE A 1 799 ? -14.575 -11.380 7.021 1.00 92.12 799 ILE A CA 1
ATOM 6198 C C . ILE A 1 799 ? -15.511 -11.933 8.096 1.00 92.12 799 ILE A C 1
ATOM 6200 O O . ILE A 1 799 ? -16.718 -11.699 8.063 1.00 92.12 799 ILE A O 1
ATOM 6204 N N . LYS A 1 800 ? -14.989 -12.697 9.065 1.00 89.62 800 LYS A N 1
ATOM 6205 C CA . LYS A 1 800 ? -15.805 -13.086 10.225 1.00 89.62 800 LYS A CA 1
ATOM 6206 C C . LYS A 1 800 ? -16.143 -11.831 11.016 1.00 89.62 800 LYS A C 1
ATOM 6208 O O . LYS A 1 800 ? -15.253 -11.139 11.509 1.00 89.62 800 LYS A O 1
ATOM 6213 N N . SER A 1 801 ? -17.432 -11.586 11.149 1.00 86.06 801 SER A N 1
ATOM 6214 C CA . SER A 1 801 ? -17.995 -10.411 11.796 1.00 86.06 801 SER A CA 1
ATOM 6215 C C . SER A 1 801 ? -19.140 -10.812 12.724 1.00 86.06 801 SER A C 1
ATOM 6217 O O . SER A 1 801 ? -19.460 -11.995 12.875 1.00 86.06 801 SER A O 1
ATOM 6219 N N . LYS A 1 802 ? -19.749 -9.815 13.360 1.00 86.25 802 LYS A N 1
ATOM 6220 C CA . LYS A 1 802 ? -20.992 -9.956 14.125 1.00 86.25 802 LYS A CA 1
ATOM 6221 C C . LYS A 1 802 ? -22.101 -10.620 13.305 1.00 86.25 802 LYS A C 1
ATOM 6223 O O . LYS A 1 802 ? -22.049 -10.624 12.075 1.00 86.25 802 LYS A O 1
ATOM 6228 N N . GLN A 1 803 ? -23.104 -11.172 13.978 1.00 85.62 803 GLN A N 1
ATOM 6229 C CA . GLN A 1 803 ? -24.298 -11.659 13.297 1.00 85.62 803 GLN A CA 1
ATOM 6230 C C . GLN A 1 803 ? -24.996 -10.502 12.565 1.00 85.62 803 GLN A C 1
ATOM 6232 O O . GLN A 1 803 ? -24.878 -9.342 12.984 1.00 85.62 803 GLN A O 1
ATOM 6237 N N . PRO A 1 804 ? -25.726 -10.786 11.478 1.00 84.00 804 PRO A N 1
ATOM 6238 C CA . PRO A 1 804 ? -26.489 -9.753 10.798 1.00 84.00 804 PRO A CA 1
ATOM 6239 C C . PRO A 1 804 ? -27.577 -9.184 11.721 1.00 84.00 804 PRO A C 1
ATOM 6241 O O . PRO A 1 804 ? -28.102 -9.866 12.599 1.00 84.00 804 PRO A O 1
ATOM 6244 N N . SER A 1 805 ? -27.958 -7.923 11.504 1.00 80.81 805 SER A N 1
ATOM 6245 C CA . SER A 1 805 ? -29.061 -7.288 12.245 1.00 80.81 805 SER A CA 1
ATOM 6246 C C . SER A 1 805 ? -30.425 -7.933 11.967 1.00 80.81 805 SER A C 1
ATOM 6248 O O . SER A 1 805 ? -31.360 -7.763 12.743 1.00 80.81 805 SER A O 1
ATOM 6250 N N . THR A 1 806 ? -30.539 -8.639 10.843 1.00 86.62 806 THR A N 1
ATOM 6251 C CA . THR A 1 806 ? -31.730 -9.354 10.379 1.00 86.62 806 THR A CA 1
ATOM 6252 C C . THR A 1 806 ? -31.283 -10.635 9.688 1.00 86.62 806 THR A C 1
ATOM 6254 O O . THR A 1 806 ? -30.423 -10.561 8.812 1.00 86.62 806 THR A O 1
ATOM 6257 N N . PHE A 1 807 ? -31.866 -11.772 10.058 1.00 88.56 807 PHE A N 1
ATOM 6258 C CA . PHE A 1 807 ? -31.605 -13.062 9.417 1.00 88.56 807 PHE A CA 1
ATOM 6259 C C . PHE A 1 807 ? -32.583 -13.304 8.271 1.00 88.56 807 PHE A C 1
ATOM 6261 O O . PHE A 1 807 ? -33.756 -12.924 8.363 1.00 88.56 807 PHE A O 1
ATOM 6268 N N . ASP A 1 808 ? -32.111 -13.954 7.209 1.00 89.44 808 ASP A N 1
ATOM 6269 C CA . ASP A 1 808 ? -33.004 -14.483 6.181 1.00 89.44 808 ASP A CA 1
ATOM 6270 C C . ASP A 1 808 ? -33.798 -15.672 6.765 1.00 89.44 808 ASP A C 1
ATOM 6272 O O . ASP A 1 808 ? -33.232 -16.469 7.519 1.00 89.44 808 ASP A O 1
ATOM 6276 N N . PRO A 1 809 ? -35.093 -15.851 6.440 1.00 89.31 809 PRO A N 1
ATOM 6277 C CA . PRO A 1 809 ? -35.852 -17.030 6.864 1.00 89.31 809 PRO A CA 1
ATOM 6278 C C . PRO A 1 809 ? -35.177 -18.379 6.553 1.00 89.31 809 PRO A C 1
ATOM 6280 O O . PRO A 1 809 ? -35.438 -19.360 7.245 1.00 89.31 809 PRO A O 1
ATOM 6283 N N . LEU A 1 810 ? -34.308 -18.449 5.538 1.00 89.31 810 LEU A N 1
ATOM 6284 C CA . LEU A 1 810 ? -33.528 -19.643 5.189 1.00 89.31 810 LEU A CA 1
ATOM 6285 C C . LEU A 1 810 ? -32.380 -19.948 6.171 1.00 89.31 810 LEU A C 1
ATOM 6287 O O . LEU A 1 810 ? -31.892 -21.080 6.204 1.00 89.31 810 LEU A O 1
ATOM 6291 N N . GLU A 1 811 ? -31.961 -18.971 6.975 1.00 92.38 811 GLU A N 1
ATOM 6292 C CA . GLU A 1 811 ? -30.887 -19.074 7.973 1.00 92.38 811 GLU A CA 1
ATOM 6293 C C . GLU A 1 811 ? -31.414 -19.417 9.377 1.00 92.38 811 GLU A C 1
ATOM 6295 O O . GLU A 1 811 ? -30.632 -19.602 10.314 1.00 92.38 811 GLU A O 1
ATOM 6300 N N . ILE A 1 812 ? -32.736 -19.519 9.535 1.00 93.69 812 ILE A N 1
ATOM 6301 C CA . ILE A 1 812 ? -33.404 -19.819 10.802 1.00 93.69 812 ILE A CA 1
ATOM 6302 C C . ILE A 1 812 ? -33.846 -21.286 10.792 1.00 93.69 812 ILE A C 1
ATOM 6304 O O . ILE A 1 812 ? -34.577 -21.738 9.910 1.00 93.69 812 ILE A O 1
ATOM 6308 N N . PHE A 1 813 ? -33.384 -22.055 11.778 1.00 94.06 813 PHE A N 1
ATOM 6309 C CA . PHE A 1 813 ? -33.670 -23.480 11.916 1.00 94.06 813 PHE A CA 1
ATOM 6310 C C . PHE A 1 813 ? -34.399 -23.784 13.219 1.00 94.06 813 PHE A C 1
ATOM 6312 O O . PHE A 1 813 ? -33.940 -23.441 14.308 1.00 94.06 813 PHE A O 1
ATOM 6319 N N . GLU A 1 814 ? -35.506 -24.510 13.107 1.00 94.44 814 GLU A N 1
ATOM 6320 C CA . GLU A 1 814 ? -36.236 -25.072 14.233 1.00 94.44 814 GLU A CA 1
ATOM 6321 C C . GLU A 1 814 ? -36.049 -26.591 14.303 1.00 94.44 814 GLU A C 1
ATOM 6323 O O . GLU A 1 814 ? -35.615 -27.249 13.355 1.00 94.44 814 GLU A O 1
ATOM 6328 N N . ALA A 1 815 ? -36.413 -27.188 15.438 1.00 91.94 815 ALA A N 1
ATOM 6329 C CA . ALA A 1 815 ? -36.293 -28.629 15.645 1.00 91.94 815 ALA A CA 1
ATOM 6330 C C . ALA A 1 815 ? -37.023 -29.478 14.585 1.00 91.94 815 ALA A C 1
ATOM 6332 O O . ALA A 1 815 ? -36.575 -30.586 14.300 1.00 91.94 815 ALA A O 1
ATOM 6333 N N . GLY A 1 816 ? -38.118 -28.971 14.004 1.00 91.25 816 GLY A N 1
ATOM 6334 C CA . GLY A 1 816 ? -38.880 -29.662 12.956 1.00 91.25 816 GLY A CA 1
ATOM 6335 C C . GLY A 1 816 ? -38.164 -29.747 11.605 1.00 91.25 816 GLY A C 1
ATOM 6336 O O . GLY A 1 816 ? -38.514 -30.586 10.779 1.00 91.25 816 GLY A O 1
ATOM 6337 N N . ASP A 1 817 ? -37.141 -28.924 11.393 1.00 91.44 817 ASP A N 1
ATOM 6338 C CA . ASP A 1 817 ? -36.415 -28.846 10.126 1.00 91.44 817 ASP A CA 1
ATOM 6339 C C . ASP A 1 817 ? -35.238 -29.821 10.030 1.00 91.44 817 ASP A C 1
ATOM 6341 O O . ASP A 1 817 ? -34.635 -30.000 8.966 1.00 91.44 817 ASP A O 1
ATOM 6345 N N . ILE A 1 818 ? -34.883 -30.423 11.164 1.00 93.38 818 ILE A N 1
ATOM 6346 C CA . ILE A 1 818 ? -33.745 -31.319 11.303 1.00 93.38 818 ILE A CA 1
ATOM 6347 C C . ILE A 1 818 ? -34.184 -32.741 10.970 1.00 93.38 818 ILE A C 1
ATOM 6349 O O . ILE A 1 818 ? -35.087 -33.304 11.588 1.00 93.38 818 ILE A O 1
ATOM 6353 N N . ILE A 1 819 ? -33.483 -33.354 10.023 1.00 92.06 819 ILE A N 1
ATOM 6354 C CA . ILE A 1 819 ? -33.672 -34.751 9.650 1.00 92.06 819 ILE A CA 1
ATOM 6355 C C . ILE A 1 819 ? -32.773 -35.606 10.547 1.00 92.06 819 ILE A C 1
ATOM 6357 O O . ILE A 1 819 ? -31.547 -35.494 10.532 1.00 92.06 819 ILE A O 1
ATOM 6361 N N . GLY A 1 820 ? -33.386 -36.472 11.353 1.00 88.94 820 GLY A N 1
ATOM 6362 C CA . GLY A 1 820 ? -32.667 -37.351 12.273 1.00 88.94 820 GLY A CA 1
ATOM 6363 C C . GLY A 1 820 ? -32.253 -36.652 13.571 1.00 88.94 820 GLY A C 1
ATOM 6364 O O . GLY A 1 820 ? -33.074 -36.037 14.247 1.00 88.94 820 GLY A O 1
ATOM 6365 N N . THR A 1 821 ? -30.995 -36.817 13.982 1.00 88.12 821 THR A N 1
ATOM 6366 C CA . THR A 1 821 ? -30.495 -36.330 15.280 1.00 88.12 821 THR A CA 1
ATOM 6367 C C . THR A 1 821 ? -29.531 -35.165 15.115 1.00 88.12 821 THR A C 1
ATOM 6369 O O . THR A 1 821 ? -28.573 -35.278 14.351 1.00 88.12 821 THR A O 1
ATOM 6372 N N . LEU A 1 822 ? -29.693 -34.116 15.925 1.00 92.62 822 LEU A N 1
ATOM 6373 C CA . LEU A 1 822 ? -28.651 -33.110 16.121 1.00 92.62 822 LEU A CA 1
ATOM 6374 C C . LEU A 1 822 ? -27.585 -33.637 17.087 1.00 92.62 822 LEU A C 1
ATOM 6376 O O . LEU A 1 822 ? -27.887 -33.985 18.230 1.00 92.62 822 LEU A O 1
ATOM 6380 N N . LYS A 1 823 ? -26.334 -33.683 16.629 1.00 93.62 823 LYS A N 1
ATOM 6381 C CA . LYS A 1 823 ? -25.164 -33.985 17.455 1.00 93.62 823 LYS A CA 1
ATOM 6382 C C . LYS A 1 823 ? -24.574 -32.684 17.983 1.00 93.62 823 LYS A C 1
ATOM 6384 O O . LYS A 1 823 ? -24.332 -31.762 17.211 1.00 93.62 823 LYS A O 1
ATOM 6389 N N . LEU A 1 824 ? -24.317 -32.637 19.285 1.00 93.12 824 LEU A N 1
ATOM 6390 C CA . LEU A 1 824 ? -23.653 -31.529 19.962 1.00 93.12 824 LEU A CA 1
ATOM 6391 C C . LEU A 1 824 ? -22.317 -32.031 20.513 1.00 93.12 824 LEU A C 1
ATOM 6393 O O . LEU A 1 824 ? -22.282 -33.030 21.230 1.00 93.12 824 LEU A O 1
ATOM 6397 N N . THR A 1 825 ? -21.227 -31.348 20.182 1.00 91.50 825 THR A N 1
ATOM 6398 C CA . THR A 1 825 ? -19.896 -31.612 20.738 1.00 91.50 825 THR A CA 1
ATOM 6399 C C . THR A 1 825 ? -19.378 -30.365 21.435 1.00 91.50 825 THR A C 1
ATOM 6401 O O . THR A 1 825 ? -19.393 -29.289 20.842 1.00 91.50 825 THR A O 1
ATOM 6404 N N . ASP A 1 826 ? -18.892 -30.517 22.663 1.00 88.50 826 ASP A N 1
ATOM 6405 C CA . ASP A 1 826 ? -18.211 -29.464 23.416 1.00 88.50 826 ASP A CA 1
ATOM 6406 C C . ASP A 1 826 ? -16.699 -29.723 23.394 1.00 88.50 826 ASP A C 1
ATOM 6408 O O . ASP A 1 826 ? -16.231 -30.836 23.647 1.00 88.50 826 ASP A O 1
ATOM 6412 N N . SER A 1 827 ? -15.933 -28.683 23.079 1.00 78.19 827 SER A N 1
ATOM 6413 C CA . SER A 1 827 ? -14.469 -28.694 23.088 1.00 78.19 827 SER A CA 1
ATOM 6414 C C . SER A 1 827 ? -13.867 -28.880 24.491 1.00 78.19 827 SER A C 1
ATOM 6416 O O . SER A 1 827 ? -12.686 -29.226 24.612 1.00 78.19 827 SER A O 1
ATOM 6418 N N . GLY A 1 828 ? -14.671 -28.681 25.540 1.00 78.06 828 GLY A N 1
ATOM 6419 C CA . GLY A 1 828 ? -14.304 -28.855 26.938 1.00 78.06 828 GLY A CA 1
ATOM 6420 C C . GLY A 1 828 ? -13.404 -27.743 27.484 1.00 78.06 828 GLY A C 1
ATOM 6421 O O . GLY A 1 828 ? -12.813 -26.941 26.761 1.00 78.06 828 GLY A O 1
ATOM 6422 N N . SER A 1 829 ? -13.224 -27.735 28.806 1.00 77.50 829 SER A N 1
ATOM 6423 C CA . SER A 1 829 ? -12.536 -26.659 29.540 1.00 77.50 829 SER A CA 1
ATOM 6424 C C . SER A 1 829 ? -11.027 -26.536 29.277 1.00 77.50 829 SER A C 1
ATOM 6426 O O . SER A 1 829 ? -10.399 -25.593 29.757 1.00 77.50 829 SER A O 1
ATOM 6428 N N . LYS A 1 830 ? -10.416 -27.472 28.534 1.00 77.19 830 LYS A N 1
ATOM 6429 C CA . LYS A 1 830 ? -8.988 -27.416 28.162 1.00 77.19 830 LYS A CA 1
ATOM 6430 C C . LYS A 1 830 ? -8.690 -26.357 27.102 1.00 77.19 830 LYS A C 1
ATOM 6432 O O . LYS A 1 830 ? -7.546 -25.927 27.000 1.00 77.19 830 LYS A O 1
ATOM 6437 N N . LYS A 1 831 ? -9.691 -25.977 26.305 1.00 81.31 831 LYS A N 1
ATOM 6438 C CA . LYS A 1 831 ? -9.555 -24.986 25.230 1.00 81.31 831 LYS A CA 1
ATOM 6439 C C . LYS A 1 831 ? -10.172 -23.633 25.581 1.00 81.31 831 LYS A C 1
ATOM 6441 O O . LYS A 1 831 ? -10.282 -22.798 24.698 1.00 81.31 831 LYS A O 1
ATOM 6446 N N . THR A 1 832 ? -10.548 -23.413 26.842 1.00 88.06 832 THR A N 1
ATOM 6447 C CA . THR A 1 832 ? -11.024 -22.114 27.328 1.00 88.06 832 THR A CA 1
ATOM 6448 C C . THR A 1 832 ? -9.841 -21.351 27.918 1.00 88.06 832 THR A C 1
ATOM 6450 O O . THR A 1 832 ? -9.309 -21.743 28.951 1.00 88.06 832 THR A O 1
ATOM 6453 N N . TYR A 1 833 ? -9.382 -20.291 27.261 1.00 89.88 833 TYR A N 1
ATOM 6454 C CA . TYR A 1 833 ? -8.192 -19.551 27.693 1.00 89.88 833 TYR A CA 1
ATOM 6455 C C . TYR A 1 833 ? -8.569 -18.342 28.557 1.00 89.88 833 TYR A C 1
ATOM 6457 O O . TYR A 1 833 ? -9.657 -17.785 28.421 1.00 89.88 833 TYR A O 1
ATOM 6465 N N . ASN A 1 834 ? -7.667 -17.949 29.456 1.00 88.25 834 ASN A N 1
ATOM 6466 C CA . ASN A 1 834 ? -7.789 -16.742 30.289 1.00 88.25 834 ASN A CA 1
ATOM 6467 C C . ASN A 1 834 ? -6.529 -15.867 30.255 1.00 88.25 834 ASN A C 1
ATOM 6469 O O . ASN A 1 834 ? -6.586 -14.678 30.568 1.00 88.25 834 ASN A O 1
ATOM 6473 N N . THR A 1 835 ? -5.410 -16.440 29.818 1.00 86.69 835 THR A N 1
ATOM 6474 C CA . THR A 1 835 ? -4.184 -15.724 29.495 1.00 86.69 835 THR A CA 1
ATOM 6475 C C . THR A 1 835 ? -3.773 -16.033 28.061 1.00 86.69 835 THR A C 1
ATOM 6477 O O . THR A 1 835 ? -4.094 -17.096 27.521 1.00 86.69 835 THR A O 1
ATOM 6480 N N . ALA A 1 836 ? -3.084 -15.099 27.414 1.00 88.19 836 ALA A N 1
ATOM 6481 C CA . ALA A 1 836 ? -2.474 -15.343 26.116 1.00 88.19 836 ALA A CA 1
ATOM 6482 C C . ALA A 1 836 ? -1.111 -14.673 25.998 1.00 88.19 836 ALA A C 1
ATOM 6484 O O . ALA A 1 836 ? -0.896 -13.585 26.523 1.00 88.19 836 ALA A O 1
ATOM 6485 N N . GLN A 1 837 ? -0.216 -15.302 25.250 1.00 90.12 837 GLN A N 1
ATOM 6486 C CA . GLN A 1 837 ? 1.064 -14.750 24.836 1.00 90.12 837 GLN A CA 1
ATOM 6487 C C . GLN A 1 837 ? 1.027 -14.494 23.333 1.00 90.12 837 GLN A C 1
ATOM 6489 O O . GLN A 1 837 ? 0.908 -15.424 22.533 1.00 90.12 837 GLN A O 1
ATOM 6494 N N . LEU A 1 838 ? 1.113 -13.223 22.960 1.00 90.19 838 LEU A N 1
ATOM 6495 C CA . LEU A 1 838 ? 1.188 -12.755 21.585 1.00 90.19 838 LEU A CA 1
ATOM 6496 C C . LEU A 1 838 ? 2.647 -12.545 21.194 1.00 90.19 838 LEU A C 1
ATOM 6498 O O . LEU A 1 838 ? 3.365 -11.857 21.907 1.00 90.19 838 LEU A O 1
ATOM 6502 N N . SER A 1 839 ? 3.051 -13.058 20.036 1.00 92.56 839 SER A N 1
ATOM 6503 C CA . SER A 1 839 ? 4.356 -12.782 19.428 1.00 92.56 839 SER A CA 1
ATOM 6504 C C . SER A 1 839 ? 4.171 -12.194 18.028 1.00 92.56 839 SER A C 1
ATOM 6506 O O . SER A 1 839 ? 3.495 -12.798 17.189 1.00 92.56 839 SER A O 1
ATOM 6508 N N . PHE A 1 840 ? 4.740 -11.016 17.767 1.00 92.56 840 PHE A N 1
ATOM 6509 C CA . PHE A 1 840 ? 4.602 -10.303 16.489 1.00 92.56 840 PHE A CA 1
ATOM 6510 C C . PHE A 1 840 ? 5.860 -9.471 16.168 1.00 92.56 840 PHE A C 1
ATOM 6512 O O . PHE A 1 840 ? 6.543 -9.043 17.100 1.00 92.56 840 PHE A O 1
ATOM 6519 N N . PRO A 1 841 ? 6.198 -9.244 14.884 1.00 93.31 841 PRO A N 1
ATOM 6520 C CA . PRO A 1 841 ? 7.336 -8.411 14.498 1.00 93.31 841 PRO A CA 1
ATOM 6521 C C . PRO A 1 841 ? 7.040 -6.928 14.752 1.00 93.31 841 PRO A C 1
ATOM 6523 O O . PRO A 1 841 ? 6.133 -6.369 14.142 1.00 93.31 841 PRO A O 1
ATOM 6526 N N . ASP A 1 842 ? 7.821 -6.275 15.612 1.00 91.50 842 ASP A N 1
ATOM 6527 C CA . ASP A 1 842 ? 7.587 -4.883 16.023 1.00 91.50 842 ASP A CA 1
ATOM 6528 C C . ASP A 1 842 ? 8.684 -3.955 15.465 1.00 91.50 842 ASP A C 1
ATOM 6530 O O . ASP A 1 842 ? 9.865 -4.181 15.756 1.00 91.50 842 ASP A O 1
ATOM 6534 N N . PRO A 1 843 ? 8.356 -2.897 14.694 1.00 90.19 843 PRO A N 1
ATOM 6535 C CA . PRO A 1 843 ? 9.334 -1.898 14.265 1.00 90.19 843 PRO A CA 1
ATOM 6536 C C . PRO A 1 843 ? 10.127 -1.284 15.425 1.00 90.19 843 PRO A C 1
ATOM 6538 O O . PRO A 1 843 ? 11.319 -1.033 15.267 1.00 90.19 843 PRO A O 1
ATOM 6541 N N . GLN A 1 844 ? 9.516 -1.126 16.607 1.00 86.06 844 GLN A N 1
ATOM 6542 C CA . GLN A 1 844 ? 10.196 -0.635 17.810 1.00 86.06 844 GLN A CA 1
ATOM 6543 C C . GLN A 1 844 ? 11.360 -1.540 18.234 1.00 86.06 844 GLN A C 1
ATOM 6545 O O . GLN A 1 844 ? 12.354 -1.059 18.772 1.00 86.06 844 GLN A O 1
ATOM 6550 N N . ASN A 1 845 ? 11.256 -2.841 17.959 1.00 87.69 845 ASN A N 1
ATOM 6551 C CA . ASN A 1 845 ? 12.291 -3.830 18.230 1.00 87.69 845 ASN A CA 1
ATOM 6552 C C . ASN A 1 845 ? 13.001 -4.267 16.937 1.00 87.69 845 ASN A C 1
ATOM 6554 O O . ASN A 1 845 ? 13.318 -5.441 16.755 1.00 87.69 845 ASN A O 1
ATOM 6558 N N . LYS A 1 846 ? 13.206 -3.340 15.988 1.00 88.50 846 LYS A N 1
ATOM 6559 C CA . LYS A 1 846 ? 13.904 -3.597 14.713 1.00 88.50 846 LYS A CA 1
ATOM 6560 C C . LYS A 1 846 ? 13.286 -4.746 13.890 1.00 88.50 846 LYS A C 1
ATOM 6562 O O . LYS A 1 846 ? 14.006 -5.424 13.153 1.00 88.50 846 LYS A O 1
ATOM 6567 N N . PHE A 1 847 ? 11.968 -4.948 13.987 1.00 91.00 847 PHE A N 1
ATOM 6568 C CA . PHE A 1 847 ? 11.208 -6.069 13.407 1.00 91.00 847 PHE A CA 1
ATOM 6569 C C . PHE A 1 847 ? 11.596 -7.459 13.945 1.00 91.00 847 PHE A C 1
ATOM 6571 O O . PHE A 1 847 ? 11.283 -8.479 13.323 1.00 91.00 847 PHE A O 1
ATOM 6578 N N . GLU A 1 848 ? 12.278 -7.534 15.089 1.00 89.88 848 GLU A N 1
ATOM 6579 C CA . GLU A 1 848 ? 12.317 -8.766 15.872 1.00 89.88 848 GLU A CA 1
ATOM 6580 C C . GLU A 1 848 ? 10.965 -9.001 16.554 1.00 89.88 848 GLU A C 1
ATOM 6582 O O . GLU A 1 848 ? 10.168 -8.079 16.761 1.00 89.88 848 GLU A O 1
ATOM 6587 N N . ASN A 1 849 ? 10.694 -10.262 16.892 1.00 89.56 849 ASN A N 1
ATOM 6588 C CA . ASN A 1 849 ? 9.453 -10.610 17.567 1.00 89.56 849 ASN A CA 1
ATOM 6589 C C . ASN A 1 849 ? 9.431 -9.997 18.971 1.00 89.56 849 ASN A C 1
ATOM 6591 O O . ASN A 1 849 ? 10.328 -10.240 19.778 1.00 89.56 849 ASN A O 1
ATOM 6595 N N . ARG A 1 850 ? 8.378 -9.243 19.270 1.00 87.31 850 ARG A N 1
ATOM 6596 C CA . ARG A 1 850 ? 8.040 -8.804 20.620 1.00 87.31 850 ARG A CA 1
ATOM 6597 C C . ARG A 1 850 ? 6.980 -9.732 21.190 1.00 87.31 850 ARG A C 1
ATOM 6599 O O . ARG A 1 850 ? 5.996 -10.035 20.515 1.00 87.31 850 ARG A O 1
ATOM 6606 N N . GLU A 1 851 ? 7.180 -10.157 22.432 1.00 88.06 851 GLU A N 1
ATOM 6607 C CA . GLU A 1 851 ? 6.209 -10.954 23.176 1.00 88.06 851 GLU A CA 1
ATOM 6608 C C . GLU A 1 851 ? 5.403 -10.073 24.133 1.00 88.06 851 GLU A C 1
ATOM 6610 O O . GLU A 1 851 ? 5.960 -9.228 24.835 1.00 88.06 851 GLU A O 1
ATOM 6615 N N . ILE A 1 852 ? 4.082 -10.251 24.148 1.00 84.19 852 ILE A N 1
ATOM 6616 C CA . ILE A 1 852 ? 3.157 -9.523 25.022 1.00 84.19 852 ILE A CA 1
ATOM 6617 C C . ILE A 1 852 ? 2.220 -10.520 25.689 1.00 84.19 852 ILE A C 1
ATOM 6619 O O . ILE A 1 852 ? 1.615 -11.357 25.017 1.00 84.19 852 ILE A O 1
ATOM 6623 N N . GLY A 1 853 ? 2.072 -10.406 27.007 1.00 84.19 853 GLY A N 1
ATOM 6624 C CA . GLY A 1 853 ? 1.081 -11.152 27.774 1.00 84.19 853 GLY A CA 1
ATOM 6625 C C . GLY A 1 853 ? -0.239 -10.390 27.881 1.00 84.19 853 GLY A C 1
ATOM 6626 O O . GLY A 1 853 ? -0.248 -9.210 28.217 1.00 84.19 853 GLY A O 1
ATOM 6627 N N . PHE A 1 854 ? -1.350 -11.079 27.647 1.00 83.12 854 PHE A N 1
ATOM 6628 C CA . PHE A 1 854 ? -2.704 -10.599 27.907 1.00 83.12 854 PHE A CA 1
ATOM 6629 C C . PHE A 1 854 ? -3.341 -11.457 28.990 1.00 83.12 854 PHE A C 1
ATOM 6631 O O . PHE A 1 854 ? -3.178 -12.680 28.994 1.00 83.12 854 PHE A O 1
ATOM 6638 N N . PHE A 1 855 ? -4.082 -10.823 29.893 1.00 82.38 855 PHE A N 1
ATOM 6639 C CA . PHE A 1 855 ? -4.818 -11.506 30.948 1.00 82.38 855 PHE A CA 1
ATOM 6640 C C . PHE A 1 855 ? -6.229 -10.933 31.046 1.00 82.38 855 PHE A C 1
ATOM 6642 O O . PHE A 1 855 ? -6.414 -9.718 31.020 1.00 82.38 855 PHE A O 1
ATOM 6649 N N . ASP A 1 856 ? -7.217 -11.812 31.184 1.00 83.12 856 ASP A N 1
ATOM 6650 C CA . ASP A 1 856 ? -8.578 -11.419 31.528 1.00 83.12 856 ASP A CA 1
ATOM 6651 C C . ASP A 1 856 ? -8.887 -11.870 32.959 1.00 83.12 856 ASP A C 1
ATOM 6653 O O . ASP A 1 856 ? -8.943 -13.064 33.278 1.00 83.12 856 ASP A O 1
ATOM 6657 N N . SER A 1 857 ? -9.068 -10.892 33.849 1.00 80.62 857 SER A N 1
ATOM 6658 C CA . SER A 1 857 ? -9.313 -11.158 35.268 1.00 80.62 857 SER A CA 1
ATOM 6659 C C . SER A 1 857 ? -10.678 -11.802 35.541 1.00 80.62 857 SER A C 1
ATOM 6661 O O . SER A 1 857 ? -10.822 -12.506 36.543 1.00 80.62 857 SER A O 1
ATOM 6663 N N . ASN A 1 858 ? -11.668 -11.604 34.666 1.00 84.88 858 ASN A N 1
ATOM 6664 C CA . ASN A 1 858 ? -12.984 -12.223 34.796 1.00 84.88 858 ASN A CA 1
ATOM 6665 C C . ASN A 1 858 ? -12.904 -13.698 34.398 1.00 84.88 858 ASN A C 1
ATOM 6667 O O . ASN A 1 858 ? -13.322 -14.559 35.173 1.00 84.88 858 ASN A O 1
ATOM 6671 N N . PHE A 1 859 ? -12.251 -14.011 33.274 1.00 87.38 859 PHE A N 1
ATOM 6672 C CA . PHE A 1 859 ? -12.068 -15.404 32.848 1.00 87.38 859 PHE A CA 1
ATOM 6673 C C . PHE A 1 859 ? -11.216 -16.211 33.829 1.00 87.38 859 PHE A C 1
ATOM 6675 O O . PHE A 1 859 ? -11.510 -17.380 34.082 1.00 87.38 859 PHE A O 1
ATOM 6682 N N . LEU A 1 860 ? -10.209 -15.595 34.455 1.00 86.88 860 LEU A N 1
ATOM 6683 C CA . LEU A 1 860 ? -9.426 -16.256 35.498 1.00 86.88 860 LEU A CA 1
ATOM 6684 C C . LEU A 1 860 ? -10.280 -16.618 36.727 1.00 86.88 860 LEU A C 1
ATOM 6686 O O . LEU A 1 860 ? -10.121 -17.705 37.287 1.00 86.88 860 LEU A O 1
ATOM 6690 N N . LYS A 1 861 ? -11.201 -15.736 37.142 1.00 88.00 861 LYS A N 1
ATOM 6691 C CA . LYS A 1 861 ? -12.141 -16.013 38.244 1.00 88.00 861 LYS A CA 1
ATOM 6692 C C . LYS A 1 861 ? -13.099 -17.147 37.887 1.00 88.00 861 LYS A C 1
ATOM 6694 O O . LYS A 1 861 ? -13.300 -18.044 38.705 1.00 88.00 861 LYS A O 1
ATOM 6699 N N . GLU A 1 862 ? -13.641 -17.143 36.670 1.00 86.94 862 GLU A N 1
ATOM 6700 C CA . GLU A 1 862 ? -14.498 -18.221 36.157 1.00 86.94 862 GLU A CA 1
ATOM 6701 C C . GLU A 1 862 ? -13.768 -19.575 36.131 1.00 86.94 862 GLU A C 1
ATOM 6703 O O . GLU A 1 862 ? -14.343 -20.605 36.480 1.00 86.94 862 GLU A O 1
ATOM 6708 N N . ASP A 1 863 ? -12.473 -19.574 35.799 1.00 86.81 863 ASP A N 1
ATOM 6709 C CA . ASP A 1 863 ? -11.606 -20.757 35.819 1.00 86.81 863 ASP A CA 1
ATOM 6710 C C . ASP A 1 863 ? -11.059 -21.105 37.219 1.00 86.81 863 ASP A C 1
ATOM 6712 O O . ASP A 1 863 ? -10.135 -21.912 37.343 1.00 86.81 863 ASP A O 1
ATOM 6716 N N . LYS A 1 864 ? -11.625 -20.531 38.291 1.00 88.31 864 LYS A N 1
ATOM 6717 C CA . LYS A 1 864 ? -11.237 -20.784 39.693 1.00 88.31 864 LYS A CA 1
ATOM 6718 C C . LYS A 1 864 ? -9.751 -20.523 39.969 1.00 88.31 864 LYS A C 1
ATOM 6720 O O . LYS A 1 864 ? -9.125 -21.232 40.754 1.00 88.31 864 LYS A O 1
ATOM 6725 N N . GLY A 1 865 ? -9.181 -19.516 39.310 1.00 83.12 865 GLY A N 1
ATOM 6726 C CA . GLY A 1 865 ? -7.780 -19.130 39.469 1.00 83.12 865 GLY A CA 1
ATOM 6727 C C . GLY A 1 865 ? -6.781 -20.024 38.732 1.00 83.12 865 GLY A C 1
ATOM 6728 O O . GLY A 1 865 ? -5.584 -19.849 38.933 1.00 83.12 865 GLY A O 1
ATOM 6729 N N . VAL A 1 866 ? -7.229 -20.962 37.886 1.00 85.94 866 VAL A N 1
ATOM 6730 C CA . VAL A 1 866 ? -6.336 -21.821 37.091 1.00 85.94 866 VAL A CA 1
ATOM 6731 C C . VAL A 1 866 ? -5.888 -21.081 35.825 1.00 85.94 866 VAL A C 1
ATOM 6733 O O . VAL A 1 866 ? -6.729 -20.824 34.960 1.00 85.94 866 VAL A O 1
ATOM 6736 N N . PRO A 1 867 ? -4.588 -20.777 35.648 1.00 85.12 867 PRO A N 1
ATOM 6737 C CA . PRO A 1 867 ? -4.100 -20.132 34.433 1.00 85.12 867 PRO A CA 1
ATOM 6738 C C . PRO A 1 867 ? -4.193 -21.080 33.234 1.00 85.12 867 PRO A C 1
ATOM 6740 O O . PRO A 1 867 ? -3.703 -22.210 33.278 1.00 85.12 867 PRO A O 1
ATOM 6743 N N . LYS A 1 868 ? -4.799 -20.612 32.143 1.00 89.00 868 LYS A N 1
ATOM 6744 C CA . LYS A 1 868 ? -4.936 -21.344 30.881 1.00 89.00 868 LYS A CA 1
ATOM 6745 C C . LYS A 1 868 ? -4.448 -20.455 29.749 1.00 89.00 868 LYS A C 1
ATOM 6747 O O . LYS A 1 868 ? -5.151 -19.531 29.337 1.00 89.00 868 LYS A O 1
ATOM 6752 N N . ASN A 1 869 ? -3.240 -20.755 29.276 1.00 88.44 869 ASN A N 1
ATOM 6753 C CA . ASN A 1 869 ? -2.495 -19.894 28.366 1.00 88.44 869 ASN A CA 1
ATOM 6754 C C . ASN A 1 869 ? -2.661 -20.303 26.893 1.00 88.44 869 ASN A C 1
ATOM 6756 O O . ASN A 1 869 ? -2.472 -21.469 26.540 1.00 88.44 869 ASN A O 1
ATOM 6760 N N . LEU A 1 870 ? -2.955 -19.324 26.039 1.00 89.38 870 LEU A N 1
ATOM 6761 C CA . LEU A 1 870 ? -2.920 -19.424 24.581 1.00 89.38 870 LEU A CA 1
ATOM 6762 C C . LEU A 1 870 ? -1.616 -18.818 24.050 1.00 89.38 870 LEU A C 1
ATOM 6764 O O . LEU A 1 870 ? -1.377 -17.630 24.223 1.00 89.38 870 LEU A O 1
ATOM 6768 N N . SER A 1 871 ? -0.802 -19.585 23.326 1.00 90.25 871 SER A N 1
ATOM 6769 C CA . SER A 1 871 ? 0.306 -19.008 22.551 1.00 90.25 871 SER A CA 1
ATOM 6770 C C . SER A 1 871 ? -0.173 -18.673 21.139 1.00 90.25 871 SER A C 1
ATOM 6772 O O . SER A 1 871 ? -0.709 -19.540 20.444 1.00 90.25 871 SER A O 1
ATOM 6774 N N . TYR A 1 872 ? -0.001 -17.421 20.713 1.00 88.81 872 TYR A N 1
ATOM 6775 C CA . TYR A 1 872 ? -0.419 -16.949 19.398 1.00 88.81 872 TYR A CA 1
ATOM 6776 C C . TYR A 1 872 ? 0.668 -16.104 18.728 1.00 88.81 872 TYR A C 1
ATOM 6778 O O . TYR A 1 872 ? 1.079 -15.067 19.240 1.00 88.81 872 TYR A O 1
ATOM 6786 N N . GLN A 1 873 ? 1.124 -16.535 17.550 1.00 89.69 873 GLN A N 1
ATOM 6787 C CA . GLN A 1 873 ? 2.128 -15.817 16.766 1.00 89.69 873 GLN A CA 1
ATOM 6788 C C . GLN A 1 873 ? 1.506 -15.234 15.494 1.00 89.69 873 GLN A C 1
ATOM 6790 O O . GLN A 1 873 ? 0.993 -15.979 14.658 1.00 89.69 873 GLN A O 1
ATOM 6795 N N . VAL A 1 874 ? 1.623 -13.918 15.302 1.00 88.94 874 VAL A N 1
ATOM 6796 C CA . VAL A 1 874 ? 1.175 -13.210 14.093 1.00 88.94 874 VAL A CA 1
ATOM 6797 C C . VAL A 1 874 ? 2.368 -12.593 13.376 1.00 88.94 874 VAL A C 1
ATOM 6799 O O . VAL A 1 874 ? 2.853 -11.526 13.722 1.00 88.94 874 VAL A O 1
ATOM 6802 N N . ARG A 1 875 ? 2.872 -13.276 12.344 1.00 87.69 875 ARG A N 1
ATOM 6803 C CA . ARG A 1 875 ? 4.066 -12.817 11.604 1.00 87.69 875 ARG A CA 1
ATOM 6804 C C . ARG A 1 875 ? 3.783 -11.737 10.566 1.00 87.69 875 ARG A C 1
ATOM 6806 O O . ARG A 1 875 ? 4.712 -11.129 10.055 1.00 87.69 875 ARG A O 1
ATOM 6813 N N . GLY A 1 876 ? 2.521 -11.547 10.206 1.00 90.56 876 GLY A N 1
ATOM 6814 C CA . GLY A 1 876 ? 2.122 -10.600 9.177 1.00 90.56 876 GLY A CA 1
ATOM 6815 C C . GLY A 1 876 ? 1.470 -9.336 9.689 1.00 90.56 876 GLY A C 1
ATOM 6816 O O . GLY A 1 876 ? 0.903 -8.608 8.887 1.00 90.56 876 GLY A O 1
ATOM 6817 N N . ILE A 1 877 ? 1.510 -9.080 10.992 1.00 93.81 877 ILE A N 1
ATOM 6818 C CA . ILE A 1 877 ? 0.972 -7.863 11.588 1.00 93.81 877 ILE A CA 1
ATOM 6819 C C . ILE A 1 877 ? 2.120 -7.203 12.331 1.00 93.81 877 ILE A C 1
ATOM 6821 O O . ILE A 1 877 ? 2.663 -7.794 13.257 1.00 93.81 877 ILE A O 1
ATOM 6825 N N . THR A 1 878 ? 2.490 -5.994 11.913 1.00 94.12 878 THR A N 1
ATOM 6826 C CA . THR A 1 878 ? 3.539 -5.202 12.577 1.00 94.12 878 THR A CA 1
ATOM 6827 C C . THR A 1 878 ? 2.974 -4.096 13.466 1.00 94.12 878 THR A C 1
ATOM 6829 O O . THR A 1 878 ? 3.702 -3.473 14.230 1.00 94.12 878 THR A O 1
ATOM 6832 N N . ASN A 1 879 ? 1.663 -3.857 13.389 1.00 92.88 879 ASN A N 1
ATOM 6833 C CA . ASN A 1 879 ? 0.961 -2.911 14.242 1.00 92.88 879 ASN A CA 1
ATOM 6834 C C . ASN A 1 879 ? 0.495 -3.605 15.533 1.00 92.88 879 ASN A C 1
ATOM 6836 O O . ASN A 1 879 ? -0.333 -4.520 15.497 1.00 92.88 879 ASN A O 1
ATOM 6840 N N . TYR A 1 880 ? 1.002 -3.123 16.668 1.00 90.25 880 TYR A N 1
ATOM 6841 C CA . TYR A 1 880 ? 0.670 -3.599 18.012 1.00 90.25 880 TYR A CA 1
ATOM 6842 C C . TYR A 1 880 ? -0.843 -3.694 18.270 1.00 90.25 880 TYR A C 1
ATOM 6844 O O . TYR A 1 880 ? -1.334 -4.720 18.747 1.00 90.25 880 TYR A O 1
ATOM 6852 N N . PHE A 1 881 ? -1.604 -2.653 17.919 1.00 90.00 881 PHE A N 1
ATOM 6853 C CA . PHE A 1 881 ? -3.034 -2.578 18.219 1.00 90.00 881 PHE A CA 1
ATOM 6854 C C . PHE A 1 881 ? -3.833 -3.604 17.409 1.00 90.00 881 PHE A C 1
ATOM 6856 O O . PHE A 1 881 ? -4.668 -4.318 17.966 1.00 90.00 881 PHE A O 1
ATOM 6863 N N . ASN A 1 882 ? -3.525 -3.762 16.115 1.00 91.06 882 ASN A N 1
ATOM 6864 C CA . ASN A 1 882 ? -4.156 -4.797 15.290 1.00 91.06 882 ASN A CA 1
ATOM 6865 C C . ASN A 1 882 ? -3.820 -6.210 15.792 1.00 91.06 882 ASN A C 1
ATOM 6867 O O . ASN A 1 882 ? -4.693 -7.082 15.806 1.00 91.06 882 ASN A O 1
ATOM 6871 N N . ALA A 1 883 ? -2.583 -6.437 16.244 1.00 90.25 883 ALA A N 1
ATOM 6872 C CA . ALA A 1 883 ? -2.170 -7.718 16.806 1.00 90.25 883 ALA A CA 1
ATOM 6873 C C . ALA A 1 883 ? -2.917 -8.025 18.122 1.00 90.25 883 ALA A C 1
ATOM 6875 O O . ALA A 1 883 ? -3.401 -9.147 18.310 1.00 90.25 883 ALA A O 1
ATOM 6876 N N . ARG A 1 884 ? -3.113 -7.011 18.982 1.00 87.25 884 ARG A N 1
ATOM 6877 C CA . ARG A 1 884 ? -3.920 -7.096 20.212 1.00 87.25 884 ARG A CA 1
ATOM 6878 C C . ARG A 1 884 ? -5.381 -7.454 19.932 1.00 87.25 884 ARG A C 1
ATOM 6880 O O . ARG A 1 884 ? -5.921 -8.338 20.593 1.00 87.25 884 ARG A O 1
ATOM 6887 N N . PHE A 1 885 ? -6.026 -6.812 18.957 1.00 87.56 885 PHE A N 1
ATOM 6888 C CA . PHE A 1 885 ? -7.427 -7.114 18.630 1.00 87.56 885 PHE A CA 1
ATOM 6889 C C . PHE A 1 885 ? -7.629 -8.588 18.282 1.00 87.56 885 PHE A C 1
ATOM 6891 O O . PHE A 1 885 ? -8.589 -9.209 18.734 1.00 87.56 885 PHE A O 1
ATOM 6898 N N . ASN A 1 886 ? -6.696 -9.165 17.527 1.00 87.62 886 ASN A N 1
ATOM 6899 C CA . ASN A 1 886 ? -6.789 -10.557 17.113 1.00 87.62 886 ASN A CA 1
ATOM 6900 C C . ASN A 1 886 ? -6.611 -11.536 18.278 1.00 87.62 886 ASN A C 1
ATOM 6902 O O . ASN A 1 886 ? -7.345 -12.518 18.357 1.00 87.62 886 ASN A O 1
ATOM 6906 N N . VAL A 1 887 ? -5.663 -11.296 19.190 1.00 88.62 887 VAL A N 1
ATOM 6907 C CA . VAL A 1 887 ? -5.477 -12.192 20.343 1.00 88.62 887 VAL A CA 1
ATOM 6908 C C . VAL A 1 887 ? -6.632 -12.084 21.339 1.00 88.62 887 VAL A C 1
ATOM 6910 O O . VAL A 1 887 ? -7.120 -13.116 21.790 1.00 88.62 887 VAL A O 1
ATOM 6913 N N . VAL A 1 888 ? -7.138 -10.875 21.616 1.00 86.38 888 VAL A N 1
ATOM 6914 C CA . VAL A 1 888 ? -8.309 -10.678 22.492 1.00 86.38 888 VAL A CA 1
ATOM 6915 C C . VAL A 1 888 ? -9.531 -11.389 21.918 1.00 86.38 888 VAL A C 1
ATOM 6917 O O . VAL A 1 888 ? -10.219 -12.112 22.640 1.00 86.38 888 VAL A O 1
ATOM 6920 N N . GLN A 1 889 ? -9.763 -11.259 20.610 1.00 87.94 889 GLN A N 1
ATOM 6921 C CA . GLN A 1 889 ? -10.825 -11.991 19.933 1.00 87.94 889 GLN A CA 1
ATOM 6922 C C . GLN A 1 889 ? -10.651 -13.508 20.091 1.00 87.94 889 GLN A C 1
ATOM 6924 O O . GLN A 1 889 ? -11.604 -14.179 20.475 1.00 87.94 889 GLN A O 1
ATOM 6929 N N . LYS A 1 890 ? -9.445 -14.055 19.882 1.00 88.12 890 LYS A N 1
ATOM 6930 C CA . LYS A 1 890 ? -9.193 -15.499 20.050 1.00 88.12 890 LYS A CA 1
ATOM 6931 C C . LYS A 1 890 ? -9.438 -15.987 21.482 1.00 88.12 890 LYS A C 1
ATOM 6933 O O . LYS A 1 890 ? -9.974 -17.079 21.653 1.00 88.12 890 LYS A O 1
ATOM 6938 N N . ILE A 1 891 ? -9.104 -15.194 22.505 1.00 88.62 891 ILE A N 1
ATOM 6939 C CA . ILE A 1 891 ? -9.425 -15.529 23.905 1.00 88.62 891 ILE A CA 1
ATOM 6940 C C . ILE A 1 891 ? -10.946 -15.568 24.102 1.00 88.62 891 ILE A C 1
ATOM 6942 O O . ILE A 1 891 ? -11.460 -16.546 24.643 1.00 88.62 891 ILE A O 1
ATOM 6946 N N . LYS A 1 892 ? -11.679 -14.553 23.626 1.00 88.81 892 LYS A N 1
ATOM 6947 C CA . LYS A 1 892 ? -13.144 -14.496 23.749 1.00 88.81 892 LYS A CA 1
ATOM 6948 C C . LYS A 1 892 ? -13.833 -15.635 22.995 1.00 88.81 892 LYS A C 1
ATOM 6950 O O . LYS A 1 892 ? -14.705 -16.284 23.563 1.00 88.81 892 LYS A O 1
ATOM 6955 N N . GLU A 1 893 ? -13.423 -15.922 21.758 1.00 88.38 893 GLU A N 1
ATOM 6956 C CA . GLU A 1 893 ? -13.942 -17.049 20.966 1.00 88.38 893 GLU A CA 1
ATOM 6957 C C . GLU A 1 893 ? -13.686 -18.391 21.667 1.00 88.38 893 GLU A C 1
ATOM 6959 O O . GLU A 1 893 ? -14.542 -19.269 21.646 1.00 88.38 893 GLU A O 1
ATOM 6964 N N . SER A 1 894 ? -12.558 -18.538 22.371 1.00 89.31 894 SER A N 1
ATOM 6965 C CA . SER A 1 894 ? -12.222 -19.777 23.084 1.00 89.31 894 SER A CA 1
ATOM 6966 C C . SER A 1 894 ? -13.205 -20.164 24.198 1.00 89.31 894 SER A C 1
ATOM 6968 O O . SER A 1 894 ? -13.237 -21.324 24.607 1.00 89.31 894 SER A O 1
ATOM 6970 N N . ARG A 1 895 ? -14.020 -19.216 24.691 1.00 86.50 895 ARG A N 1
ATOM 6971 C CA . ARG A 1 895 ? -15.054 -19.476 25.709 1.00 86.50 895 ARG A CA 1
ATOM 6972 C C . ARG A 1 895 ? -16.307 -20.141 25.125 1.00 86.50 895 ARG A C 1
ATOM 6974 O O . ARG A 1 895 ? -17.072 -20.729 25.882 1.00 86.50 895 ARG A O 1
ATOM 6981 N N . TYR A 1 896 ? -16.485 -20.093 23.805 1.00 87.75 896 TYR A N 1
ATOM 6982 C CA . TYR A 1 896 ? -17.670 -20.579 23.094 1.00 87.75 896 TYR A CA 1
ATOM 6983 C C . TYR A 1 896 ? -17.292 -21.786 22.231 1.00 87.75 896 TYR A C 1
ATOM 6985 O O . TYR A 1 896 ? -16.893 -21.669 21.074 1.00 87.75 896 TYR A O 1
ATOM 6993 N N . GLY A 1 897 ? -17.323 -22.967 22.854 1.00 84.88 897 GLY A N 1
ATOM 6994 C CA . GLY A 1 897 ? -16.738 -24.198 22.319 1.00 84.88 897 GLY A CA 1
ATOM 6995 C C . GLY A 1 897 ? -17.727 -25.207 21.735 1.00 84.88 897 GLY A C 1
ATOM 6996 O O . GLY A 1 897 ? -17.292 -26.308 21.373 1.00 84.88 897 GLY A O 1
ATOM 6997 N N . LEU A 1 898 ? -19.026 -24.884 21.670 1.00 91.62 898 LEU A N 1
ATOM 6998 C CA . LEU A 1 898 ? -20.042 -25.809 21.168 1.00 91.62 898 LEU A CA 1
ATOM 6999 C C . LEU A 1 898 ? -19.979 -25.920 19.641 1.00 91.62 898 LEU A C 1
ATOM 7001 O O . LEU A 1 898 ? -19.904 -24.930 18.921 1.00 91.62 898 LEU A O 1
ATOM 7005 N N . THR A 1 899 ? -20.050 -27.143 19.129 1.00 94.50 899 THR A N 1
ATOM 7006 C CA . THR A 1 899 ? -20.217 -27.431 17.701 1.00 94.50 899 THR A CA 1
ATOM 7007 C C . THR A 1 899 ? -21.439 -28.314 17.516 1.00 94.50 899 THR A C 1
ATOM 7009 O O . THR A 1 899 ? -21.583 -29.337 18.186 1.00 94.50 899 THR A O 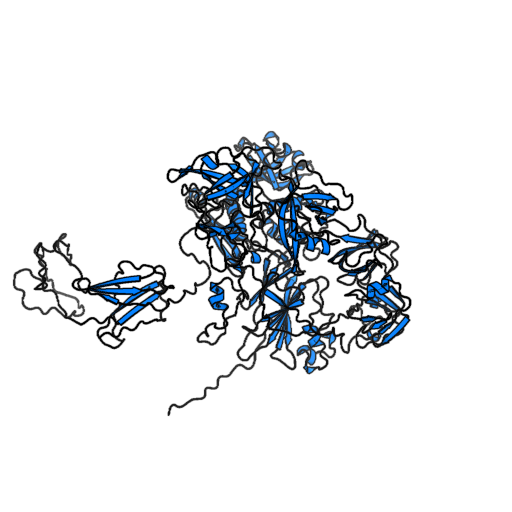1
ATOM 7012 N N . VAL A 1 900 ? -22.325 -27.913 16.610 1.00 95.44 900 VAL A N 1
ATOM 7013 C CA . VAL A 1 900 ? -23.521 -28.660 16.225 1.00 95.44 900 VAL A CA 1
ATOM 7014 C C . VAL A 1 900 ? -23.316 -29.304 14.860 1.00 95.44 900 VAL A C 1
ATOM 7016 O O . VAL A 1 900 ? -22.735 -28.709 13.952 1.00 95.44 900 VAL A O 1
ATOM 7019 N N . ASN A 1 901 ? -23.799 -30.532 14.712 1.00 95.62 901 ASN A N 1
ATOM 7020 C CA . ASN A 1 901 ? -23.840 -31.244 13.444 1.00 95.62 901 ASN A CA 1
ATOM 7021 C C . ASN A 1 901 ? -25.237 -31.838 13.253 1.00 95.62 901 ASN A C 1
ATOM 7023 O O . ASN A 1 901 ? -25.717 -32.595 14.100 1.00 95.62 901 ASN A O 1
ATOM 7027 N N . PHE A 1 902 ? -25.906 -31.451 12.174 1.00 95.12 902 PHE A N 1
ATOM 7028 C CA . PHE A 1 902 ? -27.276 -31.858 11.885 1.00 95.12 902 PHE A CA 1
ATOM 7029 C C . PHE A 1 902 ? -27.517 -31.912 10.375 1.00 95.12 902 PHE A C 1
ATOM 7031 O O . PHE A 1 902 ? -26.812 -31.262 9.602 1.00 95.12 902 PHE A O 1
ATOM 7038 N N . GLN A 1 903 ? -28.501 -32.703 9.954 1.00 95.31 903 GLN A N 1
ATOM 7039 C CA . GLN A 1 903 ? -28.895 -32.823 8.553 1.00 95.31 903 GLN A CA 1
ATOM 7040 C C . GLN A 1 903 ? -30.197 -32.059 8.314 1.00 95.31 903 GLN A C 1
ATOM 7042 O O . GLN A 1 903 ? -31.099 -32.095 9.150 1.00 95.31 903 GLN A O 1
ATOM 7047 N N . VAL A 1 904 ? -30.303 -31.379 7.175 1.00 94.94 904 VAL A N 1
ATOM 7048 C CA . VAL A 1 904 ? -31.500 -30.628 6.768 1.00 94.94 904 VAL A CA 1
ATOM 7049 C C . VAL A 1 904 ? -31.888 -30.940 5.331 1.00 94.94 904 VAL A C 1
ATOM 7051 O O . VAL A 1 904 ? -31.091 -31.469 4.552 1.00 94.94 904 VAL A O 1
ATOM 7054 N N . GLY A 1 905 ? -33.128 -30.597 4.984 1.00 91.75 905 GLY A N 1
ATOM 7055 C CA . GLY A 1 905 ? -33.638 -30.692 3.619 1.00 91.75 905 GLY A CA 1
ATOM 7056 C C . GLY A 1 905 ? -32.980 -29.708 2.633 1.00 91.75 905 GLY A C 1
ATOM 7057 O O . GLY A 1 905 ? -32.079 -28.950 3.004 1.00 91.75 905 GLY A O 1
ATOM 7058 N N . PRO A 1 906 ? -33.481 -29.645 1.384 1.00 89.06 906 PRO A N 1
ATOM 7059 C CA . PRO A 1 906 ? -32.886 -28.870 0.288 1.00 89.06 906 PRO A CA 1
ATOM 7060 C C . PRO A 1 906 ? -32.677 -27.376 0.560 1.00 89.06 906 PRO A C 1
ATOM 7062 O O . PRO A 1 906 ? -31.845 -26.752 -0.090 1.00 89.06 906 PRO A O 1
ATOM 7065 N N . ARG A 1 907 ? -33.374 -26.788 1.540 1.00 87.25 907 ARG A N 1
ATOM 7066 C CA . ARG A 1 907 ? -33.137 -25.396 1.956 1.00 87.25 907 ARG A CA 1
ATOM 7067 C C . ARG A 1 907 ? -31.695 -25.140 2.406 1.00 87.25 907 ARG A C 1
ATOM 7069 O O . ARG A 1 907 ? -31.187 -24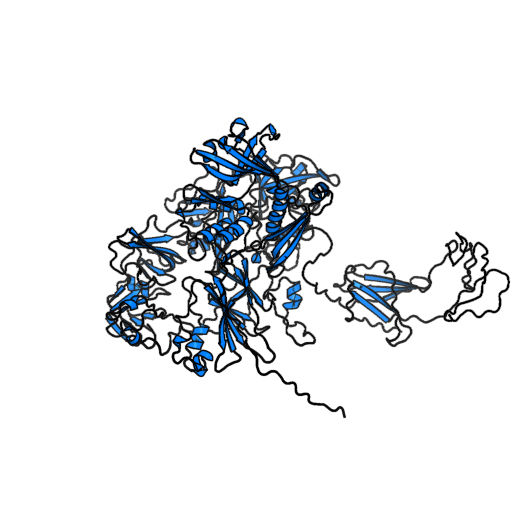.043 2.220 1.00 87.25 907 ARG A O 1
ATOM 7076 N N . GLY A 1 908 ? -31.011 -26.163 2.931 1.00 86.12 908 GLY A N 1
ATOM 7077 C CA . GLY A 1 908 ? -29.601 -26.070 3.309 1.00 86.12 908 GLY A CA 1
ATOM 7078 C C . GLY A 1 908 ? -28.661 -25.808 2.127 1.00 86.12 908 GLY A C 1
ATOM 7079 O O . GLY A 1 908 ? -27.523 -25.412 2.348 1.00 86.12 908 GLY A O 1
ATOM 7080 N N . LEU A 1 909 ? -29.117 -26.000 0.881 1.00 86.62 909 LEU A N 1
ATOM 7081 C CA . LEU A 1 909 ? -28.347 -25.691 -0.330 1.00 86.62 909 LEU A CA 1
ATOM 7082 C C . LEU A 1 909 ? -28.134 -24.184 -0.527 1.00 86.62 909 LEU A C 1
ATOM 7084 O O . LEU A 1 909 ? -27.222 -23.801 -1.253 1.00 86.62 909 LEU A O 1
ATOM 7088 N N . ALA A 1 910 ? -28.971 -23.346 0.095 1.00 86.44 910 ALA A N 1
ATOM 7089 C CA . ALA A 1 910 ? -28.844 -21.892 0.042 1.00 86.44 910 ALA A CA 1
ATOM 7090 C C . ALA A 1 910 ? -27.817 -21.340 1.046 1.00 86.44 910 ALA A C 1
ATOM 7092 O O . ALA A 1 910 ? -27.393 -20.199 0.900 1.00 86.44 910 ALA A O 1
ATOM 7093 N N . LEU A 1 911 ? -27.409 -22.138 2.041 1.00 89.00 911 LEU A N 1
ATOM 7094 C CA . LEU A 1 911 ? -26.437 -21.713 3.044 1.00 89.00 911 LEU A CA 1
ATOM 7095 C C . LEU A 1 911 ? -25.038 -21.600 2.445 1.00 89.00 911 LEU A C 1
ATOM 7097 O O . LEU A 1 911 ? -24.624 -22.428 1.626 1.00 89.00 911 LEU A O 1
ATOM 7101 N N . ILE A 1 912 ? -24.260 -20.645 2.948 1.00 87.81 912 ILE A N 1
ATOM 7102 C CA . ILE A 1 912 ? -22.861 -20.483 2.570 1.00 87.81 912 ILE A CA 1
ATOM 7103 C C . ILE A 1 912 ? -21.964 -20.706 3.800 1.00 87.81 912 ILE A C 1
ATOM 7105 O O . ILE A 1 912 ? -22.209 -20.145 4.871 1.00 87.81 912 ILE A O 1
ATOM 7109 N N . PRO A 1 913 ? -20.877 -21.502 3.695 1.00 88.00 913 PRO A N 1
ATOM 7110 C CA . PRO A 1 913 ? -19.953 -21.683 4.810 1.00 88.00 913 PRO A CA 1
ATOM 7111 C C . PRO A 1 913 ? -19.407 -20.345 5.321 1.00 88.00 913 PRO A C 1
ATOM 7113 O O . PRO A 1 913 ? -18.913 -19.516 4.555 1.00 88.00 913 PRO A O 1
ATOM 7116 N N . GLY A 1 914 ? -19.461 -20.143 6.631 1.00 86.75 914 GLY A N 1
ATOM 7117 C CA . GLY A 1 914 ? -19.041 -18.930 7.318 1.00 86.75 914 GLY A CA 1
ATOM 7118 C C . GLY A 1 914 ? -20.171 -17.958 7.656 1.00 86.75 914 GLY A C 1
ATOM 7119 O O . GLY A 1 914 ? -19.910 -17.018 8.405 1.00 86.75 914 GLY A O 1
ATOM 7120 N N . GLU A 1 915 ? -21.386 -18.148 7.138 1.00 89.06 915 GLU A N 1
ATOM 7121 C CA . GLU A 1 915 ? -22.574 -17.402 7.580 1.00 89.06 915 GLU A CA 1
ATOM 7122 C C . GLU A 1 915 ? -23.005 -17.813 8.985 1.00 89.06 915 GLU A C 1
ATOM 7124 O O . GLU A 1 915 ? -22.656 -18.894 9.473 1.00 89.06 915 GLU A O 1
ATOM 7129 N N . VAL A 1 916 ? -23.723 -16.912 9.651 1.00 92.88 916 VAL A N 1
ATOM 7130 C CA . VAL A 1 916 ? -24.316 -17.166 10.961 1.00 92.88 916 VAL A CA 1
ATOM 7131 C C . VAL A 1 916 ? -25.758 -17.597 10.731 1.00 92.88 916 VAL A C 1
ATOM 7133 O O . VAL A 1 916 ? -26.476 -16.955 9.978 1.00 92.88 916 VAL A O 1
ATOM 7136 N N . ILE A 1 917 ? -26.167 -18.676 11.383 1.00 94.50 917 ILE A N 1
ATOM 7137 C CA . ILE A 1 917 ? -27.528 -19.209 11.392 1.00 94.50 917 ILE A CA 1
ATOM 7138 C C . ILE A 1 917 ? -28.089 -19.145 12.811 1.00 94.50 917 ILE A C 1
ATOM 7140 O O . ILE A 1 917 ? -27.326 -19.177 13.782 1.00 94.50 917 ILE A O 1
ATOM 7144 N N . GLN A 1 918 ? -29.412 -19.107 12.940 1.00 95.19 918 GLN A N 1
ATOM 7145 C CA . GLN A 1 918 ? -30.094 -19.234 14.227 1.00 95.19 918 GLN A CA 1
ATOM 7146 C C . GLN A 1 918 ? -30.698 -20.623 14.374 1.00 95.19 918 GLN A C 1
ATOM 7148 O O . GLN A 1 918 ? -31.326 -21.141 13.454 1.00 95.19 918 GLN A O 1
ATOM 7153 N N . LEU A 1 919 ? -30.522 -21.222 15.548 1.00 95.06 919 LEU A N 1
ATOM 7154 C CA . LEU A 1 919 ? -31.041 -22.542 15.866 1.00 95.06 919 LEU A CA 1
ATOM 7155 C C . LEU A 1 919 ? -31.889 -22.502 17.140 1.00 95.06 919 LEU A C 1
ATOM 7157 O O . LEU A 1 919 ? -31.402 -22.163 18.222 1.00 95.06 919 LEU A O 1
ATOM 7161 N N . SER A 1 920 ? -33.136 -22.946 17.010 1.00 95.81 920 SER A N 1
ATOM 7162 C CA . SER A 1 920 ? -34.063 -23.181 18.115 1.00 95.81 920 SER A CA 1
ATOM 7163 C C . SER A 1 920 ? -34.287 -24.683 18.293 1.00 95.81 920 SER A C 1
ATOM 7165 O O . SER A 1 920 ? -34.871 -25.353 17.440 1.00 95.81 920 SER A O 1
ATOM 7167 N N . TYR A 1 921 ? -33.812 -25.236 19.411 1.00 94.69 921 TYR A N 1
ATOM 7168 C CA . TYR A 1 921 ? -33.877 -26.670 19.697 1.00 94.69 921 TYR A CA 1
ATOM 7169 C C . TYR A 1 921 ? -34.195 -26.934 21.181 1.00 94.69 921 TYR A C 1
ATOM 7171 O O . TYR A 1 921 ? -33.283 -26.975 22.016 1.00 94.69 921 TYR A O 1
ATOM 7179 N N . PRO A 1 922 ? -35.478 -27.171 21.532 1.00 92.81 922 PRO A N 1
ATOM 7180 C CA . PRO A 1 922 ? -35.937 -27.217 22.924 1.00 92.81 922 PRO A CA 1
ATOM 7181 C C . PRO A 1 922 ? -35.236 -28.251 23.811 1.00 92.81 922 PRO A C 1
ATOM 7183 O O . PRO A 1 922 ? -35.011 -27.999 24.990 1.00 92.81 922 PRO A O 1
ATOM 7186 N N . ARG A 1 923 ? -34.826 -29.406 23.263 1.00 90.12 923 ARG A N 1
ATOM 7187 C CA . ARG A 1 923 ? -34.136 -30.454 24.046 1.00 90.12 923 ARG A CA 1
ATOM 7188 C C . ARG A 1 923 ? -32.777 -30.009 24.597 1.00 90.12 923 ARG A C 1
ATOM 7190 O O . ARG A 1 923 ? -32.320 -30.589 25.574 1.00 90.12 923 ARG A O 1
ATOM 7197 N N . PHE A 1 924 ? -32.146 -29.015 23.973 1.00 89.81 924 PHE A N 1
ATOM 7198 C CA . PHE A 1 924 ? -30.899 -28.408 24.446 1.00 89.81 924 PHE A CA 1
ATOM 7199 C C . PHE A 1 924 ? -31.114 -27.012 25.051 1.00 89.81 924 PHE A C 1
ATOM 7201 O O . PHE A 1 924 ? -30.141 -26.354 25.403 1.00 89.81 924 PHE A O 1
ATOM 7208 N N . GLY A 1 925 ? -32.368 -26.555 25.174 1.00 91.44 925 GLY A N 1
ATOM 7209 C CA . GLY A 1 925 ? -32.694 -25.211 25.660 1.00 91.44 925 GLY A CA 1
ATOM 7210 C C . GLY A 1 925 ? -32.216 -24.091 24.733 1.00 91.44 925 GLY A C 1
ATOM 7211 O O . GLY A 1 925 ? -31.962 -22.984 25.194 1.00 91.44 925 GLY A O 1
ATOM 7212 N N . PHE A 1 926 ? -32.022 -24.375 23.441 1.00 94.25 926 PHE A N 1
ATOM 7213 C CA . PHE A 1 926 ? -31.613 -23.355 22.478 1.00 94.25 926 PHE A CA 1
ATOM 7214 C C . PHE A 1 926 ? -32.838 -22.570 22.008 1.00 94.25 926 PHE A C 1
ATOM 7216 O O . PHE A 1 926 ? -33.755 -23.161 21.435 1.00 94.25 926 PHE A O 1
ATOM 7223 N N . GLU A 1 927 ? -32.819 -21.255 22.215 1.00 94.56 927 GLU A N 1
ATOM 7224 C CA . GLU A 1 927 ? -33.820 -20.299 21.734 1.00 94.56 927 GLU A CA 1
ATOM 7225 C C . GLU A 1 927 ? -33.119 -19.267 20.847 1.00 94.56 927 GLU A C 1
ATOM 7227 O O . GLU A 1 927 ? -32.348 -18.449 21.344 1.00 94.56 927 GLU A O 1
ATOM 7232 N N . SER A 1 928 ? -33.334 -19.339 19.528 1.00 92.75 928 SER A N 1
ATOM 7233 C CA . SER A 1 928 ? -32.683 -18.475 18.524 1.00 92.75 928 SER A CA 1
ATOM 7234 C C . SER A 1 928 ? -31.166 -18.341 18.716 1.00 92.75 928 SER A C 1
ATOM 7236 O O . SER A 1 928 ? -30.588 -17.270 18.531 1.00 92.75 928 SER A O 1
ATOM 7238 N N . LYS A 1 929 ? -30.508 -19.430 19.128 1.00 94.25 929 LYS A N 1
ATOM 7239 C CA . LYS A 1 929 ? -29.083 -19.414 19.452 1.00 94.25 929 LYS A CA 1
ATOM 7240 C C . LYS A 1 929 ? -28.261 -19.373 18.167 1.00 94.25 929 LYS A C 1
ATOM 7242 O O . LYS A 1 929 ? -28.497 -20.171 17.262 1.00 94.25 929 LYS A O 1
ATOM 7247 N N . SER A 1 930 ? -27.287 -18.472 18.103 1.00 94.81 930 SER A N 1
ATOM 7248 C CA . SER A 1 930 ? -26.498 -18.236 16.892 1.00 94.81 930 SER A CA 1
ATOM 7249 C C . SER A 1 930 ? -25.324 -19.209 16.752 1.00 94.81 930 SER A C 1
ATOM 7251 O O . SER A 1 930 ? -24.546 -19.421 17.685 1.00 94.81 930 SER A O 1
ATOM 7253 N N . PHE A 1 931 ? -25.163 -19.773 15.554 1.00 94.69 931 PHE A N 1
ATOM 7254 C CA . PHE A 1 931 ? -24.051 -20.648 15.181 1.00 94.69 931 PHE A CA 1
ATOM 7255 C C . PHE A 1 931 ? -23.474 -20.226 13.828 1.00 94.69 931 PHE A C 1
ATOM 7257 O O . PHE A 1 931 ? -24.216 -19.940 12.899 1.00 94.69 931 PHE A O 1
ATOM 7264 N N . ARG A 1 932 ? -22.151 -20.224 13.673 1.00 93.44 932 ARG A N 1
ATOM 7265 C CA . ARG A 1 932 ? -21.475 -19.993 12.395 1.00 93.44 932 ARG A CA 1
ATOM 7266 C C . ARG A 1 932 ? -21.231 -21.303 11.664 1.00 93.44 932 ARG A C 1
ATOM 7268 O O . ARG A 1 932 ? -20.575 -22.199 12.195 1.00 93.44 932 ARG A O 1
ATOM 7275 N N . VAL A 1 933 ? -21.687 -21.400 10.421 1.00 93.38 933 VAL A N 1
ATOM 7276 C CA . VAL A 1 933 ? -21.475 -22.574 9.568 1.00 93.38 933 VAL A CA 1
ATOM 7277 C C . VAL A 1 933 ? -19.979 -22.754 9.298 1.00 93.38 933 VAL A C 1
ATOM 7279 O O . VAL A 1 933 ? -19.322 -21.861 8.773 1.00 93.38 933 VAL A O 1
ATOM 7282 N N . LEU A 1 934 ? -19.425 -23.915 9.636 1.00 91.31 934 LEU A N 1
ATOM 7283 C CA . LEU A 1 934 ? -18.036 -24.282 9.349 1.00 91.31 934 LEU A CA 1
ATOM 7284 C C . LEU A 1 934 ? -17.916 -25.042 8.030 1.00 91.31 934 LEU A C 1
ATOM 7286 O O . LEU A 1 934 ? -16.999 -24.799 7.248 1.00 91.31 934 LEU A O 1
ATOM 7290 N N . ALA A 1 935 ? -18.830 -25.983 7.801 1.00 90.81 935 ALA A N 1
ATOM 7291 C CA . ALA A 1 935 ? -18.805 -26.856 6.640 1.00 90.81 935 ALA A CA 1
ATOM 7292 C C . ALA A 1 935 ? -20.218 -27.299 6.257 1.00 90.81 935 ALA A C 1
ATOM 7294 O O . ALA A 1 935 ? -21.064 -27.548 7.120 1.00 90.81 935 ALA A O 1
ATOM 7295 N N . LEU A 1 936 ? -20.425 -27.443 4.950 1.00 91.06 936 LEU A N 1
ATOM 7296 C CA . LEU A 1 936 ? -21.626 -28.005 4.345 1.00 91.06 936 LEU A CA 1
ATOM 7297 C C . LEU A 1 936 ? -21.209 -29.204 3.500 1.00 91.06 936 LEU A C 1
ATOM 7299 O O . LEU A 1 936 ? -20.266 -29.114 2.715 1.00 91.06 936 LEU A O 1
ATOM 7303 N N . THR A 1 937 ? -21.883 -30.338 3.674 1.00 92.00 937 THR A N 1
ATOM 7304 C CA . THR A 1 937 ? -21.691 -31.520 2.823 1.00 92.00 937 THR A CA 1
ATOM 7305 C C . THR A 1 937 ? -23.007 -31.873 2.156 1.00 92.00 937 THR A C 1
ATOM 7307 O O . THR A 1 937 ? -23.979 -32.199 2.836 1.00 92.00 937 THR A O 1
ATOM 7310 N N . PHE A 1 938 ? -23.015 -31.808 0.827 1.00 90.31 938 PHE A N 1
ATOM 7311 C CA . PHE A 1 938 ? -24.177 -32.109 -0.001 1.00 90.31 938 PHE A CA 1
ATOM 7312 C C . PHE A 1 938 ? -24.192 -33.596 -0.354 1.00 90.31 938 PHE A C 1
ATOM 7314 O O . PHE A 1 938 ? -23.208 -34.119 -0.882 1.00 90.31 938 PHE A O 1
ATOM 7321 N N . THR A 1 939 ? -25.289 -34.283 -0.053 1.00 89.75 939 THR A N 1
ATOM 7322 C CA . THR A 1 939 ? -25.474 -35.701 -0.376 1.00 89.75 939 THR A CA 1
ATOM 7323 C C . THR A 1 939 ? -26.303 -35.864 -1.655 1.00 89.75 939 THR A C 1
ATOM 7325 O O . THR A 1 939 ? -27.010 -34.951 -2.083 1.00 89.75 939 THR A O 1
ATOM 7328 N N . ALA A 1 940 ? -26.181 -37.018 -2.323 1.00 90.12 940 ALA A N 1
ATOM 7329 C CA . ALA A 1 940 ? -26.806 -37.269 -3.631 1.00 90.12 940 ALA A CA 1
ATOM 7330 C C . ALA A 1 940 ? -28.350 -37.246 -3.605 1.00 90.12 940 ALA A C 1
ATOM 7332 O O . ALA A 1 940 ? -28.983 -37.102 -4.644 1.00 90.12 940 ALA A O 1
ATOM 7333 N N . ASP A 1 941 ? -28.942 -37.367 -2.420 1.00 90.38 941 ASP A N 1
ATOM 7334 C CA . ASP A 1 941 ? -30.374 -37.260 -2.122 1.00 90.38 941 ASP A CA 1
ATOM 7335 C C . ASP A 1 941 ? -30.845 -35.805 -1.898 1.00 90.38 941 ASP A C 1
ATOM 7337 O O . ASP A 1 941 ? -31.968 -35.583 -1.448 1.00 90.38 941 ASP A O 1
ATOM 7341 N N . CYS A 1 942 ? -30.001 -34.812 -2.205 1.00 87.62 942 CYS A N 1
ATOM 7342 C CA . CYS A 1 942 ? -30.257 -33.381 -2.003 1.00 87.62 942 CYS A CA 1
ATOM 7343 C C . CYS A 1 942 ? -30.429 -32.956 -0.534 1.00 87.62 942 CYS A C 1
ATOM 7345 O O . CYS A 1 942 ? -30.941 -31.864 -0.268 1.00 87.62 942 CYS A O 1
ATOM 7347 N N . LEU A 1 943 ? -29.984 -33.780 0.418 1.00 92.75 943 LEU A N 1
ATOM 7348 C CA . LEU A 1 943 ? -29.872 -33.385 1.819 1.00 92.75 943 LEU A CA 1
ATOM 7349 C C . LEU A 1 943 ? -28.535 -32.686 2.085 1.00 92.75 943 LEU A C 1
ATOM 7351 O O . LEU A 1 943 ? -27.554 -32.834 1.348 1.00 92.75 943 LEU A O 1
ATOM 7355 N N . VAL A 1 944 ? -28.501 -31.892 3.154 1.00 93.69 944 VAL A N 1
ATOM 7356 C CA . VAL A 1 944 ? -27.318 -31.109 3.522 1.00 93.69 944 VAL A CA 1
ATOM 7357 C C . VAL A 1 944 ? -26.937 -31.403 4.959 1.00 93.69 944 VAL A C 1
ATOM 7359 O O . VAL A 1 944 ? -27.719 -31.167 5.877 1.00 93.69 944 VAL A O 1
ATOM 7362 N N . ASN A 1 945 ? -25.719 -31.901 5.160 1.00 94.44 945 ASN A N 1
ATOM 7363 C CA . ASN A 1 945 ? -25.126 -32.020 6.486 1.00 94.44 945 ASN A CA 1
ATOM 7364 C C . ASN A 1 945 ? -24.445 -30.698 6.842 1.00 94.44 945 ASN A C 1
ATOM 7366 O O . ASN A 1 945 ? -23.460 -30.309 6.206 1.00 94.44 945 ASN A O 1
ATOM 7370 N N . VAL A 1 946 ? -24.969 -30.028 7.864 1.00 95.06 946 VAL A N 1
ATOM 7371 C CA . VAL A 1 946 ? -24.482 -28.746 8.372 1.00 95.06 946 VAL A CA 1
ATOM 7372 C C . VAL A 1 946 ? -23.622 -29.003 9.601 1.00 95.06 946 VAL A C 1
ATOM 7374 O O . VAL A 1 946 ? -24.068 -29.623 10.564 1.00 95.06 946 VAL A O 1
ATOM 7377 N N . THR A 1 947 ? -22.382 -28.516 9.578 1.00 95.56 947 THR A N 1
ATOM 7378 C CA . THR A 1 947 ? -21.532 -28.407 10.773 1.00 95.56 947 THR A CA 1
ATOM 7379 C C . THR A 1 947 ? -21.359 -26.935 11.101 1.00 95.56 947 THR A C 1
ATOM 7381 O O . THR A 1 947 ? -20.870 -26.190 10.253 1.00 95.56 947 THR A O 1
ATOM 7384 N N . ALA A 1 948 ? -21.732 -26.512 12.307 1.00 95.12 948 ALA A N 1
ATOM 7385 C CA . ALA A 1 948 ? -21.657 -25.116 12.731 1.00 95.12 948 ALA A CA 1
ATOM 7386 C C . ALA A 1 948 ? -21.095 -24.985 14.155 1.00 95.12 948 ALA A C 1
ATOM 7388 O O . ALA A 1 948 ? -21.355 -25.833 15.004 1.00 95.12 948 ALA A O 1
ATOM 7389 N N . ALA A 1 949 ? -20.312 -23.939 14.413 1.00 94.00 949 ALA A N 1
ATOM 7390 C CA . ALA A 1 949 ? -19.746 -23.623 15.726 1.00 94.00 949 ALA A CA 1
ATOM 7391 C C . ALA A 1 949 ? -20.515 -22.484 16.391 1.00 94.00 949 ALA A C 1
ATOM 7393 O O . ALA A 1 949 ? -21.059 -21.627 15.708 1.00 94.00 949 ALA A O 1
ATOM 7394 N N . GLU A 1 950 ? -20.569 -22.475 17.715 1.00 93.50 950 GLU A N 1
ATOM 7395 C CA . GLU A 1 950 ? -21.215 -21.419 18.492 1.00 93.50 950 GLU A CA 1
ATOM 7396 C C . GLU A 1 950 ? -20.654 -20.043 18.131 1.00 93.50 950 GLU A C 1
ATOM 7398 O O . GLU A 1 950 ? -19.441 -19.855 18.031 1.00 93.50 950 GLU A O 1
ATOM 7403 N N . HIS A 1 951 ? -21.549 -19.086 17.893 1.00 91.94 951 HIS A N 1
ATOM 7404 C CA . HIS A 1 951 ? -21.174 -17.726 17.527 1.00 91.94 951 HIS A CA 1
ATOM 7405 C C . HIS A 1 951 ? -21.353 -16.790 18.724 1.00 91.94 951 HIS A C 1
ATOM 7407 O O . HIS A 1 951 ? -22.394 -16.801 19.377 1.00 91.94 951 HIS A O 1
ATOM 7413 N N . ASN A 1 952 ? -20.336 -15.967 18.989 1.00 88.44 952 ASN A N 1
ATOM 7414 C CA . ASN A 1 952 ? -20.343 -14.960 20.046 1.00 88.44 952 ASN A CA 1
ATOM 7415 C C . ASN A 1 952 ? -20.167 -13.559 19.449 1.00 88.44 952 ASN A C 1
ATOM 7417 O O . ASN A 1 952 ? -19.149 -13.277 18.820 1.00 88.44 952 ASN A O 1
ATOM 7421 N N . GLU A 1 953 ? -21.121 -12.669 19.714 1.00 84.62 953 GLU A N 1
ATOM 7422 C CA . GLU A 1 953 ? -21.087 -11.260 19.307 1.00 84.62 953 GLU A CA 1
ATOM 7423 C C . GLU A 1 953 ? -19.930 -10.476 19.935 1.00 84.62 953 GLU A C 1
ATOM 7425 O O . GLU A 1 953 ? -19.262 -9.685 19.260 1.00 84.62 953 GLU A O 1
ATOM 7430 N N . ASP A 1 954 ? -19.657 -10.720 21.218 1.00 82.06 954 ASP A N 1
ATOM 7431 C CA . ASP A 1 954 ? -18.724 -9.920 22.016 1.00 82.06 954 ASP A CA 1
ATOM 7432 C C . ASP A 1 954 ? -17.267 -10.115 21.591 1.00 82.06 954 ASP A C 1
ATOM 7434 O O . ASP A 1 954 ? -16.418 -9.252 21.829 1.00 82.06 954 ASP A O 1
ATOM 7438 N N . ALA A 1 955 ? -16.968 -11.235 20.927 1.00 80.38 955 ALA A N 1
ATOM 7439 C CA . ALA A 1 955 ? -15.657 -11.509 20.352 1.00 80.38 955 ALA A CA 1
ATOM 7440 C C . ALA A 1 955 ? -15.294 -10.531 19.222 1.00 80.38 955 ALA A C 1
ATOM 7442 O O . ALA A 1 955 ? -14.116 -10.254 18.997 1.00 80.38 955 ALA A O 1
ATOM 7443 N N . TYR A 1 956 ? -16.299 -9.974 18.542 1.00 78.00 956 TYR A N 1
ATOM 7444 C CA . TYR A 1 956 ? -16.126 -9.043 17.426 1.00 78.00 956 TYR A CA 1
ATOM 7445 C C . TYR A 1 956 ? -16.265 -7.574 17.857 1.00 78.00 956 TYR A C 1
ATOM 7447 O O . TYR A 1 956 ? -16.200 -6.674 17.017 1.00 78.00 956 TYR A O 1
ATOM 7455 N N . ILE A 1 957 ? -16.448 -7.308 19.156 1.00 71.19 957 ILE A N 1
ATOM 7456 C CA . ILE A 1 957 ? -16.407 -5.959 19.726 1.00 71.19 957 ILE A CA 1
ATOM 7457 C C . ILE A 1 957 ? -14.961 -5.618 20.075 1.00 71.19 957 ILE A C 1
ATOM 7459 O O . ILE A 1 957 ? -14.329 -6.275 20.903 1.00 71.19 957 ILE A O 1
ATOM 7463 N N . VAL A 1 958 ? -14.452 -4.559 19.448 1.00 63.91 958 VAL A N 1
ATOM 7464 C CA . VAL A 1 958 ? -13.177 -3.956 19.827 1.00 63.91 958 VAL A CA 1
ATOM 7465 C C . VAL A 1 958 ? -13.415 -3.093 21.060 1.00 63.91 958 VAL A C 1
ATOM 7467 O O . VAL A 1 958 ? -14.159 -2.118 21.001 1.00 63.91 958 VAL A O 1
ATOM 7470 N N . GLU A 1 959 ? -12.833 -3.479 22.190 1.00 61.50 959 GLU A N 1
ATOM 7471 C CA . GLU A 1 959 ? -12.819 -2.629 23.382 1.00 61.50 959 GLU A CA 1
ATOM 7472 C C . GLU A 1 959 ? -11.900 -1.429 23.142 1.00 61.50 959 GLU A C 1
ATOM 7474 O O . GLU A 1 959 ? -10.916 -1.554 22.416 1.00 61.50 959 GLU A O 1
ATOM 7479 N N . ASN A 1 960 ? -12.206 -0.272 23.739 1.00 54.97 960 ASN A N 1
ATOM 7480 C CA . ASN A 1 960 ? -11.381 0.931 23.599 1.00 54.97 960 ASN A CA 1
ATOM 7481 C C . ASN A 1 960 ? -9.959 0.620 24.088 1.00 54.97 960 ASN A C 1
ATOM 7483 O O . ASN A 1 960 ? -9.739 0.426 25.285 1.00 54.97 960 ASN A O 1
ATOM 7487 N N . VAL A 1 961 ? -8.997 0.545 23.167 1.00 54.47 961 VAL A N 1
ATOM 7488 C CA . VAL A 1 961 ? -7.627 0.159 23.505 1.00 54.47 961 VAL A CA 1
ATOM 7489 C C . VAL A 1 961 ? -6.787 1.395 23.805 1.00 54.47 961 VAL A C 1
ATOM 7491 O O . VAL A 1 961 ? -6.814 2.391 23.084 1.00 54.47 961 VAL A O 1
ATOM 7494 N N . GLN A 1 962 ? -6.012 1.299 24.884 1.00 54.94 962 GLN A N 1
ATOM 7495 C CA . GLN A 1 962 ? -4.936 2.220 25.235 1.00 54.94 962 GLN A CA 1
ATOM 7496 C C . GLN A 1 962 ? -3.645 1.432 25.444 1.00 54.94 962 GLN A C 1
ATOM 7498 O O . GLN A 1 962 ? -3.689 0.238 25.771 1.00 54.94 962 GLN A O 1
ATOM 7503 N N . GLU A 1 963 ? -2.505 2.098 25.268 1.00 45.66 963 GLU A N 1
ATOM 7504 C CA . GLU A 1 963 ? -1.282 1.652 25.934 1.00 45.66 963 GLU A CA 1
ATOM 7505 C C . GLU A 1 963 ? -1.486 1.739 27.452 1.00 45.66 963 GLU A C 1
ATOM 7507 O O . GLU A 1 963 ? -2.161 2.649 27.943 1.00 45.66 963 GLU A O 1
ATOM 7512 N N . ASP A 1 964 ? -0.971 0.756 28.189 1.00 34.53 964 ASP A N 1
ATOM 7513 C CA . ASP A 1 964 ? -1.171 0.686 29.633 1.00 34.53 964 ASP A CA 1
ATOM 7514 C C . ASP A 1 964 ? -0.635 1.941 30.327 1.00 34.53 964 ASP A C 1
ATOM 7516 O O . ASP A 1 964 ? 0.552 2.258 30.284 1.00 34.53 964 ASP A O 1
ATOM 7520 N N . VAL A 1 965 ? -1.528 2.603 31.061 1.00 32.50 965 VAL A N 1
ATOM 7521 C CA . VAL A 1 965 ? -1.251 3.706 31.992 1.00 32.50 965 VAL A CA 1
ATOM 7522 C C . VAL A 1 965 ? -0.773 3.148 33.330 1.00 32.50 965 VAL A C 1
ATOM 7524 O O . VAL A 1 965 ? -1.158 3.624 34.399 1.00 32.50 965 VAL A O 1
ATOM 7527 N N . THR A 1 966 ? 0.039 2.094 33.317 1.00 28.73 966 THR A N 1
ATOM 7528 C CA . THR A 1 966 ? 0.752 1.752 34.543 1.00 28.73 966 THR A CA 1
ATOM 7529 C C . THR A 1 966 ? 1.883 2.760 34.632 1.00 28.73 966 THR A C 1
ATOM 7531 O O . THR A 1 966 ? 2.889 2.630 33.946 1.00 28.73 966 THR A O 1
ATOM 7534 N N . GLY A 1 967 ? 1.657 3.816 35.416 1.00 29.33 967 GLY A N 1
ATOM 7535 C CA . GLY A 1 967 ? 2.611 4.867 35.769 1.00 29.33 967 GLY A CA 1
ATOM 7536 C C . GLY A 1 967 ? 3.805 4.336 36.562 1.00 29.33 967 GLY A C 1
ATOM 7537 O O . GLY A 1 967 ? 4.036 4.723 37.699 1.00 29.33 967 GLY A O 1
ATOM 7538 N N . GLY A 1 968 ? 4.559 3.446 35.938 1.00 25.30 968 GLY A N 1
ATOM 7539 C CA . GLY A 1 968 ? 5.948 3.150 36.198 1.00 25.30 968 GLY A CA 1
ATOM 7540 C C . GLY A 1 968 ? 6.584 3.052 34.823 1.00 25.30 968 GLY A C 1
ATOM 7541 O O . GLY A 1 968 ? 6.024 2.431 33.925 1.00 25.30 968 GLY A O 1
ATOM 7542 N N . THR A 1 969 ? 7.714 3.712 34.633 1.00 26.30 969 THR A N 1
ATOM 7543 C CA . THR A 1 969 ? 8.580 3.583 33.463 1.00 26.30 969 THR A CA 1
ATOM 7544 C C . THR A 1 969 ? 8.939 2.115 33.208 1.00 26.30 969 THR A C 1
ATOM 7546 O O . THR A 1 969 ? 10.022 1.660 33.557 1.00 26.30 969 THR A O 1
ATOM 7549 N N . PHE A 1 970 ? 8.050 1.356 32.574 1.00 25.52 970 PHE A N 1
ATOM 7550 C CA . PHE A 1 970 ? 8.404 0.147 31.852 1.00 25.52 970 PHE A CA 1
ATOM 7551 C C . PHE A 1 970 ? 8.834 0.587 30.460 1.00 25.52 970 PHE A C 1
ATOM 7553 O O . PHE A 1 970 ? 8.120 0.442 29.470 1.00 25.52 970 PHE A O 1
ATOM 7560 N N . GLN A 1 971 ? 10.039 1.154 30.403 1.00 26.81 971 GLN A N 1
ATOM 7561 C CA . GLN A 1 971 ? 10.819 1.204 29.178 1.00 26.81 971 GLN A CA 1
ATOM 7562 C C . GLN A 1 971 ? 11.243 -0.242 28.886 1.00 26.81 971 GLN A C 1
ATOM 7564 O O . GLN A 1 971 ? 12.299 -0.717 29.293 1.00 26.81 971 GLN A O 1
ATOM 7569 N N . LEU A 1 972 ? 10.318 -0.992 28.291 1.00 30.81 972 LEU A N 1
ATOM 7570 C CA . LEU A 1 972 ? 10.523 -2.358 27.836 1.00 30.81 972 LEU A CA 1
ATOM 7571 C C . LEU A 1 972 ? 11.344 -2.311 26.544 1.00 30.81 972 LEU A C 1
ATOM 7573 O O . LEU A 1 972 ? 10.861 -1.833 25.520 1.00 30.81 972 LEU A O 1
ATOM 7577 N N . GLY A 1 973 ? 12.568 -2.837 26.608 1.00 30.61 973 GLY A N 1
ATOM 7578 C CA . GLY A 1 973 ? 13.395 -3.136 25.437 1.00 30.61 973 GLY A CA 1
ATOM 7579 C C . GLY A 1 973 ? 14.384 -2.038 25.061 1.00 30.61 973 GLY A C 1
ATOM 7580 O O . GLY A 1 973 ? 14.197 -1.323 24.084 1.00 30.61 973 GLY A O 1
ATOM 7581 N N . GLY A 1 974 ? 15.460 -1.950 25.832 1.00 27.70 974 GLY A N 1
ATOM 7582 C CA . GLY A 1 974 ? 16.620 -1.101 25.591 1.00 27.70 974 GLY A CA 1
ATOM 7583 C C . GLY A 1 974 ? 17.158 -0.702 26.948 1.00 27.70 974 GLY A C 1
ATOM 7584 O O . GLY A 1 974 ? 16.423 -0.087 27.715 1.00 27.70 974 GLY A O 1
ATOM 7585 N N . VAL A 1 975 ? 18.388 -1.099 27.285 1.00 27.75 975 VAL A N 1
ATOM 7586 C CA . VAL A 1 975 ? 19.079 -0.521 28.444 1.00 27.75 975 VAL A CA 1
ATOM 7587 C C . VAL A 1 975 ? 18.985 0.993 28.248 1.00 27.75 975 VAL A C 1
ATOM 7589 O O . VAL A 1 975 ? 19.494 1.482 27.237 1.00 27.75 975 VAL A O 1
ATOM 7592 N N . PRO A 1 976 ? 18.267 1.747 29.103 1.00 31.27 976 PRO A N 1
ATOM 7593 C CA . PRO A 1 976 ? 18.307 3.188 29.008 1.00 31.27 976 PRO A CA 1
ATOM 7594 C C . PRO A 1 976 ? 19.767 3.537 29.235 1.00 31.27 976 PRO A C 1
ATOM 7596 O O . PRO A 1 976 ? 20.302 3.236 30.302 1.00 31.27 976 PRO A O 1
ATOM 7599 N N . ILE A 1 977 ? 20.421 4.134 28.244 1.00 37.06 977 ILE A N 1
ATOM 7600 C CA . ILE A 1 977 ? 21.661 4.851 28.508 1.00 37.06 977 ILE A CA 1
ATOM 7601 C C . ILE A 1 977 ? 21.229 5.979 29.442 1.00 37.06 977 ILE A C 1
ATOM 7603 O O . ILE A 1 977 ? 20.576 6.942 29.029 1.00 37.06 977 ILE A O 1
ATOM 7607 N N . LYS A 1 978 ? 21.423 5.748 30.744 1.00 42.91 978 LYS A N 1
ATOM 7608 C CA . LYS A 1 978 ? 21.052 6.677 31.805 1.00 42.91 978 LYS A CA 1
ATOM 7609 C C . LYS A 1 978 ? 21.962 7.883 31.629 1.00 42.91 978 LYS A C 1
ATOM 7611 O O . LYS A 1 978 ? 23.179 7.736 31.643 1.00 42.91 978 LYS A O 1
ATOM 7616 N N . GLN A 1 979 ? 21.383 9.062 31.410 1.00 42.53 979 GLN A N 1
ATOM 7617 C CA . GLN A 1 979 ? 22.182 10.278 31.284 1.00 42.53 979 GLN A CA 1
ATOM 7618 C C . GLN A 1 979 ? 23.001 10.486 32.559 1.00 42.53 979 GLN A C 1
ATOM 7620 O O . GLN A 1 979 ? 22.446 10.508 33.657 1.00 42.53 979 GLN A O 1
ATOM 7625 N N . LYS A 1 980 ? 24.314 10.661 32.400 1.00 47.47 980 LYS A N 1
ATOM 7626 C CA . LYS A 1 980 ? 25.215 11.074 33.475 1.00 47.47 980 LYS A CA 1
ATOM 7627 C C . LYS A 1 980 ? 24.739 12.420 34.051 1.00 47.47 980 LYS A C 1
ATOM 7629 O O . LYS A 1 980 ? 24.597 13.380 33.285 1.00 47.47 980 LYS A O 1
ATOM 7634 N N . PRO A 1 981 ? 24.511 12.537 35.372 1.00 54.56 981 PRO A N 1
ATOM 7635 C CA . PRO A 1 981 ? 24.296 13.834 36.000 1.00 54.56 981 PRO A CA 1
ATOM 7636 C C . PRO A 1 981 ? 25.529 14.717 35.801 1.00 54.56 981 PRO A C 1
ATOM 7638 O O . PRO A 1 981 ? 26.656 14.270 36.016 1.00 54.56 981 PRO A O 1
ATOM 7641 N N . THR A 1 982 ? 25.340 15.973 35.406 1.00 57.47 982 THR A N 1
ATOM 7642 C CA . THR A 1 982 ? 26.426 16.962 35.455 1.00 57.47 982 THR A CA 1
ATOM 7643 C C . THR A 1 982 ? 26.666 17.413 36.899 1.00 57.47 982 THR A C 1
ATOM 7645 O O . THR A 1 982 ? 25.822 17.184 37.771 1.00 57.47 982 THR A O 1
ATOM 7648 N N . GLU A 1 983 ? 27.829 18.013 37.165 1.00 57.72 983 GLU A N 1
ATOM 7649 C CA . GLU A 1 983 ? 28.277 18.380 38.516 1.00 57.72 983 GLU A CA 1
ATOM 7650 C C . GLU A 1 983 ? 27.255 19.275 39.256 1.00 57.72 983 GLU A C 1
ATOM 7652 O O . GLU A 1 983 ? 26.732 20.224 38.659 1.00 57.72 983 GLU A O 1
ATOM 7657 N N . PRO A 1 984 ? 26.936 18.989 40.536 1.00 65.12 984 PRO A N 1
ATOM 7658 C CA . PRO A 1 984 ? 26.105 19.870 41.353 1.00 65.12 984 PRO A CA 1
ATOM 7659 C C . PRO A 1 984 ? 26.839 21.184 41.660 1.00 65.12 984 PRO A C 1
ATOM 7661 O O . PRO A 1 984 ? 28.064 21.250 41.648 1.00 65.12 984 PRO A O 1
ATOM 7664 N N . SER A 1 985 ? 26.098 22.246 41.978 1.00 66.94 985 SER A N 1
ATOM 7665 C CA . SER A 1 985 ? 26.678 23.576 42.232 1.00 66.94 985 SER A CA 1
ATOM 7666 C C . SER A 1 985 ? 26.162 24.196 43.532 1.00 66.94 985 SER A C 1
ATOM 7668 O O . SER A 1 985 ? 25.166 23.754 44.098 1.00 66.94 985 SER A O 1
ATOM 7670 N N . GLY A 1 986 ? 26.851 25.225 44.036 1.00 65.88 986 GLY A N 1
ATOM 7671 C CA . GLY A 1 986 ? 26.356 26.036 45.156 1.00 65.88 986 GLY A CA 1
ATOM 7672 C C . GLY A 1 986 ? 26.286 25.326 46.515 1.00 65.88 986 GLY A C 1
ATOM 7673 O O . GLY A 1 986 ? 25.382 25.618 47.294 1.00 65.88 986 GLY A O 1
ATOM 7674 N N . LEU A 1 987 ? 27.208 24.401 46.809 1.00 69.25 987 LEU A N 1
ATOM 7675 C CA . LEU A 1 987 ? 27.284 23.746 48.119 1.00 69.25 987 LEU A CA 1
ATOM 7676 C C . LEU A 1 987 ? 27.619 24.761 49.229 1.00 69.25 987 LEU A C 1
ATOM 7678 O O . LEU A 1 987 ? 28.647 25.432 49.186 1.00 69.25 987 LEU A O 1
ATOM 7682 N N . THR A 1 988 ? 26.757 24.852 50.240 1.00 65.19 988 THR A N 1
ATOM 7683 C CA . THR A 1 988 ? 26.888 25.733 51.408 1.00 65.19 988 THR A CA 1
ATOM 7684 C C . THR A 1 988 ? 26.643 24.958 52.702 1.00 65.19 988 THR A C 1
ATOM 7686 O O . THR A 1 988 ? 25.867 24.001 52.728 1.00 65.19 988 THR A O 1
ATOM 7689 N N . ALA A 1 989 ? 27.308 25.370 53.784 1.00 61.41 989 ALA A N 1
ATOM 7690 C CA . ALA A 1 989 ? 27.159 24.788 55.115 1.00 61.41 989 ALA A CA 1
ATOM 7691 C C . ALA A 1 989 ? 26.618 25.836 56.098 1.00 61.41 989 ALA A C 1
ATOM 7693 O O . ALA A 1 989 ? 27.080 26.976 56.106 1.00 61.41 989 ALA A O 1
ATOM 7694 N N . SER A 1 990 ? 25.648 25.461 56.934 1.00 61.12 990 SER A N 1
ATOM 7695 C CA . SER A 1 990 ? 25.067 26.348 57.951 1.00 61.12 990 SER A CA 1
ATOM 7696 C C . SER A 1 990 ? 24.831 25.629 59.285 1.00 61.12 990 SER A C 1
ATOM 7698 O O . SER A 1 990 ? 24.456 24.455 59.326 1.00 61.12 990 SER A O 1
ATOM 7700 N N . SER A 1 991 ? 25.091 26.321 60.398 1.00 54.53 991 SER A N 1
ATOM 7701 C CA . SER A 1 991 ? 25.039 25.781 61.766 1.00 54.53 991 SER A CA 1
ATOM 7702 C C . SER A 1 991 ? 23.683 26.047 62.426 1.00 54.53 991 SER A C 1
ATOM 7704 O O . SER A 1 991 ? 23.583 26.784 63.408 1.00 54.53 991 SER A O 1
ATOM 7706 N N . ASN A 1 992 ? 22.616 25.487 61.861 1.00 54.53 992 ASN A N 1
ATOM 7707 C CA . ASN A 1 992 ? 21.248 25.873 62.226 1.00 54.53 992 ASN A CA 1
ATOM 7708 C C . ASN A 1 992 ? 20.637 24.995 63.338 1.00 54.53 992 ASN A C 1
ATOM 7710 O O . ASN A 1 992 ? 19.440 25.090 63.605 1.00 54.53 992 ASN A O 1
ATOM 7714 N N . SER A 1 993 ? 21.410 24.111 63.985 1.00 48.66 993 SER A N 1
ATOM 7715 C CA . SER A 1 993 ? 20.928 23.241 65.072 1.00 48.66 993 SER A CA 1
ATOM 7716 C C . SER A 1 993 ? 22.034 22.907 66.089 1.00 48.66 993 SER A C 1
ATOM 7718 O O . SER A 1 993 ? 23.185 22.725 65.686 1.00 48.66 993 SER A O 1
ATOM 7720 N N . PRO A 1 994 ? 21.728 22.803 67.402 1.00 42.00 994 PRO A N 1
ATOM 7721 C CA . PRO A 1 994 ? 22.709 22.403 68.410 1.00 42.00 994 PRO A CA 1
ATOM 7722 C C . PRO A 1 994 ? 23.248 20.998 68.109 1.00 42.00 994 PRO A C 1
ATOM 7724 O O . PRO A 1 994 ? 22.490 20.032 68.116 1.00 42.00 994 PRO A O 1
ATOM 7727 N N . GLY A 1 995 ? 24.549 20.884 67.829 1.00 53.03 995 GLY A N 1
ATOM 7728 C CA . GLY A 1 995 ? 25.206 19.596 67.574 1.00 53.03 995 GLY A CA 1
ATOM 7729 C C . GLY A 1 995 ? 25.013 19.011 66.166 1.00 53.03 995 GLY A C 1
ATOM 7730 O O . GLY A 1 995 ? 25.163 17.799 66.006 1.00 53.03 995 GLY A O 1
ATOM 7731 N N . GLY A 1 996 ? 24.687 19.827 65.152 1.00 53.03 996 GLY A N 1
ATOM 7732 C CA . GLY A 1 996 ? 24.644 19.380 63.754 1.00 53.03 996 GLY A CA 1
ATOM 7733 C C . GLY A 1 996 ? 24.928 20.479 62.723 1.00 53.03 996 GLY A C 1
ATOM 7734 O O . GLY A 1 996 ? 24.717 21.664 62.981 1.00 53.03 996 GLY A O 1
ATOM 7735 N N . ILE A 1 997 ? 25.408 20.078 61.542 1.00 54.75 997 ILE A N 1
ATOM 7736 C CA . ILE A 1 997 ? 25.676 20.963 60.393 1.00 54.75 997 ILE A CA 1
ATOM 7737 C C . ILE A 1 997 ? 24.667 20.644 59.285 1.00 54.75 997 ILE A C 1
ATOM 7739 O O . ILE A 1 997 ? 24.417 19.475 58.987 1.00 54.75 997 ILE A O 1
ATOM 7743 N N . THR A 1 998 ? 24.073 21.683 58.688 1.00 64.38 998 THR A N 1
ATOM 7744 C CA . THR A 1 998 ? 23.185 21.562 57.523 1.00 64.38 998 THR A CA 1
ATOM 7745 C C . THR A 1 998 ? 23.962 21.864 56.250 1.00 64.38 998 THR A C 1
ATOM 7747 O O . THR A 1 998 ? 24.500 22.963 56.112 1.00 64.38 998 THR A O 1
ATOM 7750 N N . LEU A 1 999 ? 23.994 20.910 55.321 1.00 66.81 999 LEU A N 1
ATOM 7751 C CA . LEU A 1 999 ? 24.580 21.069 53.989 1.00 66.81 999 LEU A CA 1
ATOM 7752 C C . LEU A 1 999 ? 23.471 21.285 52.957 1.00 66.81 999 LEU A C 1
ATOM 7754 O O . LEU A 1 999 ? 22.492 20.540 52.966 1.00 66.81 999 LEU A O 1
ATOM 7758 N N . VAL A 1 1000 ? 23.634 22.276 52.077 1.00 68.69 1000 VAL A N 1
ATOM 7759 C CA . VAL A 1 1000 ? 22.681 22.605 51.002 1.00 68.69 1000 VAL A CA 1
ATOM 7760 C C . VAL A 1 1000 ? 23.424 22.786 49.686 1.00 68.69 1000 VAL A C 1
ATOM 7762 O O . VAL A 1 1000 ? 24.375 23.558 49.642 1.00 68.69 1000 VAL A O 1
ATOM 7765 N N . TRP A 1 1001 ? 22.980 22.125 48.617 1.00 72.00 1001 TRP A N 1
ATOM 7766 C CA . TRP A 1 1001 ? 23.501 22.309 47.255 1.00 72.00 1001 TRP A CA 1
ATOM 7767 C C . TRP A 1 1001 ? 22.371 22.302 46.219 1.00 72.00 1001 TRP A C 1
ATOM 7769 O O . TRP A 1 1001 ? 21.273 21.795 46.475 1.00 72.00 1001 TRP A O 1
ATOM 7779 N N . ALA A 1 1002 ? 22.657 22.854 45.040 1.00 74.19 1002 ALA A N 1
ATOM 7780 C CA . ALA A 1 1002 ? 21.784 22.816 43.874 1.00 74.19 1002 ALA A CA 1
ATOM 7781 C C . ALA A 1 1002 ? 22.145 21.636 42.967 1.00 74.19 1002 ALA A C 1
ATOM 7783 O O . ALA A 1 1002 ? 23.322 21.378 42.686 1.00 74.19 1002 ALA A O 1
ATOM 7784 N N . HIS A 1 1003 ? 21.128 20.921 42.495 1.00 67.88 1003 HIS A N 1
ATOM 7785 C CA . HIS A 1 1003 ? 21.323 19.845 41.532 1.00 67.88 1003 HIS A CA 1
ATOM 7786 C C . HIS A 1 1003 ? 21.526 20.385 40.113 1.00 67.88 1003 HIS A C 1
ATOM 7788 O O . HIS A 1 1003 ? 21.112 21.495 39.780 1.00 67.88 1003 HIS A O 1
ATOM 7794 N N . SER A 1 1004 ? 22.144 19.577 39.253 1.00 65.94 1004 SER A N 1
ATOM 7795 C CA . SER A 1 1004 ? 22.136 19.830 37.816 1.00 65.94 1004 SER A CA 1
ATOM 7796 C C . SER A 1 1004 ? 20.762 19.523 37.210 1.00 65.94 1004 SER A C 1
ATOM 7798 O O . SER A 1 1004 ? 19.999 18.719 37.741 1.00 65.94 1004 SER A O 1
ATOM 7800 N N . ALA A 1 1005 ? 20.453 20.121 36.054 1.00 60.44 1005 ALA A N 1
ATOM 7801 C CA . ALA A 1 1005 ? 19.179 19.910 35.357 1.00 60.44 1005 ALA A CA 1
ATOM 7802 C C . ALA A 1 1005 ? 18.933 18.447 34.921 1.00 60.44 1005 ALA A C 1
ATOM 7804 O O . ALA A 1 1005 ? 17.810 18.100 34.562 1.00 60.44 1005 ALA A O 1
ATOM 7805 N N . SER A 1 1006 ? 19.969 17.597 34.930 1.00 58.62 1006 SER A N 1
ATOM 7806 C CA . SER A 1 1006 ? 19.885 16.162 34.629 1.00 58.62 1006 SER A CA 1
ATOM 7807 C C . SER A 1 1006 ? 19.709 15.270 35.869 1.00 58.62 1006 SER A C 1
ATOM 7809 O O . SER A 1 1006 ? 19.537 14.059 35.726 1.00 58.62 1006 SER A O 1
ATOM 7811 N N . PHE A 1 1007 ? 19.709 15.831 37.084 1.00 65.00 1007 PHE A N 1
ATOM 7812 C CA . PHE A 1 1007 ? 19.431 15.082 38.309 1.00 65.00 1007 PHE A CA 1
ATOM 7813 C C . PHE A 1 1007 ? 17.938 14.753 38.444 1.00 65.00 1007 PHE A C 1
ATOM 7815 O O . PHE A 1 1007 ? 17.064 15.589 38.228 1.00 65.00 1007 PHE A O 1
ATOM 7822 N N . SER A 1 1008 ? 17.644 13.527 38.876 1.00 65.06 1008 SER A N 1
ATOM 7823 C CA . SER A 1 1008 ? 16.286 13.080 39.197 1.00 65.06 1008 SER A CA 1
ATOM 7824 C C . SER A 1 1008 ? 16.292 12.300 40.510 1.00 65.06 1008 SER A C 1
ATOM 7826 O O . SER A 1 1008 ? 16.986 11.279 40.578 1.00 65.06 1008 SER A O 1
ATOM 7828 N N . PRO A 1 1009 ? 15.495 12.704 41.518 1.00 58.84 1009 PRO A N 1
ATOM 7829 C CA . PRO A 1 1009 ? 15.435 12.023 42.812 1.00 58.84 1009 PRO A CA 1
ATOM 7830 C C . PRO A 1 1009 ? 14.801 10.622 42.733 1.00 58.84 1009 PRO A C 1
ATOM 7832 O O . PRO A 1 1009 ? 14.846 9.877 43.704 1.00 58.84 1009 PRO A O 1
ATOM 7835 N N . LEU A 1 1010 ? 14.208 10.248 41.588 1.00 52.66 1010 LEU A N 1
ATOM 7836 C CA . LEU A 1 1010 ? 13.640 8.913 41.352 1.00 52.66 1010 LEU A CA 1
ATOM 7837 C C . LEU A 1 1010 ? 14.673 7.896 40.844 1.00 52.66 1010 LEU A C 1
ATOM 7839 O O . LEU A 1 1010 ? 14.449 6.693 40.953 1.00 52.66 1010 LEU A O 1
ATOM 7843 N N . THR A 1 1011 ? 15.777 8.358 40.250 1.00 54.25 1011 THR A N 1
ATOM 7844 C CA . THR A 1 1011 ? 16.758 7.491 39.567 1.00 54.25 1011 THR A CA 1
ATOM 7845 C C . THR A 1 1011 ? 18.186 7.653 40.083 1.00 54.25 1011 THR A C 1
ATOM 7847 O O . THR A 1 1011 ? 19.047 6.840 39.739 1.00 54.25 1011 THR A O 1
ATOM 7850 N N . HIS A 1 1012 ? 18.443 8.681 40.896 1.00 57.53 1012 HIS A N 1
ATOM 7851 C CA . HIS A 1 1012 ? 19.753 9.007 41.445 1.00 57.53 1012 HIS A CA 1
ATOM 7852 C C . HIS A 1 1012 ? 19.715 9.035 42.972 1.00 57.53 1012 HIS A C 1
ATOM 7854 O O . HIS A 1 1012 ? 18.798 9.588 43.573 1.00 57.53 1012 HIS A O 1
ATOM 7860 N N . ASN A 1 1013 ? 20.756 8.480 43.579 1.00 59.22 1013 ASN A N 1
ATOM 7861 C CA . ASN A 1 1013 ? 21.034 8.546 45.002 1.00 59.22 1013 ASN A CA 1
ATOM 7862 C C . ASN A 1 1013 ? 22.132 9.571 45.270 1.00 59.22 1013 ASN A C 1
ATOM 7864 O O . ASN A 1 1013 ? 23.025 9.765 44.442 1.00 59.22 1013 ASN A O 1
ATOM 7868 N N . VAL A 1 1014 ? 22.094 10.172 46.458 1.00 60.78 1014 VAL A N 1
ATOM 7869 C CA . VAL A 1 1014 ? 23.161 11.041 46.955 1.00 60.78 1014 VAL A CA 1
ATOM 7870 C C . VAL A 1 1014 ? 23.808 10.410 48.183 1.00 60.78 1014 VAL A C 1
ATOM 7872 O O . VAL A 1 1014 ? 23.120 10.015 49.120 1.00 60.78 1014 VAL A O 1
ATOM 7875 N N . GLU A 1 1015 ? 25.134 10.348 48.186 1.00 57.75 1015 GLU A N 1
ATOM 7876 C CA . GLU A 1 1015 ? 25.965 9.933 49.313 1.00 57.75 1015 GLU A CA 1
ATOM 7877 C C . GLU A 1 1015 ? 26.834 11.097 49.781 1.00 57.75 1015 GLU A C 1
ATOM 7879 O O . GLU A 1 1015 ? 27.389 11.847 48.974 1.00 57.75 1015 GLU A O 1
ATOM 7884 N N . ILE A 1 1016 ? 26.999 11.216 51.097 1.00 59.00 1016 ILE A N 1
ATOM 7885 C CA . ILE A 1 1016 ? 27.885 12.201 51.716 1.00 59.00 1016 ILE A CA 1
ATOM 7886 C C . ILE A 1 1016 ? 29.015 11.446 52.407 1.00 59.00 1016 ILE A C 1
ATOM 7888 O O . ILE A 1 1016 ? 28.782 10.594 53.268 1.00 59.00 1016 ILE A O 1
ATOM 7892 N N . TRP A 1 1017 ? 30.249 11.785 52.042 1.00 52.81 1017 TRP A N 1
ATOM 7893 C CA . TRP A 1 1017 ? 31.441 11.120 52.557 1.00 52.81 1017 TRP A CA 1
ATOM 7894 C C . TRP A 1 1017 ? 32.180 12.018 53.554 1.00 52.81 1017 TRP A C 1
ATOM 7896 O O . TRP A 1 1017 ? 32.513 13.172 53.257 1.00 52.81 1017 TRP A O 1
ATOM 7906 N N . ARG A 1 1018 ? 32.477 11.467 54.740 1.00 54.06 1018 ARG A N 1
ATOM 7907 C CA . ARG A 1 1018 ? 33.293 12.119 55.781 1.00 54.06 1018 ARG A CA 1
ATOM 7908 C C . ARG A 1 1018 ? 34.667 11.461 55.915 1.00 54.06 1018 ARG A C 1
ATOM 7910 O O . ARG A 1 1018 ? 34.798 10.247 55.745 1.00 54.06 1018 ARG A O 1
ATOM 7917 N N . GLY A 1 1019 ? 35.685 12.248 56.263 1.00 49.16 1019 GLY A N 1
ATOM 7918 C CA . GLY A 1 1019 ? 37.040 11.753 56.529 1.00 49.16 1019 GLY A CA 1
ATOM 7919 C C . GLY A 1 1019 ? 37.756 12.572 57.603 1.00 49.16 1019 GLY A C 1
ATOM 7920 O O . GLY A 1 1019 ? 37.471 13.751 57.779 1.00 49.16 1019 GLY A O 1
ATOM 7921 N N . THR A 1 1020 ? 38.689 11.942 58.319 1.00 43.31 1020 THR A N 1
ATOM 7922 C CA . THR A 1 1020 ? 39.357 12.502 59.515 1.00 43.31 1020 THR A CA 1
ATOM 7923 C C . THR A 1 1020 ? 40.794 12.996 59.272 1.00 43.31 1020 THR A C 1
ATOM 7925 O O . THR A 1 1020 ? 41.499 13.360 60.208 1.00 43.31 1020 THR A O 1
ATOM 7928 N N . GLY A 1 1021 ? 41.247 13.050 58.017 1.00 44.66 1021 GLY A N 1
ATOM 7929 C CA . GLY A 1 1021 ? 42.560 13.584 57.614 1.00 44.66 1021 GLY A CA 1
ATOM 7930 C C . GLY A 1 1021 ? 42.532 14.077 56.168 1.00 44.66 1021 GLY A C 1
ATOM 7931 O O . GLY A 1 1021 ? 41.527 13.876 55.506 1.00 44.66 1021 GLY A O 1
ATOM 7932 N N . SER A 1 1022 ? 43.586 14.712 55.641 1.00 42.72 1022 SER A N 1
ATOM 7933 C CA . SER A 1 1022 ? 43.612 15.341 54.299 1.00 42.72 1022 SER A CA 1
ATOM 7934 C C . SER A 1 1022 ? 43.711 14.364 53.110 1.00 42.72 1022 SER A C 1
ATOM 7936 O O . SER A 1 1022 ? 43.333 14.719 51.999 1.00 42.72 1022 SER A O 1
ATOM 7938 N N . THR A 1 1023 ? 44.069 13.095 53.321 1.00 42.06 1023 THR A N 1
ATOM 7939 C CA . THR A 1 1023 ? 44.174 12.051 52.276 1.00 42.06 1023 THR A CA 1
ATOM 7940 C C . THR A 1 1023 ? 42.900 11.193 52.132 1.00 42.06 1023 THR A C 1
ATOM 7942 O O . THR A 1 1023 ? 42.098 11.087 53.058 1.00 42.06 1023 THR A O 1
ATOM 7945 N N . ARG A 1 1024 ? 42.656 10.614 50.939 1.00 40.53 1024 ARG A N 1
ATOM 7946 C CA . ARG A 1 1024 ? 41.397 9.924 50.538 1.00 40.53 1024 ARG A CA 1
ATOM 7947 C C . ARG A 1 1024 ? 41.215 8.506 51.128 1.00 40.53 1024 ARG A C 1
ATOM 7949 O O . ARG A 1 1024 ? 40.196 7.878 50.880 1.00 40.53 1024 ARG A O 1
ATOM 7956 N N . SER A 1 1025 ? 42.191 8.001 51.887 1.00 41.06 1025 SER A N 1
ATOM 7957 C CA . SER A 1 1025 ? 42.321 6.566 52.210 1.00 41.06 1025 SER A CA 1
ATOM 7958 C C . SER A 1 1025 ? 41.418 6.065 53.352 1.00 41.06 1025 SER A C 1
ATOM 7960 O O . SER A 1 1025 ? 41.159 4.872 53.455 1.00 41.06 1025 SER A O 1
ATOM 7962 N N . THR A 1 1026 ? 40.907 6.952 54.213 1.00 43.69 1026 THR A N 1
ATOM 7963 C CA . THR A 1 1026 ? 40.078 6.576 55.374 1.00 43.69 1026 THR A CA 1
ATOM 7964 C C . THR A 1 1026 ? 38.789 7.393 55.402 1.00 43.69 1026 THR A C 1
ATOM 7966 O O . THR A 1 1026 ? 38.677 8.406 56.094 1.00 43.69 1026 THR A O 1
ATOM 7969 N N . THR A 1 1027 ? 37.806 6.975 54.605 1.00 44.16 1027 THR A N 1
ATOM 7970 C CA . THR A 1 1027 ? 36.467 7.581 54.580 1.00 44.16 1027 THR A CA 1
ATOM 7971 C C . THR A 1 1027 ? 35.415 6.562 55.010 1.00 44.16 1027 THR A C 1
ATOM 7973 O O . THR A 1 1027 ? 35.541 5.373 54.730 1.00 44.16 1027 THR A O 1
ATOM 7976 N N . THR A 1 1028 ? 34.397 7.018 55.741 1.00 44.72 1028 THR A N 1
ATOM 7977 C CA . THR A 1 1028 ? 33.230 6.198 56.106 1.00 44.72 1028 THR A CA 1
ATOM 7978 C C . THR A 1 1028 ? 31.982 6.796 55.476 1.00 44.72 1028 THR A C 1
ATOM 7980 O O . THR A 1 1028 ? 31.774 8.011 55.538 1.00 44.72 1028 THR A O 1
ATOM 7983 N N . ASN A 1 1029 ? 31.163 5.937 54.869 1.00 42.31 1029 ASN A N 1
ATOM 7984 C CA . ASN A 1 1029 ? 29.859 6.307 54.333 1.00 42.31 1029 ASN A CA 1
ATOM 7985 C C . ASN A 1 1029 ? 28.908 6.680 55.471 1.00 42.31 1029 ASN A C 1
ATOM 7987 O O . ASN A 1 1029 ? 28.716 5.894 56.398 1.00 42.31 1029 ASN A O 1
ATOM 7991 N N . LEU A 1 1030 ? 28.300 7.864 55.392 1.00 46.22 1030 LEU A N 1
ATOM 7992 C CA . LEU A 1 1030 ? 27.173 8.232 56.243 1.00 46.22 1030 LEU A CA 1
ATOM 7993 C C . LEU A 1 1030 ? 25.890 8.152 55.419 1.00 46.22 1030 LEU A C 1
ATOM 7995 O O . LEU A 1 1030 ? 25.638 8.994 54.559 1.00 46.22 1030 LEU A O 1
ATOM 7999 N N . THR A 1 1031 ? 25.046 7.169 55.718 1.00 41.81 1031 THR A N 1
ATOM 8000 C CA . THR A 1 1031 ? 23.667 7.138 55.225 1.00 41.81 1031 THR A CA 1
ATOM 8001 C C . THR A 1 1031 ? 22.839 8.103 56.075 1.00 41.81 1031 THR A C 1
ATOM 8003 O O . THR A 1 1031 ? 22.240 7.714 57.074 1.00 41.81 1031 THR A O 1
ATOM 8006 N N . ALA A 1 1032 ? 22.859 9.395 55.747 1.00 43.69 1032 ALA A N 1
ATOM 8007 C CA . ALA A 1 1032 ? 21.999 10.379 56.405 1.00 43.69 1032 ALA A CA 1
ATOM 8008 C C . ALA A 1 1032 ? 20.634 10.438 55.700 1.00 43.69 1032 ALA A C 1
ATOM 8010 O O . ALA A 1 1032 ? 20.560 10.466 54.472 1.00 43.69 1032 ALA A O 1
ATOM 8011 N N . ALA A 1 1033 ? 19.545 10.463 56.472 1.00 41.56 1033 ALA A N 1
ATOM 8012 C CA . ALA A 1 1033 ? 18.202 10.645 55.933 1.00 41.56 1033 ALA A CA 1
ATOM 8013 C C . ALA A 1 1033 ? 18.060 12.076 55.388 1.00 41.56 1033 ALA A C 1
ATOM 8015 O O . ALA A 1 1033 ? 18.034 13.036 56.157 1.00 41.56 1033 ALA A O 1
ATOM 8016 N N . ALA A 1 1034 ? 17.988 12.229 54.064 1.00 45.03 1034 ALA A N 1
ATOM 8017 C CA . ALA A 1 1034 ? 17.711 13.519 53.444 1.00 45.03 1034 ALA A CA 1
ATOM 8018 C C . ALA A 1 1034 ? 16.294 13.975 53.815 1.00 45.03 1034 ALA A C 1
ATOM 8020 O O . ALA A 1 1034 ? 15.303 13.324 53.476 1.00 45.03 1034 ALA A O 1
ATOM 8021 N N . THR A 1 1035 ? 16.182 15.109 54.496 1.00 46.06 1035 THR A N 1
ATOM 8022 C CA . THR A 1 1035 ? 14.900 15.749 54.776 1.00 46.06 1035 THR A CA 1
ATOM 8023 C C . THR A 1 1035 ? 14.505 16.599 53.564 1.00 46.06 1035 THR A C 1
ATOM 8025 O O . THR A 1 1035 ? 14.736 17.801 53.535 1.00 46.06 1035 THR A O 1
ATOM 8028 N N . ASN A 1 1036 ? 13.884 15.947 52.570 1.00 50.69 1036 ASN A N 1
ATOM 8029 C CA . ASN A 1 1036 ? 13.271 16.510 51.350 1.00 50.69 1036 ASN A CA 1
ATOM 8030 C C . ASN A 1 1036 ? 14.220 16.888 50.187 1.00 50.69 1036 ASN A C 1
ATOM 8032 O O . ASN A 1 1036 ? 14.428 18.076 49.932 1.00 50.69 1036 ASN A O 1
ATOM 8036 N N . PRO A 1 1037 ? 14.721 15.919 49.396 1.00 52.03 1037 PRO A N 1
ATOM 8037 C CA . PRO A 1 1037 ? 15.272 16.225 48.078 1.00 52.03 1037 PRO A CA 1
ATOM 8038 C C . PRO A 1 1037 ? 14.142 16.681 47.138 1.00 52.03 1037 PRO A C 1
ATOM 8040 O O . PRO A 1 1037 ? 13.208 15.932 46.848 1.00 52.03 1037 PRO A O 1
ATOM 8043 N N . THR A 1 1038 ? 14.218 17.921 46.662 1.00 53.38 1038 THR A N 1
ATOM 8044 C CA . THR A 1 1038 ? 13.414 18.396 45.523 1.00 53.38 1038 THR A CA 1
ATOM 8045 C C . THR A 1 1038 ? 14.222 18.224 44.235 1.00 53.38 1038 THR A C 1
ATOM 8047 O O . THR A 1 1038 ? 15.422 17.952 44.292 1.00 53.38 1038 THR A O 1
ATOM 8050 N N . ALA A 1 1039 ? 13.597 18.370 43.061 1.00 52.00 1039 ALA A N 1
ATOM 8051 C CA . ALA A 1 1039 ? 14.330 18.310 41.790 1.00 52.00 1039 ALA A CA 1
ATOM 8052 C C . ALA A 1 1039 ? 15.496 19.321 41.751 1.00 52.00 1039 ALA A C 1
ATOM 8054 O O . ALA A 1 1039 ? 16.562 19.002 41.235 1.00 52.00 1039 ALA A O 1
ATOM 8055 N N . ASP A 1 1040 ? 15.336 20.474 42.407 1.00 49.91 1040 ASP A N 1
ATOM 8056 C CA . ASP A 1 1040 ? 16.258 21.603 42.278 1.00 49.91 1040 ASP A CA 1
ATOM 8057 C C . ASP A 1 1040 ? 17.329 21.665 43.387 1.00 49.91 1040 ASP A C 1
ATOM 8059 O O . ASP A 1 1040 ? 18.444 22.125 43.142 1.00 49.91 1040 ASP A O 1
ATOM 8063 N N . THR A 1 1041 ? 17.032 21.197 44.609 1.00 54.28 1041 THR A N 1
ATOM 8064 C CA . THR A 1 1041 ? 17.949 21.288 45.770 1.00 54.28 1041 THR A CA 1
ATOM 8065 C C . THR A 1 1041 ? 17.766 20.143 46.771 1.00 54.28 1041 THR A C 1
ATOM 8067 O O . THR A 1 1041 ? 16.666 19.595 46.908 1.00 54.28 1041 THR A O 1
ATOM 8070 N N . THR A 1 1042 ? 18.829 19.829 47.520 1.00 61.69 1042 THR A N 1
ATOM 8071 C CA . THR A 1 1042 ? 18.781 18.937 48.694 1.00 61.69 1042 THR A CA 1
ATOM 8072 C C . THR A 1 1042 ? 19.394 19.622 49.914 1.00 61.69 1042 THR A C 1
ATOM 8074 O O . THR A 1 1042 ? 20.429 20.279 49.802 1.00 61.69 1042 THR A O 1
ATOM 8077 N N . ALA A 1 1043 ? 18.769 19.428 51.082 1.00 53.88 1043 ALA A N 1
ATOM 8078 C CA . ALA A 1 1043 ? 19.309 19.798 52.386 1.00 53.88 1043 ALA A CA 1
ATOM 8079 C C . ALA A 1 1043 ? 19.452 18.556 53.281 1.00 53.88 1043 ALA A C 1
ATOM 8081 O O . ALA A 1 1043 ? 18.519 17.759 53.393 1.00 53.88 1043 ALA A O 1
ATOM 8082 N N . VAL A 1 1044 ? 20.607 18.388 53.931 1.00 55.28 1044 VAL A N 1
ATOM 8083 C CA . VAL A 1 1044 ? 20.860 17.264 54.853 1.00 55.28 1044 VAL A CA 1
ATOM 8084 C C . VAL A 1 1044 ? 21.416 17.781 56.174 1.00 55.28 1044 VAL A C 1
ATOM 8086 O O . VAL A 1 1044 ? 22.372 18.557 56.182 1.00 55.28 1044 VAL A O 1
ATOM 8089 N N . VAL A 1 1045 ? 20.825 17.330 57.285 1.00 51.94 1045 VAL A N 1
ATOM 8090 C CA . VAL A 1 1045 ? 21.312 17.585 58.648 1.00 51.94 1045 VAL A CA 1
ATOM 8091 C C . VAL A 1 1045 ? 22.118 16.375 59.110 1.00 51.94 1045 VAL A C 1
ATOM 8093 O O . VAL A 1 1045 ? 21.599 15.261 59.148 1.00 51.94 1045 VAL A O 1
ATOM 8096 N N . VAL A 1 1046 ? 23.379 16.590 59.480 1.00 51.00 1046 VAL A N 1
ATOM 8097 C CA . VAL A 1 1046 ? 24.252 15.547 60.040 1.00 51.00 1046 VAL A CA 1
ATOM 8098 C C . VAL A 1 1046 ? 24.515 15.886 61.509 1.00 51.00 1046 VAL A C 1
ATOM 8100 O O . VAL A 1 1046 ? 24.978 16.990 61.797 1.00 51.00 1046 VAL A O 1
ATOM 8103 N N . SER A 1 1047 ? 24.184 14.974 62.433 1.00 46.53 1047 SER A N 1
ATOM 8104 C CA . SER A 1 1047 ? 24.379 15.136 63.884 1.00 46.53 1047 SER A CA 1
ATOM 8105 C C . SER A 1 1047 ? 24.995 13.880 64.506 1.00 46.53 1047 SER A C 1
ATOM 8107 O O . SER A 1 1047 ? 24.723 12.767 64.054 1.00 46.53 1047 SER A O 1
ATOM 8109 N N . ASP A 1 1048 ? 25.797 14.069 65.555 1.00 41.94 1048 ASP A N 1
ATOM 8110 C CA . ASP A 1 1048 ? 26.628 13.027 66.171 1.00 41.94 1048 ASP A CA 1
ATOM 8111 C C . ASP A 1 1048 ? 26.013 12.391 67.446 1.00 41.94 1048 ASP A C 1
ATOM 8113 O O . ASP A 1 1048 ? 26.707 11.664 68.154 1.00 41.94 1048 ASP A O 1
ATOM 8117 N N . VAL A 1 1049 ? 24.730 12.626 67.775 1.00 42.00 1049 VAL A N 1
ATOM 8118 C CA . VAL A 1 1049 ? 24.107 12.115 69.023 1.00 42.00 1049 VAL A CA 1
ATOM 8119 C C . VAL A 1 1049 ? 22.822 11.319 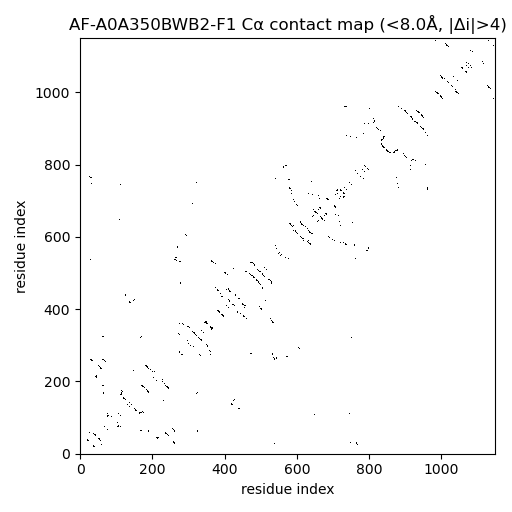68.746 1.00 42.00 1049 VAL A C 1
ATOM 8121 O O . VAL A 1 1049 ? 21.785 11.879 68.400 1.00 42.00 1049 VAL A O 1
ATOM 8124 N N . THR A 1 1050 ? 22.870 9.994 68.924 1.00 41.16 1050 THR A N 1
ATOM 8125 C CA . THR A 1 1050 ? 21.706 9.090 68.836 1.00 41.16 1050 THR A CA 1
ATOM 8126 C C . THR A 1 1050 ? 20.823 9.202 70.087 1.00 41.16 1050 THR A C 1
ATOM 8128 O O . THR A 1 1050 ? 21.288 8.942 71.195 1.00 41.16 1050 THR A O 1
ATOM 8131 N N . GLY A 1 1051 ? 19.561 9.607 69.910 1.00 50.22 1051 GLY A N 1
ATOM 8132 C CA . GLY A 1 1051 ? 18.630 9.986 70.979 1.00 50.22 1051 GLY A CA 1
ATOM 8133 C C . GLY A 1 1051 ? 18.033 8.835 71.801 1.00 50.22 1051 GLY A C 1
ATOM 8134 O O . GLY A 1 1051 ? 17.345 7.973 71.263 1.00 50.22 1051 GLY A O 1
ATOM 8135 N N . ILE A 1 1052 ? 18.228 8.897 73.123 1.00 49.59 1052 ILE A N 1
ATOM 8136 C CA . ILE A 1 1052 ? 17.498 8.129 74.146 1.00 49.59 1052 ILE A CA 1
ATOM 8137 C C . ILE A 1 1052 ? 16.946 9.135 75.166 1.00 49.59 1052 ILE A C 1
ATOM 8139 O O . ILE A 1 1052 ? 17.701 9.969 75.669 1.00 49.59 1052 ILE A O 1
ATOM 8143 N N . SER A 1 1053 ? 15.644 9.075 75.461 1.00 52.03 1053 SER A N 1
ATOM 8144 C CA . SER A 1 1053 ? 14.939 9.997 76.364 1.00 52.03 1053 SER A CA 1
ATOM 8145 C C . SER A 1 1053 ? 14.368 9.278 77.596 1.00 52.03 1053 SER A C 1
ATOM 8147 O O . SER A 1 1053 ? 14.205 8.059 77.624 1.00 52.03 1053 SER A O 1
ATOM 8149 N N . ALA A 1 1054 ? 14.049 10.033 78.653 1.00 47.62 1054 ALA A N 1
ATOM 8150 C CA . ALA A 1 1054 ? 13.410 9.476 79.846 1.00 47.62 1054 ALA A CA 1
ATOM 8151 C C . ALA A 1 1054 ? 12.026 8.883 79.511 1.00 47.62 1054 ALA A C 1
ATOM 8153 O O . ALA A 1 1054 ? 11.224 9.526 78.835 1.00 47.62 1054 ALA A O 1
ATOM 8154 N N . GLY A 1 1055 ? 11.735 7.678 80.014 1.00 52.41 1055 GLY A N 1
ATOM 8155 C CA . GLY A 1 1055 ? 10.501 6.938 79.721 1.00 52.41 1055 GLY A CA 1
ATOM 8156 C C . GLY A 1 1055 ? 10.573 5.990 78.517 1.00 52.41 1055 GLY A C 1
ATOM 8157 O O . GLY A 1 1055 ? 9.649 5.188 78.342 1.00 52.41 1055 GLY A O 1
ATOM 8158 N N . ASP A 1 1056 ? 11.663 6.021 77.743 1.00 50.53 1056 ASP A N 1
ATOM 8159 C CA . ASP A 1 1056 ? 11.894 5.062 76.662 1.00 50.53 1056 ASP A CA 1
ATOM 8160 C C . ASP A 1 1056 ? 12.152 3.658 77.227 1.00 50.53 1056 ASP A C 1
ATOM 8162 O O . ASP A 1 1056 ? 12.761 3.482 78.288 1.00 50.53 1056 ASP A O 1
ATOM 8166 N N . SER A 1 1057 ? 11.641 2.645 76.523 1.00 51.22 1057 SER A N 1
ATOM 8167 C CA . SER A 1 1057 ? 11.791 1.243 76.928 1.00 51.22 1057 SER A CA 1
ATOM 8168 C C . SER A 1 1057 ? 13.181 0.736 76.568 1.00 51.22 1057 SER A C 1
ATOM 8170 O O . SER A 1 1057 ? 13.647 0.948 75.450 1.00 51.22 1057 SER A O 1
ATOM 8172 N N . VAL A 1 1058 ? 13.822 0.033 77.500 1.00 51.78 1058 VAL A N 1
ATOM 8173 C CA . VAL A 1 1058 ? 15.182 -0.485 77.322 1.00 51.78 1058 VAL A CA 1
ATOM 8174 C C . VAL A 1 1058 ? 15.178 -1.989 77.564 1.00 51.78 1058 VAL A C 1
ATOM 8176 O O . VAL A 1 1058 ? 14.598 -2.460 78.540 1.00 51.78 1058 VAL A O 1
ATOM 8179 N N . VAL A 1 1059 ? 15.802 -2.758 76.670 1.00 44.75 1059 VAL A N 1
ATOM 8180 C CA . VAL A 1 1059 ? 15.830 -4.227 76.748 1.00 44.75 1059 VAL A CA 1
ATOM 8181 C C . VAL A 1 1059 ? 17.267 -4.721 76.649 1.00 44.75 1059 VAL A C 1
ATOM 8183 O O . VAL A 1 1059 ? 17.987 -4.368 75.717 1.00 44.75 1059 VAL A O 1
ATOM 8186 N N . PHE A 1 1060 ? 17.658 -5.595 77.575 1.00 51.50 1060 PHE A N 1
ATOM 8187 C CA . PHE A 1 1060 ? 18.923 -6.333 77.533 1.00 51.50 1060 PHE A CA 1
ATOM 8188 C C . PHE A 1 1060 ? 18.651 -7.830 77.761 1.00 51.50 1060 PHE A C 1
ATOM 8190 O O . PHE A 1 1060 ? 17.549 -8.212 78.158 1.00 51.50 1060 PHE A O 1
ATOM 8197 N N . ARG A 1 1061 ? 19.620 -8.721 77.494 1.00 38.09 1061 ARG A N 1
ATOM 8198 C CA . ARG A 1 1061 ? 19.400 -10.169 77.697 1.00 38.09 1061 ARG A CA 1
ATOM 8199 C C . ARG A 1 1061 ? 19.032 -10.439 79.161 1.00 38.09 1061 ARG A C 1
ATOM 8201 O O . ARG A 1 1061 ? 19.797 -10.095 80.052 1.00 38.09 1061 ARG A O 1
ATOM 8208 N N . ASN A 1 1062 ? 17.880 -11.076 79.369 1.00 44.00 1062 ASN A N 1
ATOM 8209 C CA . ASN A 1 1062 ? 17.276 -11.419 80.664 1.00 44.00 1062 ASN A CA 1
ATOM 8210 C C . ASN A 1 1062 ? 16.714 -10.243 81.495 1.00 44.00 1062 ASN A C 1
ATOM 8212 O O . ASN A 1 1062 ? 16.420 -10.435 82.673 1.00 44.00 1062 ASN A O 1
ATOM 8216 N N . SER A 1 1063 ? 16.502 -9.054 80.914 1.00 48.31 1063 SER A N 1
ATOM 8217 C CA . SER A 1 1063 ? 15.821 -7.955 81.619 1.00 48.31 1063 SER A CA 1
ATOM 8218 C C . SER A 1 1063 ? 14.314 -8.230 81.806 1.00 48.31 1063 SER A C 1
ATOM 8220 O O . SER A 1 1063 ? 13.689 -8.762 80.882 1.00 48.31 1063 SER A O 1
ATOM 8222 N N . PRO A 1 1064 ? 13.689 -7.826 82.932 1.00 49.84 1064 PRO A N 1
ATOM 8223 C CA . PRO A 1 1064 ? 12.237 -7.910 83.116 1.00 49.84 1064 PRO A CA 1
ATOM 8224 C C . PRO A 1 1064 ? 11.462 -7.164 82.018 1.00 49.84 1064 PRO A C 1
ATOM 8226 O O . PRO A 1 1064 ? 11.920 -6.146 81.495 1.00 49.84 1064 PRO A O 1
ATOM 8229 N N . ALA A 1 1065 ? 10.269 -7.650 81.668 1.00 52.03 1065 ALA A N 1
ATOM 8230 C CA . ALA A 1 1065 ? 9.426 -6.996 80.671 1.00 52.03 1065 ALA A CA 1
ATOM 8231 C C . ALA A 1 1065 ? 8.928 -5.630 81.180 1.00 52.03 1065 ALA A C 1
ATOM 8233 O O . ALA A 1 1065 ? 8.311 -5.551 82.240 1.00 52.03 1065 ALA A O 1
ATOM 8234 N N . GLY A 1 1066 ? 9.154 -4.570 80.396 1.00 53.56 1066 GLY A N 1
ATOM 8235 C CA . GLY A 1 1066 ? 8.654 -3.219 80.684 1.00 53.56 1066 GLY A CA 1
ATOM 8236 C C . GLY A 1 1066 ? 9.628 -2.276 81.396 1.00 53.56 1066 GLY A C 1
ATOM 8237 O O . GLY A 1 1066 ? 9.180 -1.233 81.861 1.00 53.56 1066 GLY A O 1
ATOM 8238 N N . LEU A 1 1067 ? 10.920 -2.617 81.457 1.00 52.56 1067 LEU A N 1
ATOM 8239 C CA . LEU A 1 1067 ? 11.984 -1.779 82.020 1.00 52.56 1067 LEU A CA 1
ATOM 8240 C C . LEU A 1 1067 ? 12.156 -0.468 81.228 1.00 52.56 1067 LEU A C 1
ATOM 8242 O O . LEU A 1 1067 ? 12.244 -0.485 79.994 1.00 52.56 1067 LEU A O 1
ATOM 8246 N N . LYS A 1 1068 ? 12.214 0.669 81.929 1.00 64.12 1068 LYS A N 1
ATOM 8247 C CA . LYS A 1 1068 ? 12.323 2.001 81.314 1.00 64.12 1068 LYS A CA 1
ATOM 8248 C C . LYS A 1 1068 ? 13.435 2.827 81.940 1.00 64.12 1068 LYS A C 1
ATOM 8250 O O . LYS A 1 1068 ? 13.877 2.589 83.063 1.00 64.12 1068 LYS A O 1
ATOM 8255 N N . VAL A 1 1069 ? 13.861 3.856 81.215 1.00 56.31 1069 VAL A N 1
ATOM 8256 C CA . VAL A 1 1069 ? 14.696 4.912 81.794 1.00 56.31 1069 VAL A CA 1
ATOM 8257 C C . VAL A 1 1069 ? 13.868 5.698 82.812 1.00 56.31 1069 VAL A C 1
ATOM 8259 O O . VAL A 1 1069 ? 12.790 6.196 82.474 1.00 56.31 1069 VAL A O 1
ATOM 8262 N N . ALA A 1 1070 ? 14.368 5.828 84.043 1.00 55.84 1070 ALA A N 1
ATOM 8263 C CA . ALA A 1 1070 ? 13.691 6.569 85.101 1.00 55.84 1070 ALA A CA 1
ATOM 8264 C C . ALA A 1 1070 ? 13.466 8.034 84.695 1.00 55.84 1070 ALA A C 1
ATOM 8266 O O . ALA A 1 1070 ? 14.242 8.629 83.942 1.00 55.84 1070 ALA A O 1
ATOM 8267 N N . VAL A 1 1071 ? 12.406 8.652 85.217 1.00 56.16 1071 VAL A N 1
ATOM 8268 C CA . VAL A 1 1071 ? 12.135 10.077 84.980 1.00 56.16 1071 VAL A CA 1
ATOM 8269 C C . VAL A 1 1071 ? 13.260 10.906 85.607 1.00 56.16 1071 VAL A C 1
ATOM 8271 O O . VAL A 1 1071 ? 13.487 10.831 86.811 1.00 56.16 1071 VAL A O 1
ATOM 8274 N N . GLY A 1 1072 ? 13.992 11.666 84.784 1.00 55.09 1072 GLY A N 1
ATOM 8275 C CA . GLY A 1 1072 ? 15.215 12.370 85.201 1.00 55.09 1072 GLY A CA 1
ATOM 8276 C C . GLY A 1 1072 ? 16.464 11.480 85.303 1.00 55.09 1072 GLY A C 1
ATOM 8277 O O . GLY A 1 1072 ? 17.505 11.943 85.754 1.00 55.09 1072 GLY A O 1
ATOM 8278 N N . GLY A 1 1073 ? 16.379 10.221 84.867 1.00 51.66 1073 GLY A N 1
ATOM 8279 C CA . GLY A 1 1073 ? 17.453 9.227 84.926 1.00 51.66 1073 GLY A CA 1
ATOM 8280 C C . GLY A 1 1073 ? 18.512 9.348 83.830 1.00 51.66 1073 GLY A C 1
ATOM 8281 O O . GLY A 1 1073 ? 19.387 8.496 83.758 1.00 51.66 1073 GLY A O 1
ATOM 8282 N N . VAL A 1 1074 ? 18.451 10.371 82.974 1.00 55.47 1074 VAL A N 1
ATOM 8283 C CA . VAL A 1 1074 ? 19.502 10.666 81.988 1.00 55.47 1074 VAL A CA 1
ATOM 8284 C C . VAL A 1 1074 ? 20.380 11.773 82.557 1.00 55.47 1074 VAL A C 1
ATOM 8286 O O . VAL A 1 1074 ? 19.971 12.935 82.573 1.00 55.47 1074 VAL A O 1
ATOM 8289 N N . ASN A 1 1075 ? 21.584 11.434 83.024 1.00 48.94 1075 ASN A N 1
ATOM 8290 C CA . ASN A 1 1075 ? 22.553 12.441 83.444 1.00 48.94 1075 ASN A CA 1
ATOM 8291 C C . ASN A 1 1075 ? 23.596 12.651 82.346 1.00 48.94 1075 ASN A C 1
ATOM 8293 O O . ASN A 1 1075 ? 24.527 11.865 82.177 1.00 48.94 1075 ASN A O 1
ATOM 8297 N N . THR A 1 1076 ? 23.446 13.750 81.614 1.00 50.34 1076 THR A N 1
ATOM 8298 C CA . THR A 1 1076 ? 24.313 14.112 80.487 1.00 50.34 1076 THR A CA 1
ATOM 8299 C C . THR A 1 1076 ? 25.672 14.659 80.918 1.00 50.34 1076 THR A C 1
ATOM 8301 O O . THR A 1 1076 ? 26.561 14.786 80.085 1.00 50.34 1076 THR A O 1
ATOM 8304 N N . SER A 1 1077 ? 25.854 15.002 82.199 1.00 42.25 1077 SER A N 1
ATOM 8305 C CA . SER A 1 1077 ? 27.152 15.472 82.705 1.00 42.25 1077 SER A CA 1
ATOM 8306 C C . SER A 1 1077 ? 28.074 14.319 83.112 1.00 42.25 1077 SER A C 1
ATOM 8308 O O . SER A 1 1077 ? 29.290 14.442 82.994 1.00 42.25 1077 SER A O 1
ATOM 8310 N N . THR A 1 1078 ? 27.502 13.181 83.521 1.00 42.06 1078 THR A N 1
ATOM 8311 C CA . THR A 1 1078 ? 28.237 11.956 83.882 1.00 42.06 1078 THR A CA 1
ATOM 8312 C C . THR A 1 1078 ? 28.088 10.827 82.861 1.00 42.06 1078 THR A C 1
ATOM 8314 O O . THR A 1 1078 ? 28.731 9.796 83.020 1.00 42.06 1078 THR A O 1
ATOM 8317 N N . ASN A 1 1079 ? 27.273 11.007 81.813 1.00 44.91 1079 ASN A N 1
ATOM 8318 C CA . ASN A 1 1079 ? 26.950 9.982 80.812 1.00 44.91 1079 ASN A CA 1
ATOM 8319 C C . ASN A 1 1079 ? 26.440 8.670 81.440 1.00 44.91 1079 ASN A C 1
ATOM 8321 O O . ASN A 1 1079 ? 26.839 7.568 81.063 1.00 44.91 1079 ASN A O 1
ATOM 8325 N N . THR A 1 1080 ? 25.544 8.794 82.418 1.00 46.91 1080 THR A N 1
ATOM 8326 C CA . THR A 1 1080 ? 24.940 7.655 83.119 1.00 46.91 1080 THR A CA 1
ATOM 8327 C C . THR A 1 1080 ? 23.430 7.611 82.911 1.00 46.91 1080 THR A C 1
ATOM 8329 O O . THR A 1 1080 ? 22.765 8.645 82.791 1.00 46.91 1080 THR A O 1
ATOM 8332 N N . LEU A 1 1081 ? 22.900 6.386 82.867 1.00 51.88 1081 LEU A N 1
ATOM 8333 C CA . LEU A 1 1081 ? 21.476 6.078 82.755 1.00 51.88 1081 LEU A CA 1
ATOM 8334 C C . LEU A 1 1081 ? 21.000 5.361 84.020 1.00 51.88 1081 LEU A C 1
ATOM 8336 O O . LEU A 1 1081 ? 21.561 4.336 84.408 1.00 51.88 1081 LEU A O 1
ATOM 8340 N N . THR A 1 1082 ? 19.942 5.885 84.631 1.00 56.59 1082 THR A N 1
ATOM 8341 C CA . THR A 1 1082 ? 19.262 5.284 85.782 1.00 56.59 1082 THR A CA 1
ATOM 8342 C C . THR A 1 1082 ? 17.950 4.658 85.324 1.00 56.59 1082 THR A C 1
ATOM 8344 O O . THR A 1 1082 ? 17.135 5.309 84.666 1.00 56.59 1082 THR A O 1
ATOM 8347 N N . LEU A 1 1083 ? 17.740 3.389 85.666 1.00 61.66 1083 LEU A N 1
ATOM 8348 C CA . LEU A 1 1083 ? 16.547 2.623 85.302 1.00 61.66 1083 LEU A CA 1
ATOM 8349 C C . LEU A 1 1083 ? 15.460 2.761 86.371 1.00 61.66 1083 LEU A C 1
ATOM 8351 O O . LEU A 1 1083 ? 15.753 3.018 87.538 1.00 61.66 1083 LEU A O 1
ATOM 8355 N N . ASP A 1 1084 ? 14.200 2.600 85.972 1.00 59.53 1084 ASP A N 1
ATOM 8356 C CA . ASP A 1 1084 ? 13.046 2.728 86.867 1.00 59.53 1084 ASP A CA 1
ATOM 8357 C C . ASP A 1 1084 ? 12.873 1.543 87.834 1.00 59.53 1084 ASP A C 1
ATOM 8359 O O . ASP A 1 1084 ? 12.124 1.647 88.807 1.00 59.53 1084 ASP A O 1
ATOM 8363 N N . GLN A 1 1085 ? 13.592 0.439 87.601 1.00 56.72 1085 GLN A N 1
ATOM 8364 C CA . GLN A 1 1085 ? 13.621 -0.748 88.456 1.00 56.72 1085 GLN A CA 1
ATOM 8365 C C . GLN A 1 1085 ? 15.039 -1.332 88.561 1.00 56.72 1085 GLN A C 1
ATOM 8367 O O . GLN A 1 1085 ? 15.840 -1.235 87.629 1.00 56.72 1085 GLN A O 1
ATOM 8372 N N . ALA A 1 1086 ? 15.350 -1.962 89.700 1.00 51.94 1086 ALA A N 1
ATOM 8373 C CA . ALA A 1 1086 ? 16.621 -2.654 89.917 1.00 51.94 1086 ALA A CA 1
ATOM 8374 C C . ALA A 1 1086 ? 16.651 -4.001 89.172 1.00 51.94 1086 ALA A C 1
ATOM 8376 O O . ALA A 1 1086 ? 15.669 -4.742 89.187 1.00 51.94 1086 ALA A O 1
ATOM 8377 N N . VAL A 1 1087 ? 17.785 -4.327 88.546 1.00 51.75 1087 VAL A N 1
ATOM 8378 C CA . VAL A 1 1087 ? 17.983 -5.571 87.787 1.00 51.75 1087 VAL A CA 1
ATOM 8379 C C . VAL A 1 1087 ? 19.119 -6.375 88.423 1.00 51.75 1087 VAL A C 1
ATOM 8381 O O . VAL A 1 1087 ? 20.233 -5.872 88.548 1.00 51.75 1087 VAL A O 1
ATOM 8384 N N . GLU A 1 1088 ? 18.849 -7.623 88.812 1.00 45.66 1088 GLU A N 1
ATOM 8385 C CA . GLU A 1 1088 ? 19.874 -8.586 89.239 1.00 45.66 1088 GLU A CA 1
ATOM 8386 C C . GLU A 1 1088 ? 20.497 -9.266 88.012 1.00 45.66 1088 GLU A C 1
ATOM 8388 O O . GLU A 1 1088 ? 19.784 -9.803 87.163 1.00 45.66 1088 GLU A O 1
ATOM 8393 N N . ILE A 1 1089 ? 21.829 -9.265 87.915 1.00 45.72 1089 ILE A N 1
ATOM 8394 C CA . ILE A 1 1089 ? 22.562 -9.945 86.838 1.00 45.72 1089 ILE A CA 1
ATOM 8395 C C . ILE A 1 1089 ? 23.166 -11.237 87.409 1.00 45.72 1089 ILE A C 1
ATOM 8397 O O . ILE A 1 1089 ? 24.120 -11.159 88.186 1.00 45.72 1089 ILE A O 1
ATOM 8401 N N . PRO A 1 1090 ? 22.664 -12.434 87.051 1.00 40.91 1090 PRO A N 1
ATOM 8402 C CA . PRO A 1 1090 ? 23.293 -13.680 87.468 1.00 40.91 1090 PRO A CA 1
ATOM 8403 C C . PRO A 1 1090 ? 24.584 -13.913 86.669 1.00 40.91 1090 PRO A C 1
ATOM 8405 O O . PRO A 1 1090 ? 24.554 -14.139 85.459 1.00 40.91 1090 PRO A O 1
ATOM 8408 N N . LEU A 1 1091 ? 25.727 -13.877 87.353 1.00 39.72 1091 LEU A N 1
ATOM 8409 C CA . LEU A 1 1091 ? 27.013 -14.337 86.829 1.00 39.72 1091 LEU A CA 1
ATOM 8410 C C . LEU A 1 1091 ? 27.100 -15.854 87.022 1.00 39.72 1091 LEU A C 1
ATOM 8412 O O . LEU A 1 1091 ? 27.298 -16.310 88.144 1.00 39.72 1091 LEU A O 1
ATOM 8416 N N . ASN A 1 1092 ? 26.980 -16.631 85.944 1.00 33.66 1092 ASN A N 1
ATOM 8417 C CA . ASN A 1 1092 ? 27.384 -18.036 85.958 1.00 33.66 1092 ASN A CA 1
ATOM 8418 C C . ASN A 1 1092 ? 28.511 -18.280 84.953 1.00 33.66 1092 ASN A C 1
ATOM 8420 O O . ASN A 1 1092 ? 28.387 -18.015 83.757 1.00 33.66 1092 ASN A O 1
ATOM 8424 N N . VAL A 1 1093 ? 29.611 -18.777 85.510 1.00 35.56 1093 VAL A N 1
ATOM 8425 C CA . VAL A 1 1093 ? 30.863 -19.189 84.882 1.00 35.56 1093 VAL A CA 1
ATOM 8426 C C . VAL A 1 1093 ? 30.783 -20.692 84.607 1.00 35.56 1093 VAL A C 1
ATOM 8428 O O . VAL A 1 1093 ? 30.379 -21.436 85.491 1.00 35.56 1093 VAL A O 1
ATOM 8431 N N . GLU A 1 1094 ? 31.156 -21.110 83.395 1.00 32.28 1094 GLU A N 1
ATOM 8432 C CA . GLU A 1 1094 ? 32.042 -22.247 83.059 1.00 32.28 1094 GLU A CA 1
ATOM 8433 C C . GLU A 1 1094 ? 31.717 -22.818 81.666 1.00 32.28 1094 GLU A C 1
ATOM 8435 O O . GLU A 1 1094 ? 30.616 -23.293 81.400 1.00 32.28 1094 GLU A O 1
ATOM 8440 N N . GLY A 1 1095 ? 32.730 -22.827 80.789 1.00 33.03 1095 GLY A N 1
ATOM 8441 C CA . GLY A 1 1095 ? 32.818 -23.795 79.692 1.00 33.03 1095 GLY A CA 1
ATOM 8442 C C . GLY A 1 1095 ? 32.410 -23.340 78.286 1.00 33.03 1095 GLY A C 1
ATOM 8443 O O . GLY A 1 1095 ? 31.513 -23.932 77.699 1.00 33.03 1095 GLY A O 1
ATOM 8444 N N . SER A 1 1096 ? 33.090 -22.350 77.697 1.00 29.58 1096 SER A N 1
ATOM 8445 C CA . SER A 1 1096 ? 33.619 -22.398 76.309 1.00 29.58 1096 SER A CA 1
ATOM 8446 C C . SER A 1 1096 ? 34.149 -21.028 75.866 1.00 29.58 1096 SER A C 1
ATOM 8448 O O . SER A 1 1096 ? 33.559 -19.985 76.124 1.00 29.58 1096 SER A O 1
ATOM 8450 N N . SER A 1 1097 ? 35.323 -21.049 75.240 1.00 30.27 1097 SER A N 1
ATOM 8451 C CA . SER A 1 1097 ? 36.118 -19.906 74.792 1.00 30.27 1097 SER A CA 1
ATOM 8452 C C . SER A 1 1097 ? 35.436 -19.101 73.680 1.00 30.27 1097 SER A C 1
ATOM 8454 O O . SER A 1 1097 ? 35.238 -19.624 72.583 1.00 30.27 1097 SER A O 1
ATOM 8456 N N . VAL A 1 1098 ? 35.169 -17.820 73.942 1.00 31.64 1098 VAL A N 1
ATOM 8457 C CA . VAL A 1 1098 ? 34.852 -16.797 72.936 1.00 31.64 1098 VAL A CA 1
ATOM 8458 C C . VAL A 1 1098 ? 35.887 -15.679 73.052 1.00 31.64 1098 VAL A C 1
ATOM 8460 O O . VAL A 1 1098 ? 36.246 -15.271 74.156 1.00 31.64 1098 VAL A O 1
ATOM 8463 N N . GLU A 1 1099 ? 36.381 -15.254 71.891 1.00 31.62 1099 GLU A N 1
ATOM 8464 C CA . GLU A 1 1099 ? 37.291 -14.134 71.647 1.00 31.62 1099 GLU A CA 1
ATOM 8465 C C . GLU A 1 1099 ? 37.045 -12.922 72.555 1.00 31.62 1099 GLU A C 1
ATOM 8467 O O . GLU A 1 1099 ? 35.929 -12.432 72.719 1.00 31.62 1099 GLU A O 1
ATOM 8472 N N . THR A 1 1100 ? 38.142 -12.430 73.123 1.00 27.14 1100 THR A N 1
ATOM 8473 C CA . THR A 1 1100 ? 38.242 -11.229 73.949 1.00 27.14 1100 THR A CA 1
ATOM 8474 C C . THR A 1 1100 ? 37.735 -9.986 73.217 1.00 27.14 1100 THR A C 1
ATOM 8476 O O . THR A 1 1100 ? 38.354 -9.540 72.252 1.00 27.14 1100 THR A O 1
ATOM 8479 N N . VAL A 1 1101 ? 36.662 -9.382 73.734 1.00 27.86 1101 VAL A N 1
ATOM 8480 C CA . VAL A 1 1101 ? 36.288 -7.984 73.473 1.00 27.86 1101 VAL A CA 1
ATOM 8481 C C . VAL A 1 1101 ? 37.029 -7.104 74.495 1.00 27.86 1101 VAL A C 1
ATOM 8483 O O . VAL A 1 1101 ? 36.829 -7.301 75.696 1.00 27.86 1101 VAL A O 1
ATOM 8486 N N . PRO A 1 1102 ? 37.897 -6.164 74.080 1.00 31.84 1102 PRO A N 1
ATOM 8487 C CA . PRO A 1 1102 ? 38.582 -5.260 74.997 1.00 31.84 1102 PRO A CA 1
ATOM 8488 C C . PRO A 1 1102 ? 37.692 -4.045 75.297 1.00 31.84 1102 PRO A C 1
ATOM 8490 O O . PRO A 1 1102 ? 37.432 -3.266 74.390 1.00 31.84 1102 PRO A O 1
ATOM 8493 N N . ASP A 1 1103 ? 37.181 -3.942 76.531 1.00 31.06 1103 ASP A N 1
ATOM 8494 C CA . ASP A 1 1103 ? 37.064 -2.683 77.315 1.00 31.06 1103 ASP A CA 1
ATOM 8495 C C . ASP A 1 1103 ? 36.128 -2.790 78.539 1.00 31.06 1103 ASP A C 1
ATOM 8497 O O . ASP A 1 1103 ? 35.289 -1.930 78.792 1.00 31.06 1103 ASP A O 1
ATOM 8501 N N . LEU A 1 1104 ? 36.292 -3.822 79.373 1.00 28.78 1104 LEU A N 1
ATOM 8502 C CA . LEU A 1 1104 ? 35.772 -3.793 80.747 1.00 28.78 1104 LEU A CA 1
ATOM 8503 C C . LEU A 1 1104 ? 36.819 -4.379 81.702 1.00 28.78 1104 LEU A C 1
ATOM 8505 O O . LEU A 1 1104 ? 36.907 -5.591 81.890 1.00 28.78 1104 LEU A O 1
ATOM 8509 N N . THR A 1 1105 ? 37.639 -3.514 82.301 1.00 32.00 1105 THR A N 1
ATOM 8510 C CA . THR A 1 1105 ? 38.487 -3.882 83.440 1.00 32.00 1105 THR A CA 1
ATOM 8511 C C . THR A 1 1105 ? 37.632 -3.970 84.699 1.00 32.00 1105 THR A C 1
ATOM 8513 O O . THR A 1 1105 ? 37.003 -3.000 85.115 1.00 32.00 1105 THR A O 1
ATOM 8516 N N . THR A 1 1106 ? 37.615 -5.152 85.303 1.00 35.22 1106 THR A N 1
ATOM 8517 C CA . THR A 1 1106 ? 36.901 -5.488 86.534 1.00 35.22 1106 THR A CA 1
ATOM 8518 C C . THR A 1 1106 ? 37.635 -4.957 87.766 1.00 35.22 1106 THR A C 1
ATOM 8520 O O . THR A 1 1106 ? 38.481 -5.646 88.334 1.00 35.22 1106 THR A O 1
ATOM 8523 N N . SER A 1 1107 ? 37.297 -3.751 88.208 1.00 32.38 1107 SER A N 1
ATOM 8524 C CA . SER A 1 1107 ? 37.496 -3.308 89.593 1.00 32.38 1107 SER A CA 1
ATOM 8525 C C . SER A 1 1107 ? 36.577 -2.121 89.873 1.00 32.38 1107 SER A C 1
ATOM 8527 O O . SER A 1 1107 ? 36.538 -1.209 89.059 1.00 32.38 1107 SER A O 1
ATOM 8529 N N . GLU A 1 1108 ? 35.904 -2.141 91.029 1.00 33.28 1108 GLU A N 1
ATOM 8530 C CA . GLU A 1 1108 ? 34.960 -1.130 91.555 1.00 33.28 1108 GLU A CA 1
ATOM 8531 C C . GLU A 1 1108 ? 33.476 -1.363 91.206 1.00 33.28 1108 GLU A C 1
ATOM 8533 O O . GLU A 1 1108 ? 32.789 -0.541 90.608 1.00 33.28 1108 GLU A O 1
ATOM 8538 N N . VAL A 1 1109 ? 32.954 -2.510 91.659 1.00 30.88 1109 VAL A N 1
ATOM 8539 C CA . VAL A 1 1109 ? 31.539 -2.633 92.038 1.00 30.88 1109 VAL A CA 1
ATOM 8540 C C . VAL A 1 1109 ? 31.411 -2.022 93.429 1.00 30.88 1109 VAL A C 1
ATOM 8542 O O . VAL A 1 1109 ? 31.853 -2.634 94.401 1.00 30.88 1109 VAL A O 1
ATOM 8545 N N . ASP A 1 1110 ? 30.813 -0.837 93.518 1.00 32.62 1110 ASP A N 1
ATOM 8546 C CA . ASP A 1 1110 ? 30.245 -0.343 94.767 1.00 32.62 1110 ASP A CA 1
ATOM 8547 C C . ASP A 1 1110 ? 28.726 -0.182 94.614 1.00 32.62 1110 ASP A C 1
ATOM 8549 O O . ASP A 1 1110 ? 28.192 0.114 93.544 1.00 32.62 1110 ASP A O 1
ATOM 8553 N N . SER A 1 1111 ? 28.023 -0.515 95.686 1.00 43.28 1111 SER A N 1
ATOM 8554 C CA . SER A 1 1111 ? 26.644 -1.021 95.711 1.00 43.28 1111 SER A CA 1
ATOM 8555 C C . SER A 1 1111 ? 25.523 0.017 95.512 1.00 43.28 1111 SER A C 1
ATOM 8557 O O . SER A 1 1111 ? 24.604 0.099 96.323 1.00 43.28 1111 SER A O 1
ATOM 8559 N N . VAL A 1 1112 ? 25.529 0.778 94.409 1.00 35.31 1112 VAL A N 1
ATOM 8560 C CA . VAL A 1 1112 ? 24.375 1.601 93.982 1.00 35.31 1112 VAL A CA 1
ATOM 8561 C C . VAL A 1 1112 ? 24.272 1.634 92.448 1.00 35.31 1112 VAL A C 1
ATOM 8563 O O . VAL A 1 1112 ? 25.183 2.090 91.763 1.00 35.31 1112 VAL A O 1
ATOM 8566 N N . GLY A 1 1113 ? 23.152 1.144 91.904 1.00 49.03 1113 GLY A N 1
ATOM 8567 C CA . GLY A 1 1113 ? 22.929 0.881 90.474 1.00 49.03 1113 GLY A CA 1
ATOM 8568 C C . GLY A 1 1113 ? 23.171 2.062 89.527 1.00 49.03 1113 GLY A C 1
ATOM 8569 O O . GLY A 1 1113 ? 22.259 2.835 89.242 1.00 49.03 1113 GLY A O 1
ATOM 8570 N N . THR A 1 1114 ? 24.384 2.132 88.976 1.00 38.06 1114 THR A N 1
ATOM 8571 C CA . THR A 1 1114 ? 24.787 3.079 87.928 1.00 38.06 1114 THR A CA 1
ATOM 8572 C C . THR A 1 1114 ? 25.709 2.355 86.943 1.00 38.06 1114 THR A C 1
ATOM 8574 O O . THR A 1 1114 ? 26.719 1.797 87.363 1.00 38.06 1114 THR A O 1
ATOM 8577 N N . ILE A 1 1115 ? 25.379 2.336 85.646 1.00 41.41 1115 ILE A N 1
ATOM 8578 C CA . ILE A 1 1115 ? 26.254 1.773 84.598 1.00 41.41 1115 ILE A CA 1
ATOM 8579 C C . ILE A 1 1115 ? 26.986 2.940 83.906 1.00 41.41 1115 ILE A C 1
ATOM 8581 O O . ILE A 1 1115 ? 26.305 3.838 83.400 1.00 41.41 1115 ILE A O 1
ATOM 8585 N N . PRO A 1 1116 ? 28.332 2.974 83.868 1.00 37.31 1116 PRO A N 1
ATOM 8586 C CA . PRO A 1 1116 ? 29.070 3.991 83.122 1.00 37.31 1116 PRO A CA 1
ATOM 8587 C C . PRO A 1 1116 ? 29.035 3.713 81.610 1.00 37.31 1116 PRO A C 1
ATOM 8589 O O . PRO A 1 1116 ? 29.318 2.598 81.172 1.00 37.31 1116 PRO A O 1
ATOM 8592 N N . ALA A 1 1117 ? 28.704 4.726 80.801 1.00 35.75 1117 ALA A N 1
ATOM 8593 C CA . ALA A 1 1117 ? 28.797 4.644 79.343 1.00 35.75 1117 ALA A CA 1
ATOM 8594 C C . ALA A 1 1117 ? 30.248 4.856 78.867 1.00 35.75 1117 ALA A C 1
ATOM 8596 O O . ALA A 1 1117 ? 30.904 5.831 79.238 1.00 35.75 1117 ALA A O 1
ATOM 8597 N N . ILE A 1 1118 ? 30.735 3.951 78.015 1.00 31.70 1118 ILE A N 1
ATOM 8598 C CA . ILE A 1 1118 ? 32.056 4.021 77.374 1.00 31.70 1118 ILE A CA 1
ATOM 8599 C C . ILE A 1 1118 ? 32.099 5.242 76.434 1.00 31.70 1118 ILE A C 1
ATOM 8601 O O . ILE A 1 1118 ? 31.231 5.408 75.580 1.00 31.70 1118 ILE A O 1
ATOM 8605 N N . SER A 1 1119 ? 33.105 6.108 76.603 1.00 28.61 1119 SER A N 1
ATOM 8606 C CA . SER A 1 1119 ? 33.306 7.350 75.840 1.00 28.61 1119 SER A CA 1
ATOM 8607 C C . SER A 1 1119 ? 34.592 7.282 75.015 1.00 28.61 1119 SER A C 1
ATOM 8609 O O . SER A 1 1119 ? 35.660 7.020 75.566 1.00 28.61 1119 SER A O 1
ATOM 8611 N N . ALA A 1 1120 ? 34.510 7.597 73.719 1.00 27.09 1120 ALA A N 1
ATOM 8612 C CA . ALA A 1 1120 ? 35.663 7.960 72.898 1.00 27.09 1120 ALA A CA 1
ATOM 8613 C C . ALA A 1 1120 ? 35.449 9.358 72.290 1.00 27.09 1120 ALA A C 1
ATOM 8615 O O . ALA A 1 1120 ? 34.392 9.674 71.749 1.00 27.09 1120 ALA A O 1
ATOM 8616 N N . ARG A 1 1121 ? 36.472 10.202 72.465 1.00 26.72 1121 ARG A N 1
ATOM 8617 C CA . ARG A 1 1121 ? 36.502 11.664 72.307 1.00 26.72 1121 ARG A CA 1
ATOM 8618 C C . ARG A 1 1121 ? 36.603 12.162 70.852 1.00 26.72 1121 ARG A C 1
ATOM 8620 O O . ARG A 1 1121 ? 37.276 11.562 70.026 1.00 26.72 1121 ARG A O 1
ATOM 8627 N N . THR A 1 1122 ? 36.011 13.341 70.644 1.00 27.89 1122 THR A N 1
ATOM 8628 C CA . THR A 1 1122 ? 36.370 14.497 69.787 1.00 27.89 1122 THR A CA 1
ATOM 8629 C C . THR A 1 1122 ? 37.297 14.295 68.570 1.00 27.89 1122 THR A C 1
ATOM 8631 O O . THR A 1 1122 ? 38.504 14.127 68.728 1.00 27.89 1122 THR A O 1
ATOM 8634 N N . GLN A 1 1123 ? 36.776 14.532 67.358 1.00 28.69 1123 GLN A N 1
ATOM 8635 C CA . GLN A 1 1123 ? 37.556 14.991 66.195 1.00 28.69 1123 GLN A CA 1
ATOM 8636 C C . GLN A 1 1123 ? 36.783 16.072 65.421 1.00 28.69 1123 GLN A C 1
ATOM 8638 O O . GLN A 1 1123 ? 35.583 15.939 65.213 1.00 28.69 1123 GLN A O 1
ATOM 8643 N N . LEU A 1 1124 ? 37.486 17.139 65.011 1.00 31.14 1124 LEU A N 1
ATOM 8644 C CA . LEU A 1 1124 ? 37.014 18.133 64.039 1.00 31.14 1124 LEU A CA 1
ATOM 8645 C C . LEU A 1 1124 ? 36.555 17.418 62.756 1.00 31.14 1124 LEU A C 1
ATOM 8647 O O . LEU A 1 1124 ? 37.350 16.728 62.116 1.00 31.14 1124 LEU A O 1
ATOM 8651 N N . THR A 1 1125 ? 35.295 17.600 62.374 1.00 35.72 1125 THR A N 1
ATOM 8652 C CA . THR A 1 1125 ? 34.699 16.944 61.205 1.00 35.72 1125 THR A CA 1
ATOM 8653 C C . THR A 1 1125 ? 34.888 17.810 59.957 1.00 35.72 1125 THR A C 1
ATOM 8655 O O . THR A 1 1125 ? 34.267 18.863 59.838 1.00 35.72 1125 THR A O 1
ATOM 8658 N N . PHE A 1 1126 ? 35.720 17.368 59.009 1.00 38.03 1126 PHE A N 1
ATOM 8659 C CA . PHE A 1 1126 ? 35.830 17.976 57.677 1.00 38.03 1126 PHE A CA 1
ATOM 8660 C C . PHE A 1 1126 ? 34.935 17.212 56.684 1.00 38.03 1126 PHE A C 1
ATOM 8662 O O . PHE A 1 1126 ? 35.066 15.993 56.530 1.00 38.03 1126 PHE A O 1
ATOM 8669 N N . PHE A 1 1127 ? 34.025 17.910 55.996 1.00 48.44 1127 PHE A N 1
ATOM 8670 C CA . PHE A 1 1127 ? 33.234 17.336 54.900 1.00 48.44 1127 PHE A CA 1
ATOM 8671 C C . PHE A 1 1127 ? 34.028 17.427 53.599 1.00 48.44 1127 PHE A C 1
ATOM 8673 O O . PHE A 1 1127 ? 34.521 18.498 53.259 1.00 48.44 1127 PHE A O 1
ATOM 8680 N N . LYS A 1 1128 ? 34.182 16.302 52.889 1.00 50.97 1128 LYS A N 1
ATOM 8681 C CA . LYS A 1 1128 ? 35.116 16.217 51.755 1.00 50.97 1128 LYS A CA 1
ATOM 8682 C C . LYS A 1 1128 ? 34.472 16.102 50.380 1.00 50.97 1128 LYS A C 1
ATOM 8684 O O . LYS A 1 1128 ? 35.045 16.629 49.435 1.00 50.97 1128 LYS A O 1
ATOM 8689 N N . ALA A 1 1129 ? 33.360 15.378 50.244 1.00 50.91 1129 ALA A N 1
ATOM 8690 C CA . ALA A 1 1129 ? 32.745 15.138 48.938 1.00 50.91 1129 ALA A CA 1
ATOM 8691 C C . ALA A 1 1129 ? 31.261 14.763 49.050 1.00 50.91 1129 ALA A C 1
ATOM 8693 O O . ALA A 1 1129 ? 30.841 14.106 50.010 1.00 50.91 1129 ALA A O 1
ATOM 8694 N N . ILE A 1 1130 ? 30.497 15.140 48.024 1.00 50.53 1130 ILE A N 1
ATOM 8695 C CA . ILE A 1 1130 ? 29.132 14.672 47.769 1.00 50.53 1130 ILE A CA 1
ATOM 8696 C C . ILE A 1 1130 ? 29.180 13.826 46.501 1.00 50.53 1130 ILE A C 1
ATOM 8698 O O . ILE A 1 1130 ? 29.635 14.304 45.466 1.00 50.53 1130 ILE A O 1
ATOM 8702 N N . LYS A 1 1131 ? 28.712 12.579 46.576 1.00 55.31 1131 LYS A N 1
ATOM 8703 C CA . LYS A 1 1131 ? 28.692 11.647 45.446 1.00 55.31 1131 LYS A CA 1
ATOM 8704 C C . LYS A 1 1131 ? 27.254 11.406 45.012 1.00 55.31 1131 LYS A C 1
ATOM 8706 O O . LYS A 1 1131 ? 26.423 11.013 45.823 1.00 55.31 1131 LYS A O 1
ATOM 8711 N N . ILE A 1 1132 ? 26.967 11.598 43.730 1.00 50.94 1132 ILE A N 1
ATOM 8712 C CA . ILE A 1 1132 ? 25.660 11.292 43.143 1.00 50.94 1132 ILE A CA 1
ATOM 8713 C C . ILE A 1 1132 ? 25.830 10.099 42.203 1.00 50.94 1132 ILE A C 1
ATOM 8715 O O . ILE A 1 1132 ? 26.680 10.140 41.319 1.00 50.94 1132 ILE A O 1
ATOM 8719 N N . HIS A 1 1133 ? 25.058 9.031 42.397 1.00 50.00 1133 HIS A N 1
ATOM 8720 C CA . HIS A 1 1133 ? 25.159 7.806 41.595 1.00 50.00 1133 HIS A CA 1
ATOM 8721 C C . HIS A 1 1133 ? 23.773 7.238 41.263 1.00 50.00 1133 HIS A C 1
ATOM 8723 O O . HIS A 1 1133 ? 22.781 7.595 41.895 1.00 50.00 1133 HIS A O 1
ATOM 8729 N N . THR A 1 1134 ? 23.673 6.368 40.256 1.00 45.28 1134 THR A N 1
ATOM 8730 C CA . THR A 1 1134 ? 22.387 5.745 39.890 1.00 45.28 1134 THR A CA 1
ATOM 8731 C C . THR A 1 1134 ? 22.086 4.528 40.768 1.00 45.28 1134 THR A C 1
ATOM 8733 O O . THR A 1 1134 ? 22.994 3.835 41.206 1.00 45.28 1134 THR A O 1
ATOM 8736 N N . THR A 1 1135 ? 20.812 4.230 41.017 1.00 44.00 1135 THR A N 1
ATOM 8737 C CA . THR A 1 1135 ? 20.350 3.166 41.938 1.00 44.00 1135 THR A CA 1
ATOM 8738 C C . THR A 1 1135 ? 20.731 1.720 41.567 1.00 44.00 1135 THR A C 1
ATOM 8740 O O . THR A 1 1135 ? 20.440 0.811 42.341 1.00 44.00 1135 THR A O 1
ATOM 8743 N N . SER A 1 1136 ? 21.369 1.470 40.417 1.00 40.69 1136 SER A N 1
ATOM 8744 C CA . SER A 1 1136 ? 21.879 0.146 40.023 1.00 40.69 1136 SER A CA 1
ATOM 8745 C C . SER A 1 1136 ? 23.398 0.123 40.175 1.00 40.69 1136 SER A C 1
ATOM 8747 O O . SER A 1 1136 ? 24.065 0.927 39.536 1.00 40.69 1136 SER A O 1
ATOM 8749 N N . GLY A 1 1137 ? 23.911 -0.760 41.036 1.00 39.50 1137 GLY A N 1
ATOM 8750 C CA . GLY A 1 1137 ? 25.303 -0.820 41.499 1.00 39.50 1137 GLY A CA 1
ATOM 8751 C C . GLY A 1 1137 ? 26.373 -1.175 40.462 1.00 39.50 1137 GLY A C 1
ATOM 8752 O O . GLY A 1 1137 ? 27.121 -2.120 40.687 1.00 39.50 1137 GLY A O 1
ATOM 8753 N N . ASP A 1 1138 ? 26.489 -0.400 39.388 1.00 36.28 1138 ASP A N 1
ATOM 8754 C CA . ASP A 1 1138 ? 27.682 -0.394 38.545 1.00 36.28 1138 ASP A CA 1
ATOM 8755 C C . ASP A 1 1138 ? 28.724 0.540 39.179 1.00 36.28 1138 ASP A C 1
ATOM 8757 O O . ASP A 1 1138 ? 28.531 1.751 39.326 1.00 36.28 1138 ASP A O 1
ATOM 8761 N N . GLU A 1 1139 ? 29.810 -0.067 39.655 1.00 38.59 1139 GLU A N 1
ATOM 8762 C CA . GLU A 1 1139 ? 30.967 0.619 40.214 1.00 38.59 1139 GLU A CA 1
ATOM 8763 C C . GLU A 1 1139 ? 31.768 1.318 39.104 1.00 38.59 1139 GLU A C 1
ATOM 8765 O O . GLU A 1 1139 ? 32.048 0.725 38.066 1.00 38.59 1139 GLU A O 1
ATOM 8770 N N . ASN A 1 1140 ? 32.216 2.543 39.410 1.00 39.59 1140 ASN A N 1
ATOM 8771 C CA . ASN A 1 1140 ? 33.168 3.391 38.673 1.00 39.59 1140 ASN A CA 1
ATOM 8772 C C . ASN A 1 1140 ? 32.582 4.358 37.636 1.00 39.59 1140 ASN A C 1
ATOM 8774 O O . ASN A 1 1140 ? 32.730 4.132 36.449 1.00 39.59 1140 ASN A O 1
ATOM 8778 N N . GLU A 1 1141 ? 32.062 5.509 38.081 1.00 37.97 1141 GLU A N 1
ATOM 8779 C CA . GLU A 1 1141 ? 32.175 6.780 37.340 1.00 37.97 1141 GLU A CA 1
ATOM 8780 C C . GLU A 1 1141 ? 31.821 7.975 38.258 1.00 37.97 1141 GLU A C 1
ATOM 8782 O O . GLU A 1 1141 ? 30.798 7.967 38.941 1.00 37.97 1141 GLU A O 1
ATOM 8787 N N . TYR A 1 1142 ? 32.710 8.979 38.345 1.00 42.00 1142 TYR A N 1
ATOM 8788 C CA . TYR A 1 1142 ? 32.753 9.996 39.419 1.00 42.00 1142 TYR A CA 1
ATOM 8789 C C . TYR A 1 1142 ? 32.633 11.437 38.884 1.00 42.00 1142 TYR A C 1
ATOM 8791 O O . TYR A 1 1142 ? 33.104 11.726 37.783 1.00 42.00 1142 TYR A O 1
ATOM 8799 N N . VAL A 1 1143 ? 32.064 12.354 39.681 1.00 39.47 1143 VAL A N 1
ATOM 8800 C CA . VAL A 1 1143 ? 32.132 13.817 39.479 1.00 39.47 1143 VAL A CA 1
ATOM 8801 C C . VAL A 1 1143 ? 32.251 14.487 40.860 1.00 39.47 1143 VAL A C 1
ATOM 8803 O O . VAL A 1 1143 ? 31.398 14.246 41.712 1.00 39.47 1143 VAL A O 1
ATOM 8806 N N . ASP A 1 1144 ? 33.307 15.277 41.091 1.00 39.47 1144 ASP A N 1
ATOM 8807 C CA . ASP A 1 1144 ? 33.698 15.802 42.413 1.00 39.47 1144 ASP A CA 1
ATOM 8808 C C . ASP A 1 1144 ? 33.641 17.348 42.461 1.00 39.47 1144 ASP A C 1
ATOM 8810 O O . ASP A 1 1144 ? 34.490 17.981 41.835 1.00 39.47 1144 ASP A O 1
ATOM 8814 N N . PRO A 1 1145 ? 32.778 17.970 43.288 1.00 38.78 1145 PRO A N 1
ATOM 8815 C CA . PRO A 1 1145 ? 32.980 19.351 43.721 1.00 38.78 1145 PRO A CA 1
ATOM 8816 C C . PRO A 1 1145 ? 33.940 19.392 44.923 1.00 38.78 1145 PRO A C 1
ATOM 8818 O O . PRO A 1 1145 ? 33.624 18.909 46.014 1.00 38.78 1145 PRO A O 1
ATOM 8821 N N . VAL A 1 1146 ? 35.130 19.973 44.742 1.00 36.47 1146 VAL A N 1
ATOM 8822 C CA . VAL A 1 1146 ? 36.131 20.146 45.811 1.00 36.47 1146 VAL A CA 1
ATOM 8823 C C . VAL A 1 1146 ? 35.814 21.399 46.633 1.00 36.47 1146 VAL A C 1
ATOM 8825 O O . VAL A 1 1146 ? 35.852 22.509 46.110 1.00 36.47 1146 VAL A O 1
ATOM 8828 N N . ILE A 1 1147 ? 35.579 21.240 47.940 1.00 36.44 1147 ILE A N 1
ATOM 8829 C CA . ILE A 1 1147 ? 35.641 22.350 48.904 1.00 36.44 1147 ILE A CA 1
ATOM 8830 C C . ILE A 1 1147 ? 37.012 22.322 49.583 1.00 36.44 1147 ILE A C 1
ATOM 8832 O O . ILE A 1 1147 ? 37.330 21.381 50.309 1.00 36.44 1147 ILE A O 1
ATOM 8836 N N . SER A 1 1148 ? 37.813 23.370 49.388 1.00 28.89 1148 SER A N 1
ATOM 8837 C CA . SER A 1 1148 ? 38.890 23.723 50.317 1.00 28.89 1148 SER A CA 1
ATOM 8838 C C . SER A 1 1148 ? 38.322 24.681 51.367 1.00 28.89 1148 SER A C 1
ATOM 8840 O O . SER A 1 1148 ? 37.934 25.796 51.020 1.00 28.89 1148 SER A O 1
ATOM 8842 N N . SER A 1 1149 ? 38.236 24.254 52.625 1.00 27.94 1149 SER A N 1
ATOM 8843 C CA . SER A 1 1149 ? 37.927 25.138 53.754 1.00 27.94 1149 SER A CA 1
ATOM 8844 C C . SER A 1 1149 ? 39.210 25.774 54.293 1.00 27.94 1149 SER A C 1
ATOM 8846 O O . SER A 1 1149 ? 40.181 25.045 54.510 1.00 27.94 1149 SER A O 1
ATOM 8848 N N . ASP A 1 1150 ? 39.173 27.078 54.571 1.00 26.22 1150 ASP A N 1
ATOM 8849 C CA . ASP A 1 1150 ? 39.802 27.605 55.791 1.00 26.22 1150 ASP A CA 1
ATOM 8850 C C . ASP A 1 1150 ? 38.878 27.321 56.983 1.00 26.22 1150 ASP A C 1
ATOM 8852 O O . ASP A 1 1150 ? 37.643 27.496 56.818 1.00 26.22 1150 ASP A O 1
#

Sequence (1150 aa):
DVSTREVEYDVPTELDLKFNMQAKFLPVVYGVQRIDSIPMFADTRFNLSTQVHALYGLAEGRITGLYDLQLDGHSSICMDKQDYDVRGTIEVAEDADGTIDFLCKGFQNYGNTLVGYDASSGQAVSQTTSAVGQNDFSFNGKSTGVVPQFDDFKPVVFKHSERAIGNNGILHELTHSFDSPIDCHLTFHSGKAYQKANNRMVSIAQAANADERFKVQRDYYNQKEVYWGPNHRLLDTAYLHAEFRITEGETKLPKFKAVVKGVSVECFNYDHSYALDISRLSSNTSQLKNFQIGDQVQLYNTVTTNEITSLTPWVIHDRWFFYDAEGSKNYRFIIKNSVGEYPTILSTGRFYMEVSSVRLYFAAYAAKAHGTDKSVGAALSTTISGRGAQQISISSASNAVKAALALSGASVKLTSSKNNSFIHANFSGFTYSSNTLNNLGSNVTWTNDIISVIVGNGIQLDSSATGSDNVYNGARITVTRNFDDGTKYTQTRKIVDYNGSNKVAVVDSPWDGGYIPGVGEPTNADTYNIELGVDERPSINPAMQMMDYLRSKRYGKGLKLTDIDLPSFIASGRECDQQSTVTVVGTSAAVDNLEKGAVYTYGTAGTTGYFRGTVYDVETTDRNIGGALYKQVTFSNVIGKLGRKFNKYTNFATNELIWENGVAKAATSGYMTGGFGTGGNLTTATLTKLTANQVAKNGPTSLVIDVSIFKSGNGNPIVKSFTPNFNSYSASGYSLYDSDDIKYWKYVGWDYPDQRNVTRHQMNQSINTSQPLFTNVNKMLDQFNGMLRYSSGKYSLAIKSKQPSTFDPLEIFEAGDIIGTLKLTDSGSKKTYNTAQLSFPDPQNKFENREIGFFDSNFLKEDKGVPKNLSYQVRGITNYFNARFNVVQKIKESRYGLTVNFQVGPRGLALIPGEVIQLSYPRFGFESKSFRVLALTFTADCLVNVTAAEHNEDAYIVENVQEDVTGGTFQLGGVPIKQKPTEPSGLTASSNSPGGITLVWAHSASFSPLTHNVEIWRGTGSTRSTTTNLTAAATNPTADTTAVVVSDVTGISAGDSVVFRNSPAGLKVAVGGVNTSTNTLTLDQAVEIPLNVEGSSVETVPDLTTSEVDSVGTIPAISARTQLTFFKAIKIHTTSGDENEYVDPVISSD

Nearest PDB structures (foldseek):
  7zqp-assembly1_d  TM=8.604E-01  e=1.314E-28  Escherichia phage T5
  7zn2-assembly1_c  TM=6.955E-01  e=1.071E-31  Escherichia phage T5
  8hqz-assembly1_A  TM=7.401E-01  e=2.220E-29  Escherichia phage DT57C
  9ioz-assembly1_K  TM=7.638E-01  e=1.060E-25  Escherichia phage T5
  9ioz-assembly1_L  TM=7.792E-01  e=3.018E-25  Escherichia phage T5

pLDDT: mean 78.84, std 18.84, range [25.3, 97.12]

Solvent-accessible surface area (backbone atoms only — not comparable to full-atom values): 64065 Å² total; per-residue (Å²): 136,82,82,83,73,89,78,90,72,89,71,81,86,75,76,84,82,82,77,88,65,64,98,73,77,49,30,38,43,34,15,26,40,71,41,63,55,40,58,76,47,74,53,31,30,51,76,40,71,49,35,38,39,36,32,26,42,50,27,49,33,46,38,34,22,37,35,42,47,23,51,72,86,42,56,43,44,12,60,37,70,73,46,26,76,57,35,43,47,95,80,49,70,71,47,99,82,70,58,76,71,63,62,21,48,67,29,32,51,78,40,46,17,32,36,40,44,78,27,64,40,84,69,70,43,66,66,66,81,88,83,70,38,65,71,68,57,52,50,85,79,85,55,91,82,71,69,60,47,44,58,52,36,30,52,65,54,86,63,80,61,93,64,56,58,39,81,61,18,26,35,65,67,16,27,42,51,40,78,54,82,49,41,32,42,38,36,31,38,35,7,38,80,75,38,77,31,60,35,58,61,31,51,33,32,48,37,87,52,66,55,63,13,36,36,67,42,58,77,76,44,95,51,46,64,80,71,36,28,57,72,60,45,59,55,34,31,14,32,36,39,37,39,38,49,65,57,95,89,68,81,73,84,82,50,56,32,38,32,30,36,16,32,60,34,69,44,68,37,45,81,62,35,43,28,55,22,41,67,44,43,74,64,32,66,74,40,54,85,79,63,42,38,61,35,68,40,48,40,27,32,65,83,81,63,46,68,62,83,65,101,36,65,36,24,30,55,42,72,50,62,42,66,49,56,84,61,47,79,47,59,36,44,30,52,24,29,65,90,69,49,66,78,94,72,54,57,57,32,43,31,30,41,36,47,97,91,45,66,42,49,31,12,25,42,60,8,44,81,50,99,59,76,37,56,49,27,67,43,43,53,34,58,57,71,44,65,34,73,18,29,43,26,34,80,81,46,51,69,45,41,56,51,43,54,65,40,73,82,40,29,34,18,40,37,31,82,60,24,74,72,40,34,55,24,39,39,35,76,48,49,66,54,96,56,26,37,34,61,49,61,47,88,28,62,53,59,84,49,49,50,33,44,30,41,34,20,42,41,34,49,38,90,85,54,62,61,57,60,50,32,56,37,70,27,41,36,38,40,37,41,45,46,94,90,70,51,73,51,74,51,75,45,38,27,64,31,33,44,13,85,60,27,24,38,28,31,74,51,64,44,55,56,90,63,32,63,48,53,77,86,59,99,43,78,35,31,32,44,40,38,34,5,66,35,66,36,62,48,37,46,53,43,41,52,49,52,46,47,42,37,31,74,83,84,37,78,39,48,52,75,85,42,36,40,58,70,35,36,30,51,30,33,44,61,30,54,41,61,52,36,46,20,30,37,20,42,37,83,48,53,58,67,58,35,71,66,27,39,35,31,32,76,53,80,70,54,74,34,36,19,34,29,28,31,64,44,68,57,88,64,80,42,79,54,95,90,43,49,29,28,47,40,30,22,31,82,60,27,63,48,74,61,43,69,64,58,57,85,50,72,40,51,66,65,38,40,28,31,56,93,32,44,26,31,48,32,60,63,41,63,37,73,92,48,94,58,92,57,67,80,37,57,60,47,69,29,38,45,62,76,80,70,49,81,91,48,52,51,60,64,60,36,47,29,46,15,42,90,45,33,9,58,87,28,40,18,57,48,18,25,78,31,80,92,75,71,39,42,38,30,43,12,27,44,47,53,62,40,75,75,49,54,46,36,41,59,59,46,40,79,63,80,46,48,83,75,37,41,63,35,60,33,19,30,73,42,63,68,83,53,59,64,70,59,54,53,51,61,54,25,69,74,59,44,46,43,83,43,78,56,98,83,20,41,35,42,42,56,75,67,58,72,71,98,67,80,57,80,82,40,54,41,48,63,88,56,47,54,84,67,76,44,78,46,71,66,55,80,88,55,38,40,28,28,32,39,40,35,26,28,25,63,93,56,79,47,39,73,45,76,44,82,47,76,42,73,66,49,25,55,76,50,74,69,52,90,30,74,41,83,46,76,41,76,34,29,41,45,68,66,46,48,48,53,55,53,54,24,52,39,50,46,30,69,48,46,43,32,42,37,37,31,27,52,60,67,49,73,76,63,56,69,65,42,66,30,29,36,28,32,75,96,78,69,33,72,68,40,47,27,27,29,69,43,75,45,80,44,98,85,51,33,24,40,41,33,26,33,48,54,66,59,71,36,65,55,68,65,59,44,71,72,80,70,63,94,58,92,75,74,78,87,62,85,73,82,71,74,78,60,57,74,60,44,75,74,45,79,44,80,85,46,96,72,32,47,34,41,36,34,33,50,23,96,63,46,44,80,90,58,42,44,80,44,45,39,39,36,84,60,97,64,88,86,59,66,52,85,49,92,66,76,61,70,62,71,51,68,59,37,42,42,38,67,51,64,88,74,89,89,81,59,66,63,45,78,58,87,58,94,89,57,69,91,84,39,27,32,18,86,83,22,68,38,83,90,75,49,33,57,30,58,68,63,92,80,88,80,87,86,81,89,86,92,80,95,72,86,85,77,92,87,78,83,92,75,84,91,65,102,64,92,68,56,81,61,90,83,84,83,89,75,83,83,48,76,56,45,59,46,71,46,58,83,65,92,74,85,86,83,89,66,82,65,81,71,85,80,133